Protein AF-S8AAB0-F1 (afdb_monomer_lite)

Structure (mmCIF, N/CA/C/O backbone):
data_AF-S8AAB0-F1
#
_entry.id   AF-S8AAB0-F1
#
loop_
_atom_site.group_PDB
_atom_site.id
_atom_site.type_symbol
_atom_site.label_atom_id
_atom_site.label_alt_id
_atom_site.label_comp_id
_atom_site.label_asym_id
_atom_site.label_entity_id
_atom_site.label_seq_id
_atom_site.pdbx_PDB_ins_code
_atom_site.Cartn_x
_atom_site.Cartn_y
_atom_site.Cartn_z
_atom_site.occupancy
_atom_site.B_iso_or_equiv
_atom_site.auth_seq_id
_atom_site.auth_comp_id
_atom_site.auth_asym_id
_atom_site.auth_atom_id
_atom_site.pdbx_PDB_model_num
ATOM 1 N N . MET A 1 1 ? 10.560 45.285 34.641 1.00 58.59 1 MET A N 1
ATOM 2 C CA . MET A 1 1 ? 11.238 44.113 34.048 1.00 58.59 1 MET A CA 1
ATOM 3 C C . MET A 1 1 ? 11.625 43.202 35.194 1.00 58.59 1 MET A C 1
ATOM 5 O O . MET A 1 1 ? 12.071 43.758 36.191 1.00 58.59 1 MET A O 1
ATOM 9 N N . PRO A 1 2 ? 11.412 41.881 35.097 1.00 72.31 2 PRO A N 1
ATOM 10 C CA . PRO A 1 2 ? 11.896 40.967 36.121 1.00 72.31 2 PRO A CA 1
ATOM 11 C C . PRO A 1 2 ? 13.425 41.047 36.200 1.00 72.31 2 PRO A C 1
ATOM 13 O O . PRO A 1 2 ? 14.099 41.213 35.180 1.00 72.31 2 PRO A O 1
ATOM 16 N N . THR A 1 3 ? 13.953 40.980 37.413 1.00 82.62 3 THR A N 1
ATOM 17 C CA . THR A 1 3 ? 15.381 40.821 37.689 1.00 82.62 3 THR A CA 1
ATOM 18 C C . THR A 1 3 ? 15.858 39.443 37.229 1.00 82.62 3 THR A C 1
ATOM 20 O O . THR A 1 3 ? 15.064 38.519 37.051 1.00 82.62 3 THR A O 1
ATOM 23 N N . GLU A 1 4 ? 17.166 39.282 37.045 1.00 75.44 4 GLU A N 1
ATOM 24 C CA . GLU A 1 4 ? 17.766 37.991 36.686 1.00 75.44 4 GLU A CA 1
ATOM 25 C C . GLU A 1 4 ? 17.430 36.900 37.714 1.00 75.44 4 GLU A C 1
ATOM 27 O O . GLU A 1 4 ? 17.019 35.810 37.333 1.00 75.44 4 GLU A O 1
ATOM 32 N N . ALA A 1 5 ? 17.457 37.240 39.007 1.00 85.38 5 ALA A N 1
ATOM 33 C CA . ALA A 1 5 ? 17.059 36.335 40.084 1.00 85.38 5 ALA A CA 1
ATOM 34 C C . ALA A 1 5 ? 15.573 35.928 40.008 1.00 85.38 5 ALA A C 1
ATOM 36 O O . ALA A 1 5 ? 15.221 34.783 40.288 1.00 85.38 5 ALA A O 1
ATOM 37 N N . GLU A 1 6 ? 14.683 36.843 39.610 1.00 79.69 6 GLU A N 1
ATOM 38 C CA . GLU A 1 6 ? 13.264 36.525 39.395 1.00 79.69 6 GLU A CA 1
ATOM 39 C C . GLU A 1 6 ? 13.056 35.627 38.167 1.00 79.69 6 GLU A C 1
ATOM 41 O O . GLU A 1 6 ? 12.194 34.748 38.195 1.00 79.69 6 GLU A O 1
ATOM 46 N N . LEU A 1 7 ? 13.846 35.817 37.105 1.00 77.69 7 LEU A N 1
ATOM 47 C CA . LEU A 1 7 ? 13.818 34.961 35.916 1.00 77.69 7 LEU A CA 1
ATOM 48 C C . LEU A 1 7 ? 14.356 33.562 36.213 1.00 77.69 7 LEU A C 1
ATOM 50 O O . LEU A 1 7 ? 13.733 32.582 35.811 1.00 77.69 7 LEU A O 1
ATOM 54 N N . GLU A 1 8 ? 15.470 33.460 36.931 1.00 82.38 8 GLU A N 1
ATOM 55 C CA . GLU A 1 8 ? 16.066 32.184 37.324 1.00 82.38 8 GLU A CA 1
ATOM 56 C C . GLU A 1 8 ? 15.108 31.392 38.214 1.00 82.38 8 GLU A C 1
ATOM 58 O O . GLU A 1 8 ? 14.770 30.254 37.890 1.00 82.38 8 GLU A O 1
ATOM 63 N N . LYS A 1 9 ? 14.535 32.038 39.236 1.00 87.12 9 LYS A N 1
ATOM 64 C CA . LYS A 1 9 ? 13.490 31.438 40.072 1.00 87.12 9 LYS A CA 1
ATOM 65 C C . LYS A 1 9 ? 12.287 30.969 39.246 1.00 87.12 9 LYS A C 1
ATOM 67 O O . LYS A 1 9 ? 11.772 29.874 39.462 1.00 87.12 9 LYS A O 1
ATOM 72 N N . TRP A 1 10 ? 11.835 31.765 38.276 1.00 84.62 10 TRP A N 1
ATOM 73 C CA . TRP A 1 10 ? 10.728 31.375 37.400 1.00 84.62 10 TRP A CA 1
ATOM 74 C C . TRP A 1 10 ? 11.072 30.152 36.537 1.00 84.62 10 TRP A C 1
ATOM 76 O O . TRP A 1 10 ? 10.252 29.236 36.417 1.00 84.62 10 TRP A O 1
ATOM 86 N N . VAL A 1 11 ? 12.281 30.093 35.969 1.00 85.25 11 VAL A N 1
ATOM 87 C CA . VAL A 1 11 ? 12.767 28.922 35.219 1.00 85.25 11 VAL A CA 1
ATOM 88 C C . VAL A 1 11 ? 12.836 27.701 36.133 1.00 85.25 11 VAL A C 1
ATOM 90 O O . VAL A 1 11 ? 12.365 26.630 35.756 1.00 85.25 11 VAL A O 1
ATOM 93 N N . GLU A 1 12 ? 13.338 27.851 37.355 1.00 86.12 12 GLU A N 1
ATOM 94 C CA . GLU A 1 12 ? 13.383 26.777 38.346 1.00 86.12 12 GLU A CA 1
ATOM 95 C C . GLU A 1 12 ? 11.997 26.309 38.797 1.00 86.12 12 GLU A C 1
ATOM 97 O O . GLU A 1 12 ? 11.846 25.166 39.215 1.00 86.12 12 GLU A O 1
ATOM 102 N N . GLU A 1 13 ? 10.955 27.129 38.731 1.00 85.56 13 GLU A N 1
ATOM 103 C CA . GLU A 1 13 ? 9.594 26.715 39.095 1.00 85.56 13 GLU A CA 1
ATOM 104 C C . GLU A 1 13 ? 8.849 26.049 37.922 1.00 85.56 13 GLU A C 1
ATOM 106 O O . GLU A 1 13 ? 8.035 25.131 38.125 1.00 85.56 13 GLU A O 1
ATOM 111 N N . THR A 1 14 ? 9.155 26.478 36.694 1.00 87.50 14 THR A N 1
ATOM 112 C CA . THR A 1 14 ? 8.400 26.138 35.478 1.00 87.50 14 THR A CA 1
ATOM 113 C C . THR A 1 14 ? 9.118 25.183 34.530 1.00 87.50 14 THR A C 1
ATOM 115 O O . THR A 1 14 ? 8.455 24.580 33.694 1.00 87.50 14 THR A O 1
ATOM 118 N N . VAL A 1 15 ? 10.426 24.958 34.665 1.00 91.00 15 VAL A N 1
ATOM 119 C CA . V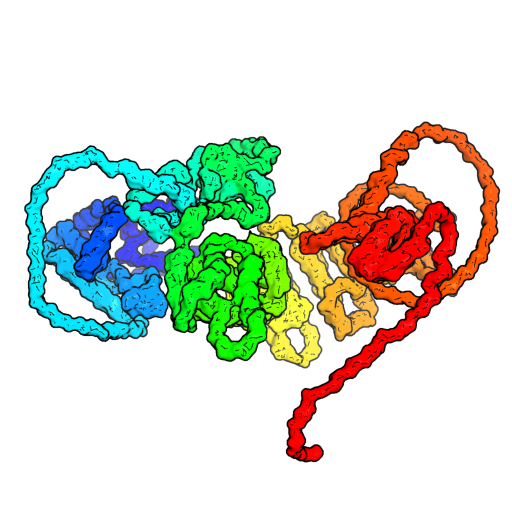AL A 1 15 ? 11.196 24.050 33.801 1.00 91.00 15 VAL A CA 1
ATOM 120 C C . VAL A 1 15 ? 11.807 22.912 34.621 1.00 91.00 15 VAL A C 1
ATOM 122 O O . VAL A 1 15 ? 12.418 23.097 35.675 1.00 91.00 15 VAL A O 1
ATOM 125 N N . ARG A 1 16 ? 11.632 21.681 34.138 1.00 92.38 16 ARG A N 1
ATOM 126 C CA . ARG A 1 16 ? 12.173 20.452 34.727 1.00 92.38 16 ARG A CA 1
ATOM 127 C C . ARG A 1 16 ? 12.939 19.667 33.677 1.00 92.38 16 ARG A C 1
ATOM 129 O O . ARG A 1 16 ? 12.487 19.525 32.548 1.00 92.38 16 ARG A O 1
ATOM 136 N N . ILE A 1 17 ? 14.082 19.112 34.062 1.00 90.19 17 ILE A N 1
ATOM 137 C CA . ILE A 1 17 ? 14.848 18.192 33.220 1.00 90.19 17 ILE A CA 1
ATOM 138 C C . ILE A 1 17 ? 14.701 16.794 33.821 1.00 90.19 17 ILE A C 1
ATOM 140 O O . ILE A 1 17 ? 15.244 16.524 34.891 1.00 90.19 17 ILE A O 1
ATOM 144 N N . ASP A 1 18 ? 13.969 15.912 33.143 1.00 87.31 18 ASP A N 1
ATOM 145 C CA . ASP A 1 18 ? 13.740 14.533 33.586 1.00 87.31 18 ASP A CA 1
ATOM 146 C C . ASP A 1 18 ? 14.737 13.594 32.891 1.00 87.31 18 ASP A C 1
ATOM 148 O O . ASP A 1 18 ? 14.625 13.256 31.711 1.00 87.31 18 ASP A O 1
ATOM 152 N N . ARG A 1 19 ? 15.781 13.220 33.634 1.00 84.44 19 ARG A N 1
ATOM 153 C CA . ARG A 1 19 ? 16.869 12.349 33.174 1.00 84.44 19 ARG A CA 1
ATOM 154 C C . ARG A 1 19 ? 16.613 10.831 33.255 1.00 84.44 19 ARG A C 1
ATOM 156 O O . ARG A 1 19 ? 17.255 10.149 32.461 1.00 84.44 19 ARG A O 1
ATOM 163 N N . PRO A 1 20 ? 15.742 10.255 34.113 1.00 77.19 20 PRO A N 1
ATOM 164 C CA . PRO A 1 20 ? 15.545 8.794 34.189 1.00 77.19 20 PRO A CA 1
ATOM 165 C C . PRO A 1 20 ? 14.926 8.086 32.961 1.00 77.19 20 PRO A C 1
ATOM 167 O O . PRO A 1 20 ? 14.513 6.934 33.067 1.00 77.19 20 PRO A O 1
ATOM 170 N N . GLY A 1 21 ? 14.882 8.712 31.779 1.00 79.25 21 GLY A N 1
ATOM 171 C CA . GLY A 1 21 ? 14.459 8.057 30.531 1.00 79.25 21 GLY A CA 1
ATOM 172 C C . GLY A 1 21 ? 12.952 7.841 30.413 1.00 79.25 21 GLY A C 1
ATOM 173 O O . GLY A 1 21 ? 12.497 7.109 29.523 1.00 79.25 21 GLY A O 1
ATOM 174 N N . LYS A 1 22 ? 12.180 8.492 31.287 1.00 87.25 22 LYS A N 1
ATOM 175 C CA . LYS A 1 22 ? 10.726 8.422 31.297 1.00 87.25 22 LYS A CA 1
ATOM 176 C C . LYS A 1 22 ? 10.138 9.073 30.046 1.00 87.25 22 LYS A C 1
ATOM 178 O O . LYS A 1 22 ? 10.655 10.060 29.521 1.00 87.25 22 LYS A O 1
ATOM 183 N N . GLY A 1 23 ? 9.070 8.488 29.517 1.00 86.19 23 GLY A N 1
ATOM 184 C CA . GLY A 1 23 ? 8.268 9.103 28.459 1.00 86.19 23 GLY A CA 1
ATOM 185 C C . GLY A 1 23 ? 7.328 10.167 29.025 1.00 86.19 23 GLY A C 1
ATOM 186 O O . GLY A 1 23 ? 6.950 10.094 30.188 1.00 86.19 23 GLY A O 1
ATOM 187 N N . GLY A 1 24 ? 6.858 11.106 28.195 1.00 81.44 24 GLY A N 1
ATOM 188 C CA . GLY A 1 24 ? 5.921 12.152 28.646 1.00 81.44 24 GLY A CA 1
ATOM 189 C C . GLY A 1 24 ? 4.656 11.604 29.326 1.00 81.44 24 GLY A C 1
ATOM 190 O O . GLY A 1 24 ? 4.161 12.198 30.273 1.00 81.44 24 GLY A O 1
ATOM 191 N N . ARG A 1 25 ? 4.179 10.417 28.918 1.00 80.44 25 ARG A N 1
ATOM 192 C CA . ARG A 1 25 ? 3.058 9.722 29.577 1.00 80.44 25 ARG A CA 1
ATOM 193 C C . ARG A 1 25 ? 3.387 9.255 30.999 1.00 80.44 25 ARG A C 1
ATOM 195 O O . ARG A 1 25 ? 2.519 9.306 31.856 1.00 80.44 25 ARG A O 1
ATOM 202 N N . GLU A 1 26 ? 4.603 8.778 31.237 1.00 85.25 26 GLU A N 1
ATOM 203 C CA . GLU A 1 26 ? 5.052 8.325 32.561 1.00 85.25 26 GLU A CA 1
ATOM 204 C C . GLU A 1 26 ? 5.240 9.532 33.486 1.00 85.25 26 GLU A C 1
ATOM 206 O O . GLU A 1 26 ? 4.754 9.522 34.612 1.00 85.25 26 GLU A O 1
ATOM 211 N N . VAL A 1 27 ? 5.821 10.618 32.961 1.00 87.44 27 VAL A N 1
ATOM 212 C CA . VAL A 1 27 ? 5.916 11.905 33.667 1.00 87.44 27 VAL A CA 1
ATOM 213 C C . VAL A 1 27 ? 4.528 12.432 34.037 1.00 87.44 27 VAL A C 1
ATOM 215 O O . VAL A 1 27 ? 4.323 12.849 35.170 1.00 87.44 27 VAL A O 1
ATOM 218 N N . ALA A 1 28 ? 3.547 12.356 33.132 1.00 83.12 28 ALA A N 1
ATOM 219 C CA . ALA A 1 28 ? 2.180 12.810 33.395 1.00 83.12 28 ALA A CA 1
ATOM 220 C C . ALA A 1 28 ? 1.468 12.046 34.528 1.00 83.12 28 ALA A C 1
ATOM 222 O O . ALA A 1 28 ? 0.581 12.609 35.162 1.00 83.12 28 ALA A O 1
ATOM 223 N N . LEU A 1 29 ? 1.826 10.780 34.769 1.00 76.56 29 LEU A N 1
ATOM 224 C CA . LEU A 1 29 ? 1.215 9.950 35.815 1.00 76.56 29 LEU A CA 1
ATOM 225 C C . LEU A 1 29 ? 1.798 10.215 37.207 1.00 76.56 29 LEU A C 1
ATOM 227 O O . LEU A 1 29 ? 1.126 9.966 38.203 1.00 76.56 29 LEU A O 1
ATOM 231 N N . GLU A 1 30 ? 3.037 10.697 37.280 1.00 84.50 30 GLU A N 1
ATOM 232 C CA . GLU A 1 30 ? 3.751 10.910 38.542 1.00 84.50 30 GLU A CA 1
ATOM 233 C C . GLU A 1 30 ? 3.857 12.389 38.933 1.00 84.50 30 GLU A C 1
ATOM 235 O O . GLU A 1 30 ? 3.983 12.716 40.114 1.00 84.50 30 GLU A O 1
ATOM 240 N N . ALA A 1 31 ? 3.843 13.293 37.950 1.00 82.81 31 ALA A N 1
ATOM 241 C CA . ALA A 1 31 ? 4.036 14.713 38.181 1.00 82.81 31 ALA A CA 1
ATOM 242 C C . ALA A 1 31 ? 2.839 15.316 38.936 1.00 82.81 31 ALA A C 1
ATOM 244 O O . ALA A 1 31 ? 1.705 15.227 38.453 1.00 82.81 31 ALA A O 1
ATOM 245 N N . PRO A 1 32 ? 3.064 16.005 40.072 1.00 83.62 32 PRO A N 1
ATOM 246 C CA . PRO A 1 32 ? 1.989 16.696 40.769 1.00 83.62 32 PRO A CA 1
ATOM 247 C C . PRO A 1 32 ? 1.405 17.795 39.879 1.00 83.62 32 PRO A C 1
ATOM 249 O O . PRO A 1 32 ? 2.131 18.412 39.092 1.00 83.62 32 PRO A O 1
ATOM 252 N N . ALA A 1 33 ? 0.107 18.069 40.037 1.00 78.00 33 ALA A N 1
ATOM 253 C CA . ALA A 1 33 ? -0.561 19.151 39.323 1.00 78.00 33 ALA A CA 1
ATOM 254 C C . ALA A 1 33 ? 0.213 20.474 39.526 1.00 78.00 33 ALA A C 1
ATOM 256 O O . ALA A 1 33 ? 0.475 20.861 40.670 1.00 78.00 33 ALA A O 1
ATOM 257 N N . PRO A 1 34 ? 0.646 21.153 38.450 1.00 81.06 34 PRO A N 1
ATOM 258 C CA . PRO A 1 34 ? 1.438 22.365 38.576 1.00 81.06 34 PRO A CA 1
ATOM 259 C C . PRO A 1 34 ? 0.526 23.541 38.947 1.00 81.06 34 PRO A C 1
ATOM 261 O O . PRO A 1 34 ? -0.603 23.635 38.472 1.00 81.06 34 PRO A O 1
ATOM 264 N N . GLY A 1 35 ? 1.025 24.466 39.775 1.00 78.44 35 GLY A N 1
ATOM 265 C CA . GLY A 1 35 ? 0.310 25.717 40.068 1.00 78.44 35 GLY A CA 1
ATOM 266 C C . GLY A 1 35 ? 0.197 26.649 38.850 1.00 78.44 35 GLY A C 1
ATOM 267 O O . GLY A 1 35 ? -0.657 27.529 38.822 1.00 78.44 35 GLY A O 1
ATOM 268 N N . THR A 1 36 ? 1.044 26.444 37.835 1.00 82.88 36 THR A N 1
ATOM 269 C CA . THR A 1 36 ? 1.106 27.190 36.565 1.00 82.88 36 THR A CA 1
ATOM 270 C C . THR A 1 36 ? 1.391 26.223 35.398 1.00 82.88 36 THR A C 1
ATOM 272 O O . THR A 1 36 ? 1.106 25.032 35.500 1.00 82.88 36 THR A O 1
ATOM 275 N N . ALA A 1 37 ? 1.927 26.694 34.267 1.00 85.31 37 ALA A N 1
ATOM 276 C CA . ALA A 1 37 ? 2.452 25.817 33.219 1.00 85.31 37 ALA A CA 1
ATOM 277 C C . ALA A 1 37 ? 3.862 25.320 33.581 1.00 85.31 37 ALA A C 1
ATOM 279 O O . ALA A 1 37 ? 4.709 26.109 33.999 1.00 85.31 37 ALA A O 1
ATOM 280 N N . ARG A 1 38 ? 4.126 24.025 33.378 1.00 91.25 38 ARG A N 1
ATOM 281 C CA . ARG A 1 38 ? 5.441 23.413 33.591 1.00 91.25 38 ARG A CA 1
ATOM 282 C C . ARG A 1 38 ? 5.917 22.662 32.347 1.00 91.25 38 ARG A C 1
ATOM 284 O O . ARG A 1 38 ? 5.195 21.836 31.794 1.00 91.25 38 ARG A O 1
ATOM 291 N N . LEU A 1 39 ? 7.144 22.939 31.926 1.00 91.38 39 LEU A N 1
ATOM 292 C CA . LEU A 1 39 ? 7.845 22.314 30.813 1.00 91.38 39 LEU A CA 1
ATOM 293 C C . LEU A 1 39 ? 8.805 21.242 31.339 1.00 91.38 39 LEU A C 1
ATOM 295 O O . LEU A 1 39 ? 9.639 21.511 32.197 1.00 91.38 39 LEU A O 1
ATOM 299 N N . TYR A 1 40 ? 8.726 20.043 30.783 1.00 92.75 40 TYR A N 1
ATOM 300 C CA . TYR A 1 40 ? 9.631 18.934 31.043 1.00 92.75 40 TYR A CA 1
ATOM 301 C C . TYR A 1 40 ? 10.477 18.669 29.800 1.00 92.75 40 TYR A C 1
ATOM 303 O O . TYR A 1 40 ? 9.944 18.348 28.737 1.00 92.75 40 TYR A O 1
ATOM 311 N N . PHE A 1 41 ? 11.795 18.770 29.935 1.00 92.00 41 PHE A N 1
ATOM 312 C CA . PHE A 1 41 ? 12.751 18.335 28.925 1.00 92.00 41 PHE A CA 1
ATOM 313 C C . PHE A 1 41 ? 13.217 16.909 29.236 1.00 92.00 41 PHE A C 1
ATOM 315 O O . PHE A 1 41 ? 13.699 16.637 30.337 1.00 92.00 41 PHE A O 1
ATOM 322 N N . LEU A 1 42 ? 13.054 16.005 28.268 1.00 93.06 42 LEU A N 1
ATOM 323 C CA . LEU A 1 42 ? 13.301 14.564 28.376 1.00 93.06 42 LEU A CA 1
ATOM 324 C C . LEU A 1 42 ? 14.514 14.184 27.496 1.00 93.06 42 LEU A C 1
ATOM 326 O O . LEU A 1 42 ? 14.330 13.643 26.398 1.00 93.06 42 LEU A O 1
ATOM 330 N N . PRO A 1 43 ? 15.759 14.479 27.921 1.00 88.56 43 PRO A N 1
ATOM 331 C CA . PRO A 1 43 ? 16.950 14.406 27.070 1.00 88.56 43 PRO A CA 1
ATOM 332 C C . PRO A 1 43 ? 17.206 13.020 26.469 1.00 88.56 43 PRO A C 1
ATOM 334 O O . PRO A 1 43 ? 17.534 12.922 25.294 1.00 88.56 43 PRO A O 1
ATOM 337 N N . LEU A 1 44 ? 16.991 11.933 27.220 1.00 87.06 44 LEU A N 1
ATOM 338 C CA . LEU A 1 44 ? 17.228 10.571 26.710 1.00 87.06 44 LEU A CA 1
ATOM 339 C C . LEU A 1 44 ? 16.269 10.154 25.584 1.00 87.06 44 LEU A C 1
ATOM 341 O O . LEU A 1 44 ? 16.528 9.173 24.892 1.00 87.06 44 LEU A O 1
ATOM 345 N N . ARG A 1 45 ? 15.157 10.875 25.404 1.00 83.94 45 ARG A N 1
ATOM 346 C CA . ARG A 1 45 ? 14.177 10.625 24.339 1.00 83.94 45 ARG A CA 1
ATOM 347 C C . ARG A 1 45 ? 14.096 11.764 23.323 1.00 83.94 45 ARG A C 1
ATOM 349 O O . ARG A 1 45 ? 13.228 11.707 22.458 1.00 83.94 45 ARG A O 1
ATOM 356 N N . ASN A 1 46 ? 14.938 12.797 23.447 1.00 85.00 46 ASN A N 1
ATOM 357 C CA . ASN A 1 46 ? 14.793 14.066 22.721 1.00 85.00 46 ASN A CA 1
ATOM 358 C C . ASN A 1 46 ? 13.345 14.597 22.757 1.00 85.00 46 ASN A C 1
ATOM 360 O O . ASN A 1 46 ? 12.811 15.073 21.758 1.00 85.00 46 ASN A O 1
ATOM 364 N N . GLY A 1 47 ? 12.688 14.453 23.911 1.00 86.56 47 GLY A N 1
ATOM 365 C CA . GLY A 1 47 ? 11.277 14.781 24.089 1.00 86.56 47 GLY A CA 1
ATOM 366 C C . GLY A 1 47 ? 11.072 16.066 24.881 1.00 86.56 47 GLY A C 1
ATOM 367 O O . GLY A 1 47 ? 11.866 16.405 25.756 1.00 86.56 47 GLY A O 1
ATOM 368 N N . ILE A 1 48 ? 9.963 16.749 24.613 1.00 89.38 48 ILE A N 1
ATOM 369 C CA . ILE A 1 48 ? 9.447 17.842 25.438 1.00 89.38 48 ILE A CA 1
ATOM 370 C C . ILE A 1 48 ? 8.021 17.472 25.847 1.00 89.38 48 ILE A C 1
ATOM 372 O O . ILE A 1 48 ? 7.240 16.994 25.025 1.00 89.38 48 ILE A O 1
ATOM 376 N N . PHE A 1 49 ? 7.682 17.684 27.114 1.00 89.75 49 PHE A N 1
ATOM 377 C CA . PHE A 1 49 ? 6.339 17.491 27.649 1.00 89.75 49 PHE A CA 1
ATOM 378 C C . PHE A 1 49 ? 5.894 18.759 28.379 1.00 89.75 49 PHE A C 1
ATOM 380 O O . PHE A 1 49 ? 6.643 19.307 29.179 1.00 89.75 49 PHE A O 1
ATOM 387 N N . VAL A 1 50 ? 4.686 19.242 28.099 1.00 89.38 50 VAL A N 1
ATOM 388 C CA . VAL A 1 50 ? 4.117 20.424 28.757 1.00 89.38 50 VAL A CA 1
ATOM 389 C C . VAL A 1 50 ? 2.942 19.973 29.613 1.00 89.38 50 VAL A C 1
ATOM 391 O O . VAL A 1 50 ? 2.019 19.333 29.112 1.00 89.38 50 VAL A O 1
ATOM 394 N N . GLN A 1 51 ? 2.968 20.332 30.892 1.00 89.50 51 GLN A N 1
ATOM 395 C CA . GLN A 1 51 ? 1.879 20.118 31.834 1.00 89.50 51 GLN A CA 1
ATOM 396 C C . GLN A 1 51 ? 1.274 21.476 32.193 1.00 89.50 51 GLN A C 1
ATOM 398 O O . GLN A 1 51 ? 1.953 22.324 32.771 1.00 89.50 51 GLN A O 1
ATOM 403 N N . VAL A 1 52 ? 0.004 21.698 31.858 1.00 84.88 52 VAL A N 1
ATOM 404 C CA . VAL A 1 52 ? -0.717 22.925 32.226 1.00 84.88 52 VAL A CA 1
ATOM 405 C C . VAL A 1 52 ? -2.083 22.568 32.783 1.00 84.88 52 VAL A C 1
ATOM 407 O O . VAL A 1 52 ? -2.721 21.619 32.331 1.00 84.88 52 VAL A O 1
ATOM 410 N N . HIS A 1 53 ? -2.538 23.330 33.774 1.00 81.19 53 HIS A N 1
ATOM 411 C CA . HIS A 1 53 ? -3.894 23.201 34.280 1.00 81.19 53 HIS A CA 1
ATOM 412 C C . HIS A 1 53 ? -4.902 23.630 33.203 1.00 81.19 53 HIS A C 1
ATOM 414 O O . HIS A 1 53 ? -4.799 24.736 32.672 1.00 81.19 53 HIS A O 1
ATOM 420 N N . HIS A 1 54 ? -5.915 22.802 32.930 1.00 73.31 54 HIS A N 1
ATOM 421 C CA . HIS A 1 54 ? -6.912 23.075 31.881 1.00 73.31 54 HIS A CA 1
ATOM 422 C C . HIS A 1 54 ? -7.693 24.387 32.112 1.00 73.31 54 HIS A C 1
ATOM 424 O O . HIS A 1 54 ? -8.237 24.981 31.188 1.00 73.31 54 HIS A O 1
ATOM 430 N N . ALA A 1 55 ? -7.749 24.867 33.359 1.00 70.31 55 ALA A N 1
ATOM 431 C CA . ALA A 1 55 ? -8.351 26.164 33.688 1.00 70.31 55 ALA A CA 1
ATOM 432 C C . ALA A 1 55 ? -7.539 27.377 33.185 1.00 70.31 55 ALA A C 1
ATOM 434 O O . ALA A 1 55 ? -8.095 28.467 33.071 1.00 70.31 55 ALA A O 1
ATOM 435 N N . LEU A 1 56 ? -6.237 27.203 32.923 1.00 68.94 56 LEU A N 1
ATOM 436 C CA . LEU A 1 56 ? -5.359 28.249 32.389 1.00 68.94 56 LEU A CA 1
ATOM 437 C C . LEU A 1 56 ? -5.357 28.242 30.861 1.00 68.94 56 LEU A C 1
ATOM 439 O O . LEU A 1 56 ? -5.381 29.301 30.242 1.00 68.94 56 LEU A O 1
ATOM 443 N N . ILE A 1 57 ? -5.307 27.049 30.267 1.00 72.50 57 ILE A N 1
ATOM 444 C CA . ILE A 1 57 ? -5.275 26.857 28.821 1.00 72.50 57 ILE A CA 1
ATOM 445 C C . ILE A 1 57 ? -5.838 25.482 28.465 1.00 72.50 57 ILE A C 1
ATOM 447 O O . ILE A 1 57 ? -5.592 24.505 29.172 1.00 72.50 57 ILE A O 1
ATOM 451 N N . ASP A 1 58 ? -6.587 25.397 27.371 1.00 72.94 58 ASP A N 1
ATOM 452 C CA . ASP A 1 58 ? -7.095 24.125 26.867 1.00 72.94 58 ASP A CA 1
ATOM 453 C C . ASP A 1 58 ? -6.003 23.327 26.119 1.00 72.94 58 ASP A C 1
ATOM 455 O O . ASP A 1 58 ? -4.837 23.732 25.996 1.00 72.94 58 ASP A O 1
ATOM 459 N N . GLY A 1 59 ? -6.365 22.139 25.629 1.00 67.69 59 GLY A N 1
ATOM 460 C CA . GLY A 1 59 ? -5.435 21.285 24.885 1.00 67.69 59 GLY A CA 1
ATOM 461 C C . GLY A 1 59 ? -4.926 21.930 23.589 1.00 67.69 59 GLY A C 1
ATOM 462 O O . GLY A 1 59 ? -3.751 21.783 23.250 1.00 67.69 59 GLY A O 1
ATOM 463 N N . VAL A 1 60 ? -5.778 22.690 22.893 1.00 63.94 60 VAL A N 1
ATOM 464 C CA . VAL A 1 60 ? -5.422 23.374 21.637 1.00 63.94 60 VAL A CA 1
ATOM 465 C C . VAL A 1 60 ? -4.431 24.501 21.905 1.00 63.94 60 VAL A C 1
ATOM 467 O O . VAL A 1 60 ? -3.377 24.568 21.270 1.00 63.94 60 VAL A O 1
ATOM 470 N N . GLY A 1 61 ? -4.711 25.348 22.890 1.00 72.00 61 GLY A N 1
ATOM 471 C CA . GLY A 1 61 ? -3.811 26.406 23.315 1.00 72.00 61 GLY A CA 1
ATOM 472 C C . GLY A 1 61 ? -2.473 25.847 23.798 1.00 72.00 61 GLY A C 1
ATOM 473 O O . GLY A 1 61 ? -1.429 26.400 23.456 1.00 72.00 61 GLY A O 1
ATOM 474 N N . SER A 1 62 ? -2.467 24.708 24.500 1.00 76.56 62 SER A N 1
ATOM 475 C CA . SER A 1 62 ? -1.225 24.025 24.899 1.00 76.56 62 SER A CA 1
ATOM 476 C C . SER A 1 62 ? -0.370 23.629 23.688 1.00 76.56 62 SER A C 1
ATOM 478 O O . SER A 1 62 ? 0.846 23.834 23.690 1.00 76.56 62 SER A O 1
ATOM 480 N N . MET A 1 63 ? -0.995 23.113 22.621 1.00 69.19 63 MET A N 1
ATOM 481 C CA . MET A 1 63 ? -0.302 22.800 21.366 1.00 69.19 63 MET A CA 1
ATOM 482 C C . MET A 1 63 ? 0.225 24.052 20.660 1.00 69.19 63 MET A C 1
ATOM 484 O O . MET A 1 63 ? 1.347 24.042 20.149 1.00 69.19 63 MET A O 1
ATOM 488 N N . MET A 1 64 ? -0.556 25.136 20.639 1.00 72.19 64 MET A N 1
ATOM 489 C CA . MET A 1 64 ? -0.124 26.411 20.063 1.00 72.19 64 MET A CA 1
ATOM 490 C C . MET A 1 64 ? 1.089 26.968 20.810 1.00 72.19 64 MET A C 1
ATOM 492 O O . MET A 1 64 ? 2.075 27.321 20.163 1.00 72.19 64 MET A O 1
ATOM 496 N N . ILE A 1 65 ? 1.060 26.982 22.148 1.00 78.19 65 ILE A N 1
ATOM 497 C CA . ILE A 1 65 ? 2.199 27.392 22.982 1.00 78.19 65 ILE A CA 1
ATOM 498 C C . ILE A 1 65 ? 3.437 26.565 22.644 1.00 78.19 65 ILE A C 1
ATOM 500 O O . ILE A 1 65 ? 4.501 27.138 22.413 1.00 78.19 65 ILE A O 1
ATOM 504 N N . LEU A 1 66 ? 3.307 25.238 22.563 1.00 80.44 66 LEU A N 1
ATOM 505 C CA . LEU A 1 66 ? 4.438 24.368 22.249 1.00 80.44 66 LEU A CA 1
ATOM 506 C C . LEU A 1 66 ? 5.005 24.650 20.848 1.00 80.44 66 LEU A C 1
ATOM 508 O O . LEU A 1 66 ? 6.219 24.726 20.681 1.00 80.44 66 LEU A O 1
ATOM 512 N N . ASN A 1 67 ? 4.146 24.877 19.852 1.00 76.19 67 ASN A N 1
ATOM 513 C CA . ASN A 1 67 ? 4.570 25.255 18.503 1.00 76.19 67 ASN A CA 1
ATOM 514 C C . ASN A 1 67 ? 5.321 26.598 18.490 1.00 76.19 67 ASN A C 1
ATOM 516 O O . ASN A 1 67 ? 6.382 26.703 17.878 1.00 76.19 67 ASN A O 1
ATOM 520 N N . TYR A 1 68 ? 4.807 27.621 19.180 1.00 75.44 68 TYR A N 1
ATOM 521 C CA . TYR A 1 68 ? 5.487 28.916 19.291 1.00 75.44 68 TYR A CA 1
ATOM 522 C C . TYR A 1 68 ? 6.818 28.806 20.032 1.00 75.44 68 TYR A C 1
ATOM 524 O O . TYR A 1 68 ? 7.800 29.396 19.590 1.00 75.44 68 TYR A O 1
ATOM 532 N N . PHE A 1 69 ? 6.872 28.016 21.104 1.00 81.56 69 PHE A N 1
ATOM 533 C CA . PHE A 1 69 ? 8.102 27.737 21.839 1.00 81.56 69 PHE A CA 1
ATOM 534 C C . PHE A 1 69 ? 9.160 27.083 20.939 1.00 81.56 69 PHE A C 1
ATOM 536 O O . PHE A 1 69 ? 10.293 27.553 20.876 1.00 81.56 69 PHE A O 1
ATOM 543 N N . LEU A 1 70 ? 8.786 26.058 20.166 1.00 82.50 70 LEU A N 1
ATOM 544 C CA . LEU A 1 70 ? 9.693 25.388 19.227 1.00 82.50 70 LEU A CA 1
ATOM 545 C C . LEU A 1 70 ? 10.147 26.309 18.086 1.00 82.50 70 LEU A C 1
ATOM 547 O O . LEU A 1 70 ? 11.319 26.286 17.713 1.00 82.50 70 LEU A O 1
ATOM 551 N N . LYS A 1 71 ? 9.251 27.151 17.554 1.00 74.94 71 LYS A N 1
ATOM 552 C CA . LYS A 1 71 ? 9.608 28.181 16.565 1.00 74.94 71 LYS A CA 1
ATOM 553 C C . LYS A 1 71 ? 10.604 29.185 17.143 1.00 74.94 71 LYS A C 1
ATOM 555 O O . LYS A 1 71 ? 11.602 29.472 16.497 1.00 74.94 71 LYS A O 1
ATOM 560 N N . ALA A 1 72 ? 10.379 29.656 18.369 1.00 75.69 72 ALA A N 1
ATOM 561 C CA . ALA A 1 72 ? 11.285 30.582 19.044 1.00 75.69 72 ALA A CA 1
ATOM 562 C C . ALA A 1 72 ? 12.669 29.960 19.303 1.00 75.69 72 ALA A C 1
ATOM 564 O O . ALA A 1 72 ? 13.678 30.625 19.086 1.00 75.69 72 ALA A O 1
ATOM 565 N N . LEU A 1 73 ? 12.729 28.681 19.698 1.00 77.25 73 LEU A N 1
ATOM 566 C CA . LEU A 1 73 ? 13.993 27.947 19.844 1.00 77.25 73 LEU A CA 1
ATOM 567 C C . LEU A 1 73 ? 14.734 27.785 18.511 1.00 77.25 73 LEU A C 1
ATOM 569 O O . LEU A 1 73 ? 15.957 27.895 18.471 1.00 77.25 73 LEU A O 1
ATOM 573 N N . ARG A 1 74 ? 14.005 27.532 17.418 1.00 78.56 74 ARG A N 1
ATOM 574 C CA . ARG A 1 74 ? 14.581 27.431 16.069 1.00 78.56 74 ARG A CA 1
ATOM 575 C C . ARG A 1 74 ? 15.108 28.781 15.574 1.00 78.56 74 ARG A C 1
ATOM 577 O O . ARG A 1 74 ? 16.176 28.841 14.974 1.00 78.56 74 ARG A O 1
ATOM 584 N N . ASP A 1 75 ? 14.372 29.855 15.840 1.00 75.38 75 ASP A N 1
ATOM 585 C CA . ASP A 1 75 ? 14.606 31.191 15.288 1.00 75.38 75 ASP A CA 1
ATOM 586 C C . ASP A 1 75 ? 15.471 32.068 16.224 1.00 75.38 75 ASP A C 1
ATOM 588 O O . ASP A 1 75 ? 15.341 33.292 16.216 1.00 75.38 75 ASP A O 1
ATOM 592 N N . ALA A 1 76 ? 16.377 31.454 17.006 1.00 61.38 76 ALA A N 1
ATOM 593 C CA . ALA A 1 76 ? 17.167 32.010 18.126 1.00 61.38 76 ALA A CA 1
ATOM 594 C C . ALA A 1 76 ? 17.956 33.322 17.875 1.00 61.38 76 ALA A C 1
ATOM 596 O O . ALA A 1 76 ? 18.636 33.821 18.769 1.00 61.38 76 ALA A O 1
ATOM 597 N N . LYS A 1 77 ? 17.876 33.903 16.675 1.00 62.81 77 LYS A N 1
ATOM 598 C CA . LYS A 1 77 ? 18.519 35.160 16.278 1.00 62.81 77 LYS A CA 1
ATOM 599 C C . LYS A 1 77 ? 17.754 36.428 16.693 1.00 62.81 77 LYS A C 1
ATOM 601 O O . LYS A 1 77 ? 18.340 37.497 16.606 1.00 62.81 77 LYS A O 1
ATOM 606 N N . ASN A 1 78 ? 16.498 36.341 17.152 1.00 58.06 78 ASN A N 1
ATOM 607 C CA . ASN A 1 78 ? 15.706 37.507 17.589 1.00 58.06 78 ASN A CA 1
ATOM 608 C C . ASN A 1 78 ? 14.911 37.226 18.883 1.00 58.06 78 ASN A C 1
ATOM 610 O O . ASN A 1 78 ? 13.741 36.838 18.807 1.00 58.06 78 ASN A O 1
ATOM 614 N N . PRO A 1 79 ? 15.491 37.426 20.083 1.00 59.09 79 PRO A N 1
ATOM 615 C CA . PRO A 1 79 ? 14.735 37.306 21.327 1.00 59.09 79 PRO A CA 1
ATOM 616 C C . PRO A 1 79 ? 13.625 38.371 21.382 1.00 59.09 79 PRO A C 1
ATOM 618 O O . PRO A 1 79 ? 13.876 39.562 21.191 1.00 59.09 79 PRO A O 1
ATOM 621 N N . GLN A 1 80 ? 12.377 37.953 21.628 1.00 59.25 80 GLN A N 1
ATOM 622 C CA . GLN A 1 80 ? 11.262 38.887 21.821 1.00 59.25 80 GLN A CA 1
ATOM 623 C C . GLN A 1 80 ? 11.521 39.780 23.046 1.00 59.25 80 GLN A C 1
ATOM 625 O O . GLN A 1 80 ? 11.938 39.297 24.099 1.00 59.25 80 GLN A O 1
ATOM 630 N N . LYS A 1 81 ? 11.258 41.090 22.928 1.00 60.78 81 LYS A N 1
ATOM 631 C CA . LYS A 1 81 ? 11.407 42.039 24.043 1.00 60.78 81 LYS A CA 1
ATOM 632 C C . LYS A 1 81 ? 10.364 41.746 25.132 1.00 60.78 81 LYS A C 1
ATOM 634 O O . LYS A 1 81 ? 9.163 41.822 24.879 1.00 60.78 81 LYS A O 1
ATOM 639 N N . PHE A 1 82 ? 10.826 41.435 26.344 1.00 57.72 82 PHE A N 1
ATOM 640 C CA . PHE A 1 82 ? 9.989 41.346 27.547 1.00 57.72 82 PHE A CA 1
ATOM 641 C C . PHE A 1 82 ? 9.348 42.715 27.856 1.00 57.72 82 PHE A C 1
ATOM 643 O O . PHE A 1 82 ? 10.011 43.740 27.723 1.00 57.72 82 PHE A O 1
ATOM 650 N N . GLY A 1 83 ? 8.076 42.745 28.275 1.00 58.31 83 GLY A N 1
ATOM 651 C CA . GLY A 1 83 ? 7.409 43.978 28.735 1.00 58.31 83 GLY A CA 1
ATOM 652 C C . GLY A 1 83 ? 5.917 44.090 28.399 1.00 58.31 83 GLY A C 1
ATOM 653 O O . GLY A 1 83 ? 5.140 44.494 29.256 1.00 58.31 83 GLY A O 1
ATOM 654 N N . ASP A 1 84 ? 5.497 43.637 27.212 1.00 56.25 84 ASP A N 1
ATOM 655 C CA . ASP A 1 84 ? 4.107 43.803 26.730 1.00 56.25 84 ASP A CA 1
ATOM 656 C C . ASP A 1 84 ? 3.203 42.577 26.943 1.00 56.25 84 ASP A C 1
ATOM 658 O O . ASP A 1 84 ? 2.030 42.587 26.570 1.00 56.25 84 ASP A O 1
ATOM 662 N N . GLY A 1 85 ? 3.741 41.490 27.500 1.00 59.22 85 GLY A N 1
ATOM 663 C CA . GLY A 1 85 ? 3.028 40.218 27.672 1.00 59.22 85 GLY A CA 1
ATOM 664 C C . GLY A 1 85 ? 1.668 40.329 28.384 1.00 59.22 85 GLY A C 1
ATOM 665 O O . GLY A 1 85 ? 0.697 39.775 27.871 1.00 59.22 85 GLY A O 1
ATOM 666 N N . PRO A 1 86 ? 1.540 41.073 29.502 1.00 51.78 86 PRO A N 1
ATOM 667 C CA . PRO A 1 86 ? 0.291 41.148 30.266 1.00 51.78 86 PRO A CA 1
ATOM 668 C C . PRO A 1 86 ? -0.890 41.754 29.499 1.00 51.78 86 PRO A C 1
ATOM 670 O O . PRO A 1 86 ? -2.027 41.364 29.735 1.00 51.78 86 PRO A O 1
ATOM 673 N N . VAL A 1 87 ? -0.632 42.677 28.565 1.00 54.22 87 VAL A N 1
ATOM 674 C CA . VAL A 1 87 ? -1.675 43.343 27.758 1.00 54.22 87 VAL A CA 1
ATOM 675 C C . VAL A 1 87 ? -2.199 42.420 26.648 1.00 54.22 87 VAL A C 1
ATOM 677 O O . VAL A 1 87 ? -3.285 42.628 26.119 1.00 54.22 87 VAL A O 1
ATOM 680 N N . ARG A 1 88 ? -1.431 41.377 26.302 1.00 52.06 88 ARG A N 1
ATOM 681 C CA . ARG A 1 88 ? -1.751 40.404 25.245 1.00 52.06 88 ARG A CA 1
ATOM 682 C C . ARG A 1 88 ? -2.436 39.141 25.777 1.00 52.06 88 ARG A C 1
ATOM 684 O O . ARG A 1 88 ? -2.850 38.304 24.980 1.00 52.06 88 ARG A O 1
ATOM 691 N N . LEU A 1 89 ? -2.538 38.979 27.098 1.00 55.12 89 LEU A N 1
ATOM 692 C CA . LEU A 1 89 ? -3.233 37.853 27.718 1.00 55.12 89 LEU A CA 1
ATOM 693 C C . LEU A 1 89 ? -4.728 38.159 27.834 1.00 55.12 89 LEU A C 1
ATOM 695 O O . LEU A 1 89 ? -5.122 39.217 28.322 1.00 55.12 89 LEU A O 1
ATOM 699 N N . ALA A 1 90 ? -5.566 37.209 27.423 1.00 48.62 90 ALA A N 1
ATOM 700 C CA . ALA A 1 90 ? -6.992 37.278 27.709 1.00 48.62 90 ALA A CA 1
ATOM 701 C C . ALA A 1 90 ? -7.226 37.263 29.238 1.00 48.62 90 ALA A C 1
ATOM 703 O O . ALA A 1 90 ? -6.484 36.590 29.964 1.00 48.62 90 ALA A O 1
ATOM 704 N N . PRO A 1 91 ? -8.242 37.980 29.757 1.00 54.66 91 PRO A N 1
ATOM 705 C CA . PRO A 1 91 ? -8.624 37.872 31.163 1.00 54.66 91 PRO A CA 1
ATOM 706 C C . PRO A 1 91 ? -8.958 36.415 31.512 1.00 54.66 91 PRO A C 1
ATOM 708 O O . PRO A 1 91 ? -9.548 35.696 30.706 1.00 54.66 91 PRO A O 1
ATOM 711 N N . SER A 1 92 ? -8.580 35.966 32.715 1.00 55.00 92 SER A N 1
ATOM 712 C CA . SER A 1 92 ? -8.818 34.578 33.126 1.00 55.00 92 SER A CA 1
ATOM 713 C C . SER A 1 92 ? -10.318 34.244 33.109 1.00 55.00 92 SER A C 1
ATOM 715 O O . SER A 1 92 ? -11.133 35.111 33.443 1.00 55.00 92 SER A O 1
ATOM 717 N N . PRO A 1 93 ? -10.718 32.997 32.791 1.00 51.88 93 PRO A N 1
ATOM 718 C CA . PRO A 1 93 ? -12.126 32.593 32.803 1.00 51.88 93 PRO A CA 1
ATOM 719 C C . PRO A 1 93 ? -12.834 32.913 34.128 1.00 51.88 93 PRO A C 1
ATOM 721 O O . PRO A 1 93 ? -13.988 33.329 34.128 1.00 51.88 93 PRO A O 1
ATOM 724 N N . THR A 1 94 ? -12.122 32.798 35.253 1.00 54.19 94 THR A N 1
ATOM 725 C CA . THR A 1 94 ? -12.603 33.171 36.592 1.00 54.19 94 THR A CA 1
ATOM 726 C C . THR A 1 94 ? -12.962 34.655 36.682 1.00 54.19 94 THR A C 1
ATOM 728 O O . THR A 1 94 ? -14.029 34.997 37.185 1.00 54.19 94 THR A O 1
ATOM 731 N N . ARG A 1 95 ? -12.106 35.534 36.139 1.00 57.34 95 ARG A N 1
ATOM 732 C CA . ARG A 1 95 ? -12.320 36.988 36.100 1.00 57.34 95 ARG A CA 1
ATOM 733 C C . ARG A 1 95 ? -13.430 37.380 35.127 1.00 57.34 95 ARG A C 1
ATOM 735 O O . ARG A 1 95 ? -14.165 38.315 35.407 1.00 57.34 95 ARG A O 1
ATOM 742 N N . VAL A 1 96 ? -13.567 36.666 34.009 1.00 56.78 96 VAL A N 1
ATOM 743 C CA . VAL A 1 96 ? -14.654 36.884 33.038 1.00 56.78 96 VAL A CA 1
ATOM 744 C C . VAL A 1 96 ? -16.015 36.483 33.617 1.00 56.78 96 VAL A C 1
ATOM 746 O O . VAL A 1 96 ? -17.024 37.082 33.262 1.00 56.78 96 VAL A O 1
ATOM 749 N N . ARG A 1 97 ? -16.062 35.491 34.516 1.00 53.91 97 ARG A N 1
ATOM 750 C CA . ARG A 1 97 ? -17.320 34.948 35.055 1.00 53.91 97 ARG A CA 1
ATOM 751 C C . ARG A 1 97 ? -17.687 35.375 36.469 1.00 53.91 97 ARG A C 1
ATOM 753 O O . ARG A 1 97 ? -18.701 34.899 36.967 1.00 53.91 97 ARG A O 1
ATOM 760 N N . ASN A 1 98 ? -16.883 36.212 37.123 1.00 61.94 98 ASN A N 1
ATOM 761 C CA . ASN A 1 98 ? -17.044 36.525 38.548 1.00 61.94 98 ASN A CA 1
ATOM 762 C C . ASN A 1 98 ? -17.194 35.259 39.420 1.00 61.94 98 ASN A C 1
ATOM 764 O O . ASN A 1 98 ? -17.955 35.251 40.382 1.00 61.94 98 ASN A O 1
ATOM 768 N N . ALA A 1 99 ? -16.514 34.168 39.057 1.00 55.78 99 ALA A N 1
ATOM 769 C CA . ALA A 1 99 ? -16.621 32.920 39.802 1.00 55.78 99 ALA A CA 1
ATOM 770 C C . ALA A 1 99 ? -15.828 33.040 41.112 1.00 55.78 99 ALA A C 1
ATOM 772 O O . ALA A 1 99 ? -14.637 33.361 41.083 1.00 55.78 99 ALA A O 1
ATOM 773 N N . GLU A 1 100 ? -16.474 32.777 42.249 1.00 62.41 100 GLU A N 1
ATOM 774 C CA . GLU A 1 100 ? -15.785 32.699 43.536 1.00 62.41 100 GLU A CA 1
ATOM 775 C C . GLU A 1 100 ? -14.769 31.552 43.516 1.00 62.41 100 GLU A C 1
ATOM 777 O O . GLU A 1 100 ? -15.043 30.448 43.038 1.00 62.41 100 GLU A O 1
ATOM 782 N N . ILE A 1 101 ? -13.559 31.826 44.005 1.00 58.59 101 ILE A N 1
ATOM 783 C CA . ILE A 1 101 ? -12.510 30.812 44.115 1.00 58.59 101 ILE A CA 1
ATOM 784 C C . ILE A 1 101 ? -12.948 29.825 45.209 1.00 58.59 101 ILE A C 1
ATOM 786 O O . ILE A 1 101 ? -13.212 30.269 46.330 1.00 58.59 101 ILE A O 1
ATOM 790 N N . PRO A 1 102 ? -13.019 28.506 44.934 1.00 60.09 102 PRO A N 1
ATOM 791 C CA . PRO A 1 102 ? -13.376 27.523 45.950 1.00 60.09 102 PRO A CA 1
ATOM 792 C C . PRO A 1 102 ? -12.439 27.623 47.155 1.00 60.09 102 PRO A C 1
ATOM 794 O O . PRO A 1 102 ? -11.235 27.843 46.998 1.00 60.09 102 PRO A O 1
ATOM 797 N N . SER A 1 103 ? -12.967 27.421 48.364 1.00 72.19 103 SER A N 1
ATOM 798 C CA . SER A 1 103 ? -12.133 27.416 49.567 1.00 72.19 103 SER A CA 1
ATOM 799 C C . SER A 1 103 ? -11.048 26.335 49.476 1.00 72.19 103 SER A C 1
ATOM 801 O O . SER A 1 103 ? -11.229 25.286 48.849 1.00 72.19 103 SER A O 1
ATOM 803 N N . GLN A 1 104 ? -9.909 26.562 50.134 1.00 64.75 104 GLN A N 1
ATOM 804 C CA . GLN A 1 104 ? -8.812 25.591 50.145 1.00 64.75 104 GLN A CA 1
ATOM 805 C C . GLN A 1 104 ? -9.263 24.217 50.674 1.00 64.75 104 GLN A C 1
ATOM 807 O O . GLN A 1 104 ? -8.786 23.190 50.196 1.00 64.75 104 GLN A O 1
ATOM 812 N N . ASP A 1 105 ? -10.213 24.182 51.615 1.00 70.81 105 ASP A N 1
ATOM 813 C CA . ASP A 1 105 ? -10.789 22.934 52.126 1.00 70.81 105 ASP A CA 1
ATOM 814 C C . ASP A 1 105 ? -11.616 22.196 51.060 1.00 70.81 105 ASP A C 1
ATOM 816 O O . ASP A 1 105 ? -11.467 20.985 50.891 1.00 70.81 105 ASP A O 1
ATOM 820 N N . ALA A 1 106 ? -12.412 22.924 50.267 1.00 63.22 106 ALA A N 1
ATOM 821 C CA . ALA A 1 106 ? -13.150 22.356 49.139 1.00 63.22 106 ALA A CA 1
ATOM 822 C C . ALA A 1 106 ? -12.201 21.797 48.064 1.00 63.22 106 ALA A C 1
ATOM 824 O O . ALA A 1 106 ? -12.402 20.680 47.583 1.00 63.22 106 ALA A O 1
ATOM 825 N N . MET A 1 107 ? -11.117 22.516 47.744 1.00 62.00 107 MET A N 1
ATOM 826 C CA . MET A 1 107 ? -10.086 22.026 46.817 1.00 62.00 107 MET A CA 1
ATOM 827 C C . MET A 1 107 ? -9.369 20.778 47.354 1.00 62.00 107 MET A C 1
ATOM 829 O O . MET A 1 107 ? -9.165 19.811 46.619 1.00 62.00 107 MET A O 1
ATOM 833 N N . ASN A 1 108 ? -9.028 20.753 48.645 1.00 67.88 108 ASN A N 1
ATOM 834 C CA . ASN A 1 108 ? -8.373 19.607 49.281 1.00 67.88 108 ASN A CA 1
ATOM 835 C C . ASN A 1 108 ? -9.285 18.367 49.323 1.00 67.88 108 ASN A C 1
ATOM 837 O O . ASN A 1 108 ? -8.807 17.249 49.114 1.00 67.88 108 ASN A O 1
ATOM 841 N N . LYS A 1 109 ? -10.592 18.549 49.557 1.00 66.88 109 LYS A N 1
ATOM 842 C CA . LYS A 1 109 ? -11.598 17.477 49.471 1.00 66.88 109 LYS A CA 1
ATOM 843 C C . LYS A 1 109 ? -11.747 16.955 48.042 1.00 66.88 109 LYS A C 1
ATOM 845 O O . LYS A 1 109 ? -11.692 15.743 47.847 1.00 66.88 109 LYS A O 1
ATOM 850 N N . GLY A 1 110 ? -11.833 17.842 47.047 1.00 60.75 110 GLY A N 1
ATOM 851 C CA . GLY A 1 110 ? -11.877 17.460 45.630 1.00 60.75 110 GLY A CA 1
ATOM 852 C C . GLY A 1 110 ? -10.651 16.649 45.192 1.00 60.75 110 GLY A C 1
ATOM 853 O O . GLY A 1 110 ? -10.787 15.602 44.562 1.00 60.75 110 GLY A O 1
ATOM 854 N N . ASN A 1 111 ? -9.451 17.057 45.614 1.00 58.75 111 ASN A N 1
ATOM 855 C CA . ASN A 1 111 ? -8.208 16.344 45.300 1.00 58.75 111 ASN A CA 1
ATOM 856 C C . ASN A 1 111 ? -8.129 14.941 45.924 1.00 58.75 111 ASN A C 1
ATOM 858 O O . ASN A 1 111 ? -7.556 14.040 45.314 1.00 58.75 111 ASN A O 1
ATOM 862 N N . LYS A 1 112 ? -8.732 14.714 47.100 1.00 65.06 112 LYS A N 1
ATOM 863 C CA . LYS A 1 112 ? -8.815 13.370 47.704 1.00 65.06 112 LYS A CA 1
ATOM 864 C C . LYS A 1 112 ? -9.718 12.414 46.912 1.00 65.06 112 LYS A C 1
ATOM 866 O O . LYS A 1 112 ? -9.501 11.207 46.972 1.00 65.06 112 LYS A O 1
ATOM 871 N N . LEU A 1 113 ? -10.696 12.931 46.162 1.00 57.53 113 LEU A N 1
ATOM 872 C CA . LEU A 1 113 ? -11.628 12.131 45.354 1.00 57.53 113 LEU A CA 1
ATOM 873 C C . LEU A 1 113 ? -11.043 11.711 43.992 1.00 57.53 113 LEU A C 1
ATOM 875 O O . LEU A 1 113 ? -11.433 10.678 43.455 1.00 57.53 113 LEU A O 1
ATOM 879 N N . LEU A 1 114 ? -10.063 12.451 43.458 1.00 52.59 114 LEU A N 1
ATOM 880 C CA . LEU A 1 114 ? -9.439 12.201 42.146 1.00 52.59 114 LEU A CA 1
ATOM 881 C C . LEU A 1 114 ? -8.572 10.923 42.067 1.00 52.59 114 LEU A C 1
ATOM 883 O O . LEU A 1 114 ? -8.076 10.590 40.993 1.00 52.59 114 LEU A O 1
ATOM 887 N N . ILE A 1 115 ? -8.388 10.195 43.175 1.00 49.16 115 ILE A N 1
ATOM 888 C CA . ILE A 1 115 ? -7.407 9.097 43.288 1.00 49.16 115 ILE A CA 1
ATOM 889 C C . ILE A 1 115 ? -8.009 7.703 43.012 1.00 49.16 115 ILE A C 1
ATOM 891 O O . ILE A 1 115 ? -7.267 6.758 42.749 1.00 49.16 115 ILE A O 1
ATOM 895 N N . ASN A 1 116 ? -9.335 7.550 42.963 1.00 51.66 116 ASN A N 1
ATOM 896 C CA . ASN A 1 116 ? -9.958 6.242 42.729 1.00 51.66 116 ASN A CA 1
ATOM 897 C C . ASN A 1 116 ? -10.491 6.119 41.301 1.00 51.66 116 ASN A C 1
ATOM 899 O O . ASN A 1 116 ? -11.624 6.489 40.998 1.00 51.66 116 ASN A O 1
ATOM 903 N N . MET A 1 117 ? -9.666 5.561 40.415 1.00 50.19 117 MET A N 1
ATOM 904 C CA . MET A 1 117 ? -10.096 5.187 39.071 1.00 50.19 117 MET A CA 1
ATOM 905 C C . MET A 1 117 ? -11.088 4.017 39.175 1.00 50.19 117 MET A C 1
ATOM 907 O O . MET A 1 117 ? -10.698 2.864 39.360 1.00 50.19 117 MET A O 1
ATOM 911 N N . VAL A 1 118 ? -12.386 4.316 39.094 1.00 62.47 118 VAL A N 1
ATOM 912 C CA . VAL A 1 118 ? -13.437 3.292 39.076 1.00 62.47 118 VAL A CA 1
ATOM 913 C C . VAL A 1 118 ? -13.406 2.605 37.714 1.00 62.47 118 VAL A C 1
ATOM 915 O O . VAL A 1 118 ? -13.629 3.230 36.679 1.00 62.47 118 VAL A O 1
ATOM 918 N N . THR A 1 119 ? -13.100 1.310 37.710 1.00 67.62 119 THR A N 1
ATOM 919 C CA . THR A 1 119 ? -13.132 0.482 36.503 1.00 67.62 119 THR A CA 1
ATOM 920 C C . THR A 1 119 ? -14.435 -0.303 36.474 1.00 67.62 119 THR A C 1
ATOM 922 O O . THR A 1 119 ? -14.716 -1.094 37.369 1.00 67.62 119 THR A O 1
ATOM 925 N N . PHE A 1 120 ? -15.245 -0.074 35.443 1.00 77.88 120 PHE A N 1
ATOM 926 C CA . PHE A 1 120 ? -16.444 -0.869 35.196 1.00 77.88 120 PHE A CA 1
ATOM 927 C C . PHE A 1 120 ? -16.068 -2.133 34.429 1.00 77.88 120 PHE A C 1
ATOM 929 O O . PHE A 1 120 ? -15.318 -2.069 33.450 1.00 77.88 120 PHE A O 1
ATOM 936 N N . SER A 1 121 ? -16.616 -3.282 34.829 1.00 83.75 121 SER A N 1
ATOM 937 C CA . SER A 1 121 ? -16.574 -4.454 33.959 1.00 83.75 121 SER A CA 1
ATOM 938 C C . SER A 1 121 ? -17.433 -4.214 32.710 1.00 83.75 121 SER A C 1
ATOM 940 O O . SER A 1 121 ? -18.263 -3.299 32.645 1.00 83.75 121 SER A O 1
ATOM 942 N N . GLU A 1 122 ? -17.266 -5.059 31.696 1.00 77.31 122 GLU A N 1
ATOM 943 C CA . GLU A 1 122 ? -18.126 -5.028 30.509 1.00 77.31 122 GLU A CA 1
ATOM 944 C C . GLU A 1 122 ? -19.607 -5.233 30.876 1.00 77.31 122 GLU A C 1
ATOM 946 O O . GLU A 1 122 ? -20.484 -4.568 30.326 1.00 77.31 122 GLU A O 1
ATOM 951 N N . SER A 1 123 ? -19.880 -6.098 31.859 1.00 89.69 123 SER A N 1
ATOM 952 C CA . SER A 1 123 ? -21.228 -6.343 32.382 1.00 89.69 123 SER A CA 1
ATOM 953 C C . SER A 1 123 ? -21.815 -5.101 33.056 1.00 89.69 123 SER A C 1
ATOM 955 O O . SER A 1 123 ? -22.980 -4.765 32.826 1.00 89.69 123 SER A O 1
ATOM 957 N N . ASP A 1 124 ? -21.012 -4.392 33.851 1.00 86.69 124 ASP A N 1
ATOM 958 C CA . ASP A 1 124 ? -21.451 -3.167 34.531 1.00 86.69 124 ASP A CA 1
ATOM 959 C C . ASP A 1 124 ? -21.750 -2.072 33.506 1.00 86.69 124 ASP A C 1
ATOM 961 O O . ASP A 1 124 ? -22.814 -1.454 33.537 1.00 86.69 124 ASP A O 1
ATOM 965 N N . SER A 1 125 ? -20.863 -1.911 32.520 1.00 86.81 125 SER A N 1
ATOM 966 C CA . SER A 1 125 ? -21.035 -0.962 31.416 1.00 86.81 125 SER A CA 1
ATOM 967 C C . SER A 1 125 ? -22.317 -1.245 30.627 1.00 86.81 125 SER A C 1
ATOM 969 O O . SER A 1 125 ? -23.104 -0.335 30.361 1.00 86.81 125 SER A O 1
ATOM 971 N N . TRP A 1 126 ? -22.579 -2.515 30.296 1.00 84.44 126 TRP A N 1
ATOM 972 C CA . TRP A 1 126 ? -23.814 -2.922 29.621 1.00 84.44 126 TRP A CA 1
ATOM 973 C C . TRP A 1 126 ? -25.062 -2.658 30.457 1.00 84.44 126 TRP A C 1
ATOM 975 O O . TRP A 1 126 ? -26.082 -2.227 29.914 1.00 84.44 126 TRP A O 1
ATOM 985 N N . THR A 1 127 ? -24.985 -2.892 31.764 1.00 92.25 127 THR A N 1
ATOM 986 C CA . THR A 1 127 ? -26.092 -2.649 32.693 1.00 92.25 127 THR A CA 1
ATOM 987 C C . THR A 1 127 ? -26.426 -1.161 32.757 1.00 92.25 127 THR A C 1
ATOM 989 O O . THR A 1 127 ? -27.591 -0.793 32.595 1.00 92.25 127 THR A O 1
ATOM 992 N N . ILE A 1 128 ? -25.410 -0.301 32.873 1.00 87.12 128 ILE A N 1
ATOM 993 C CA . ILE A 1 128 ? -25.562 1.161 32.856 1.00 87.12 128 ILE A CA 1
ATOM 994 C C . ILE A 1 128 ? -26.175 1.626 31.530 1.00 87.12 128 ILE A C 1
ATOM 996 O O . ILE A 1 128 ? -27.153 2.375 31.528 1.00 87.12 128 ILE A O 1
ATOM 1000 N N . ILE A 1 129 ? -25.657 1.146 30.392 1.00 87.88 129 ILE A N 1
ATOM 1001 C CA . ILE A 1 129 ? -26.183 1.494 29.062 1.00 87.88 129 ILE A CA 1
ATOM 1002 C C . ILE A 1 129 ? -27.648 1.069 28.928 1.00 87.88 129 ILE A C 1
ATOM 1004 O O . ILE A 1 129 ? -28.464 1.834 28.411 1.00 87.88 129 ILE A O 1
ATOM 1008 N N . LYS A 1 130 ? -27.997 -0.140 29.381 1.00 91.19 130 LYS A N 1
ATOM 1009 C CA . LYS A 1 130 ? -29.367 -0.660 29.321 1.00 91.19 130 LYS A CA 1
ATOM 1010 C C . LYS A 1 130 ? -30.319 0.174 30.181 1.00 91.19 130 LYS A C 1
ATOM 1012 O O . LYS A 1 130 ? -31.400 0.508 29.705 1.00 91.19 130 LYS A O 1
ATOM 1017 N N . ALA A 1 131 ? -29.909 0.540 31.395 1.00 92.75 131 ALA A N 1
ATOM 1018 C CA . ALA A 1 131 ? -30.696 1.383 32.292 1.00 92.75 131 ALA A CA 1
ATOM 1019 C C . ALA A 1 131 ? -30.914 2.791 31.714 1.00 92.75 131 ALA A C 1
ATOM 1021 O O . ALA A 1 131 ? -32.049 3.255 31.653 1.00 92.75 131 ALA A O 1
ATOM 1022 N N . CYS A 1 132 ? -29.861 3.430 31.191 1.00 92.88 132 CYS A N 1
ATOM 1023 C CA . CYS A 1 132 ? -29.975 4.742 30.544 1.00 92.88 132 CYS A CA 1
ATOM 1024 C C . CYS A 1 132 ? -30.929 4.692 29.342 1.00 92.88 132 CYS A C 1
ATOM 1026 O O . CYS A 1 132 ? -31.824 5.527 29.223 1.00 92.88 132 CYS A O 1
ATOM 1028 N N . LYS A 1 133 ? -30.793 3.672 28.482 1.00 89.81 133 LYS A N 1
ATOM 1029 C CA . LYS A 1 133 ? -31.672 3.485 27.317 1.00 89.81 133 LYS A CA 1
ATOM 1030 C C . LYS A 1 133 ? -33.136 3.299 27.708 1.00 89.81 133 LYS A C 1
ATOM 1032 O O . LYS A 1 133 ? -33.995 3.845 27.026 1.00 89.81 133 LYS A O 1
ATOM 1037 N N . ALA A 1 134 ? -33.415 2.564 28.787 1.00 92.62 134 ALA A N 1
ATOM 1038 C CA . ALA A 1 134 ? -34.778 2.369 29.282 1.00 92.62 134 ALA A CA 1
ATOM 1039 C C . ALA A 1 134 ? -35.456 3.693 29.679 1.00 92.62 134 ALA A C 1
ATOM 1041 O O . ALA A 1 134 ? -36.665 3.813 29.532 1.00 92.62 134 ALA A O 1
ATOM 1042 N N . GLN A 1 135 ? -34.672 4.689 30.102 1.00 94.62 135 GLN A N 1
ATOM 1043 C CA . GLN A 1 135 ? -35.140 6.029 30.475 1.00 94.62 135 GLN A CA 1
ATOM 1044 C C . GLN A 1 135 ? -34.982 7.065 29.348 1.00 94.62 135 GLN A C 1
ATOM 1046 O O . GLN A 1 135 ? -35.076 8.264 29.577 1.00 94.62 135 GLN A O 1
ATOM 1051 N N . CYS A 1 136 ? -34.690 6.642 28.112 1.00 92.94 136 CYS A N 1
ATOM 1052 C CA . CYS A 1 136 ? -34.389 7.556 27.000 1.00 92.94 136 CYS A CA 1
ATOM 1053 C C . CYS A 1 136 ? -33.243 8.552 27.302 1.00 92.94 136 CYS A C 1
ATOM 1055 O O . CYS A 1 136 ? -33.223 9.671 26.774 1.00 92.94 136 CYS A O 1
ATOM 1057 N N . LEU A 1 137 ? -32.278 8.145 28.130 1.00 91.38 137 LEU A N 1
ATOM 1058 C CA . LEU A 1 137 ? -31.077 8.893 28.494 1.00 91.38 137 LEU A CA 1
ATOM 1059 C C . LEU A 1 137 ? -29.830 8.263 27.855 1.00 91.38 137 LEU A C 1
ATOM 1061 O O . LEU A 1 137 ? -29.808 7.092 27.471 1.00 91.38 137 LEU A O 1
ATOM 1065 N N . THR A 1 138 ? -28.757 9.046 27.758 1.00 89.06 138 THR A N 1
ATOM 1066 C CA . THR A 1 138 ? -27.419 8.536 27.439 1.00 89.06 138 THR A CA 1
ATOM 1067 C C . THR A 1 138 ? -26.625 8.374 28.738 1.00 89.06 138 THR A C 1
ATOM 1069 O O . THR A 1 138 ? -26.926 9.070 29.713 1.00 89.06 138 THR A O 1
ATOM 1072 N N . PRO A 1 139 ? -25.582 7.521 28.769 1.00 88.88 139 PRO A N 1
ATOM 1073 C CA . PRO A 1 139 ? -24.663 7.472 29.906 1.00 88.88 139 PRO A CA 1
ATOM 1074 C C . PRO A 1 139 ? -24.080 8.845 30.258 1.00 88.88 139 PRO A C 1
ATOM 1076 O O . PRO A 1 139 ? -23.890 9.139 31.430 1.00 88.88 139 PRO A O 1
ATOM 1079 N N . THR A 1 140 ? -23.865 9.715 29.267 1.00 84.75 140 THR A N 1
ATOM 1080 C CA . THR A 1 140 ? -23.395 11.085 29.491 1.00 84.75 140 THR A CA 1
ATOM 1081 C C . THR A 1 140 ? -24.385 11.896 30.326 1.00 84.75 140 THR A C 1
ATOM 1083 O O . THR A 1 140 ? -23.968 12.519 31.292 1.00 84.75 140 THR A O 1
ATOM 1086 N N . HIS A 1 141 ? -25.689 11.850 30.025 1.00 91.12 141 HIS A N 1
ATOM 1087 C CA . HIS A 1 141 ? -26.694 12.581 30.814 1.00 91.12 141 HIS A CA 1
ATOM 1088 C C . HIS A 1 141 ? -26.707 12.120 32.277 1.00 91.12 141 HIS A C 1
ATOM 1090 O O . HIS A 1 141 ? -26.693 12.942 33.190 1.00 91.12 141 HIS A O 1
ATOM 1096 N N . ALA A 1 142 ? -26.674 10.799 32.485 1.00 91.56 142 ALA A N 1
ATOM 1097 C CA . ALA A 1 142 ? -26.670 10.191 33.811 1.00 91.56 142 ALA A CA 1
ATOM 1098 C C . ALA A 1 142 ? -25.400 10.542 34.606 1.00 91.56 142 ALA A C 1
ATOM 1100 O O . ALA A 1 142 ? -25.485 10.894 35.779 1.00 91.56 142 ALA A O 1
ATOM 1101 N N . VAL A 1 143 ? -24.225 10.496 33.970 1.00 88.00 143 VAL A N 1
ATOM 1102 C CA . VAL A 1 143 ? -22.947 10.839 34.615 1.00 88.00 143 VAL A CA 1
ATOM 1103 C C . VAL A 1 143 ? -22.883 12.321 34.979 1.00 88.00 143 VAL A C 1
ATOM 1105 O O . VAL A 1 143 ? -22.425 12.651 36.068 1.00 88.00 143 VAL A O 1
ATOM 1108 N N . THR A 1 144 ? -23.371 13.218 34.121 1.00 87.44 144 THR A N 1
ATOM 1109 C CA . THR A 1 144 ? -23.413 14.656 34.425 1.00 87.44 144 THR A CA 1
ATOM 1110 C C . THR A 1 144 ? -24.347 14.954 35.601 1.00 87.44 144 THR A C 1
ATOM 1112 O O . THR A 1 144 ? -23.973 15.716 36.489 1.00 87.44 144 THR A O 1
ATOM 1115 N N . ALA A 1 145 ? -25.530 14.330 35.649 1.00 92.12 145 ALA A N 1
ATOM 1116 C CA . ALA A 1 145 ? -26.449 14.466 36.780 1.00 92.12 145 ALA A CA 1
ATOM 1117 C C . ALA A 1 145 ? -25.843 13.917 38.081 1.00 92.12 145 ALA A C 1
ATOM 1119 O O . ALA A 1 145 ? -25.903 14.579 39.116 1.00 92.12 145 ALA A O 1
ATOM 1120 N N . ALA A 1 146 ? -25.181 12.755 38.012 1.00 91.06 146 ALA A N 1
ATOM 1121 C CA . ALA A 1 146 ? -24.484 12.164 39.154 1.00 91.06 146 ALA A CA 1
ATOM 1122 C C . ALA A 1 146 ? -23.354 13.074 39.650 1.00 91.06 146 ALA A C 1
ATOM 1124 O O . ALA A 1 146 ? -23.207 13.273 40.851 1.00 91.06 146 ALA A O 1
ATOM 1125 N N . ALA A 1 147 ? -22.581 13.663 38.733 1.00 87.75 147 ALA A N 1
ATOM 1126 C CA . ALA A 1 147 ? -21.514 14.597 39.073 1.00 87.75 147 ALA A CA 1
ATOM 1127 C C . ALA A 1 147 ? -22.057 15.858 39.758 1.00 87.75 147 ALA A C 1
ATOM 1129 O O . ALA A 1 147 ? -21.469 16.314 40.735 1.00 87.75 147 ALA A O 1
ATOM 1130 N N . ALA A 1 148 ? -23.183 16.398 39.283 1.00 89.12 148 ALA A N 1
ATOM 1131 C CA . ALA A 1 148 ? -23.833 17.549 39.900 1.00 89.12 148 ALA A CA 1
ATOM 1132 C C . ALA A 1 148 ? -24.319 17.242 41.327 1.00 89.12 148 ALA A C 1
ATOM 1134 O O . ALA A 1 148 ? -24.010 17.999 42.246 1.00 89.12 148 ALA A O 1
ATOM 1135 N N . GLN A 1 149 ? -25.008 16.113 41.534 1.00 90.50 149 GLN A N 1
ATOM 1136 C CA . GLN A 1 149 ? -25.456 15.686 42.867 1.00 90.50 149 GLN A CA 1
ATOM 1137 C C . GLN A 1 149 ? -24.284 15.402 43.811 1.00 90.50 149 GLN A C 1
ATOM 1139 O O . GLN A 1 149 ? -24.275 15.903 44.932 1.00 90.50 149 GLN A O 1
ATOM 1144 N N . ALA A 1 150 ? -23.264 14.678 43.343 1.00 87.12 150 ALA A N 1
ATOM 1145 C CA . ALA A 1 150 ? -22.072 14.387 44.135 1.00 87.12 150 ALA A CA 1
ATOM 1146 C C . ALA A 1 150 ? -21.334 15.671 44.542 1.00 87.12 150 ALA A C 1
ATOM 1148 O O . ALA A 1 150 ? -20.828 15.773 45.658 1.00 87.12 150 ALA A O 1
ATOM 1149 N N . LEU A 1 151 ? -21.283 16.680 43.663 1.00 82.31 151 LEU A N 1
ATOM 1150 C CA . LEU A 1 151 ? -20.676 17.967 43.991 1.00 82.31 151 LEU A CA 1
ATOM 1151 C C . LEU A 1 151 ? -21.449 18.678 45.111 1.00 82.31 151 LEU A C 1
ATOM 1153 O O . LEU A 1 151 ? -20.828 19.165 46.052 1.00 82.31 151 LEU A O 1
ATOM 1157 N N . LEU A 1 152 ? -22.782 18.719 45.036 1.00 85.69 152 LEU A N 1
ATOM 1158 C CA . LEU A 1 152 ? -23.627 19.313 46.080 1.00 85.69 152 LEU A CA 1
ATOM 1159 C C . LEU A 1 152 ? -23.452 18.580 47.418 1.00 85.69 152 LEU A C 1
ATOM 1161 O O . LEU A 1 152 ? -23.192 19.218 48.438 1.00 85.69 152 LEU A O 1
ATOM 1165 N N . GLU A 1 153 ? -23.475 17.245 47.396 1.00 85.56 153 GLU A N 1
ATOM 1166 C CA . GLU A 1 153 ? -23.268 16.402 48.579 1.00 85.56 153 GLU A CA 1
ATOM 1167 C C . GLU A 1 153 ? -21.896 16.646 49.228 1.00 85.56 153 GLU A C 1
ATOM 1169 O O . GLU A 1 153 ? -21.798 16.855 50.437 1.00 85.56 153 GLU A O 1
ATOM 1174 N N . HIS A 1 154 ? -20.822 16.684 48.435 1.00 78.06 154 HIS A N 1
ATOM 1175 C CA . HIS A 1 154 ? -19.463 16.831 48.960 1.00 78.06 154 HIS A CA 1
ATOM 1176 C C . HIS A 1 154 ? -19.080 18.264 49.341 1.00 78.06 154 HIS A C 1
ATOM 1178 O O . HIS A 1 154 ? -18.183 18.457 50.167 1.00 78.06 154 HIS A O 1
ATOM 1184 N N . THR A 1 155 ? -19.723 19.269 48.746 1.00 78.50 155 THR A N 1
ATOM 1185 C CA . THR A 1 155 ? -19.503 20.680 49.101 1.00 78.50 155 THR A CA 1
ATOM 1186 C C . THR A 1 155 ? -20.374 21.133 50.271 1.00 78.50 155 THR A C 1
ATOM 1188 O O . THR A 1 155 ? -20.037 22.129 50.908 1.00 78.50 155 THR A O 1
ATOM 1191 N N . GLY A 1 156 ? -21.452 20.404 50.584 1.00 82.69 156 GLY A N 1
ATOM 1192 C CA . GLY A 1 156 ? -22.444 20.797 51.589 1.00 82.69 156 GLY A CA 1
ATOM 1193 C C . GLY A 1 156 ? -23.363 21.930 51.125 1.00 82.69 156 GLY A C 1
ATOM 1194 O O . GLY A 1 156 ? -24.046 22.539 51.944 1.00 82.69 156 GLY A O 1
ATOM 1195 N N . VAL A 1 157 ? -23.365 22.241 49.826 1.00 85.56 157 VAL A N 1
ATOM 1196 C CA . VAL A 1 157 ? -24.219 23.271 49.229 1.00 85.56 157 VAL A CA 1
ATOM 1197 C C . VAL A 1 157 ? -25.577 22.651 48.889 1.00 85.56 157 VAL A C 1
ATOM 1199 O O . VAL A 1 157 ? -25.641 21.665 48.162 1.00 85.56 157 VAL A O 1
ATOM 1202 N N . GLU A 1 158 ? -26.676 23.231 49.387 1.00 88.44 158 GLU A N 1
ATOM 1203 C CA . GLU A 1 158 ? -28.029 22.682 49.176 1.00 88.44 158 GLU A CA 1
ATOM 1204 C C . GLU A 1 158 ? -28.549 22.862 47.743 1.00 88.44 158 GLU A C 1
ATOM 1206 O O . GLU A 1 158 ? -29.290 22.018 47.238 1.00 88.44 158 GLU A O 1
ATOM 1211 N N . SER A 1 159 ? -28.177 23.954 47.069 1.00 92.31 159 SER A N 1
ATOM 1212 C CA . SER A 1 159 ? -28.541 24.206 45.672 1.00 92.31 159 SER A CA 1
ATOM 1213 C C . SER A 1 159 ? -27.544 25.119 44.969 1.00 92.31 159 SER A C 1
ATOM 1215 O O . SER A 1 159 ? -26.882 25.942 45.599 1.00 92.31 159 SER A O 1
ATOM 1217 N N . GLY A 1 160 ? -27.427 24.973 43.652 1.00 85.88 160 GLY A N 1
ATOM 1218 C CA . GLY A 1 160 ? -26.518 25.777 42.855 1.00 85.88 160 GLY A CA 1
ATOM 1219 C C . GLY A 1 160 ? -26.629 25.525 41.358 1.00 85.88 160 GLY A C 1
ATOM 1220 O O . GLY A 1 160 ? -27.321 24.627 40.882 1.00 85.88 160 GLY A O 1
ATOM 1221 N N . ASN A 1 161 ? -25.907 26.352 40.612 1.00 84.62 161 ASN A N 1
ATOM 1222 C CA . ASN A 1 161 ? -25.817 26.281 39.163 1.00 84.62 161 ASN A CA 1
ATOM 1223 C C . ASN A 1 161 ? -24.639 25.390 38.764 1.00 84.62 161 ASN A C 1
ATOM 1225 O O . ASN A 1 161 ? -23.482 25.811 38.809 1.00 84.62 161 ASN A O 1
ATOM 1229 N N . PHE A 1 162 ? -24.929 24.156 38.361 1.00 83.06 162 PHE A N 1
ATOM 1230 C CA . PHE A 1 162 ? -23.914 23.245 37.858 1.00 83.06 162 PHE A CA 1
ATOM 1231 C C . PHE A 1 162 ? -23.577 23.595 36.410 1.00 83.06 162 PHE A C 1
ATOM 1233 O O . PHE A 1 162 ? -24.442 23.619 35.539 1.00 83.06 162 PHE A O 1
ATOM 1240 N N . THR A 1 163 ? -22.303 23.869 36.144 1.00 78.00 163 THR A N 1
ATOM 1241 C CA . THR A 1 163 ? -21.799 24.102 34.789 1.00 78.00 163 THR A CA 1
ATOM 1242 C C . THR A 1 163 ? -20.804 23.016 34.444 1.00 78.00 163 THR A C 1
ATOM 1244 O O . THR A 1 163 ? -19.934 22.698 35.254 1.00 78.00 163 THR A O 1
ATOM 1247 N N . SER A 1 164 ? -20.890 22.469 33.234 1.00 71.19 164 SER A N 1
ATOM 1248 C CA . SER A 1 164 ? -19.942 21.452 32.803 1.00 71.19 164 SER A CA 1
ATOM 1249 C C . SER A 1 164 ? -19.506 21.600 31.355 1.00 71.19 164 SER A C 1
ATOM 1251 O O . SER A 1 164 ? -20.271 22.043 30.503 1.00 71.19 164 SER A O 1
ATOM 1253 N N . PHE A 1 165 ? -18.255 21.220 31.104 1.00 66.31 165 PHE A N 1
ATOM 1254 C CA . PHE A 1 165 ? -17.642 21.166 29.785 1.00 66.31 165 PHE A CA 1
ATOM 1255 C C . PHE A 1 165 ? -17.771 19.728 29.282 1.00 66.31 165 PHE A C 1
ATOM 1257 O O . PHE A 1 165 ? -16.978 18.869 29.663 1.00 66.31 165 PHE A O 1
ATOM 1264 N N . PHE A 1 166 ? -18.769 19.443 28.451 1.00 65.12 166 PHE A N 1
ATOM 1265 C CA . PHE A 1 166 ? -18.899 18.125 27.836 1.00 65.12 166 PHE A CA 1
ATOM 1266 C C . PHE A 1 166 ? -19.044 18.218 26.324 1.00 65.12 166 PHE A C 1
ATOM 1268 O O . PHE A 1 166 ? -19.549 19.194 25.769 1.00 65.12 166 PHE A O 1
ATOM 1275 N N . ASN A 1 167 ? -18.574 17.162 25.664 1.00 61.44 167 ASN A N 1
ATOM 1276 C CA . ASN A 1 167 ? -18.679 17.022 24.225 1.00 61.44 167 ASN A CA 1
ATOM 1277 C C . ASN A 1 167 ? -20.133 16.702 23.863 1.00 61.44 167 ASN A C 1
ATOM 1279 O O . ASN A 1 167 ? -20.679 15.694 24.322 1.00 61.44 167 ASN A O 1
ATOM 1283 N N . VAL A 1 168 ? -20.751 17.531 23.026 1.00 64.12 168 VAL A N 1
ATOM 1284 C CA . VAL A 1 168 ? -22.092 17.259 22.502 1.00 64.12 168 VAL A CA 1
ATOM 1285 C C . VAL A 1 168 ? -21.959 16.328 21.303 1.00 64.12 168 VAL A C 1
ATOM 1287 O O . VAL A 1 168 ? -21.132 16.534 20.411 1.00 64.12 168 VAL A O 1
ATOM 1290 N N . ASN A 1 169 ? -22.759 15.263 21.291 1.00 66.56 169 ASN A N 1
ATOM 1291 C CA . ASN A 1 169 ? -22.807 14.343 20.166 1.00 66.56 169 ASN A CA 1
ATOM 1292 C C . ASN A 1 169 ? -23.592 14.986 19.015 1.00 66.56 169 ASN A C 1
ATOM 1294 O O . ASN A 1 169 ? -24.820 14.982 19.024 1.00 66.56 169 ASN A O 1
ATOM 1298 N N . MET A 1 170 ? -22.880 15.495 18.012 1.00 66.88 170 MET A N 1
ATOM 1299 C CA . MET A 1 170 ? -23.469 16.116 16.824 1.00 66.88 170 MET A CA 1
ATOM 1300 C C . MET A 1 170 ? -23.889 15.091 15.769 1.00 66.88 170 MET A C 1
ATOM 1302 O O . MET A 1 170 ? -24.510 15.470 14.782 1.00 66.88 170 MET A O 1
ATOM 1306 N N . ARG A 1 171 ? -23.604 13.791 15.950 1.00 73.56 171 ARG A N 1
ATOM 1307 C CA . ARG A 1 171 ? -23.959 12.749 14.965 1.00 73.56 171 ARG A CA 1
ATOM 1308 C C . ARG A 1 171 ? -25.420 12.784 14.514 1.00 73.56 171 ARG A C 1
ATOM 1310 O O . ARG A 1 171 ? -25.636 12.654 13.316 1.00 73.56 171 ARG A O 1
ATOM 1317 N N . PRO A 1 172 ? -26.422 12.974 15.396 1.00 72.19 172 PRO A N 1
ATOM 1318 C CA . PRO A 1 172 ? -27.817 13.029 14.960 1.00 72.19 172 PRO A CA 1
ATOM 1319 C C . PRO A 1 172 ? -28.131 14.236 14.065 1.00 72.19 172 PRO A C 1
ATOM 1321 O O . PRO A 1 172 ? -29.135 14.220 13.360 1.00 72.19 172 PRO A O 1
ATOM 1324 N N . LEU A 1 173 ? -27.296 15.277 14.122 1.00 67.44 173 LEU A N 1
ATOM 1325 C CA . LEU A 1 173 ? -27.498 16.571 13.468 1.00 67.44 173 LEU A CA 1
ATOM 1326 C C . LEU A 1 173 ? -26.635 16.747 12.210 1.00 67.44 173 LEU A C 1
ATOM 1328 O O . LEU A 1 173 ? -26.870 17.663 11.430 1.00 67.44 173 LEU A O 1
ATOM 1332 N N . LEU A 1 174 ? -25.640 15.883 12.008 1.00 62.31 174 LEU A N 1
ATOM 1333 C CA . LEU A 1 174 ? -24.727 15.928 10.871 1.00 62.31 174 LEU A CA 1
ATOM 1334 C C . LEU A 1 174 ? -25.284 15.142 9.668 1.00 62.31 174 LEU A C 1
ATOM 1336 O O . LEU A 1 174 ? -25.912 14.098 9.858 1.00 62.31 174 LEU A O 1
ATOM 1340 N N . PRO A 1 175 ? -25.045 15.588 8.422 1.00 68.75 175 PRO A N 1
ATOM 1341 C CA . PRO A 1 175 ? -25.342 14.784 7.241 1.00 68.75 175 PRO A CA 1
ATOM 1342 C C . PRO A 1 175 ? -24.347 13.620 7.095 1.00 68.75 175 PRO A C 1
ATOM 1344 O O . PRO A 1 175 ? -23.252 13.640 7.661 1.00 68.75 175 PRO A O 1
ATOM 1347 N N . GLU A 1 176 ? -24.711 12.595 6.322 1.00 65.00 176 GLU A N 1
ATOM 1348 C CA . GLU A 1 176 ? -23.745 11.576 5.890 1.00 65.00 176 GLU A CA 1
ATOM 1349 C C . GLU A 1 176 ? -22.650 12.215 5.011 1.00 65.00 176 GLU A C 1
ATOM 1351 O O . GLU A 1 176 ? -22.952 13.129 4.242 1.00 65.00 176 GLU A O 1
ATOM 1356 N N . PRO A 1 177 ? -21.383 11.771 5.122 1.00 63.06 177 PRO A N 1
ATOM 1357 C CA . PRO A 1 177 ? -20.907 10.673 5.971 1.00 63.06 177 PRO A CA 1
ATOM 1358 C C . PRO A 1 177 ? -20.529 11.110 7.405 1.00 63.06 177 PRO A C 1
ATOM 1360 O O . PRO A 1 177 ? -20.174 10.278 8.242 1.00 63.06 177 PRO A O 1
ATOM 1363 N N . TYR A 1 178 ? -20.608 12.407 7.720 1.00 58.69 178 TYR A N 1
ATOM 1364 C CA . TYR A 1 178 ? -20.104 13.013 8.961 1.00 58.69 178 TYR A CA 1
ATOM 1365 C C . TYR A 1 178 ? -20.806 12.524 10.238 1.00 58.69 178 TYR A C 1
ATOM 1367 O O . TYR A 1 178 ? -20.200 12.520 11.309 1.00 58.69 178 TYR A O 1
ATOM 1375 N N . ASN A 1 179 ? -22.042 12.030 10.138 1.00 65.31 179 ASN A N 1
ATOM 1376 C CA . ASN A 1 179 ? -22.779 11.406 11.245 1.00 65.31 179 ASN A CA 1
ATOM 1377 C C . ASN A 1 179 ? -22.210 10.056 11.735 1.00 65.31 179 ASN A C 1
ATOM 1379 O O . ASN A 1 179 ? -22.630 9.573 12.790 1.00 65.31 179 ASN A O 1
ATOM 1383 N N . THR A 1 180 ? -21.259 9.446 11.018 1.00 55.91 180 THR A N 1
ATOM 1384 C CA . THR A 1 180 ? -20.666 8.143 11.384 1.00 55.91 180 THR A CA 1
ATOM 1385 C C . THR A 1 180 ? -19.285 8.234 12.047 1.00 55.91 180 THR A C 1
ATOM 1387 O O . THR A 1 180 ? -18.830 7.261 12.652 1.00 55.91 180 THR A O 1
ATOM 1390 N N . TYR A 1 181 ? -18.622 9.395 12.020 1.00 52.66 181 TYR A N 1
ATOM 1391 C CA . TYR A 1 181 ? -17.242 9.541 12.499 1.00 52.66 181 TYR A CA 1
ATOM 1392 C C . TYR A 1 181 ? -17.131 9.802 14.020 1.00 52.66 181 TYR A C 1
ATOM 1394 O O . TYR A 1 181 ? -18.006 10.383 14.667 1.00 52.66 181 TYR A O 1
ATOM 1402 N N . ALA A 1 182 ? -16.020 9.378 14.636 1.00 43.12 182 ALA A N 1
ATOM 1403 C CA . ALA A 1 182 ? -15.639 9.723 16.018 1.00 43.12 182 ALA A CA 1
ATOM 1404 C C . ALA A 1 182 ? -15.520 11.247 16.292 1.00 43.12 182 ALA A C 1
ATOM 1406 O O . ALA A 1 182 ? -16.036 11.686 17.324 1.00 43.12 182 ALA A O 1
ATOM 1407 N N . PRO A 1 183 ? -14.947 12.070 15.384 1.00 47.84 183 PRO A N 1
ATOM 1408 C CA . PRO A 1 183 ? -14.910 13.536 15.516 1.00 47.84 183 PRO A CA 1
ATOM 1409 C C . PRO A 1 183 ? -16.267 14.260 15.458 1.00 47.84 183 PRO A C 1
ATOM 1411 O O . PRO A 1 183 ? -16.311 15.463 15.677 1.00 47.84 183 PRO A O 1
ATOM 1414 N N . ALA A 1 184 ? -17.389 13.563 15.253 1.00 53.62 184 ALA A N 1
ATOM 1415 C CA . ALA A 1 184 ? -18.732 14.143 15.376 1.00 53.62 184 ALA A CA 1
ATOM 1416 C C . ALA A 1 184 ? -19.141 14.475 16.830 1.00 53.62 184 ALA A C 1
ATOM 1418 O O . ALA A 1 184 ? -20.289 14.832 17.091 1.00 53.62 184 ALA A O 1
ATOM 1419 N N . THR A 1 185 ? -18.224 14.330 17.788 1.00 54.00 185 THR A N 1
ATOM 1420 C CA . THR A 1 185 ? -18.398 14.795 19.166 1.00 54.00 185 THR A CA 1
ATOM 1421 C C . THR A 1 185 ? -17.734 16.165 19.261 1.00 54.00 185 THR A C 1
ATOM 1423 O O . THR A 1 185 ? -16.510 16.259 19.234 1.00 54.00 185 THR A O 1
ATOM 1426 N N . PHE A 1 186 ? -18.532 17.230 19.293 1.00 57.53 186 PHE A N 1
ATOM 1427 C CA . PHE A 1 186 ? -18.032 18.602 19.236 1.00 57.53 186 PHE A CA 1
ATOM 1428 C C . PHE A 1 186 ? -17.782 19.125 20.652 1.00 57.53 186 PHE A C 1
ATOM 1430 O O . PHE A 1 186 ? -18.634 18.973 21.532 1.00 57.53 186 PHE A O 1
ATOM 1437 N N . PHE A 1 187 ? -16.626 19.750 20.876 1.00 58.06 187 PHE A N 1
ATOM 1438 C CA . PHE A 1 187 ? -16.363 20.501 22.100 1.00 58.06 187 PHE A CA 1
ATOM 1439 C C . PHE A 1 187 ? -17.093 21.836 21.991 1.00 58.06 187 PHE A C 1
ATOM 1441 O O . PHE A 1 187 ? -16.748 22.671 21.155 1.00 58.06 187 PHE A O 1
ATOM 1448 N N . THR A 1 188 ? -18.147 22.026 22.778 1.00 53.72 188 THR A N 1
ATOM 1449 C CA . THR A 1 188 ? -18.926 23.264 22.700 1.00 53.72 188 THR A CA 1
ATOM 1450 C C . THR A 1 188 ? -18.322 24.292 23.659 1.00 53.72 188 THR A C 1
ATOM 1452 O O . THR A 1 188 ? -18.102 23.961 24.825 1.00 53.72 188 THR A O 1
ATOM 1455 N N . PRO A 1 189 ? -18.078 25.538 23.223 1.00 51.97 189 PRO A N 1
ATOM 1456 C CA . PRO A 1 189 ? -17.674 26.625 24.114 1.00 51.97 189 PRO A CA 1
ATOM 1457 C C . PRO A 1 189 ? -18.842 27.172 24.962 1.00 51.97 189 PRO A C 1
ATOM 1459 O O . PRO A 1 189 ? -18.647 28.110 25.733 1.00 51.97 189 PRO A O 1
ATOM 1462 N N . GLY A 1 190 ? -20.054 26.620 24.815 1.00 57.12 190 GLY A N 1
ATOM 1463 C CA . GLY A 1 190 ? -21.240 27.031 25.559 1.00 57.12 190 GLY A CA 1
ATOM 1464 C C . GLY A 1 190 ? -21.266 26.443 26.967 1.00 57.12 190 GLY A C 1
ATOM 1465 O O . GLY A 1 190 ? -21.112 25.239 27.159 1.00 57.12 190 GLY A O 1
ATOM 1466 N N . PHE A 1 191 ? -21.489 27.298 27.962 1.00 61.56 191 PHE A N 1
ATOM 1467 C CA . PHE A 1 191 ? -21.699 26.888 29.347 1.00 61.56 191 PHE A CA 1
ATOM 1468 C C . PHE A 1 191 ? -23.181 26.624 29.575 1.00 61.56 191 PHE A C 1
ATOM 1470 O O . PHE A 1 191 ? -23.925 27.567 29.827 1.00 61.56 191 PHE A O 1
ATOM 1477 N N . SER A 1 192 ? -23.618 25.361 29.498 1.00 66.75 192 SER A N 1
ATOM 1478 C CA . SER A 1 192 ? -24.930 25.000 30.049 1.00 66.75 192 SER A CA 1
ATOM 1479 C C . SER A 1 192 ? -24.913 25.251 31.548 1.00 66.75 192 SER A C 1
ATOM 1481 O O . SER A 1 192 ? -24.040 24.739 32.254 1.00 66.75 192 SER A O 1
ATOM 1483 N N . VAL A 1 193 ? -25.885 26.026 32.017 1.00 79.81 193 VAL A N 1
ATOM 1484 C CA . VAL A 1 193 ? -26.115 26.280 33.434 1.00 79.81 193 VAL A CA 1
ATOM 1485 C C . VAL A 1 193 ? -27.292 25.419 33.862 1.00 79.81 193 VAL A C 1
ATOM 1487 O O . VAL A 1 193 ? -28.430 25.687 33.496 1.00 79.81 193 VAL A O 1
ATOM 1490 N N . ILE A 1 194 ? -27.007 24.365 34.618 1.00 88.12 194 ILE A N 1
ATOM 1491 C CA . ILE A 1 194 ? -27.996 23.374 35.035 1.00 88.12 194 ILE A CA 1
ATOM 1492 C C . ILE A 1 194 ? -28.288 23.603 36.521 1.00 88.12 194 ILE A C 1
ATOM 1494 O O . ILE A 1 194 ? -27.440 23.279 37.356 1.00 88.12 194 ILE A O 1
ATOM 1498 N N . PRO A 1 195 ? -29.448 24.173 36.886 1.00 88.81 195 PRO A N 1
ATOM 1499 C CA . PRO A 1 195 ? -29.805 24.340 38.286 1.00 88.81 195 PRO A CA 1
ATOM 1500 C C . PRO A 1 195 ? -30.043 22.967 38.921 1.00 88.81 195 PRO A C 1
ATOM 1502 O O . PRO A 1 195 ? -30.857 22.177 38.431 1.00 88.81 195 PRO A O 1
ATOM 1505 N N . ALA A 1 196 ? -29.337 22.700 40.016 1.00 92.12 196 ALA A N 1
ATOM 1506 C CA . ALA A 1 196 ? -29.420 21.463 40.777 1.00 92.12 196 ALA A CA 1
ATOM 1507 C C . ALA A 1 196 ? -29.569 21.769 42.273 1.00 92.12 196 ALA A C 1
ATOM 1509 O O . ALA A 1 196 ? -29.001 22.735 42.783 1.00 92.12 196 ALA A O 1
ATOM 1510 N N . SER A 1 197 ? -30.315 20.928 42.983 1.00 92.75 197 SER A N 1
ATOM 1511 C CA . SER A 1 197 ? -30.385 20.917 44.446 1.00 92.75 197 SER A CA 1
ATOM 1512 C C . SER A 1 197 ? -30.200 19.502 44.977 1.00 92.75 197 SER A C 1
ATOM 1514 O O . SER A 1 197 ? -30.454 18.532 44.261 1.00 92.75 197 SER A O 1
ATOM 1516 N N . THR A 1 198 ? -29.812 19.371 46.245 1.00 90.56 198 THR A N 1
ATOM 1517 C CA . THR A 1 198 ? -29.747 18.074 46.946 1.00 90.56 198 THR A CA 1
ATOM 1518 C C . THR A 1 198 ? -31.108 17.374 47.005 1.00 90.56 198 THR A C 1
ATOM 1520 O O . THR A 1 198 ? -31.169 16.158 47.149 1.00 90.56 198 THR A O 1
ATOM 1523 N N . SER A 1 199 ? -32.200 18.129 46.849 1.00 91.38 199 SER A N 1
ATOM 1524 C CA . SER A 1 199 ? -33.577 17.634 46.765 1.00 91.38 199 SER A CA 1
ATOM 1525 C C . SER A 1 199 ? -34.057 17.298 45.347 1.00 91.38 199 SER A C 1
ATOM 1527 O O . SER A 1 199 ? -35.170 16.800 45.198 1.00 91.38 199 SER A O 1
ATOM 1529 N N . THR A 1 200 ? -33.272 17.584 44.301 1.00 92.25 200 THR A N 1
ATOM 1530 C CA . THR A 1 200 ? -33.665 17.279 42.916 1.00 92.25 200 THR A CA 1
ATOM 1531 C C . THR A 1 200 ? -33.518 15.780 42.659 1.00 92.25 200 THR A C 1
ATOM 1533 O O . THR A 1 200 ? -32.433 15.229 42.865 1.00 92.25 200 THR A O 1
ATOM 1536 N N . ASP A 1 201 ? -34.582 15.132 42.171 1.00 95.31 201 ASP A N 1
ATOM 1537 C CA . ASP A 1 201 ? -34.527 13.728 41.758 1.00 95.31 201 ASP A CA 1
ATOM 1538 C C . ASP A 1 201 ? -33.462 13.508 40.668 1.00 95.31 201 ASP A C 1
ATOM 1540 O O . ASP A 1 201 ? -33.236 14.353 39.797 1.00 95.31 201 ASP A O 1
ATOM 1544 N N . PHE A 1 202 ? -32.779 12.364 40.727 1.00 95.12 202 PHE A N 1
ATOM 1545 C CA . PHE A 1 202 ? -31.685 12.058 39.808 1.00 95.12 202 PHE A CA 1
ATOM 1546 C C . PHE A 1 202 ? -32.142 11.989 38.345 1.00 95.12 202 PHE A C 1
ATOM 1548 O O . PHE A 1 202 ? -31.438 12.488 37.461 1.00 95.12 202 PHE A O 1
ATOM 1555 N N . LEU A 1 203 ? -33.297 11.372 38.075 1.00 95.50 203 LEU A N 1
ATOM 1556 C CA . LEU A 1 203 ? -33.816 11.237 36.715 1.00 95.50 203 LEU A CA 1
ATOM 1557 C C . LEU A 1 203 ? -34.286 12.590 36.187 1.00 95.50 203 LEU A C 1
ATOM 1559 O O . LEU A 1 203 ? -33.927 12.937 35.063 1.00 95.50 203 LEU A O 1
ATOM 1563 N N . ASP A 1 204 ? -34.962 13.388 37.016 1.00 94.94 204 ASP A N 1
ATOM 1564 C CA . ASP A 1 204 ? -35.348 14.760 36.661 1.00 94.94 204 ASP A CA 1
ATOM 1565 C C . ASP A 1 204 ? -34.122 15.609 36.299 1.00 94.94 204 ASP A C 1
ATOM 1567 O O . ASP A 1 204 ? -34.117 16.340 35.303 1.00 94.94 204 ASP A O 1
ATOM 1571 N N . LEU A 1 205 ? -33.044 15.501 37.081 1.00 95.12 205 LEU A N 1
ATOM 1572 C CA . LEU A 1 205 ? -31.801 16.212 36.799 1.00 95.12 205 LEU A CA 1
ATOM 1573 C C . LEU A 1 205 ? -31.146 15.718 35.500 1.00 95.12 205 LEU A C 1
ATOM 1575 O O . LEU A 1 205 ? -30.685 16.531 34.696 1.00 95.12 205 LEU A O 1
ATOM 1579 N N . ALA A 1 206 ? -31.136 14.407 35.252 1.00 94.75 206 ALA A N 1
ATOM 1580 C CA . ALA A 1 206 ? -30.604 13.832 34.018 1.00 94.75 206 ALA A CA 1
ATOM 1581 C C . ALA A 1 206 ? -31.426 14.223 32.776 1.00 94.75 206 ALA A C 1
ATOM 1583 O O . ALA A 1 206 ? -30.855 14.433 31.699 1.00 94.75 206 ALA A O 1
ATOM 1584 N N . GLU A 1 207 ? -32.744 14.379 32.904 1.00 94.06 207 GLU A N 1
ATOM 1585 C CA . GLU A 1 207 ? -33.596 14.904 31.835 1.00 94.06 207 GLU A CA 1
ATOM 1586 C C . GLU A 1 207 ? -33.323 16.382 31.543 1.00 94.06 207 GLU A C 1
ATOM 1588 O O . GLU A 1 207 ? -33.233 16.762 30.372 1.00 94.06 207 GLU A O 1
ATOM 1593 N N . ARG A 1 208 ? -33.092 17.207 32.573 1.00 92.62 208 ARG A N 1
ATOM 1594 C CA . ARG A 1 208 ? -32.663 18.605 32.382 1.00 92.62 208 ARG A CA 1
ATOM 1595 C C . ARG A 1 208 ? -31.329 18.686 31.648 1.00 92.62 208 ARG A C 1
ATOM 1597 O O . ARG A 1 208 ? -31.212 19.440 30.686 1.00 92.62 208 ARG A O 1
ATOM 1604 N N . VAL A 1 209 ? -30.352 17.855 32.028 1.00 90.19 209 VAL A N 1
ATOM 1605 C CA . VAL A 1 209 ? -29.067 17.751 31.310 1.00 90.19 209 VAL A CA 1
ATOM 1606 C C . VAL A 1 209 ? -29.290 17.407 29.835 1.00 90.19 209 VAL A C 1
ATOM 1608 O O . VAL A 1 209 ? -28.697 18.031 28.956 1.00 90.19 209 VAL A O 1
ATOM 1611 N N . LYS A 1 210 ? -30.151 16.424 29.546 1.00 90.25 210 LYS A N 1
ATOM 1612 C CA . LYS A 1 210 ? -30.490 16.033 28.171 1.00 90.25 210 LYS A CA 1
ATOM 1613 C C . LYS A 1 210 ? -31.092 17.196 27.381 1.00 90.25 210 LYS A C 1
ATOM 1615 O O . LYS A 1 210 ? -30.730 17.379 26.219 1.00 90.25 210 LYS A O 1
ATOM 1620 N N . HIS A 1 211 ? -32.013 17.951 27.979 1.00 88.69 211 HIS A N 1
ATOM 1621 C CA . HIS A 1 211 ? -32.644 19.103 27.333 1.00 88.69 211 HIS A CA 1
ATOM 1622 C C . HIS A 1 211 ? -31.605 20.162 26.946 1.00 88.69 211 HIS A C 1
ATOM 1624 O O . HIS A 1 211 ? -31.521 20.547 25.779 1.00 88.69 211 HIS A O 1
ATOM 1630 N N . GLU A 1 212 ? -30.753 20.534 27.898 1.00 86.00 212 GLU A N 1
ATOM 1631 C CA . GLU A 1 212 ? -29.667 21.496 27.709 1.00 86.00 212 GLU A CA 1
ATOM 1632 C C . GLU A 1 212 ? -28.686 21.065 26.606 1.00 86.00 212 GLU A C 1
ATOM 1634 O O . GLU A 1 212 ? -28.371 21.836 25.698 1.00 86.00 212 GLU A O 1
ATOM 1639 N N . TYR A 1 213 ? -28.248 19.801 26.613 1.00 84.56 213 TYR A N 1
ATOM 1640 C CA . TYR A 1 213 ? -27.274 19.305 25.629 1.00 84.56 213 TYR A CA 1
ATOM 1641 C C . TYR A 1 213 ? -27.846 19.239 24.215 1.00 84.56 213 TYR A C 1
ATOM 1643 O O . TYR A 1 213 ? -27.142 19.539 23.247 1.00 84.56 213 TYR A O 1
ATOM 1651 N N . ASN A 1 214 ? -29.123 18.875 24.084 1.00 82.12 214 ASN A N 1
ATOM 1652 C CA . ASN A 1 214 ? -29.805 18.884 22.794 1.00 82.12 214 ASN A CA 1
ATOM 1653 C C . ASN A 1 214 ? -29.958 20.313 22.252 1.00 82.12 214 ASN A C 1
ATOM 1655 O O . ASN A 1 214 ? -29.752 20.530 21.056 1.00 82.12 214 ASN A O 1
ATOM 1659 N N . GLY A 1 215 ? -30.266 21.282 23.123 1.00 81.75 215 GLY A N 1
ATOM 1660 C CA . GLY A 1 215 ? -30.350 22.698 22.761 1.00 81.75 215 GLY A CA 1
ATOM 1661 C C . GLY A 1 215 ? -29.023 23.241 22.231 1.00 81.75 215 GLY A C 1
ATOM 1662 O O . GLY A 1 215 ? -28.978 23.828 21.148 1.00 81.75 215 GLY A O 1
ATOM 1663 N N . ILE A 1 216 ? -27.915 22.968 22.928 1.00 75.38 216 ILE A N 1
ATOM 1664 C CA . ILE A 1 216 ? -26.579 23.382 22.474 1.00 75.38 216 ILE A CA 1
ATOM 1665 C C . ILE A 1 216 ? -26.227 22.755 21.124 1.00 75.38 216 ILE A C 1
ATOM 1667 O O . ILE A 1 216 ? -25.755 23.461 20.233 1.00 75.38 216 ILE A O 1
ATOM 1671 N N . GLY A 1 217 ? -26.463 21.450 20.948 1.00 69.50 217 GLY A N 1
ATOM 1672 C CA . GLY A 1 217 ? -26.180 20.779 19.678 1.00 69.50 217 GLY A CA 1
ATOM 1673 C C . GLY A 1 217 ? -26.904 21.440 18.505 1.00 69.50 217 GLY A C 1
ATOM 1674 O O . GLY A 1 217 ? -26.308 21.677 17.454 1.00 69.50 217 GLY A O 1
ATOM 1675 N N . TYR A 1 218 ? -28.165 21.821 18.708 1.00 72.31 218 TYR A N 1
ATOM 1676 C CA . TYR A 1 218 ? -28.954 22.530 17.706 1.00 72.31 218 TYR A CA 1
ATOM 1677 C C . TYR A 1 218 ? -28.389 23.924 17.383 1.00 72.31 218 TYR A C 1
ATOM 1679 O O . TYR A 1 218 ? -28.201 24.255 16.211 1.00 72.31 218 TYR A O 1
ATOM 1687 N N . HIS A 1 219 ? -28.039 24.718 18.400 1.00 72.25 219 HIS A N 1
ATOM 1688 C CA . HIS A 1 219 ? -27.449 26.049 18.204 1.00 72.25 219 HIS A CA 1
ATOM 1689 C C . HIS A 1 219 ? -26.088 26.008 17.496 1.00 72.25 219 HIS A C 1
ATOM 1691 O O . HIS A 1 219 ? -25.810 26.858 16.646 1.00 72.25 219 HIS A O 1
ATOM 1697 N N . VAL A 1 220 ? -25.250 25.013 17.808 1.00 67.50 220 VAL A N 1
ATOM 1698 C CA . VAL A 1 220 ? -23.960 24.805 17.132 1.00 67.50 220 VAL A CA 1
ATOM 1699 C C . VAL A 1 220 ? -24.176 24.428 15.666 1.00 67.50 220 VAL A C 1
ATOM 1701 O O . VAL A 1 220 ? -23.525 25.004 14.798 1.00 67.50 220 VAL A O 1
ATOM 1704 N N . ALA A 1 221 ? -25.116 23.522 15.373 1.00 64.94 221 ALA A N 1
ATOM 1705 C CA . ALA A 1 221 ? -25.432 23.129 13.999 1.00 64.94 221 ALA A CA 1
ATOM 1706 C C . ALA A 1 221 ? -25.948 24.315 13.163 1.00 64.94 221 ALA A C 1
ATOM 1708 O O . ALA A 1 221 ? -25.498 24.505 12.033 1.00 64.94 221 ALA A O 1
ATOM 1709 N N . GLN A 1 222 ? -26.823 25.153 13.735 1.00 73.12 222 GLN A N 1
ATOM 1710 C CA . GLN A 1 222 ? -27.301 26.375 13.080 1.00 73.12 222 GLN A CA 1
ATOM 1711 C C . GLN A 1 222 ? -26.177 27.392 12.846 1.00 73.12 222 GLN A C 1
ATOM 1713 O O . GLN A 1 222 ? -26.060 27.932 11.749 1.00 73.12 222 GLN A O 1
ATOM 1718 N N . SER A 1 223 ? -25.325 27.630 13.847 1.00 66.31 223 SER A N 1
ATOM 1719 C CA . SER A 1 223 ? -24.206 28.582 13.738 1.00 66.31 223 SER A CA 1
ATOM 1720 C C . SER A 1 223 ? -23.158 28.139 12.711 1.00 66.31 223 SER A C 1
ATOM 1722 O O . SER A 1 223 ? -22.496 28.976 12.104 1.00 66.31 223 SER A O 1
ATOM 1724 N N . ALA A 1 224 ? -23.025 26.828 12.492 1.00 60.50 224 ALA A N 1
ATOM 1725 C CA . ALA A 1 224 ? -22.152 26.239 11.479 1.00 60.50 224 ALA A CA 1
ATOM 1726 C C . ALA A 1 224 ? -22.770 26.209 10.064 1.00 60.50 224 ALA A C 1
ATOM 1728 O O . ALA A 1 224 ? -22.132 25.714 9.135 1.00 60.50 224 ALA A O 1
ATOM 1729 N N . GLY A 1 225 ? -23.997 26.717 9.881 1.00 59.12 225 GLY A N 1
ATOM 1730 C CA . GLY A 1 225 ? -24.681 26.740 8.585 1.00 59.12 225 GLY A CA 1
ATOM 1731 C C . GLY A 1 225 ? -25.112 25.359 8.081 1.00 59.12 225 GLY A C 1
ATOM 1732 O O . GLY A 1 225 ? -25.313 25.182 6.879 1.00 59.12 225 GLY A O 1
ATOM 1733 N N . TRP A 1 226 ? -25.237 24.363 8.964 1.00 67.62 226 TRP A N 1
ATOM 1734 C CA . TRP A 1 226 ? -25.680 23.029 8.565 1.00 67.62 226 TRP A CA 1
ATOM 1735 C C . TRP A 1 226 ? -27.206 22.982 8.439 1.00 67.62 226 TRP A C 1
ATOM 1737 O O . TRP A 1 226 ? -27.904 23.414 9.359 1.00 67.62 226 TRP A O 1
ATOM 1747 N N . PRO A 1 227 ? -27.749 22.457 7.322 1.00 48.78 227 PRO A N 1
ATOM 1748 C CA . PRO A 1 227 ? -29.187 22.376 7.126 1.00 48.78 227 PRO A CA 1
ATOM 1749 C C . PRO A 1 227 ? -29.784 21.442 8.177 1.00 48.78 227 PRO A C 1
ATOM 1751 O O . PRO A 1 227 ? -29.558 20.230 8.170 1.00 48.78 227 PRO A O 1
ATOM 1754 N N . SER A 1 228 ? -30.548 22.015 9.104 1.00 49.28 228 SER A N 1
ATOM 1755 C CA . SER A 1 228 ? -31.302 21.261 10.094 1.00 49.28 228 SER A CA 1
ATOM 1756 C C . SER A 1 228 ? -32.305 20.367 9.368 1.00 49.28 228 SER A C 1
ATOM 1758 O O . SER A 1 228 ? -33.208 20.868 8.699 1.00 49.28 228 SER A O 1
ATOM 1760 N N . ARG A 1 229 ? -32.174 19.040 9.505 1.00 49.22 229 ARG A N 1
ATOM 1761 C CA . ARG A 1 229 ? -33.278 18.123 9.194 1.00 49.22 229 ARG A CA 1
ATOM 1762 C C . ARG A 1 229 ? -34.433 18.503 10.114 1.00 49.22 229 ARG A C 1
ATOM 1764 O O . ARG A 1 229 ? -34.401 18.169 11.295 1.00 49.22 229 ARG A O 1
ATOM 1771 N N . GLU A 1 230 ? -35.430 19.208 9.589 1.00 40.66 230 GLU A N 1
ATOM 1772 C CA . GLU A 1 230 ? -36.701 19.373 10.282 1.00 40.66 230 GLU A CA 1
ATOM 1773 C C . GLU A 1 230 ? -37.218 17.976 10.617 1.00 40.66 230 GLU A C 1
ATOM 1775 O O . GLU A 1 230 ? -37.520 17.163 9.739 1.00 40.66 230 GLU A O 1
ATOM 1780 N N . THR A 1 231 ? -37.277 17.654 11.906 1.00 42.31 231 THR A N 1
ATOM 1781 C CA . THR A 1 231 ? -37.937 16.446 12.382 1.00 42.31 231 THR A CA 1
ATOM 1782 C C . THR A 1 231 ? -39.436 16.648 12.226 1.00 42.31 231 THR A C 1
ATOM 1784 O O . THR A 1 231 ? -40.140 16.950 13.187 1.00 42.31 231 THR A O 1
ATOM 1787 N N . GLY A 1 232 ? -39.936 16.470 11.003 1.00 34.53 232 GLY A N 1
ATOM 1788 C CA . GLY A 1 232 ? -41.351 16.315 10.697 1.00 34.53 232 GLY A CA 1
ATOM 1789 C C . GLY A 1 232 ? -41.878 14.986 11.239 1.00 34.53 232 GLY A C 1
ATOM 1790 O O . GLY A 1 232 ? -42.203 14.087 10.472 1.00 34.53 232 GLY A O 1
ATOM 1791 N N . ARG A 1 233 ? -41.918 14.836 12.566 1.00 33.19 233 ARG A N 1
ATOM 1792 C CA . ARG A 1 233 ? -42.741 13.855 13.287 1.00 33.19 233 ARG A CA 1
ATOM 1793 C C . ARG A 1 233 ? -43.128 14.442 14.639 1.00 33.19 233 ARG A C 1
ATOM 1795 O O . ARG A 1 233 ? -42.542 14.118 15.667 1.00 33.19 233 ARG A O 1
ATOM 1802 N N . SER A 1 234 ? -44.161 15.275 14.632 1.00 33.00 234 SER A N 1
ATOM 1803 C CA . SER A 1 234 ? -45.046 15.392 15.784 1.00 33.00 234 SER A CA 1
ATOM 1804 C C . SER A 1 234 ? -45.654 14.007 16.047 1.00 33.00 234 SER A C 1
ATOM 1806 O O . SER A 1 234 ? -46.426 13.486 15.243 1.00 33.00 234 SER A O 1
ATOM 1808 N N . GLN A 1 235 ? -45.264 13.358 17.146 1.00 30.88 235 GLN A N 1
ATOM 1809 C CA . GLN A 1 235 ? -46.037 12.232 17.663 1.00 30.88 235 GLN A CA 1
ATOM 1810 C C . GLN A 1 235 ? -47.272 12.782 18.388 1.00 30.88 235 GLN A C 1
ATOM 1812 O O . GLN A 1 235 ? -47.137 13.722 19.173 1.00 30.88 235 GLN A O 1
ATOM 1817 N N . PRO A 1 236 ? -48.472 12.225 18.157 1.00 32.47 236 PRO A N 1
ATOM 1818 C CA . PRO A 1 236 ? -49.648 12.620 18.906 1.00 32.47 236 PRO A CA 1
ATOM 1819 C C . PRO A 1 236 ? -49.572 12.032 20.318 1.00 32.47 236 PRO A C 1
ATOM 1821 O O . PRO A 1 236 ? -49.314 10.840 20.497 1.00 32.47 236 PRO A O 1
ATOM 1824 N N . HIS A 1 237 ? -49.844 12.871 21.316 1.00 35.12 237 HIS A N 1
ATOM 1825 C CA . HIS A 1 237 ? -50.176 12.431 22.665 1.00 35.12 237 HIS A CA 1
ATOM 1826 C C . HIS A 1 237 ? -51.330 11.418 22.610 1.00 35.12 237 HIS A C 1
ATOM 1828 O O . HIS A 1 237 ? -52.436 11.754 22.189 1.00 35.12 237 HIS A O 1
ATOM 1834 N N . LYS A 1 238 ? -51.085 10.186 23.068 1.00 30.14 238 LYS A N 1
ATOM 1835 C CA . LYS A 1 238 ? -52.141 9.267 23.505 1.00 30.14 238 LYS A CA 1
ATOM 1836 C C . LYS A 1 238 ? -52.104 9.170 25.024 1.00 30.14 238 LYS A C 1
ATOM 1838 O O . LYS A 1 238 ? -51.087 8.820 25.613 1.00 30.14 238 LYS A O 1
ATOM 1843 N N . SER A 1 239 ? -53.230 9.537 25.618 1.00 33.31 239 SER A N 1
ATOM 1844 C CA . SER A 1 239 ? -53.563 9.446 27.033 1.00 33.31 239 SER A CA 1
ATOM 1845 C C . SER A 1 239 ? -53.657 7.996 27.523 1.00 33.31 239 SER A C 1
ATOM 1847 O O . SER A 1 239 ? -54.055 7.106 26.775 1.00 33.31 239 SER A O 1
ATOM 1849 N N . ASN A 1 240 ? -53.324 7.823 28.804 1.00 36.38 240 ASN A N 1
ATOM 1850 C CA . ASN A 1 240 ? -53.417 6.634 29.658 1.00 36.38 240 ASN A CA 1
ATOM 1851 C C . ASN A 1 240 ? -54.578 5.664 29.375 1.00 36.38 240 ASN A C 1
ATOM 1853 O O . ASN A 1 240 ? -55.714 6.101 29.203 1.00 36.38 240 ASN A O 1
ATOM 1857 N N . THR A 1 241 ? -54.317 4.357 29.519 1.00 33.72 241 THR A N 1
ATOM 1858 C CA . THR A 1 241 ? -55.003 3.463 30.484 1.00 33.72 241 THR A CA 1
ATOM 1859 C C . THR A 1 241 ? -54.372 2.059 30.516 1.00 33.72 241 THR A C 1
ATOM 1861 O O . THR A 1 241 ? -53.943 1.542 29.492 1.00 33.72 241 THR A O 1
ATOM 1864 N N . GLU A 1 242 ? -54.361 1.485 31.725 1.00 29.72 242 GLU A N 1
ATOM 1865 C CA . GLU A 1 242 ? -54.175 0.070 32.107 1.00 29.72 242 GLU A CA 1
ATOM 1866 C C . GLU A 1 242 ? -52.755 -0.512 32.283 1.00 29.72 242 GLU A C 1
ATOM 1868 O O . GLU A 1 242 ? -52.060 -0.935 31.363 1.00 29.72 242 GLU A O 1
ATOM 1873 N N . SER A 1 243 ? -52.379 -0.596 33.564 1.00 36.50 243 SER A N 1
ATOM 1874 C CA . SER A 1 243 ? -51.263 -1.353 34.137 1.00 36.50 243 SER A CA 1
ATOM 1875 C C . SER A 1 243 ? -51.574 -2.859 34.206 1.00 36.50 243 SER A C 1
ATOM 1877 O O . SER A 1 243 ? -52.680 -3.214 34.617 1.00 36.50 243 SER A O 1
ATOM 1879 N N . PRO A 1 244 ? -50.616 -3.768 33.941 1.00 35.28 244 PRO A N 1
ATOM 1880 C CA . PRO A 1 244 ? -50.767 -5.180 34.285 1.00 35.28 244 PRO A CA 1
ATOM 1881 C C . PRO A 1 244 ? -50.332 -5.452 35.745 1.00 35.28 244 PRO A C 1
ATOM 1883 O O . PRO A 1 244 ? -49.467 -4.744 36.271 1.00 35.28 244 PRO A O 1
ATOM 1886 N N . PRO A 1 245 ? -50.911 -6.464 36.424 1.00 36.62 245 PRO A N 1
ATOM 1887 C CA . PRO A 1 245 ? -50.664 -6.732 37.841 1.00 36.62 245 PRO A CA 1
ATOM 1888 C C . PRO A 1 245 ? -49.340 -7.491 38.075 1.00 36.62 245 PRO A C 1
ATOM 1890 O O . PRO A 1 245 ? -48.802 -8.106 37.149 1.00 36.62 245 PRO A O 1
ATOM 1893 N N . PRO A 1 246 ? -48.803 -7.477 39.312 1.00 38.22 246 PRO A N 1
ATOM 1894 C CA . PRO A 1 246 ? -47.519 -8.094 39.634 1.00 38.22 246 PRO A CA 1
ATOM 1895 C C . PRO A 1 246 ? -47.648 -9.623 39.754 1.00 38.22 246 PRO A C 1
ATOM 1897 O O . PRO A 1 246 ? -48.657 -10.109 40.271 1.00 38.22 246 PRO A O 1
ATOM 1900 N N . PRO A 1 247 ? -46.633 -10.412 39.351 1.00 36.25 247 PRO A N 1
ATOM 1901 C CA . PRO A 1 247 ? -46.657 -11.842 39.591 1.00 36.25 247 PRO A CA 1
ATOM 1902 C C . PRO A 1 247 ? -46.353 -12.125 41.066 1.00 36.25 247 PRO A C 1
ATOM 1904 O O . PRO A 1 247 ? -45.306 -11.764 41.607 1.00 36.25 247 PRO A O 1
ATOM 1907 N N . THR A 1 248 ? -47.311 -12.786 41.703 1.00 33.09 248 THR A N 1
ATOM 1908 C CA . THR A 1 248 ? -47.247 -13.358 43.045 1.00 33.09 248 THR A CA 1
ATOM 1909 C C . THR A 1 248 ? -46.126 -14.382 43.184 1.00 33.09 248 THR A C 1
ATOM 1911 O O . THR A 1 248 ? -45.917 -15.234 42.320 1.00 33.09 248 THR A O 1
ATOM 1914 N N . ALA A 1 249 ? -45.453 -14.321 44.331 1.00 41.75 249 ALA A N 1
ATOM 1915 C CA . ALA A 1 249 ? -44.503 -15.311 44.805 1.00 41.75 249 ALA A CA 1
ATOM 1916 C C . ALA A 1 249 ? -45.145 -16.706 44.927 1.00 41.75 249 ALA A C 1
ATOM 1918 O O . ALA A 1 249 ? -46.198 -16.853 45.545 1.00 41.75 249 ALA A O 1
ATOM 1919 N N . SER A 1 250 ? -44.464 -17.736 44.415 1.00 29.34 250 SER A N 1
ATOM 1920 C CA . SER A 1 250 ? -44.690 -19.124 44.822 1.00 29.34 250 SER A CA 1
ATOM 1921 C C . SER A 1 250 ? -43.372 -19.768 45.246 1.00 29.34 250 SER A C 1
ATOM 1923 O O . SER A 1 250 ? -42.448 -19.952 44.453 1.00 29.34 250 SER A O 1
ATOM 1925 N N . THR A 1 251 ? -43.319 -20.109 46.523 1.00 40.22 251 THR A N 1
ATOM 1926 C CA . THR A 1 251 ? -42.397 -21.030 47.179 1.00 40.22 251 THR A CA 1
ATOM 1927 C C . THR A 1 251 ? -42.470 -22.428 46.561 1.00 40.22 251 THR A C 1
ATOM 1929 O O . THR A 1 251 ? -43.539 -23.026 46.550 1.00 40.22 251 THR A O 1
ATOM 1932 N N . ALA A 1 252 ? -41.333 -22.993 46.136 1.00 30.92 252 ALA A N 1
ATOM 1933 C CA . ALA A 1 252 ? -41.119 -24.445 46.120 1.00 30.92 252 ALA A CA 1
ATOM 1934 C C . ALA A 1 252 ? -39.634 -24.813 45.936 1.00 30.92 252 ALA A C 1
ATOM 1936 O O . ALA A 1 252 ? -39.027 -24.526 44.911 1.00 30.92 252 ALA A O 1
ATOM 1937 N N . GLY A 1 253 ? -39.097 -25.531 46.925 1.00 28.14 253 GLY A N 1
ATOM 1938 C CA . GLY A 1 253 ? -38.346 -26.761 46.664 1.00 28.14 253 GLY A CA 1
ATOM 1939 C C . GLY A 1 253 ? -36.887 -26.643 46.235 1.00 28.14 253 GLY A C 1
ATOM 1940 O O . GLY A 1 253 ? -36.547 -26.791 45.068 1.00 28.14 253 GLY A O 1
ATOM 1941 N N . CYS A 1 254 ? -36.002 -26.552 47.224 1.00 35.94 254 CYS A N 1
ATOM 1942 C CA . CYS A 1 254 ? -34.645 -27.074 47.113 1.00 35.94 254 CYS A CA 1
ATOM 1943 C C . CYS A 1 254 ? -34.704 -28.583 46.803 1.00 35.94 254 CYS A C 1
ATOM 1945 O O . CYS A 1 254 ? -35.292 -29.328 47.583 1.00 35.94 254 CYS A O 1
ATOM 1947 N N . THR A 1 255 ? -34.124 -29.042 45.687 1.00 31.91 255 THR A N 1
ATOM 1948 C CA . THR A 1 255 ? -33.496 -30.376 45.557 1.00 31.91 255 THR A CA 1
ATOM 1949 C C . THR A 1 255 ? -32.734 -30.541 44.232 1.00 31.91 255 THR A C 1
ATOM 1951 O O . THR A 1 255 ? -33.208 -30.200 43.153 1.00 31.91 255 THR A O 1
ATOM 1954 N N . SER A 1 256 ? -31.568 -31.184 44.344 1.00 32.06 256 SER A N 1
ATOM 1955 C CA . SER A 1 256 ? -30.747 -31.826 43.300 1.00 32.06 256 SER A CA 1
ATOM 1956 C C . SER A 1 256 ? -29.738 -30.979 42.501 1.00 32.06 256 SER A C 1
ATOM 1958 O O . SER A 1 256 ? -29.869 -30.638 41.327 1.00 32.06 256 SER A O 1
ATOM 1960 N N . VAL A 1 257 ? -28.598 -30.785 43.163 1.00 41.44 257 VAL A N 1
ATOM 1961 C CA . VAL A 1 257 ? -27.256 -30.860 42.573 1.00 41.44 257 VAL A CA 1
ATOM 1962 C C . VAL A 1 257 ? -27.125 -32.158 41.757 1.00 41.44 257 VAL A C 1
ATOM 1964 O O . VAL A 1 257 ? -27.028 -33.218 42.357 1.00 41.44 257 VAL A O 1
ATOM 1967 N N . ALA A 1 258 ? -27.151 -32.082 40.419 1.00 40.38 258 ALA A N 1
ATOM 1968 C CA . ALA A 1 258 ? -26.478 -33.003 39.475 1.00 40.38 258 ALA A CA 1
ATOM 1969 C C . ALA A 1 258 ? -26.916 -32.738 38.016 1.00 40.38 258 ALA A C 1
ATOM 1971 O O . ALA A 1 258 ? -27.723 -33.478 37.464 1.00 40.38 258 ALA A O 1
ATOM 1972 N N . LYS A 1 259 ? -26.400 -31.687 37.356 1.00 40.00 259 LYS A N 1
ATOM 1973 C CA . LYS A 1 259 ? -26.511 -31.542 35.879 1.00 40.00 259 LYS A CA 1
ATOM 1974 C C . LYS A 1 259 ? -25.490 -30.581 35.244 1.00 40.00 259 LYS A C 1
ATOM 1976 O O . LYS A 1 259 ? -25.759 -29.978 34.213 1.00 40.00 259 LYS A O 1
ATOM 1981 N N . ARG A 1 260 ? -24.304 -30.409 35.846 1.00 42.66 260 ARG A N 1
ATOM 1982 C CA . ARG A 1 260 ? -23.296 -29.429 35.376 1.00 42.66 260 ARG A CA 1
ATOM 1983 C C . ARG A 1 260 ? -22.275 -29.932 34.343 1.00 42.66 260 ARG A C 1
ATOM 1985 O O . ARG A 1 260 ? -21.473 -29.125 33.897 1.00 42.66 260 ARG A O 1
ATOM 1992 N N . ASN A 1 261 ? -22.322 -31.193 33.903 1.00 48.34 261 ASN A N 1
ATOM 1993 C CA . ASN A 1 261 ? -21.242 -31.761 33.074 1.00 48.34 261 ASN A CA 1
ATOM 1994 C C . ASN A 1 261 ? -21.586 -32.080 31.606 1.00 48.34 261 ASN A C 1
ATOM 1996 O O . ASN A 1 261 ? -20.730 -32.612 30.907 1.00 48.34 261 ASN A O 1
ATOM 2000 N N . THR A 1 262 ? -22.779 -31.764 31.090 1.00 55.91 262 THR A N 1
ATOM 2001 C CA . THR A 1 262 ? -23.148 -32.192 29.721 1.00 55.91 262 THR A CA 1
ATOM 2002 C C . THR A 1 262 ? -22.866 -31.171 28.614 1.00 55.91 262 THR A C 1
ATOM 2004 O O . THR A 1 262 ? -22.654 -31.582 27.477 1.00 55.91 262 THR A O 1
ATOM 2007 N N . SER A 1 263 ? -22.793 -29.865 28.890 1.00 56.97 263 SER A N 1
ATOM 2008 C CA . SER A 1 263 ? -22.630 -28.853 27.826 1.00 56.97 263 SER A CA 1
ATOM 2009 C C . SER A 1 263 ? -21.195 -28.723 27.299 1.00 56.97 263 SER A C 1
ATOM 2011 O O . SER A 1 263 ? -20.989 -28.594 26.092 1.00 56.97 263 SER A O 1
ATOM 2013 N N . GLY A 1 264 ? -20.184 -28.871 28.163 1.00 65.81 264 GLY A N 1
ATOM 2014 C CA . GLY A 1 264 ? -18.774 -28.893 27.745 1.00 65.81 264 GLY A CA 1
ATOM 2015 C C . GLY A 1 264 ? -18.430 -30.058 26.805 1.00 65.81 264 GLY A C 1
ATOM 2016 O O . GLY A 1 264 ? -17.541 -29.934 25.964 1.00 65.81 264 GLY A O 1
ATOM 2017 N N . ALA A 1 265 ? -19.173 -31.167 26.893 1.00 80.31 265 ALA A N 1
ATOM 2018 C CA . ALA A 1 265 ? -19.011 -32.319 26.008 1.00 80.31 265 ALA A CA 1
ATOM 2019 C C . ALA A 1 265 ? -19.510 -32.050 24.576 1.00 80.31 265 ALA A C 1
ATOM 2021 O O . ALA A 1 265 ? -19.040 -32.690 23.638 1.00 80.31 265 ALA A O 1
ATOM 2022 N N . VAL A 1 266 ? -20.434 -31.099 24.386 1.00 90.06 266 VAL A N 1
ATOM 2023 C CA . VAL A 1 266 ? -20.974 -30.767 23.058 1.00 90.06 266 VAL A CA 1
ATOM 2024 C C . VAL A 1 266 ? -19.944 -29.997 22.234 1.00 90.06 266 VAL A C 1
ATOM 2026 O O . VAL A 1 266 ? -19.687 -30.374 21.097 1.00 90.06 266 VAL A O 1
ATOM 2029 N N . LEU A 1 267 ? -19.299 -28.975 22.811 1.00 93.44 267 LEU A N 1
ATOM 2030 C CA . LEU A 1 267 ? -18.273 -28.186 22.111 1.00 93.44 267 LEU A CA 1
ATOM 2031 C C . LEU A 1 267 ? -17.020 -29.006 21.776 1.00 93.44 267 LEU A C 1
ATOM 2033 O O . LEU A 1 267 ? -16.417 -28.786 20.731 1.00 93.44 267 LEU A O 1
ATOM 2037 N N . ALA A 1 268 ? -16.669 -29.991 22.610 1.00 92.31 268 ALA A N 1
ATOM 2038 C CA . ALA A 1 268 ? -15.530 -30.880 22.370 1.00 92.31 268 ALA A CA 1
ATOM 2039 C C . ALA A 1 268 ? -15.662 -31.730 21.095 1.00 92.31 268 ALA A C 1
ATOM 2041 O O . ALA A 1 268 ? -14.650 -32.124 20.523 1.00 92.31 268 ALA A O 1
ATOM 2042 N N . LYS A 1 269 ? -16.888 -31.983 20.614 1.00 94.69 269 LYS A N 1
ATOM 2043 C CA . LYS A 1 269 ? -17.111 -32.675 19.333 1.00 94.69 269 LYS A CA 1
ATOM 2044 C C . LYS A 1 269 ? -16.729 -31.827 18.119 1.00 94.69 269 LYS A C 1
ATOM 2046 O O . LYS A 1 269 ? -16.524 -32.392 17.054 1.00 94.69 269 LYS A O 1
ATOM 2051 N N . TYR A 1 270 ? -16.619 -30.509 18.293 1.00 94.62 270 TYR A N 1
ATOM 2052 C CA . TYR A 1 270 ? -16.348 -29.539 17.231 1.00 94.62 270 TYR A CA 1
ATOM 2053 C C . TYR A 1 270 ? -14.975 -28.867 17.392 1.00 94.62 270 TYR A C 1
ATOM 2055 O O . TYR A 1 270 ? -14.782 -27.689 17.078 1.00 94.62 270 TYR A O 1
ATOM 2063 N N . ASP A 1 271 ? -14.012 -29.591 17.959 1.00 92.75 271 ASP A N 1
ATOM 2064 C CA . ASP A 1 271 ? -12.691 -29.059 18.288 1.00 92.75 271 ASP A CA 1
ATOM 2065 C C . ASP A 1 271 ? -11.921 -28.579 17.049 1.00 92.75 271 ASP A C 1
ATOM 2067 O O . ASP A 1 271 ? -11.223 -27.565 17.103 1.00 92.75 271 ASP A O 1
ATOM 2071 N N . ALA A 1 272 ? -12.063 -29.275 15.918 1.00 87.69 272 ALA A N 1
ATOM 2072 C CA . ALA A 1 272 ? -11.400 -28.913 14.667 1.00 87.69 272 ALA A CA 1
ATOM 2073 C C . ALA A 1 272 ? -11.975 -27.612 14.078 1.00 87.69 272 ALA A C 1
ATOM 2075 O O . ALA A 1 272 ? -11.239 -26.762 13.577 1.00 87.69 272 ALA A O 1
ATOM 2076 N N . GLU A 1 273 ? -13.282 -27.424 14.198 1.00 92.00 273 GLU A N 1
ATOM 2077 C CA . GLU A 1 273 ? -14.071 -26.301 13.703 1.00 92.00 273 GLU A CA 1
ATOM 2078 C C . GLU A 1 273 ? -13.824 -25.055 14.539 1.00 92.00 273 GLU A C 1
ATOM 2080 O O . GLU A 1 273 ? -13.546 -23.981 14.003 1.00 92.00 273 GLU A O 1
ATOM 2085 N N . LEU A 1 274 ? -13.832 -25.215 15.864 1.00 93.38 274 LEU A N 1
ATOM 2086 C CA . LEU A 1 274 ? -13.438 -24.167 16.794 1.00 93.38 274 LEU A CA 1
ATOM 2087 C C . LEU A 1 274 ? -11.995 -23.731 16.530 1.00 93.38 274 LEU A C 1
ATOM 2089 O O . LEU A 1 274 ? -11.731 -22.529 16.492 1.00 93.38 274 LEU A O 1
ATOM 2093 N N . LYS A 1 275 ? -11.066 -24.672 16.291 1.00 89.44 275 LYS A N 1
ATOM 2094 C CA . LYS A 1 275 ? -9.670 -24.352 15.938 1.00 89.44 275 LYS A CA 1
ATOM 2095 C C . LYS A 1 275 ? -9.598 -23.597 14.618 1.00 89.44 275 LYS A C 1
ATOM 2097 O O . LYS A 1 275 ? -8.911 -22.583 14.551 1.00 89.44 275 LYS A O 1
ATOM 2102 N N . TYR A 1 276 ? -10.339 -24.026 13.602 1.00 85.44 276 TYR A N 1
ATOM 2103 C CA . TYR A 1 276 ? -10.391 -23.341 12.314 1.00 85.44 276 TYR A CA 1
ATOM 2104 C C . TYR A 1 276 ? -10.894 -21.894 12.447 1.00 85.44 276 TYR A C 1
ATOM 2106 O O . TYR A 1 276 ? -10.195 -20.959 12.049 1.00 85.44 276 TYR A O 1
ATOM 2114 N N . PHE A 1 277 ? -12.059 -21.667 13.064 1.00 86.31 277 PHE A N 1
ATOM 2115 C CA . PHE A 1 277 ? -12.580 -20.306 13.230 1.00 86.31 277 PHE A CA 1
ATOM 2116 C C . PHE A 1 277 ? -11.665 -19.449 14.108 1.00 86.31 277 PHE A C 1
ATOM 2118 O O . PHE A 1 277 ? -11.367 -18.298 13.784 1.00 86.31 277 PHE A O 1
ATOM 2125 N N . TYR A 1 278 ? -11.169 -20.006 15.209 1.00 90.69 278 TYR A N 1
ATOM 2126 C CA . TYR A 1 278 ? -10.404 -19.236 16.179 1.00 90.69 278 TYR A CA 1
ATOM 2127 C C . TYR A 1 278 ? -8.966 -18.935 15.732 1.00 90.69 278 TYR A C 1
ATOM 2129 O O . TYR A 1 278 ? -8.463 -17.837 16.004 1.00 90.69 278 TYR A O 1
ATOM 2137 N N . PHE A 1 279 ? -8.300 -19.878 15.058 1.00 82.69 279 PHE A N 1
ATOM 2138 C CA . PHE A 1 279 ? -6.904 -19.764 14.630 1.00 82.69 279 PHE A CA 1
ATOM 2139 C C . PHE A 1 279 ? -6.760 -19.372 13.162 1.00 82.69 279 PHE A C 1
ATOM 2141 O O . PHE A 1 279 ? -6.150 -18.337 12.894 1.00 82.69 279 PHE A O 1
ATOM 2148 N N . ALA A 1 280 ? -7.332 -20.141 12.229 1.00 74.38 280 ALA A N 1
ATOM 2149 C CA . ALA A 1 280 ? -7.190 -19.869 10.797 1.00 74.38 280 ALA A CA 1
ATOM 2150 C C . ALA A 1 280 ? -7.920 -18.585 10.385 1.00 74.38 280 ALA A C 1
ATOM 2152 O O . ALA A 1 280 ? -7.364 -17.764 9.661 1.00 74.38 280 ALA A O 1
ATOM 2153 N N . ARG A 1 281 ? -9.151 -18.380 10.877 1.00 77.12 281 ARG A N 1
ATOM 2154 C CA . ARG A 1 281 ? -9.957 -17.180 10.571 1.00 77.12 281 ARG A CA 1
ATOM 2155 C C . ARG A 1 281 ? -9.739 -16.020 11.542 1.00 77.12 281 ARG A C 1
ATOM 2157 O O . ARG A 1 281 ? -10.287 -14.945 11.328 1.00 77.12 281 ARG A O 1
ATOM 2164 N N . ARG A 1 282 ? -8.942 -16.225 12.599 1.00 81.31 282 ARG A N 1
ATOM 2165 C CA . ARG A 1 282 ? -8.662 -15.241 13.662 1.00 81.31 282 ARG A CA 1
ATOM 2166 C C . ARG A 1 282 ? -9.924 -14.645 14.313 1.00 81.31 282 ARG A C 1
ATOM 2168 O O . ARG A 1 282 ? -9.870 -13.526 14.818 1.00 81.31 282 ARG A O 1
ATOM 2175 N N . TYR A 1 283 ? -11.035 -15.385 14.354 1.00 87.12 283 TYR A N 1
ATOM 2176 C CA . TYR A 1 283 ? -12.278 -14.895 14.951 1.00 87.12 283 TYR A CA 1
ATOM 2177 C C . TYR A 1 283 ? -12.121 -14.603 16.450 1.00 87.12 283 TYR A C 1
ATOM 2179 O O . TYR A 1 283 ? -11.397 -15.297 17.178 1.00 87.12 283 TYR A O 1
ATOM 2187 N N . THR A 1 284 ? -12.821 -13.570 16.922 1.00 89.56 284 THR A N 1
ATOM 2188 C CA . THR A 1 284 ? -13.025 -13.308 18.352 1.00 89.56 284 THR A CA 1
ATOM 2189 C C . THR A 1 284 ? -13.889 -14.404 18.977 1.00 89.56 284 THR A C 1
ATOM 2191 O O . THR A 1 284 ? -14.547 -15.171 18.274 1.00 89.56 284 THR A O 1
ATOM 2194 N N . ARG A 1 285 ? -13.922 -14.495 20.313 1.00 94.00 285 ARG A N 1
ATOM 2195 C CA . ARG A 1 285 ? -14.751 -15.501 21.004 1.00 94.00 285 ARG A CA 1
ATOM 2196 C C . ARG A 1 285 ? -16.231 -15.386 20.618 1.00 94.00 285 ARG A C 1
ATOM 2198 O O . ARG A 1 285 ? -16.867 -16.404 20.360 1.00 94.00 285 ARG A O 1
ATOM 2205 N N . ASP A 1 286 ? -16.753 -14.165 20.504 1.00 88.31 286 ASP A N 1
ATOM 2206 C CA . ASP A 1 286 ? -18.132 -13.933 20.064 1.00 88.31 286 ASP A CA 1
ATOM 2207 C C . ASP A 1 286 ? -18.345 -14.269 18.591 1.00 88.31 286 ASP A C 1
ATOM 2209 O O . ASP A 1 286 ? -19.371 -14.846 18.246 1.00 88.31 286 ASP A O 1
ATOM 2213 N N . GLN A 1 287 ? -17.377 -13.975 17.719 1.00 86.88 287 GLN A N 1
ATOM 2214 C CA . GLN A 1 287 ? -17.453 -14.374 16.312 1.00 86.88 287 GLN A CA 1
ATOM 2215 C C . GLN A 1 287 ? -17.438 -15.899 16.157 1.00 86.88 287 GLN A C 1
ATOM 2217 O O . GLN A 1 287 ? -18.222 -16.427 15.375 1.00 86.88 287 GLN A O 1
ATOM 2222 N N . VAL A 1 288 ? -16.618 -16.618 16.934 1.00 92.94 288 VAL A N 1
ATOM 2223 C CA . VAL A 1 288 ? -16.647 -18.089 16.978 1.00 92.94 288 VAL A CA 1
ATOM 2224 C C . VAL A 1 288 ? -18.014 -18.572 17.454 1.00 92.94 288 VAL A C 1
ATOM 2226 O O . VAL A 1 288 ? -18.613 -19.410 16.789 1.00 92.94 288 VAL A O 1
ATOM 2229 N N . ARG A 1 289 ? -18.555 -18.022 18.550 1.00 93.94 289 ARG A N 1
ATOM 2230 C CA . ARG A 1 289 ? -19.903 -18.370 19.031 1.00 93.94 289 ARG A CA 1
ATOM 2231 C C . ARG A 1 289 ? -20.956 -18.148 17.948 1.00 93.94 289 ARG A C 1
ATOM 2233 O O . ARG A 1 289 ? -21.750 -19.040 17.681 1.00 93.94 289 ARG A O 1
ATOM 2240 N N . ASN A 1 290 ? -20.959 -16.976 17.323 1.00 84.31 290 ASN A N 1
ATOM 2241 C CA . ASN A 1 290 ? -21.944 -16.614 16.309 1.00 84.31 290 ASN A CA 1
ATOM 2242 C C . ASN A 1 290 ? -21.820 -17.511 15.069 1.00 84.31 290 ASN A C 1
ATOM 2244 O O . ASN A 1 290 ? -22.837 -17.981 14.571 1.00 84.31 290 ASN A O 1
ATOM 2248 N N . ALA A 1 291 ? -20.599 -17.815 14.618 1.00 83.19 291 ALA A N 1
ATOM 2249 C CA . ALA A 1 291 ? -20.358 -18.742 13.513 1.00 83.19 291 ALA A CA 1
ATOM 2250 C C . ALA A 1 291 ? -20.827 -20.164 13.854 1.00 83.19 291 ALA A C 1
ATOM 2252 O O . ALA A 1 291 ? -21.529 -20.788 13.065 1.00 83.19 291 ALA A O 1
ATOM 2253 N N . MET A 1 292 ? -20.516 -20.653 15.057 1.00 93.50 292 MET A N 1
ATOM 2254 C CA . MET A 1 292 ? -20.928 -21.983 15.512 1.00 93.50 292 MET A CA 1
ATOM 2255 C C . MET A 1 292 ? -22.448 -22.089 15.694 1.00 93.50 292 MET A C 1
ATOM 2257 O O . MET A 1 292 ? -23.040 -23.106 15.336 1.00 93.50 292 MET A O 1
ATOM 2261 N N . LYS A 1 293 ? -23.096 -21.026 16.179 1.00 89.81 293 LYS A N 1
ATOM 2262 C CA . LYS A 1 293 ? -24.558 -20.926 16.246 1.00 89.81 293 LYS A CA 1
ATOM 2263 C C . LYS A 1 293 ? -25.188 -20.871 14.854 1.00 89.81 293 LYS A C 1
ATOM 2265 O O . LYS A 1 293 ? -26.207 -21.511 14.624 1.00 89.81 293 LYS A O 1
ATOM 2270 N N . ALA A 1 294 ? -24.591 -20.140 13.917 1.00 78.00 294 ALA A N 1
ATOM 2271 C CA . ALA A 1 294 ? -25.117 -20.012 12.562 1.00 78.00 294 ALA A CA 1
ATOM 2272 C C . ALA A 1 294 ? -25.014 -21.328 11.773 1.00 78.00 294 ALA A C 1
ATOM 2274 O O . ALA A 1 294 ? -26.007 -21.762 11.187 1.00 78.00 294 ALA A O 1
ATOM 2275 N N . ILE A 1 295 ? -23.835 -21.957 11.803 1.00 79.81 295 ILE A N 1
ATOM 2276 C CA . ILE A 1 295 ? -23.469 -23.112 10.971 1.00 79.81 295 ILE A CA 1
ATOM 2277 C C . ILE A 1 295 ? -23.956 -24.421 11.598 1.00 79.81 295 ILE A C 1
ATOM 2279 O O . ILE A 1 295 ? -24.606 -25.214 10.934 1.00 79.81 295 ILE A O 1
ATOM 2283 N N . PHE A 1 296 ? -23.707 -24.632 12.894 1.00 87.75 296 PHE A N 1
ATOM 2284 C CA . PHE A 1 296 ? -23.997 -25.903 13.574 1.00 87.75 296 PHE A CA 1
ATOM 2285 C C . PHE A 1 296 ? -25.228 -25.848 14.486 1.00 87.75 296 PHE A C 1
ATOM 2287 O O . PHE A 1 296 ? -25.499 -26.808 15.205 1.00 87.75 296 PHE A O 1
ATOM 2294 N N . LYS A 1 297 ? -25.951 -24.717 14.506 1.00 90.12 297 LYS A N 1
ATOM 2295 C CA . LYS A 1 297 ? -27.117 -24.473 15.381 1.00 90.12 297 LYS A CA 1
ATOM 2296 C C . LYS A 1 297 ? -26.824 -24.740 16.867 1.00 90.12 297 LYS A C 1
ATOM 2298 O O . LYS A 1 297 ? -27.704 -25.125 17.631 1.00 90.12 297 LYS A O 1
ATOM 2303 N N . LEU A 1 298 ? -25.578 -24.511 17.288 1.00 92.44 298 LEU A N 1
ATOM 2304 C CA . LEU A 1 298 ? -25.145 -24.684 18.673 1.00 92.44 298 LEU A CA 1
ATOM 2305 C C . LEU A 1 298 ? -25.525 -23.459 19.511 1.00 92.44 298 LEU A C 1
ATOM 2307 O O . LEU A 1 298 ? -24.956 -22.383 19.337 1.00 92.44 298 LEU A O 1
ATOM 2311 N N . ASP A 1 299 ? -26.453 -23.631 20.453 1.00 90.44 299 ASP A N 1
ATOM 2312 C CA . ASP A 1 299 ? -26.897 -22.571 21.371 1.00 90.44 299 ASP A CA 1
ATOM 2313 C C . ASP A 1 299 ? -26.185 -22.639 22.738 1.00 90.44 299 ASP A C 1
ATOM 2315 O O . ASP A 1 299 ? -26.794 -22.542 23.802 1.00 90.44 299 ASP A O 1
ATOM 2319 N N . ALA A 1 300 ? -24.866 -22.855 22.717 1.00 93.12 300 ALA A N 1
ATOM 2320 C CA . ALA A 1 300 ? -24.048 -22.866 23.930 1.00 93.12 300 ALA A CA 1
ATOM 2321 C C . ALA A 1 300 ? -23.843 -21.441 24.483 1.00 93.12 300 ALA A C 1
ATOM 2323 O O . ALA A 1 300 ? -23.740 -20.456 23.740 1.00 93.12 300 ALA A O 1
ATOM 2324 N N . LYS A 1 301 ? -23.761 -21.314 25.812 1.00 93.31 301 LYS A N 1
ATOM 2325 C CA . LYS A 1 301 ? -23.612 -20.013 26.485 1.00 93.31 301 LYS A CA 1
ATOM 2326 C C . LYS A 1 301 ? -22.233 -19.414 26.196 1.00 93.31 301 LYS A C 1
ATOM 2328 O O . LYS A 1 301 ? -21.240 -20.124 26.061 1.00 93.31 301 LYS A O 1
ATOM 2333 N N . ALA A 1 302 ? -22.130 -18.085 26.186 1.00 92.44 302 ALA A N 1
ATOM 2334 C CA . ALA A 1 302 ? -20.859 -17.380 25.962 1.00 92.44 302 ALA A CA 1
ATOM 2335 C C . ALA A 1 302 ? -19.736 -17.815 26.932 1.00 92.44 302 ALA A C 1
ATOM 2337 O O . ALA A 1 302 ? -18.567 -17.917 26.545 1.00 92.44 302 ALA A O 1
ATOM 2338 N N . SER A 1 303 ? -20.094 -18.124 28.183 1.00 92.88 303 SER A N 1
ATOM 2339 C CA . SER A 1 303 ? -19.169 -18.642 29.194 1.00 92.88 303 SER A CA 1
ATOM 2340 C C . SER A 1 303 ? -18.602 -20.022 28.839 1.00 92.88 303 SER A C 1
ATOM 2342 O O . SER A 1 303 ? -17.454 -20.301 29.172 1.00 92.88 303 SER A O 1
ATOM 2344 N N . GLU A 1 304 ? -19.348 -20.860 28.119 1.00 94.50 304 GLU A N 1
ATOM 2345 C CA . GLU A 1 304 ? -18.923 -22.206 27.712 1.00 94.50 304 GLU A CA 1
ATOM 2346 C C . GLU A 1 304 ? -17.902 -22.143 26.576 1.00 94.50 304 GLU A C 1
ATOM 2348 O O . GLU A 1 304 ? -16.856 -22.784 26.659 1.00 94.50 304 GLU A O 1
ATOM 2353 N N . TYR A 1 305 ? -18.133 -21.288 25.571 1.00 94.88 305 TYR A N 1
ATOM 2354 C CA . TYR A 1 305 ? -17.121 -20.983 24.552 1.00 94.88 305 TYR A CA 1
ATOM 2355 C C . TYR A 1 305 ? -15.863 -20.385 25.178 1.00 94.88 305 TYR A C 1
ATOM 2357 O O . TYR A 1 305 ? -14.753 -20.750 24.802 1.00 94.88 305 TYR A O 1
ATOM 2365 N N . THR A 1 306 ? -16.020 -19.491 26.157 1.00 93.62 306 THR A N 1
ATOM 2366 C CA . THR A 1 306 ? -14.882 -18.896 26.867 1.00 93.62 306 THR A CA 1
ATOM 2367 C C . THR A 1 306 ? -14.084 -19.953 27.620 1.00 93.62 306 THR A C 1
ATOM 2369 O O . THR A 1 306 ? -12.862 -19.994 27.493 1.00 93.62 306 THR A O 1
ATOM 2372 N N . TYR A 1 307 ? -14.758 -20.838 28.356 1.00 94.31 307 TYR A N 1
ATOM 2373 C CA . TYR A 1 307 ? -14.123 -21.954 29.051 1.00 94.31 307 TYR A CA 1
ATOM 2374 C C . TYR A 1 307 ? -13.387 -22.884 28.076 1.00 94.31 307 TYR A C 1
ATOM 2376 O O . TYR A 1 307 ? -12.219 -23.202 28.292 1.00 94.31 307 TYR A O 1
ATOM 2384 N N . HIS A 1 308 ? -14.030 -23.265 26.967 1.00 94.44 308 HIS A N 1
ATOM 2385 C CA . HIS A 1 308 ? -13.458 -24.189 25.985 1.00 94.44 308 HIS A CA 1
ATOM 2386 C C . HIS A 1 308 ? -12.266 -23.585 25.231 1.00 94.44 308 HIS A C 1
ATOM 2388 O O . HIS A 1 308 ? -11.216 -24.214 25.139 1.00 94.44 308 HIS A O 1
ATOM 2394 N N . LEU A 1 309 ? -12.371 -22.331 24.781 1.00 93.50 309 LEU A N 1
ATOM 2395 C CA . LEU A 1 309 ? -11.286 -21.612 24.097 1.00 93.50 309 LEU A CA 1
ATOM 2396 C C . LEU A 1 309 ? -10.139 -21.186 25.037 1.00 93.50 309 LEU A C 1
ATOM 2398 O O . LEU A 1 309 ? -9.114 -20.695 24.565 1.00 93.50 309 LEU A O 1
ATOM 2402 N N . ASN A 1 310 ? -10.286 -21.360 26.354 1.00 91.88 310 ASN A N 1
ATOM 2403 C CA . ASN A 1 310 ? -9.209 -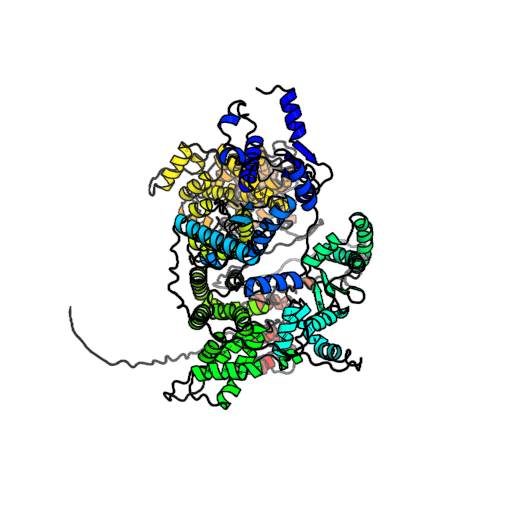21.157 27.329 1.00 91.88 310 ASN A CA 1
ATOM 2404 C C . ASN A 1 310 ? -8.385 -22.429 27.597 1.00 91.88 310 ASN A C 1
ATOM 2406 O O . ASN A 1 310 ? -7.360 -22.348 28.289 1.00 91.88 310 ASN A O 1
ATOM 2410 N N . LYS A 1 311 ? -8.788 -23.585 27.052 1.00 92.31 311 LYS A N 1
ATOM 2411 C CA . LYS A 1 311 ? -8.015 -24.828 27.158 1.00 92.31 311 LYS A CA 1
ATOM 2412 C C . LYS A 1 311 ? -6.621 -24.678 26.524 1.00 92.31 311 LYS A C 1
ATOM 2414 O O . LYS A 1 311 ? -6.448 -23.870 25.605 1.00 92.31 311 LYS A O 1
ATOM 2419 N N . PRO A 1 312 ? -5.606 -25.424 26.999 1.00 85.31 312 PRO A N 1
ATOM 2420 C CA . PRO A 1 312 ? -4.225 -25.303 26.524 1.00 85.31 312 PRO A CA 1
ATOM 2421 C C . PRO A 1 312 ? -4.065 -25.403 25.000 1.00 85.31 312 PRO A C 1
ATOM 2423 O O . PRO A 1 312 ? -3.289 -24.644 24.417 1.00 85.31 312 PRO A O 1
ATOM 2426 N N . GLU A 1 313 ? -4.838 -26.268 24.344 1.00 87.06 313 GLU A N 1
ATOM 2427 C CA . GLU A 1 313 ? -4.822 -26.458 22.892 1.00 87.06 313 GLU A CA 1
ATOM 2428 C C . GLU A 1 313 ? -5.338 -25.243 22.089 1.00 87.06 313 GLU A C 1
ATOM 2430 O O . GLU A 1 313 ? -5.034 -25.124 20.900 1.00 87.06 313 GLU A O 1
ATOM 2435 N N . PHE A 1 314 ? -6.042 -24.301 22.730 1.00 88.50 314 PHE A N 1
ATOM 2436 C CA . PHE A 1 314 ? -6.554 -23.064 22.122 1.00 88.50 314 PHE A CA 1
ATOM 2437 C C . PHE A 1 314 ? -5.708 -21.814 22.445 1.00 88.50 314 PHE A C 1
ATOM 2439 O O . PHE A 1 314 ? -5.993 -20.714 21.965 1.00 88.50 314 PHE A O 1
ATOM 2446 N N . LYS A 1 315 ? -4.631 -21.940 23.230 1.00 88.44 315 LYS A N 1
ATOM 2447 C CA . LYS A 1 315 ? -3.791 -20.791 23.608 1.00 88.44 315 LYS A CA 1
ATOM 2448 C C . LYS A 1 315 ? -2.963 -20.267 22.425 1.00 88.44 315 LYS A C 1
ATOM 2450 O O . LYS A 1 315 ? -2.075 -20.954 21.932 1.00 88.44 315 LYS A O 1
ATOM 2455 N N . LYS A 1 316 ? -3.208 -19.004 22.042 1.00 87.19 316 LYS A N 1
ATOM 2456 C CA . LYS A 1 316 ? -2.530 -18.274 20.944 1.00 87.19 316 LYS A CA 1
ATOM 2457 C C . LYS A 1 316 ? -1.116 -17.774 21.270 1.00 87.19 316 LYS A C 1
ATOM 2459 O O . LYS A 1 316 ? -0.406 -17.350 20.366 1.00 87.19 316 LYS A O 1
ATOM 2464 N N . TYR A 1 317 ? -0.722 -17.763 22.541 1.00 88.81 317 TYR A N 1
ATOM 2465 C CA . TYR A 1 317 ? 0.564 -17.210 22.967 1.00 88.81 317 TYR A CA 1
ATOM 2466 C C . TYR A 1 317 ? 1.614 -18.310 23.131 1.00 88.81 317 TYR A C 1
ATOM 2468 O O . TYR A 1 317 ? 1.291 -19.415 23.572 1.00 88.81 317 TYR A O 1
ATOM 2476 N N . VAL A 1 318 ? 2.859 -17.982 22.795 1.00 92.38 318 VAL A N 1
ATOM 2477 C CA . VAL A 1 318 ? 4.073 -18.760 23.084 1.00 92.38 318 VAL A CA 1
ATOM 2478 C C . VAL A 1 318 ? 4.626 -18.251 24.416 1.00 92.38 318 VAL A C 1
ATOM 2480 O O . VAL A 1 318 ? 4.598 -17.045 24.674 1.00 92.38 318 VAL A O 1
ATOM 2483 N N . LYS A 1 319 ? 5.023 -19.157 25.309 1.00 93.56 319 LYS A N 1
ATOM 2484 C CA . LYS A 1 319 ? 5.562 -18.806 26.628 1.00 93.56 319 LYS A CA 1
ATOM 2485 C C . LYS A 1 319 ? 6.960 -18.202 26.489 1.00 93.56 319 LYS A C 1
ATOM 2487 O O . LYS A 1 319 ? 7.640 -18.435 25.495 1.00 93.56 319 LYS A O 1
ATOM 2492 N N . ASN A 1 320 ? 7.407 -17.460 27.499 1.00 93.62 320 ASN A N 1
ATOM 2493 C CA . ASN A 1 320 ? 8.724 -16.822 27.467 1.00 93.62 320 ASN A CA 1
ATOM 2494 C C . ASN A 1 320 ? 9.855 -17.863 27.334 1.00 93.62 320 ASN A C 1
ATOM 2496 O O . ASN A 1 320 ? 10.782 -17.679 26.552 1.00 93.62 320 ASN A O 1
ATOM 2500 N N . GLU A 1 321 ? 9.727 -19.015 27.997 1.00 94.69 321 GLU A N 1
ATOM 2501 C CA . GLU A 1 321 ? 10.709 -20.103 27.898 1.00 94.69 321 GLU A CA 1
ATOM 2502 C C . GLU A 1 321 ? 10.735 -20.726 26.490 1.00 94.69 321 GLU A C 1
ATOM 2504 O O . GLU A 1 321 ? 11.799 -21.048 25.965 1.00 94.69 321 GLU A O 1
ATOM 2509 N N . GLU A 1 322 ? 9.568 -20.847 25.843 1.00 95.88 322 GLU A N 1
ATOM 2510 C CA . GLU A 1 322 ? 9.454 -21.322 24.458 1.00 95.88 322 GLU A CA 1
ATOM 2511 C C . GLU A 1 322 ? 10.097 -20.307 23.485 1.00 95.88 322 GLU A C 1
ATOM 2513 O O . GLU A 1 322 ? 10.822 -20.706 22.577 1.00 95.88 322 GLU A O 1
ATOM 2518 N N . TRP A 1 323 ? 9.918 -18.995 23.699 1.00 96.19 323 TRP A N 1
ATOM 2519 C CA . TRP A 1 323 ? 10.595 -17.952 22.911 1.00 96.19 323 TRP A CA 1
ATOM 2520 C C . TRP A 1 323 ? 12.115 -17.978 23.074 1.00 96.19 323 TRP A C 1
ATOM 2522 O O . TRP A 1 323 ? 12.838 -17.861 22.084 1.00 96.19 323 TRP A O 1
ATOM 2532 N N . GLN A 1 324 ? 12.598 -18.167 24.303 1.00 94.88 324 GLN A N 1
ATOM 2533 C CA . GLN A 1 324 ? 14.024 -18.310 24.595 1.00 94.88 324 GLN A CA 1
ATOM 2534 C C . GLN A 1 324 ? 14.633 -19.525 23.893 1.00 94.88 324 GLN A C 1
ATOM 2536 O O . GLN A 1 324 ? 15.735 -19.421 23.359 1.00 94.88 324 GLN A O 1
ATOM 2541 N N . ALA A 1 325 ? 13.902 -20.639 23.815 1.00 95.19 325 ALA A N 1
ATOM 2542 C CA . ALA A 1 325 ? 14.341 -21.828 23.091 1.00 95.19 325 ALA A CA 1
ATOM 2543 C C . ALA A 1 325 ? 14.341 -21.649 21.557 1.00 95.19 325 ALA A C 1
ATOM 2545 O O . ALA A 1 325 ? 15.154 -22.262 20.869 1.00 95.19 325 ALA A O 1
ATOM 2546 N N . ILE A 1 326 ? 13.469 -20.794 21.007 1.00 96.44 326 ILE A N 1
ATOM 2547 C CA . ILE A 1 326 ? 13.374 -20.536 19.555 1.00 96.44 326 ILE A CA 1
ATOM 2548 C C . ILE A 1 326 ? 14.386 -19.484 19.081 1.00 96.44 326 ILE A C 1
ATOM 2550 O O . ILE A 1 326 ? 14.811 -19.516 17.925 1.00 96.44 326 ILE A O 1
ATOM 2554 N N . ALA A 1 327 ? 14.794 -18.555 19.949 1.00 96.38 327 ALA A N 1
ATOM 2555 C CA . ALA A 1 327 ? 15.653 -17.430 19.579 1.00 96.38 327 ALA A CA 1
ATOM 2556 C C . ALA A 1 327 ? 16.982 -17.818 18.889 1.00 96.38 327 ALA A C 1
ATOM 2558 O O . ALA A 1 327 ? 17.311 -17.177 17.886 1.00 96.38 327 ALA A O 1
ATOM 2559 N N . PRO A 1 328 ? 17.718 -18.867 19.318 1.00 96.12 328 PRO A N 1
ATOM 2560 C CA . PRO A 1 328 ? 18.908 -19.325 18.597 1.00 96.12 328 PRO A CA 1
ATOM 2561 C C . PRO A 1 328 ? 18.605 -19.744 17.148 1.00 96.12 328 PRO A C 1
ATOM 2563 O O . PRO A 1 328 ? 19.312 -19.349 16.222 1.00 96.12 328 PRO A O 1
ATOM 2566 N N . TYR A 1 329 ? 17.507 -20.478 16.936 1.00 95.81 329 TYR A N 1
ATOM 2567 C CA . TYR A 1 329 ? 17.075 -20.939 15.613 1.00 95.81 329 TYR A CA 1
ATOM 2568 C C . TYR A 1 329 ? 16.610 -19.781 14.718 1.00 95.81 329 TYR A C 1
ATOM 2570 O O . TYR A 1 329 ? 16.919 -19.754 13.528 1.00 95.81 329 TYR A O 1
ATOM 2578 N N . TYR A 1 330 ? 15.938 -18.774 15.287 1.00 96.00 330 TYR A N 1
ATOM 2579 C CA . TYR A 1 330 ? 15.585 -17.542 14.574 1.00 96.00 330 TYR A CA 1
ATOM 2580 C C . TYR A 1 330 ? 16.814 -16.788 14.066 1.00 96.00 330 TYR A C 1
ATOM 2582 O O . TYR A 1 330 ? 16.860 -16.438 12.889 1.00 96.00 330 TYR A O 1
ATOM 2590 N N . HIS A 1 331 ? 17.816 -16.558 14.919 1.00 94.50 331 HIS A N 1
ATOM 2591 C CA . HIS A 1 331 ? 19.014 -15.826 14.504 1.00 94.50 331 HIS A CA 1
ATOM 2592 C C . HIS A 1 331 ? 19.858 -16.614 13.492 1.00 94.50 331 HIS A C 1
ATOM 2594 O O . HIS A 1 331 ? 20.477 -16.002 12.624 1.00 94.50 331 HIS A O 1
ATOM 2600 N N . ALA A 1 332 ? 19.840 -17.952 13.550 1.00 93.31 332 ALA A N 1
ATOM 2601 C CA . ALA A 1 332 ? 20.428 -18.798 12.508 1.00 93.31 332 ALA A CA 1
ATOM 2602 C C . ALA A 1 332 ? 19.704 -18.608 11.164 1.00 93.31 332 ALA A C 1
ATOM 2604 O O . ALA A 1 332 ? 20.345 -18.440 10.130 1.00 93.31 332 ALA A O 1
ATOM 2605 N N . CYS A 1 333 ? 18.367 -18.570 11.170 1.00 90.75 333 CYS A N 1
ATOM 2606 C CA . CYS A 1 333 ? 17.581 -18.321 9.961 1.00 90.75 333 CYS A CA 1
ATOM 2607 C C . CYS A 1 333 ? 17.805 -16.908 9.394 1.00 90.75 333 CYS A C 1
ATOM 2609 O O . CYS A 1 333 ? 17.953 -16.770 8.182 1.00 90.75 333 CYS A O 1
ATOM 2611 N N . GLU A 1 334 ? 17.860 -15.879 10.249 1.00 92.00 334 GLU A N 1
ATOM 2612 C CA . GLU A 1 334 ? 18.058 -14.479 9.838 1.00 92.00 334 GLU A CA 1
ATOM 2613 C C . GLU A 1 334 ? 19.413 -14.278 9.139 1.00 92.00 334 GLU A C 1
ATOM 2615 O O . GLU A 1 334 ? 19.466 -13.608 8.110 1.00 92.00 334 GLU A O 1
ATOM 2620 N N . GLU A 1 335 ? 20.483 -14.920 9.620 1.00 90.50 335 GLU A N 1
ATOM 2621 C CA . GLU A 1 335 ? 21.799 -14.880 8.960 1.00 90.50 335 GLU A CA 1
ATOM 2622 C C . GLU A 1 335 ? 21.812 -15.602 7.608 1.00 90.50 335 GLU A C 1
ATOM 2624 O O . GLU A 1 335 ? 22.458 -15.149 6.668 1.00 90.50 335 GLU A O 1
ATOM 2629 N N . LEU A 1 336 ? 21.046 -16.686 7.475 1.00 86.75 336 LEU A N 1
ATOM 2630 C CA . LEU A 1 336 ? 20.880 -17.401 6.208 1.00 86.75 336 LEU A CA 1
ATOM 2631 C C . LEU A 1 336 ? 19.918 -16.693 5.235 1.00 86.75 336 LEU A C 1
ATOM 2633 O O . LEU A 1 336 ? 19.605 -17.246 4.179 1.00 86.75 336 LEU A O 1
ATOM 2637 N N . GLY A 1 337 ? 19.398 -15.511 5.587 1.00 88.50 337 GLY A N 1
ATOM 2638 C CA . GLY A 1 337 ? 18.420 -14.779 4.780 1.00 88.50 337 GLY A CA 1
ATOM 2639 C C . GLY A 1 337 ? 17.063 -15.483 4.674 1.00 88.50 337 GLY A C 1
ATOM 2640 O O . GLY A 1 337 ? 16.326 -15.276 3.711 1.00 88.50 337 GLY A O 1
ATOM 2641 N N . ARG A 1 338 ? 16.726 -16.345 5.640 1.00 89.94 338 ARG A N 1
ATOM 2642 C CA . ARG A 1 338 ? 15.494 -17.144 5.663 1.00 89.94 338 ARG A CA 1
ATOM 2643 C C . ARG A 1 338 ? 14.518 -16.603 6.703 1.00 89.94 338 ARG A C 1
ATOM 2645 O O . ARG A 1 338 ? 14.898 -16.251 7.817 1.00 89.94 338 ARG A O 1
ATOM 2652 N N . GLN A 1 339 ? 13.231 -16.577 6.367 1.00 91.44 339 GLN A N 1
ATOM 2653 C CA . GLN A 1 339 ? 12.190 -16.148 7.303 1.00 91.44 339 GLN A CA 1
ATOM 2654 C C . GLN A 1 339 ? 11.702 -17.316 8.165 1.00 91.44 339 GLN A C 1
ATOM 2656 O O . GLN A 1 339 ? 11.399 -18.391 7.648 1.00 91.44 339 GLN A O 1
ATOM 2661 N N . LEU A 1 340 ? 11.584 -17.091 9.476 1.00 93.69 340 LEU A N 1
ATOM 2662 C CA . LEU A 1 340 ? 11.083 -18.082 10.425 1.00 93.69 340 LEU A CA 1
ATOM 2663 C C . LEU A 1 340 ? 9.587 -17.897 10.691 1.00 93.69 340 LEU A C 1
ATOM 2665 O O . LEU A 1 340 ? 9.131 -16.794 10.984 1.00 93.69 340 LEU A O 1
ATOM 2669 N N . VAL A 1 341 ? 8.842 -18.997 10.663 1.00 92.44 341 VAL A N 1
ATOM 2670 C CA . VAL A 1 341 ? 7.420 -19.071 11.003 1.00 92.44 341 VAL A CA 1
ATOM 2671 C C . VAL A 1 341 ? 7.246 -20.006 12.197 1.00 92.44 341 VAL A C 1
ATOM 2673 O O . VAL A 1 341 ? 7.885 -21.054 12.259 1.00 92.44 341 VAL A O 1
ATOM 2676 N N . ILE A 1 342 ? 6.366 -19.669 13.140 1.00 93.88 342 ILE A N 1
ATOM 2677 C CA . ILE A 1 342 ? 6.099 -20.522 14.309 1.00 93.88 342 ILE A CA 1
ATOM 2678 C C . ILE A 1 342 ? 4.683 -21.082 14.239 1.00 93.88 342 ILE A C 1
ATOM 2680 O O . ILE A 1 342 ? 3.723 -20.330 14.113 1.00 93.88 342 ILE A O 1
ATOM 2684 N N . LYS A 1 343 ? 4.542 -22.401 14.362 1.00 91.50 343 LYS A N 1
ATOM 2685 C CA . LYS A 1 343 ? 3.267 -23.111 14.474 1.00 91.50 343 LYS A CA 1
ATOM 2686 C C . LYS A 1 343 ? 3.020 -23.506 15.927 1.00 91.50 343 LYS A C 1
ATOM 2688 O O . LYS A 1 343 ? 3.841 -24.193 16.519 1.00 91.50 343 LYS A O 1
ATOM 2693 N N . ILE A 1 344 ? 1.882 -23.123 16.498 1.00 89.31 344 ILE A N 1
ATOM 2694 C CA . ILE A 1 344 ? 1.422 -23.598 17.811 1.00 89.31 344 ILE A CA 1
ATOM 2695 C C . ILE A 1 344 ? 0.350 -24.672 17.598 1.00 89.31 344 ILE A C 1
ATOM 2697 O O . ILE A 1 344 ? -0.601 -24.463 16.840 1.00 89.31 344 ILE A O 1
ATOM 2701 N N . ASN A 1 345 ? 0.487 -25.815 18.273 1.00 85.06 345 ASN A N 1
ATOM 2702 C CA . ASN A 1 345 ? -0.404 -26.978 18.183 1.00 85.06 345 ASN A CA 1
ATOM 2703 C C . ASN A 1 345 ? -0.621 -27.446 16.727 1.00 85.06 345 ASN A C 1
ATOM 2705 O O . ASN A 1 345 ? -1.736 -27.797 16.337 1.00 85.06 345 ASN A O 1
ATOM 2709 N N . GLY A 1 346 ? 0.418 -27.334 15.887 1.00 81.00 346 GLY A N 1
ATOM 2710 C CA . GLY A 1 346 ? 0.375 -27.659 14.453 1.00 81.00 346 GLY A CA 1
ATOM 2711 C C . GLY A 1 346 ? -0.578 -26.798 13.609 1.00 81.00 346 GLY A C 1
ATOM 2712 O O . GLY A 1 346 ? -0.751 -27.063 12.423 1.00 81.00 346 GLY A O 1
ATOM 2713 N N . SER A 1 347 ? -1.208 -25.781 14.207 1.00 72.88 347 SER A N 1
ATOM 2714 C CA . SER A 1 347 ? -2.413 -25.149 13.665 1.00 72.88 347 SER A CA 1
ATOM 2715 C C . SER A 1 347 ? -2.300 -23.634 13.544 1.00 72.88 347 SER A C 1
ATOM 2717 O O . SER A 1 347 ? -2.565 -23.063 12.488 1.00 72.88 347 SER A O 1
ATOM 2719 N N . TYR A 1 348 ? -1.899 -22.967 14.626 1.00 79.00 348 TYR A N 1
ATOM 2720 C CA . TYR A 1 348 ? -1.838 -21.512 14.669 1.00 79.00 348 TYR A CA 1
ATOM 2721 C C . TYR A 1 348 ? -0.474 -21.016 14.209 1.00 79.00 348 TYR A C 1
ATOM 2723 O O . TYR A 1 348 ? 0.534 -21.324 14.838 1.00 79.00 348 TYR A O 1
ATOM 2731 N N . VAL A 1 349 ? -0.455 -20.237 13.132 1.00 84.81 349 VAL A N 1
ATOM 2732 C CA . VAL A 1 349 ? 0.773 -19.727 12.524 1.00 84.81 349 VAL A CA 1
ATOM 2733 C C . VAL A 1 349 ? 1.049 -18.295 12.991 1.00 84.81 349 VAL A C 1
ATOM 2735 O O . VAL A 1 349 ? 0.235 -17.398 12.768 1.00 84.81 349 VAL A O 1
ATOM 2738 N N . ILE A 1 350 ? 2.211 -18.072 13.605 1.00 86.44 350 ILE A N 1
ATOM 2739 C CA . ILE A 1 350 ? 2.764 -16.749 13.905 1.00 86.44 350 ILE A CA 1
ATOM 2740 C C . ILE A 1 350 ? 3.648 -16.319 12.734 1.00 86.44 350 ILE A C 1
ATOM 2742 O O . ILE A 1 350 ? 4.617 -17.000 12.393 1.00 86.44 350 ILE A O 1
ATOM 2746 N N . GLU A 1 351 ? 3.304 -15.182 12.134 1.00 84.44 351 GLU A N 1
ATOM 2747 C CA . GLU A 1 351 ? 4.007 -14.611 10.984 1.00 84.44 351 GLU A CA 1
ATOM 2748 C C . GLU A 1 351 ? 5.432 -14.138 11.332 1.00 84.44 351 GLU A C 1
ATOM 2750 O O . GLU A 1 351 ? 5.658 -13.681 12.458 1.00 84.44 351 GLU A O 1
ATOM 2755 N N . PRO A 1 352 ? 6.379 -14.146 10.370 1.00 89.62 352 PRO A N 1
ATOM 2756 C CA . PRO A 1 352 ? 7.780 -13.786 10.616 1.00 89.62 352 PRO A CA 1
ATOM 2757 C C . PRO A 1 352 ? 7.986 -12.401 11.242 1.00 89.62 352 PRO A C 1
ATOM 2759 O O . PRO A 1 352 ? 8.849 -12.218 12.100 1.00 89.62 352 PRO A O 1
ATOM 2762 N N . SER A 1 353 ? 7.162 -11.421 10.859 1.00 84.12 353 SER A N 1
ATOM 2763 C CA . SER A 1 353 ? 7.190 -10.063 11.418 1.00 84.12 353 SER A CA 1
ATOM 2764 C C . SER A 1 353 ? 6.867 -10.047 12.917 1.00 84.12 353 SER A C 1
ATOM 2766 O O . SER A 1 353 ? 7.515 -9.346 13.699 1.00 84.12 353 SER A O 1
ATOM 2768 N N . VAL A 1 354 ? 5.897 -10.864 13.334 1.00 88.25 354 VAL A N 1
ATOM 2769 C CA . VAL A 1 354 ? 5.499 -11.026 14.734 1.00 88.25 354 VAL A CA 1
ATOM 2770 C C . VAL A 1 354 ? 6.550 -11.831 15.492 1.00 88.25 354 VAL A C 1
ATOM 2772 O O . VAL A 1 354 ? 6.900 -11.444 16.601 1.00 88.25 354 VAL A O 1
ATOM 2775 N N . VAL A 1 355 ? 7.117 -12.881 14.887 1.00 94.00 355 VAL A N 1
ATOM 2776 C CA . VAL A 1 355 ? 8.234 -13.656 15.462 1.00 94.00 355 VAL A CA 1
ATOM 2777 C C . VAL A 1 355 ? 9.418 -12.742 15.789 1.00 94.00 355 VAL A C 1
ATOM 2779 O O . VAL A 1 355 ? 9.884 -12.737 16.926 1.00 94.00 355 VAL A O 1
ATOM 2782 N N . LYS A 1 356 ? 9.849 -11.904 14.838 1.00 94.44 356 LYS A N 1
ATOM 2783 C CA . LYS A 1 356 ? 10.931 -10.924 15.038 1.00 94.44 356 LYS A CA 1
ATOM 2784 C C . LYS A 1 356 ? 10.633 -9.968 16.194 1.00 94.44 356 LYS A C 1
ATOM 2786 O O . LYS A 1 356 ? 11.483 -9.734 17.054 1.00 94.44 356 LYS A O 1
ATOM 2791 N N . LYS A 1 357 ? 9.411 -9.432 16.232 1.00 92.62 357 LYS A N 1
ATOM 2792 C CA . LYS A 1 357 ? 8.961 -8.511 17.283 1.00 92.62 357 LYS A CA 1
ATOM 2793 C C . LYS A 1 357 ? 8.928 -9.173 18.661 1.00 92.62 357 LYS A C 1
ATOM 2795 O O . LYS A 1 357 ? 9.368 -8.565 19.633 1.00 92.62 357 LYS A O 1
ATOM 2800 N N . GLU A 1 358 ? 8.414 -10.395 18.755 1.00 95.06 358 GLU A N 1
ATOM 2801 C CA . GLU A 1 358 ? 8.287 -11.118 20.022 1.00 95.06 358 GLU A CA 1
ATOM 2802 C C . GLU A 1 358 ? 9.632 -11.632 20.533 1.00 95.06 358 GLU A C 1
ATOM 2804 O O . GLU A 1 358 ? 9.892 -11.523 21.728 1.00 95.06 358 GLU A O 1
ATOM 2809 N N . ILE A 1 359 ? 10.544 -12.069 19.664 1.00 94.88 359 ILE A N 1
ATOM 2810 C CA . ILE A 1 359 ? 11.924 -12.375 20.072 1.00 94.88 359 ILE A CA 1
ATOM 2811 C C . ILE A 1 359 ? 12.605 -11.122 20.633 1.00 94.88 359 ILE A C 1
ATOM 2813 O O . ILE A 1 359 ? 13.213 -11.182 21.698 1.00 94.88 359 ILE A O 1
ATOM 2817 N N . GLY A 1 360 ? 12.424 -9.958 20.001 1.00 91.19 360 GLY A N 1
ATOM 2818 C CA . GLY A 1 360 ? 12.945 -8.693 20.529 1.00 91.19 360 GLY A CA 1
ATOM 2819 C C . GLY A 1 360 ? 12.378 -8.292 21.899 1.00 91.19 360 GLY A C 1
ATOM 2820 O O . GLY A 1 360 ? 13.054 -7.595 22.651 1.00 91.19 360 GLY A O 1
ATOM 2821 N N . ARG A 1 361 ? 11.157 -8.728 22.236 1.00 92.62 361 ARG A N 1
ATOM 2822 C CA . ARG A 1 361 ? 10.499 -8.451 23.527 1.00 92.62 361 ARG A CA 1
ATOM 2823 C C . ARG A 1 361 ? 10.873 -9.442 24.625 1.00 92.62 361 ARG A C 1
ATOM 2825 O O . ARG A 1 361 ? 10.966 -9.048 25.781 1.00 92.62 361 ARG A O 1
ATOM 2832 N N . ASN A 1 362 ? 11.033 -10.715 24.269 1.00 92.75 362 ASN A N 1
ATOM 2833 C CA . ASN A 1 362 ? 11.207 -11.807 25.228 1.00 92.75 362 ASN A CA 1
ATOM 2834 C C . ASN A 1 362 ? 12.688 -12.125 25.510 1.00 92.75 362 ASN A C 1
ATOM 2836 O O . ASN A 1 362 ? 12.994 -12.750 26.524 1.00 92.75 362 ASN A O 1
ATOM 2840 N N . ILE A 1 363 ? 13.616 -11.670 24.659 1.00 93.50 363 ILE A N 1
ATOM 2841 C CA . ILE A 1 363 ? 15.058 -11.871 24.846 1.00 93.50 363 ILE A CA 1
ATOM 2842 C C . ILE A 1 363 ? 15.714 -10.613 25.417 1.00 93.50 363 ILE A C 1
ATOM 2844 O O . ILE A 1 363 ? 15.781 -9.571 24.762 1.00 93.50 363 ILE A O 1
ATOM 2848 N N . LEU A 1 364 ? 16.258 -10.725 26.631 1.00 87.75 364 LEU A N 1
ATOM 2849 C CA . LEU A 1 364 ? 17.015 -9.643 27.262 1.00 87.75 364 LEU A CA 1
ATOM 2850 C C . LEU A 1 364 ? 18.336 -9.398 26.518 1.00 87.75 364 LEU A C 1
ATOM 2852 O O . LEU A 1 364 ? 18.987 -10.333 26.050 1.00 87.75 364 LEU A O 1
ATOM 2856 N N . LEU A 1 365 ? 18.791 -8.141 26.474 1.00 84.62 365 LEU A N 1
ATOM 2857 C CA . LEU A 1 365 ? 20.078 -7.770 25.862 1.00 84.62 365 LEU A CA 1
ATOM 2858 C C . LEU A 1 365 ? 21.259 -8.574 26.435 1.00 84.62 365 LEU A C 1
ATOM 2860 O O . LEU A 1 365 ? 22.153 -8.955 25.685 1.00 84.62 365 LEU A O 1
ATOM 2864 N N . SER A 1 366 ? 21.225 -8.900 27.730 1.00 89.56 366 SER A N 1
ATOM 2865 C CA . SER A 1 366 ? 22.246 -9.711 28.409 1.00 89.56 366 SER A CA 1
ATOM 2866 C C . SER A 1 366 ? 22.287 -11.175 27.954 1.00 89.56 366 SER A C 1
ATOM 2868 O O . SER A 1 366 ? 23.314 -11.832 28.101 1.00 89.56 366 SER A O 1
ATOM 2870 N N . GLN A 1 367 ? 21.199 -11.700 27.386 1.00 88.81 367 GLN A N 1
ATOM 2871 C CA . GLN A 1 367 ? 21.111 -13.085 26.911 1.00 88.81 367 GLN A CA 1
ATOM 2872 C C . GLN A 1 367 ? 21.584 -13.240 25.458 1.00 88.81 367 GLN A C 1
ATOM 2874 O O . GLN A 1 367 ? 21.936 -14.349 25.051 1.00 88.81 367 GLN A O 1
ATOM 2879 N N . LYS A 1 368 ? 21.644 -12.143 24.683 1.00 89.38 368 LYS A N 1
ATOM 2880 C CA . LYS A 1 368 ? 22.039 -12.169 23.265 1.00 89.38 368 LYS A CA 1
ATOM 2881 C C . LYS A 1 368 ? 23.397 -12.835 23.004 1.00 89.38 368 LYS A C 1
ATOM 2883 O O . LYS A 1 368 ? 23.437 -13.658 22.095 1.00 89.38 368 LYS A O 1
ATOM 2888 N N . PRO A 1 369 ? 24.482 -12.570 23.762 1.00 90.81 369 PRO A N 1
ATOM 2889 C CA . PRO A 1 369 ? 25.779 -13.197 23.488 1.00 90.81 369 PRO A CA 1
ATOM 2890 C C . PRO A 1 369 ? 25.726 -14.725 23.593 1.00 90.81 369 PRO A C 1
ATOM 2892 O O . PRO A 1 369 ? 26.234 -15.429 22.727 1.00 90.81 369 PRO A O 1
ATOM 2895 N N . ARG A 1 370 ? 25.032 -15.245 24.614 1.00 91.75 370 ARG A N 1
ATOM 2896 C CA . ARG A 1 370 ? 24.858 -16.689 24.820 1.00 91.75 370 ARG A CA 1
ATOM 2897 C C . ARG A 1 370 ? 24.002 -17.327 23.724 1.00 91.75 370 ARG A C 1
ATOM 2899 O O . ARG A 1 370 ? 24.313 -18.420 23.268 1.00 91.75 370 ARG A O 1
ATOM 2906 N N . ILE A 1 371 ? 22.942 -16.644 23.292 1.00 90.25 371 ILE A N 1
ATOM 2907 C CA . ILE A 1 371 ? 22.072 -17.098 22.195 1.00 90.25 371 ILE A CA 1
ATOM 2908 C C . ILE A 1 371 ? 22.835 -17.115 20.864 1.00 90.25 371 ILE A C 1
ATOM 2910 O O . ILE A 1 371 ? 22.690 -18.061 20.093 1.00 90.25 371 ILE A O 1
ATOM 2914 N N . MET A 1 372 ? 23.690 -16.117 20.617 1.00 86.62 372 MET A N 1
ATOM 2915 C CA . MET A 1 372 ? 24.536 -16.068 19.421 1.00 86.62 372 MET A CA 1
ATOM 2916 C C . MET A 1 372 ? 25.580 -17.191 19.400 1.00 86.62 372 MET A C 1
ATOM 2918 O O . MET A 1 372 ? 25.827 -17.736 18.337 1.00 86.62 372 MET A O 1
ATOM 2922 N N . GLN A 1 373 ? 26.114 -17.623 20.548 1.00 89.31 373 GLN A N 1
ATOM 2923 C CA . GLN A 1 373 ? 27.014 -18.789 20.607 1.00 89.31 373 GLN A CA 1
ATOM 2924 C C . GLN A 1 373 ? 26.312 -20.119 20.284 1.00 89.31 373 GLN A C 1
ATOM 2926 O O . GLN A 1 373 ? 26.925 -21.031 19.743 1.00 89.31 373 GLN A O 1
ATOM 2931 N N . GLN A 1 374 ? 25.021 -20.255 20.608 1.00 87.56 374 GLN A N 1
ATOM 2932 C CA . GLN A 1 374 ? 24.246 -21.472 20.313 1.00 87.56 374 GLN A CA 1
ATOM 2933 C C . GLN A 1 374 ? 23.824 -21.576 18.842 1.00 87.56 374 GLN A C 1
ATOM 2935 O O . GLN A 1 374 ? 23.468 -22.655 18.369 1.00 87.56 374 GLN A O 1
ATOM 2940 N N . LYS A 1 375 ? 23.852 -20.451 18.124 1.00 86.88 375 LYS A N 1
ATOM 2941 C CA . LYS A 1 375 ? 23.454 -20.334 16.723 1.00 86.88 375 LYS A CA 1
ATOM 2942 C C . LYS A 1 375 ? 24.358 -21.146 15.792 1.00 86.88 375 LYS A C 1
ATOM 2944 O O . LYS A 1 375 ? 23.842 -21.818 14.901 1.00 86.88 375 LYS A O 1
ATOM 2949 N N . ASP A 1 376 ? 25.669 -21.137 16.026 1.00 81.19 376 ASP A N 1
ATOM 2950 C CA . ASP A 1 376 ? 26.654 -21.779 15.141 1.00 81.19 376 ASP A CA 1
ATOM 2951 C C . ASP A 1 376 ? 26.442 -23.297 15.049 1.00 81.19 376 ASP A C 1
ATOM 2953 O O . ASP A 1 376 ? 26.518 -23.886 13.969 1.00 81.19 376 ASP A O 1
ATOM 2957 N N . THR A 1 377 ? 26.048 -23.927 16.158 1.00 81.31 377 THR A N 1
ATOM 2958 C CA . THR A 1 377 ? 25.694 -25.353 16.206 1.00 81.31 377 THR A CA 1
ATOM 2959 C C . THR A 1 377 ? 24.411 -25.665 15.424 1.00 81.31 377 THR A C 1
ATOM 2961 O O . THR A 1 377 ? 24.237 -26.769 14.914 1.00 81.31 377 THR A O 1
ATOM 2964 N N . ILE A 1 378 ? 23.494 -24.699 15.313 1.00 84.62 378 ILE A N 1
ATOM 2965 C CA . ILE A 1 378 ? 22.184 -24.868 14.666 1.00 84.62 378 ILE A CA 1
ATOM 2966 C C . ILE A 1 378 ? 22.270 -24.676 13.148 1.00 84.62 378 ILE A C 1
ATOM 2968 O O . ILE A 1 378 ? 21.539 -25.343 12.413 1.00 84.62 378 ILE A O 1
ATOM 2972 N N . ILE A 1 379 ? 23.169 -23.816 12.656 1.00 79.94 379 ILE A N 1
ATOM 2973 C CA . ILE A 1 379 ? 23.344 -23.558 11.215 1.00 79.94 379 ILE A CA 1
ATOM 2974 C C . ILE A 1 379 ? 23.621 -24.857 10.445 1.00 79.94 379 ILE A C 1
ATOM 2976 O O . ILE A 1 379 ? 23.068 -25.049 9.358 1.00 79.94 379 ILE A O 1
ATOM 2980 N N . GLN A 1 380 ? 24.375 -25.784 11.044 1.00 72.69 380 GLN A N 1
ATOM 2981 C CA . GLN A 1 380 ? 24.705 -27.082 10.445 1.00 72.69 380 GLN A CA 1
ATOM 2982 C C . GLN A 1 380 ? 23.482 -27.999 10.239 1.00 72.69 380 GLN A C 1
ATOM 2984 O O . GLN A 1 380 ? 23.508 -28.842 9.348 1.00 72.69 380 GLN A O 1
ATOM 2989 N N . ASN A 1 381 ? 22.385 -27.787 10.979 1.00 71.62 381 ASN A N 1
ATOM 2990 C CA . ASN A 1 381 ? 21.143 -28.574 10.904 1.00 71.62 381 ASN A CA 1
ATOM 2991 C C . ASN A 1 381 ? 19.928 -27.751 10.422 1.00 71.62 381 ASN A C 1
ATOM 2993 O O . ASN A 1 381 ? 18.777 -28.167 10.574 1.00 71.62 381 ASN A O 1
ATOM 2997 N N . SER A 1 382 ? 20.163 -26.576 9.830 1.00 67.25 382 SER A N 1
ATOM 2998 C CA . SER A 1 382 ? 19.148 -25.550 9.530 1.00 67.25 382 SER A CA 1
ATOM 2999 C C . SER A 1 382 ? 18.123 -25.904 8.439 1.00 67.25 382 SER A C 1
ATOM 3001 O O . SER A 1 382 ? 17.406 -25.028 7.967 1.00 67.25 382 SER A O 1
ATOM 3003 N N . THR A 1 383 ? 18.022 -27.155 7.993 1.00 75.75 383 THR A N 1
ATOM 3004 C CA . THR A 1 383 ? 16.974 -27.600 7.054 1.00 75.75 383 THR A CA 1
ATOM 3005 C C . THR A 1 383 ? 15.786 -28.262 7.750 1.00 75.75 383 THR A C 1
ATOM 3007 O O . THR A 1 383 ? 14.708 -28.320 7.161 1.00 75.75 383 THR A O 1
ATOM 3010 N N . GLN A 1 384 ? 15.938 -28.717 8.998 1.00 85.62 384 GLN A N 1
ATOM 3011 C CA . GLN A 1 384 ? 14.864 -29.358 9.761 1.00 85.62 384 GLN A CA 1
ATOM 3012 C C . GLN A 1 384 ? 14.097 -28.353 10.623 1.00 85.62 384 GLN A C 1
ATOM 3014 O O . GLN A 1 384 ? 14.681 -27.415 11.167 1.00 85.62 384 GLN A O 1
ATOM 3019 N N . SER A 1 385 ? 12.782 -28.551 10.756 1.00 90.75 385 SER A N 1
ATOM 3020 C CA . SER A 1 385 ? 11.937 -27.779 11.672 1.00 90.75 385 SER A CA 1
ATOM 3021 C C . SER A 1 385 ? 12.304 -28.061 13.128 1.00 90.75 385 SER A C 1
ATOM 3023 O O . SER A 1 385 ? 12.487 -29.217 13.505 1.00 90.75 385 SER A O 1
ATOM 3025 N N . LEU A 1 386 ? 12.347 -27.019 13.958 1.00 93.88 386 LEU A N 1
ATOM 3026 C CA . LEU A 1 386 ? 12.576 -27.150 15.395 1.00 93.88 386 LEU A CA 1
ATOM 3027 C C . LEU A 1 386 ? 11.251 -27.433 16.113 1.00 93.88 386 LEU A C 1
ATOM 3029 O O . LEU A 1 386 ? 10.360 -26.585 16.115 1.00 93.88 386 LEU A O 1
ATOM 3033 N N . GLU A 1 387 ? 11.131 -28.594 16.751 1.00 94.38 387 GLU A N 1
ATOM 3034 C CA . GLU A 1 387 ? 9.952 -28.980 17.536 1.00 94.38 387 GLU A CA 1
ATOM 3035 C C . GLU A 1 387 ? 10.210 -28.840 19.041 1.00 94.38 387 GLU A C 1
ATOM 3037 O O . GLU A 1 387 ? 11.111 -29.452 19.607 1.00 94.38 387 GLU A O 1
ATOM 3042 N N . LEU A 1 388 ? 9.398 -28.015 19.700 1.00 92.50 388 LEU A N 1
ATOM 3043 C CA . LEU A 1 388 ? 9.439 -27.691 21.124 1.00 92.50 388 LEU A CA 1
ATOM 3044 C C . LEU A 1 388 ? 8.055 -27.935 21.731 1.00 92.50 388 LEU A C 1
ATOM 3046 O O . LEU A 1 388 ? 7.275 -27.014 22.001 1.00 92.50 388 LEU A O 1
ATOM 3050 N N . GLY A 1 389 ? 7.722 -29.214 21.905 1.00 92.75 389 GLY A N 1
ATOM 3051 C CA . GLY A 1 389 ? 6.421 -29.647 22.407 1.00 92.75 389 GLY A CA 1
ATOM 3052 C C . GLY A 1 389 ? 5.291 -29.190 21.487 1.00 92.75 389 GLY A C 1
ATOM 3053 O O . GLY A 1 389 ? 5.135 -29.691 20.380 1.00 92.75 389 GLY A O 1
ATOM 3054 N N . ARG A 1 390 ? 4.494 -28.215 21.937 1.00 90.88 390 ARG A N 1
ATOM 3055 C CA . ARG A 1 390 ? 3.399 -27.658 21.127 1.00 90.88 390 ARG A CA 1
ATOM 3056 C C . ARG A 1 390 ? 3.847 -26.638 20.083 1.00 90.88 390 ARG A C 1
ATOM 3058 O O . ARG A 1 390 ? 3.017 -26.211 19.283 1.00 90.88 390 ARG A O 1
ATOM 3065 N N . VAL A 1 391 ? 5.089 -26.169 20.144 1.00 93.56 391 VAL A N 1
ATOM 3066 C CA . VAL A 1 391 ? 5.594 -25.112 19.269 1.00 93.56 391 VAL A CA 1
ATOM 3067 C C . VAL A 1 391 ? 6.529 -25.722 18.237 1.00 93.56 391 VAL A C 1
ATOM 3069 O O . VAL A 1 391 ? 7.481 -26.396 18.597 1.00 93.56 391 VAL A O 1
ATOM 3072 N N . GLN A 1 392 ? 6.276 -25.481 16.958 1.00 94.62 392 GLN A N 1
ATOM 3073 C CA . GLN A 1 392 ? 7.115 -25.937 15.857 1.00 94.62 392 GLN A CA 1
ATOM 3074 C C . GLN A 1 392 ? 7.600 -24.716 15.072 1.00 94.62 392 GLN A C 1
ATOM 3076 O O . GLN A 1 392 ? 6.796 -23.993 14.484 1.00 94.62 392 GLN A O 1
ATOM 3081 N N . ALA A 1 393 ? 8.904 -24.459 15.066 1.00 94.06 393 ALA A N 1
ATOM 3082 C CA . ALA A 1 393 ? 9.514 -23.383 14.298 1.00 94.06 393 ALA A CA 1
ATOM 3083 C C . ALA A 1 393 ? 9.961 -23.928 12.932 1.00 94.06 393 ALA A C 1
ATOM 3085 O O . ALA A 1 393 ? 10.780 -24.841 12.846 1.00 94.06 393 ALA A O 1
ATOM 3086 N N . CYS A 1 394 ? 9.379 -23.397 11.861 1.00 92.19 394 CYS A N 1
ATOM 3087 C CA . CYS A 1 394 ? 9.598 -23.833 10.485 1.00 92.19 394 CYS A CA 1
ATOM 3088 C C . CYS A 1 394 ? 10.184 -22.690 9.663 1.00 92.19 394 CYS A C 1
ATOM 3090 O O . CYS A 1 394 ? 9.740 -21.546 9.767 1.00 92.19 394 CYS A O 1
ATOM 3092 N N . ILE A 1 395 ? 11.116 -23.009 8.775 1.00 89.81 395 ILE A N 1
ATOM 3093 C CA . ILE A 1 395 ? 11.576 -22.064 7.763 1.00 89.81 395 ILE A CA 1
ATOM 3094 C C . ILE A 1 395 ? 10.467 -21.875 6.730 1.00 89.81 395 ILE A C 1
ATOM 3096 O O . ILE A 1 395 ? 9.944 -22.845 6.179 1.00 89.81 395 ILE A O 1
ATOM 3100 N N . SER A 1 396 ? 10.113 -20.620 6.461 1.00 82.06 396 SER A N 1
ATOM 3101 C CA . SER A 1 396 ? 9.251 -20.277 5.338 1.00 82.06 396 SER A CA 1
ATOM 3102 C C . SER A 1 396 ? 9.991 -20.642 4.055 1.00 82.06 396 SER A C 1
ATOM 3104 O O . SER A 1 396 ? 11.006 -20.026 3.728 1.00 82.06 396 SER A O 1
ATOM 3106 N N . SER A 1 397 ? 9.535 -21.667 3.332 1.00 67.62 397 SER A N 1
ATOM 3107 C CA . SER A 1 397 ? 10.034 -21.911 1.978 1.00 67.62 397 SER A CA 1
ATOM 3108 C C . SER A 1 397 ? 9.803 -20.637 1.163 1.00 67.62 397 SER A C 1
ATOM 3110 O O . SER A 1 397 ? 8.677 -20.146 1.164 1.00 67.62 397 SER A O 1
ATOM 3112 N N . ASN A 1 398 ? 10.822 -20.131 0.459 1.00 49.91 398 ASN A N 1
ATOM 3113 C CA . ASN A 1 398 ? 10.816 -18.862 -0.298 1.00 49.91 398 ASN A CA 1
ATOM 3114 C C . ASN A 1 398 ? 9.669 -18.680 -1.324 1.00 49.91 398 ASN A C 1
ATOM 3116 O O . ASN A 1 398 ? 9.555 -17.631 -1.952 1.00 49.91 398 ASN A O 1
ATOM 3120 N N . ASN A 1 399 ? 8.777 -19.657 -1.475 1.00 46.25 399 ASN A N 1
ATOM 3121 C CA . ASN A 1 399 ? 7.479 -19.464 -2.098 1.00 46.25 399 ASN A CA 1
ATOM 3122 C C . ASN A 1 399 ? 6.502 -18.867 -1.072 1.00 46.25 399 ASN A C 1
ATOM 3124 O O . ASN A 1 399 ? 5.856 -19.600 -0.322 1.00 46.25 399 ASN A O 1
ATOM 3128 N N . ASN A 1 400 ? 6.375 -17.537 -1.093 1.00 44.69 400 ASN A N 1
ATOM 3129 C CA . ASN A 1 400 ? 5.548 -16.673 -0.232 1.00 44.69 400 ASN A CA 1
ATOM 3130 C C . ASN A 1 400 ? 4.059 -17.057 -0.024 1.00 44.69 400 ASN A C 1
ATOM 3132 O O . ASN A 1 400 ? 3.347 -16.313 0.635 1.00 44.69 400 ASN A O 1
ATOM 3136 N N . ASN A 1 401 ? 3.565 -18.199 -0.513 1.00 46.19 401 ASN A N 1
ATOM 3137 C CA . ASN A 1 401 ? 2.154 -18.596 -0.411 1.00 46.19 401 ASN A CA 1
ATOM 3138 C C . ASN A 1 401 ? 1.901 -19.973 0.220 1.00 46.19 401 ASN A C 1
ATOM 3140 O O . ASN A 1 401 ? 0.754 -20.417 0.271 1.00 46.19 401 ASN A O 1
ATOM 3144 N N . ALA A 1 402 ? 2.930 -20.628 0.763 1.00 41.53 402 ALA A N 1
ATOM 3145 C CA . ALA A 1 402 ? 2.767 -21.852 1.549 1.00 41.53 402 ALA A CA 1
ATOM 3146 C C . ALA A 1 402 ? 2.744 -21.589 3.067 1.00 41.53 402 ALA A C 1
ATOM 3148 O O . ALA A 1 402 ? 3.185 -22.431 3.849 1.00 41.53 402 ALA A O 1
ATOM 3149 N N . ILE A 1 403 ? 2.177 -20.459 3.521 1.00 47.47 403 ILE A N 1
ATOM 3150 C CA . ILE A 1 403 ? 1.552 -20.460 4.852 1.00 47.47 403 ILE A CA 1
ATOM 3151 C C . ILE A 1 403 ? 0.474 -21.533 4.748 1.00 47.47 403 ILE A C 1
ATOM 3153 O O . ILE A 1 403 ? -0.534 -21.328 4.077 1.00 47.47 403 ILE A O 1
ATOM 3157 N N . THR A 1 404 ? 0.764 -22.712 5.302 1.00 45.91 404 THR A N 1
ATOM 3158 C CA . THR A 1 404 ? -0.064 -23.918 5.240 1.00 45.91 404 THR A CA 1
ATOM 3159 C C . THR A 1 404 ? -1.518 -23.537 5.467 1.00 45.91 404 THR A C 1
ATOM 3161 O O . THR A 1 404 ? -1.909 -23.274 6.605 1.00 45.91 404 THR A O 1
ATOM 3164 N N . ARG A 1 405 ? -2.299 -23.453 4.380 1.00 49.69 405 ARG A N 1
ATOM 3165 C CA . ARG A 1 405 ? -3.746 -23.263 4.448 1.00 49.69 405 ARG A CA 1
ATOM 3166 C C . ARG A 1 405 ? -4.253 -24.427 5.286 1.00 49.69 405 ARG A C 1
ATOM 3168 O O . ARG A 1 405 ? -4.148 -25.571 4.849 1.00 49.69 405 ARG A O 1
ATOM 3175 N N . GLN A 1 406 ? -4.694 -24.161 6.515 1.00 55.75 406 GLN A N 1
ATOM 3176 C CA . GLN A 1 406 ? -5.289 -25.214 7.327 1.00 55.75 406 GLN A CA 1
ATOM 3177 C C . GLN A 1 406 ? -6.473 -25.779 6.545 1.00 55.75 406 GLN A C 1
ATOM 3179 O O . GLN A 1 406 ? -7.322 -25.014 6.082 1.00 55.75 406 GLN A O 1
ATOM 3184 N N . ALA A 1 407 ? -6.496 -27.100 6.364 1.00 51.88 407 ALA A N 1
ATOM 3185 C CA . ALA A 1 407 ? -7.616 -27.772 5.729 1.00 51.88 407 ALA A CA 1
ATOM 3186 C C . ALA A 1 407 ? -8.895 -27.415 6.496 1.00 51.88 407 ALA A C 1
ATOM 3188 O O . ALA A 1 407 ? -8.932 -27.530 7.724 1.00 51.88 407 ALA A O 1
ATOM 3189 N N . ILE A 1 408 ? -9.918 -26.936 5.784 1.00 62.97 408 ILE A N 1
ATOM 3190 C CA . ILE A 1 408 ? -11.205 -26.638 6.410 1.00 62.97 408 ILE A CA 1
ATOM 3191 C C . ILE A 1 408 ? -11.803 -27.970 6.877 1.00 62.97 408 ILE A C 1
ATOM 3193 O O . ILE A 1 408 ? -11.900 -28.891 6.061 1.00 62.97 408 ILE A O 1
ATOM 3197 N N . PRO A 1 409 ? -12.207 -28.097 8.152 1.00 78.56 409 PRO A N 1
ATOM 3198 C CA . PRO A 1 409 ? -12.924 -29.273 8.623 1.00 78.56 409 PRO A CA 1
ATOM 3199 C C . PRO A 1 409 ? -14.116 -29.605 7.716 1.00 78.56 409 PRO A C 1
ATOM 3201 O O . PRO A 1 409 ? -14.943 -28.738 7.433 1.00 78.56 409 PRO A O 1
ATOM 3204 N N . ILE A 1 410 ? -14.218 -30.865 7.278 1.00 67.81 410 ILE A N 1
ATOM 3205 C CA . ILE A 1 410 ? -15.275 -31.343 6.365 1.00 67.81 410 ILE A CA 1
ATOM 3206 C C . ILE A 1 410 ? -16.672 -31.067 6.936 1.00 67.81 410 ILE A C 1
ATOM 3208 O O . ILE A 1 410 ? -17.601 -30.772 6.198 1.00 67.81 410 ILE A O 1
ATOM 3212 N N . SER A 1 411 ? -16.822 -31.097 8.253 1.00 75.94 411 SER A N 1
ATOM 3213 C CA . SER A 1 411 ? -18.048 -30.747 8.970 1.00 75.94 411 SER A CA 1
ATOM 3214 C C . SER A 1 411 ? -18.468 -29.286 8.797 1.00 75.94 411 SER A C 1
ATOM 3216 O O . SER A 1 411 ? -19.662 -29.031 8.661 1.00 75.94 411 SER A O 1
ATOM 3218 N N . ILE A 1 412 ? -17.530 -28.329 8.747 1.00 72.50 412 ILE A N 1
ATOM 3219 C CA . ILE A 1 412 ? -17.850 -26.950 8.344 1.00 72.50 412 ILE A CA 1
ATOM 3220 C C . ILE A 1 412 ? -18.361 -26.983 6.913 1.00 72.50 412 ILE A C 1
ATOM 3222 O O . ILE A 1 412 ? -19.405 -26.410 6.647 1.00 72.50 412 ILE A O 1
ATOM 3226 N N . LEU A 1 413 ? -17.690 -27.707 6.015 1.00 59.19 413 LEU A N 1
ATOM 3227 C CA . LEU A 1 413 ? -18.100 -27.793 4.610 1.00 59.19 413 LEU A CA 1
ATOM 3228 C C . LEU A 1 413 ? -19.508 -28.368 4.438 1.00 59.19 413 LEU A C 1
ATOM 3230 O O . LEU A 1 413 ? -20.298 -27.821 3.677 1.00 59.19 413 LEU A O 1
ATOM 3234 N N . ALA A 1 414 ? -19.832 -29.415 5.192 1.00 62.78 414 ALA A N 1
ATOM 3235 C CA . ALA A 1 414 ? -21.124 -30.088 5.162 1.00 62.78 414 ALA A CA 1
ATOM 3236 C C . ALA A 1 414 ? -22.265 -29.255 5.772 1.00 62.78 414 ALA A C 1
ATOM 3238 O O . ALA A 1 414 ? -23.419 -29.461 5.416 1.00 62.78 414 ALA A O 1
ATOM 3239 N N . ASN A 1 415 ? -21.954 -28.326 6.683 1.00 65.06 415 ASN A N 1
ATOM 3240 C CA . ASN A 1 415 ? -22.942 -27.487 7.375 1.00 65.06 415 ASN A CA 1
ATOM 3241 C C . ASN A 1 415 ? -22.899 -26.018 6.934 1.00 65.06 415 ASN A C 1
ATOM 3243 O O . ASN A 1 415 ? -23.639 -25.183 7.460 1.00 65.06 415 ASN A O 1
ATOM 3247 N N . LEU A 1 416 ? -22.030 -25.672 5.979 1.00 57.97 416 LEU A N 1
ATOM 3248 C CA . LEU A 1 416 ? -22.033 -24.351 5.376 1.00 57.97 416 LEU A CA 1
ATOM 3249 C C . LEU A 1 416 ? -23.400 -24.100 4.743 1.00 57.97 416 LEU A C 1
ATOM 3251 O O . LEU A 1 416 ? -24.031 -25.043 4.256 1.00 57.97 416 LEU A O 1
ATOM 3255 N N . PRO A 1 417 ? -23.839 -22.834 4.679 1.00 51.12 417 PRO A N 1
ATOM 3256 C CA . PRO A 1 417 ? -25.170 -22.490 4.226 1.00 51.12 417 PRO A CA 1
ATOM 3257 C C . PRO A 1 417 ? -25.567 -23.025 2.856 1.00 51.12 417 PRO A C 1
ATOM 3259 O O . PRO A 1 417 ? -26.721 -22.871 2.569 1.00 51.12 417 PRO A O 1
ATOM 3262 N N . SER A 1 418 ? -24.747 -23.689 2.037 1.00 48.50 418 SER A N 1
ATOM 3263 C CA . SER A 1 418 ? -25.174 -24.313 0.766 1.00 48.50 418 SER A CA 1
ATOM 3264 C C . SER A 1 418 ? -26.508 -25.098 0.810 1.00 48.50 418 SER A C 1
ATOM 3266 O O . SER A 1 418 ? -27.199 -25.156 -0.209 1.00 48.50 418 SER A O 1
ATOM 3268 N N . ALA A 1 419 ? -26.903 -25.636 1.976 1.00 48.41 419 ALA A N 1
ATOM 3269 C CA . ALA A 1 419 ? -28.225 -26.223 2.220 1.00 48.41 419 ALA A CA 1
ATOM 3270 C C . ALA A 1 419 ? -29.328 -25.198 2.597 1.00 48.41 419 ALA A C 1
ATOM 3272 O O . ALA A 1 419 ? -30.440 -25.332 2.111 1.00 48.41 419 ALA A O 1
ATOM 3273 N N . GLN A 1 420 ? -29.048 -24.143 3.379 1.00 49.19 420 GLN A N 1
ATOM 3274 C CA . GLN A 1 420 ? -30.003 -23.051 3.710 1.00 49.19 420 GLN A CA 1
ATOM 3275 C C . GLN A 1 420 ? -30.039 -21.910 2.670 1.00 49.19 420 GLN A C 1
ATOM 3277 O O . GLN A 1 420 ? -31.002 -21.169 2.548 1.00 49.19 420 GLN A O 1
ATOM 3282 N N . SER A 1 421 ? -28.971 -21.762 1.902 1.00 51.84 421 SER A N 1
ATOM 3283 C CA . SER A 1 421 ? -28.818 -20.884 0.758 1.00 51.84 421 SER A CA 1
ATOM 3284 C C . SER A 1 421 ? -29.383 -21.542 -0.485 1.00 51.84 421 SER A C 1
ATOM 3286 O O . SER A 1 421 ? -29.327 -20.919 -1.527 1.00 51.84 421 SER A O 1
ATOM 3288 N N . SER A 1 422 ? -29.840 -22.798 -0.412 1.00 56.59 422 SER A N 1
ATOM 3289 C CA . SER A 1 422 ? -30.613 -23.384 -1.497 1.00 56.59 422 SER A CA 1
ATOM 3290 C C . SER A 1 422 ? -31.958 -22.675 -1.589 1.00 56.59 422 SER A C 1
ATOM 3292 O O . SER A 1 422 ? -32.246 -22.196 -2.666 1.00 56.59 422 SER A O 1
ATOM 3294 N N . GLU A 1 423 ? -32.666 -22.455 -0.476 1.00 63.03 423 GLU A N 1
ATOM 3295 C CA . GLU A 1 423 ? -33.883 -21.628 -0.431 1.00 63.03 423 GLU A CA 1
ATOM 3296 C C . GLU A 1 423 ? -33.603 -20.189 -0.862 1.00 63.03 423 GLU A C 1
ATOM 3298 O O . GLU A 1 423 ? -34.121 -19.775 -1.879 1.00 63.03 423 GLU A O 1
ATOM 3303 N N . LEU A 1 424 ? -32.686 -19.458 -0.212 1.00 64.81 424 LEU A N 1
ATOM 3304 C CA . LEU A 1 424 ? -32.400 -18.063 -0.608 1.00 64.81 424 LEU A CA 1
ATOM 3305 C C . LEU A 1 424 ? -31.908 -17.917 -2.058 1.00 64.81 424 LEU A C 1
ATOM 3307 O O . LEU A 1 424 ? -32.100 -16.873 -2.677 1.00 64.81 424 LEU A O 1
ATOM 3311 N N . TRP A 1 425 ? -31.218 -18.929 -2.588 1.00 68.31 425 TRP A N 1
ATOM 3312 C CA . TRP A 1 425 ? -30.796 -18.935 -3.985 1.00 68.31 425 TRP A CA 1
ATOM 3313 C C . TRP A 1 425 ? -31.945 -19.308 -4.911 1.00 68.31 425 TRP A C 1
ATOM 3315 O O . TRP A 1 425 ? -32.087 -18.671 -5.942 1.00 68.31 425 TRP A O 1
ATOM 3325 N N . VAL A 1 426 ? -32.765 -20.295 -4.551 1.00 72.06 426 VAL A N 1
ATOM 3326 C CA . VAL A 1 426 ? -33.977 -20.670 -5.283 1.00 72.06 426 VAL A CA 1
ATOM 3327 C C . VAL A 1 426 ? -34.932 -19.483 -5.314 1.00 72.06 426 VAL A C 1
ATOM 3329 O O . VAL A 1 426 ? -35.355 -19.133 -6.403 1.00 72.06 426 VAL A O 1
ATOM 3332 N N . ASP A 1 427 ? -35.154 -18.794 -4.198 1.00 75.25 427 ASP A N 1
ATOM 3333 C CA . ASP A 1 427 ? -35.937 -17.559 -4.101 1.00 75.25 427 ASP A CA 1
ATOM 3334 C C . ASP A 1 427 ? -35.364 -16.480 -5.034 1.00 75.25 427 ASP A C 1
ATOM 3336 O O . ASP A 1 427 ? -36.066 -15.955 -5.894 1.00 75.25 427 ASP A O 1
ATOM 3340 N N . ALA A 1 428 ? -34.051 -16.216 -4.963 1.00 73.06 428 ALA A N 1
ATOM 3341 C CA . ALA A 1 428 ? -33.397 -15.245 -5.845 1.00 73.06 428 ALA A CA 1
ATOM 3342 C C . ALA A 1 428 ? -33.437 -15.645 -7.335 1.00 73.06 428 ALA A C 1
ATOM 3344 O O . ALA A 1 428 ? -33.414 -14.781 -8.211 1.00 73.06 428 ALA A O 1
ATOM 3345 N N . CYS A 1 429 ? -33.474 -16.943 -7.642 1.00 72.94 429 CYS A N 1
ATOM 3346 C CA . CYS A 1 429 ? -33.610 -17.460 -9.003 1.00 72.94 429 CYS A CA 1
ATOM 3347 C C . CYS A 1 429 ? -35.068 -17.425 -9.484 1.00 72.94 429 CYS A C 1
ATOM 3349 O O . CYS A 1 429 ? -35.307 -17.163 -10.662 1.00 72.94 429 CYS A O 1
ATOM 3351 N N . GLN A 1 430 ? -36.030 -17.653 -8.589 1.00 78.12 430 GLN A N 1
ATOM 3352 C CA . GLN A 1 430 ? -37.468 -17.566 -8.844 1.00 78.12 430 GLN A CA 1
ATOM 3353 C C . GLN A 1 430 ? -37.905 -16.120 -9.100 1.00 78.12 430 GLN A C 1
ATOM 3355 O O . GLN A 1 430 ? -38.768 -15.895 -9.946 1.00 78.12 430 GLN A O 1
ATOM 3360 N N . ASP A 1 431 ? -37.257 -15.143 -8.458 1.00 77.88 431 ASP A N 1
ATOM 3361 C CA . ASP A 1 431 ? -37.450 -13.716 -8.744 1.00 77.88 431 ASP A CA 1
ATOM 3362 C C . ASP A 1 431 ? -37.046 -13.340 -10.184 1.00 77.88 431 ASP A C 1
ATOM 3364 O O . ASP A 1 431 ? -37.595 -12.399 -10.760 1.00 77.88 431 ASP A O 1
ATOM 3368 N N . ILE A 1 432 ? -36.098 -14.070 -10.785 1.00 77.56 432 ILE A N 1
ATOM 3369 C CA . ILE A 1 432 ? -35.655 -13.857 -12.174 1.00 77.56 432 ILE A CA 1
ATOM 3370 C C . ILE A 1 432 ? -36.498 -14.674 -13.154 1.00 77.56 432 ILE A C 1
ATOM 3372 O O . ILE A 1 432 ? -36.860 -14.174 -14.220 1.00 77.56 432 ILE A O 1
ATOM 3376 N N . VAL A 1 433 ? -36.819 -15.922 -12.801 1.00 79.44 433 VAL A N 1
ATOM 3377 C CA . VAL A 1 433 ? -37.662 -16.820 -13.599 1.00 79.44 433 VAL A CA 1
ATOM 3378 C C . VAL A 1 433 ? -38.820 -17.324 -12.751 1.00 79.44 433 VAL A C 1
ATOM 3380 O O . VAL A 1 433 ? -38.695 -18.353 -12.075 1.00 79.44 433 VAL A O 1
ATOM 3383 N N . PRO A 1 434 ? -39.981 -16.655 -12.826 1.00 74.50 434 PRO A N 1
ATOM 3384 C CA . PRO A 1 434 ? -41.196 -17.183 -12.236 1.00 74.50 434 PRO A CA 1
ATOM 3385 C C . PRO A 1 434 ? -41.475 -18.562 -12.854 1.00 74.50 434 PRO A C 1
ATOM 3387 O O . PRO A 1 434 ? -41.619 -18.669 -14.073 1.00 74.50 434 PRO A O 1
ATOM 3390 N N . ASN A 1 435 ? -41.563 -19.604 -12.020 1.00 73.44 435 ASN A N 1
ATOM 3391 C CA . ASN A 1 435 ? -41.731 -21.026 -12.384 1.00 73.44 435 ASN A CA 1
ATOM 3392 C C . ASN A 1 435 ? -40.459 -21.811 -12.763 1.00 73.44 435 ASN A C 1
ATOM 3394 O O . ASN A 1 435 ? -40.562 -22.831 -13.449 1.00 73.44 435 ASN A O 1
ATOM 3398 N N . LEU A 1 436 ? -39.272 -21.402 -12.303 1.00 73.50 436 LEU A N 1
ATOM 3399 C CA . LEU A 1 436 ? -38.084 -22.257 -12.396 1.00 73.50 436 LEU A CA 1
ATOM 3400 C C . LEU A 1 436 ? -38.347 -23.598 -11.676 1.00 73.50 436 LEU A C 1
ATOM 3402 O O . LEU A 1 436 ? -38.515 -23.629 -10.458 1.00 73.50 436 LEU A O 1
ATOM 3406 N N . GLY A 1 437 ? -38.428 -24.702 -12.424 1.00 71.62 437 GLY A N 1
ATOM 3407 C CA . GLY A 1 437 ? -38.670 -26.025 -11.843 1.00 71.62 437 GLY A CA 1
ATOM 3408 C C . GLY A 1 437 ? -37.536 -26.437 -10.897 1.00 71.62 437 GLY A C 1
ATOM 3409 O O . GLY A 1 437 ? -36.365 -26.214 -11.209 1.00 71.62 437 GLY A O 1
ATOM 3410 N N . GLU A 1 438 ? -37.869 -27.071 -9.766 1.00 66.06 438 GLU A N 1
ATOM 3411 C CA . GLU A 1 438 ? -36.897 -27.500 -8.739 1.00 66.06 438 GLU A CA 1
ATOM 3412 C C . GLU A 1 438 ? -35.725 -28.322 -9.317 1.00 66.06 438 GLU A C 1
ATOM 3414 O O . GLU A 1 438 ? -34.589 -28.199 -8.866 1.00 66.06 438 GLU A O 1
ATOM 3419 N N . SER A 1 439 ? -35.963 -29.092 -10.383 1.00 66.69 439 SER A N 1
ATOM 3420 C CA . SER A 1 439 ? -34.938 -29.900 -11.057 1.00 66.69 439 SER A CA 1
ATOM 3421 C C . SER A 1 439 ? -33.910 -29.082 -11.852 1.00 66.69 439 SER A C 1
ATOM 3423 O O . SER A 1 439 ? -32.740 -29.463 -11.916 1.00 66.69 439 SER A O 1
ATOM 3425 N N . PHE A 1 440 ? -34.307 -27.944 -12.434 1.00 66.50 440 PHE A N 1
ATOM 3426 C CA . PHE A 1 440 ? -33.394 -27.050 -13.158 1.00 66.50 440 PHE A CA 1
ATOM 3427 C C . PHE A 1 440 ? -32.442 -26.340 -12.188 1.00 66.50 440 PHE A C 1
ATOM 3429 O O . PHE A 1 440 ? -31.245 -26.200 -12.454 1.00 66.50 440 PHE A O 1
ATOM 3436 N N . ALA A 1 441 ? -32.972 -25.960 -11.022 1.00 64.44 441 ALA A N 1
ATOM 3437 C CA . ALA A 1 441 ? -32.202 -25.391 -9.930 1.00 64.44 441 ALA A CA 1
ATOM 3438 C C . ALA A 1 441 ? -31.090 -26.352 -9.468 1.00 64.44 441 ALA A C 1
ATOM 3440 O O . ALA A 1 441 ? -29.954 -25.919 -9.311 1.00 64.44 441 ALA A O 1
ATOM 3441 N N . GLU A 1 442 ? -31.349 -27.652 -9.309 1.00 66.38 442 GLU A N 1
ATOM 3442 C CA . GLU A 1 442 ? -30.361 -28.593 -8.754 1.00 66.38 442 GLU A CA 1
ATOM 3443 C C . GLU A 1 442 ? -29.120 -28.830 -9.635 1.00 66.38 442 GLU A C 1
ATOM 3445 O O . GLU A 1 442 ? -27.993 -28.833 -9.123 1.00 66.38 442 GLU A O 1
ATOM 3450 N N . GLY A 1 443 ? -29.291 -28.985 -10.953 1.00 69.62 443 GLY A N 1
ATOM 3451 C CA . GLY A 1 443 ? -28.183 -29.287 -11.871 1.00 69.62 443 GLY A CA 1
ATOM 3452 C C . GLY A 1 443 ? -27.176 -28.138 -11.993 1.00 69.62 443 GLY A C 1
ATOM 3453 O O . GLY A 1 443 ? -25.979 -28.311 -11.745 1.00 69.62 443 GLY A O 1
ATOM 3454 N N . HIS A 1 444 ? -27.666 -26.935 -12.301 1.00 66.81 444 HIS A N 1
ATOM 3455 C CA . HIS A 1 444 ? -26.830 -25.745 -12.495 1.00 66.81 444 HIS A CA 1
ATOM 3456 C C . HIS A 1 444 ? -26.389 -25.085 -11.179 1.00 66.81 444 HIS A C 1
ATOM 3458 O O . HIS A 1 444 ? -25.320 -24.464 -11.128 1.00 66.81 444 HIS A O 1
ATOM 3464 N N . ALA A 1 445 ? -27.129 -25.289 -10.078 1.00 68.00 445 ALA A N 1
ATOM 3465 C CA . ALA A 1 445 ? -26.701 -24.839 -8.755 1.00 68.00 445 ALA A CA 1
ATOM 3466 C C . ALA A 1 445 ? -25.368 -25.443 -8.337 1.00 68.00 445 ALA A C 1
ATOM 3468 O O . ALA A 1 445 ? -24.647 -24.816 -7.573 1.00 68.00 445 ALA A O 1
ATOM 3469 N N . THR A 1 446 ? -25.027 -26.653 -8.779 1.00 71.12 446 THR A N 1
ATOM 3470 C CA . THR A 1 446 ? -23.838 -27.342 -8.265 1.00 71.12 446 THR A CA 1
ATOM 3471 C C . THR A 1 446 ? -22.552 -26.590 -8.624 1.00 71.12 446 THR A C 1
ATOM 3473 O O . THR A 1 446 ? -21.697 -26.387 -7.757 1.00 71.12 446 THR A O 1
ATOM 3476 N N . GLY A 1 447 ? -22.443 -26.085 -9.859 1.00 74.06 447 GLY A N 1
ATOM 3477 C CA . GLY A 1 447 ? -21.311 -25.262 -10.303 1.00 74.06 447 GLY A CA 1
ATOM 3478 C C . GLY A 1 447 ? -21.252 -23.909 -9.590 1.00 74.06 447 GLY A C 1
ATOM 3479 O O . GLY A 1 447 ? -20.211 -23.538 -9.048 1.00 74.06 447 GLY A O 1
ATOM 3480 N N . ILE A 1 448 ? -22.389 -23.211 -9.496 1.00 76.75 448 ILE A N 1
ATOM 3481 C CA . ILE A 1 448 ? -22.486 -21.897 -8.840 1.00 76.75 448 ILE A CA 1
ATOM 3482 C C . ILE A 1 448 ? -22.253 -21.995 -7.322 1.00 76.75 448 ILE A C 1
ATOM 3484 O O . ILE A 1 448 ? -21.501 -21.200 -6.758 1.00 76.75 448 ILE A O 1
ATOM 3488 N N . LYS A 1 449 ? -22.840 -22.989 -6.644 1.00 74.88 449 LYS A N 1
ATOM 3489 C CA . LYS A 1 449 ? -22.632 -23.259 -5.210 1.00 74.88 449 LYS A CA 1
ATOM 3490 C C . LYS A 1 449 ? -21.172 -23.573 -4.936 1.00 74.88 449 LYS A C 1
ATOM 3492 O O . LYS A 1 449 ? -20.609 -23.042 -3.981 1.00 74.88 449 LYS A O 1
ATOM 3497 N N . ARG A 1 450 ? -20.547 -24.396 -5.785 1.00 79.12 450 ARG A N 1
ATOM 3498 C CA . ARG A 1 450 ? -19.115 -24.692 -5.700 1.00 79.12 450 ARG A CA 1
ATOM 3499 C C . ARG A 1 450 ? -18.291 -23.422 -5.890 1.00 79.12 450 ARG A C 1
ATOM 3501 O O . ARG A 1 450 ? -17.409 -23.172 -5.077 1.00 79.12 450 ARG A O 1
ATOM 3508 N N . LEU A 1 451 ? -18.598 -22.605 -6.895 1.00 80.25 451 LEU A N 1
ATOM 3509 C CA . LEU A 1 451 ? -17.912 -21.340 -7.152 1.00 80.25 451 LEU A CA 1
ATOM 3510 C C . LEU A 1 451 ? -18.006 -20.393 -5.947 1.00 80.25 451 LEU A C 1
ATOM 3512 O O . LEU A 1 451 ? -16.973 -19.963 -5.434 1.00 80.25 451 LEU A O 1
ATOM 3516 N N . LEU A 1 452 ? -19.218 -20.129 -5.448 1.00 80.81 452 LEU A N 1
ATOM 3517 C CA . LEU A 1 452 ? -19.443 -19.282 -4.276 1.00 80.81 452 LEU A CA 1
ATOM 3518 C C . LEU A 1 452 ? -18.689 -19.818 -3.062 1.00 80.81 452 LEU A C 1
ATOM 3520 O O . LEU A 1 452 ? -17.965 -19.080 -2.403 1.00 80.81 452 LEU A O 1
ATOM 3524 N N . PHE A 1 453 ? -18.806 -21.116 -2.796 1.00 78.19 453 PHE A N 1
ATOM 3525 C CA . PHE A 1 453 ? -18.124 -21.760 -1.687 1.00 78.19 453 PHE A CA 1
ATOM 3526 C C . PHE A 1 453 ? -16.600 -21.586 -1.764 1.00 78.19 453 PHE A C 1
ATOM 3528 O O . PHE A 1 453 ? -15.978 -21.186 -0.774 1.00 78.19 453 PHE A O 1
ATOM 3535 N N . LEU A 1 454 ? -16.004 -21.860 -2.929 1.00 79.12 454 LEU A N 1
ATOM 3536 C CA . LEU A 1 454 ? -14.565 -21.723 -3.136 1.00 79.12 454 LEU A CA 1
ATOM 3537 C C . LEU A 1 454 ? -14.133 -20.268 -2.934 1.00 79.12 454 LEU A C 1
ATOM 3539 O O . LEU A 1 454 ? -13.180 -20.022 -2.190 1.00 79.12 454 LEU A O 1
ATOM 3543 N N . LEU A 1 455 ? -14.860 -19.320 -3.530 1.00 81.06 455 LEU A N 1
ATOM 3544 C CA . LEU A 1 455 ? -14.606 -17.886 -3.429 1.00 81.06 455 LEU A CA 1
ATOM 3545 C C . LEU A 1 455 ? -14.698 -17.383 -1.983 1.00 81.06 455 LEU A C 1
ATOM 3547 O O . LEU A 1 455 ? -13.710 -16.874 -1.463 1.00 81.06 455 LEU A O 1
ATOM 3551 N N . SER A 1 456 ? -15.821 -17.595 -1.291 1.00 77.12 456 SER A N 1
ATOM 3552 C CA . SER A 1 456 ? -16.037 -17.128 0.090 1.00 77.12 456 SER A CA 1
ATOM 3553 C C . SER A 1 456 ? -15.017 -17.687 1.087 1.00 77.12 456 SER A C 1
ATOM 3555 O O . SER A 1 456 ? -14.742 -17.071 2.118 1.00 77.12 456 SER A O 1
ATOM 3557 N N . ASN A 1 457 ? -14.458 -18.867 0.803 1.00 71.50 457 ASN A N 1
ATOM 3558 C CA . ASN A 1 457 ? -13.514 -19.560 1.683 1.00 71.50 457 ASN A CA 1
ATOM 3559 C C . ASN A 1 457 ? -12.060 -19.480 1.214 1.00 71.50 457 ASN A C 1
ATOM 3561 O O . ASN A 1 457 ? -11.183 -20.085 1.833 1.00 71.50 457 ASN A O 1
ATOM 3565 N N . ASN A 1 458 ? -11.777 -18.715 0.161 1.00 74.75 458 ASN A N 1
ATOM 3566 C CA . ASN A 1 458 ? -10.430 -18.553 -0.366 1.00 74.75 458 ASN A CA 1
ATOM 3567 C C . ASN A 1 458 ? -9.789 -19.854 -0.912 1.00 74.75 458 ASN A C 1
ATOM 3569 O O . ASN A 1 458 ? -8.561 -19.968 -0.985 1.00 74.75 458 ASN A O 1
ATOM 3573 N N . LEU A 1 459 ? -10.602 -20.848 -1.283 1.00 77.44 459 LEU A N 1
ATOM 3574 C CA . LEU A 1 459 ? -10.200 -22.222 -1.616 1.00 77.44 459 LEU A CA 1
ATOM 3575 C C . LEU A 1 459 ? -10.005 -22.473 -3.115 1.00 77.44 459 LEU A C 1
ATOM 3577 O O . LEU A 1 459 ? -10.330 -23.539 -3.621 1.00 77.44 459 LEU A O 1
ATOM 3581 N N . PHE A 1 460 ? -9.450 -21.519 -3.846 1.00 78.69 460 PHE A N 1
ATOM 3582 C CA . PHE A 1 460 ? -9.345 -21.633 -5.298 1.00 78.69 460 PHE A CA 1
ATOM 3583 C C . PHE A 1 460 ? -7.956 -21.286 -5.825 1.00 78.69 460 PHE A C 1
ATOM 3585 O O . PHE A 1 460 ? -7.176 -20.577 -5.169 1.00 78.69 460 PHE A O 1
ATOM 3592 N N . ARG A 1 461 ? -7.675 -21.802 -7.026 1.00 81.56 461 ARG A N 1
ATOM 3593 C CA . ARG A 1 461 ? -6.698 -21.241 -7.962 1.00 81.56 461 ARG A CA 1
ATOM 3594 C C . ARG A 1 461 ? -7.449 -20.333 -8.922 1.00 81.56 461 ARG A C 1
ATOM 3596 O O . ARG A 1 461 ? -8.533 -20.701 -9.370 1.00 81.56 461 ARG A O 1
ATOM 3603 N N . ASN A 1 462 ? -6.892 -19.175 -9.251 1.00 82.88 462 ASN A N 1
ATOM 3604 C CA . ASN A 1 462 ? -7.617 -18.225 -10.090 1.00 82.88 462 ASN A CA 1
ATOM 3605 C C . ASN A 1 462 ? -7.887 -18.794 -11.488 1.00 82.88 462 ASN A C 1
ATOM 3607 O O . ASN A 1 462 ? -8.956 -18.543 -12.023 1.00 82.88 462 ASN A O 1
ATOM 3611 N N . ALA A 1 463 ? -6.980 -19.617 -12.029 1.00 82.12 463 ALA A N 1
ATOM 3612 C CA . ALA A 1 463 ? -7.213 -20.329 -13.288 1.00 82.12 463 ALA A CA 1
ATOM 3613 C C . ALA A 1 463 ? -8.455 -21.242 -13.230 1.00 82.12 463 ALA A C 1
ATOM 3615 O O . ALA A 1 463 ? -9.256 -21.235 -14.148 1.00 82.12 463 ALA A O 1
ATOM 3616 N N . GLN A 1 464 ? -8.684 -21.948 -12.115 1.00 84.75 464 GLN A N 1
ATOM 3617 C CA . GLN A 1 464 ? -9.863 -22.814 -11.967 1.00 84.75 464 GLN A CA 1
ATOM 3618 C C . GLN A 1 464 ? -11.168 -22.021 -11.897 1.00 84.75 464 GLN A C 1
ATOM 3620 O O . GLN A 1 464 ? -12.198 -22.491 -12.365 1.00 84.75 464 GLN A O 1
ATOM 3625 N N . ILE A 1 465 ? -11.143 -20.838 -11.277 1.00 85.31 465 ILE A N 1
ATOM 3626 C CA . ILE A 1 465 ? -12.311 -19.951 -11.280 1.00 85.31 465 ILE A CA 1
ATOM 3627 C C . ILE A 1 465 ? -12.558 -19.410 -12.674 1.00 85.31 465 ILE A C 1
ATOM 3629 O O . ILE A 1 465 ? -13.701 -19.338 -13.099 1.00 85.31 465 ILE A O 1
ATOM 3633 N N . ASP A 1 466 ? -11.495 -19.036 -13.368 1.00 89.00 466 ASP A N 1
ATOM 3634 C CA . ASP A 1 466 ? -11.586 -18.536 -14.725 1.00 89.00 466 ASP A CA 1
ATOM 3635 C C . ASP A 1 466 ? -12.174 -19.583 -15.686 1.00 89.00 466 ASP A C 1
ATOM 3637 O O . ASP A 1 466 ? -13.081 -19.263 -16.448 1.00 89.00 466 ASP A O 1
ATOM 3641 N N . ASP A 1 467 ? -11.748 -20.843 -15.568 1.00 86.88 467 ASP A N 1
ATOM 3642 C CA . ASP A 1 467 ? -12.316 -21.971 -16.316 1.00 86.88 467 ASP A CA 1
ATOM 3643 C C . ASP A 1 467 ? -13.795 -22.210 -15.951 1.00 86.88 467 ASP A C 1
ATOM 3645 O O . ASP A 1 467 ? -14.623 -22.433 -16.831 1.00 86.88 467 ASP A O 1
ATOM 3649 N N . LEU A 1 468 ? -14.158 -22.104 -14.664 1.00 84.62 468 LEU A N 1
ATOM 3650 C CA . LEU A 1 468 ? -15.557 -22.192 -14.218 1.00 84.62 468 LEU A CA 1
ATOM 3651 C C . LEU A 1 468 ? -16.411 -21.043 -14.775 1.00 84.62 468 LEU A C 1
ATOM 3653 O O . LEU A 1 468 ? -17.568 -21.256 -15.124 1.00 84.62 468 LEU A O 1
ATOM 3657 N N . LEU A 1 469 ? -15.867 -19.827 -14.863 1.00 87.38 469 LEU A N 1
ATOM 3658 C CA . LEU A 1 469 ? -16.560 -18.686 -15.465 1.00 87.38 469 LEU A CA 1
ATOM 3659 C C . LEU A 1 469 ? -16.731 -18.867 -16.979 1.00 87.38 469 LEU A C 1
ATOM 3661 O O . LEU A 1 469 ? -17.782 -18.515 -17.513 1.00 87.38 469 LEU A O 1
ATOM 3665 N N . ASP A 1 470 ? -15.756 -19.471 -17.662 1.00 87.94 470 ASP A N 1
ATOM 3666 C CA . ASP A 1 470 ? -15.892 -19.856 -19.071 1.00 87.94 470 ASP A CA 1
ATOM 3667 C C . ASP A 1 470 ? -16.946 -20.949 -19.276 1.00 87.94 470 ASP A C 1
ATOM 3669 O O . ASP A 1 470 ? -17.717 -20.879 -20.231 1.00 87.94 470 ASP A O 1
ATOM 3673 N N . GLU A 1 471 ? -17.036 -21.934 -18.381 1.00 84.19 471 GLU A N 1
ATOM 3674 C CA . GLU A 1 471 ? -18.082 -22.967 -18.405 1.00 84.19 471 GLU A CA 1
ATOM 3675 C C . GLU A 1 471 ? -19.480 -22.348 -18.221 1.00 84.19 471 GLU A C 1
ATOM 3677 O O . GLU A 1 471 ? -20.401 -22.607 -19.002 1.00 84.19 471 GLU A O 1
ATOM 3682 N N . ILE A 1 472 ? -19.618 -21.443 -17.245 1.00 81.56 472 ILE A N 1
ATOM 3683 C CA . ILE A 1 472 ? -20.844 -20.667 -16.997 1.00 81.56 472 ILE A CA 1
ATOM 3684 C C . ILE A 1 472 ? -21.210 -19.833 -18.236 1.00 81.56 472 ILE A C 1
ATOM 3686 O O . ILE A 1 472 ? -22.379 -19.803 -18.618 1.00 81.56 472 ILE A O 1
ATOM 3690 N N . GLY A 1 473 ? -20.237 -19.201 -18.900 1.00 79.44 473 GLY A N 1
ATOM 3691 C CA . GLY A 1 473 ? -20.465 -18.393 -20.103 1.00 79.44 473 GLY A CA 1
ATOM 3692 C C . GLY A 1 473 ? -20.799 -19.207 -21.361 1.00 79.44 473 GLY A C 1
ATOM 3693 O O . GLY A 1 473 ? -21.722 -18.860 -22.095 1.00 79.44 473 GLY A O 1
ATOM 3694 N N . SER A 1 474 ? -20.081 -20.305 -21.610 1.00 77.75 474 SER A N 1
ATOM 3695 C CA . SER A 1 474 ? -20.167 -21.108 -22.846 1.00 77.75 474 SER A CA 1
ATOM 3696 C C . SER A 1 474 ? -21.405 -22.003 -22.934 1.00 77.75 474 SER A C 1
ATOM 3698 O O . SER A 1 474 ? -21.902 -22.256 -24.033 1.00 77.75 474 SER A O 1
ATOM 3700 N N . SER A 1 475 ? -21.957 -22.421 -21.793 1.00 64.44 475 SER A N 1
ATOM 3701 C CA . SER A 1 475 ? -23.202 -23.204 -21.706 1.00 64.44 475 SER A CA 1
ATOM 3702 C C . SER A 1 475 ? -24.417 -22.550 -22.388 1.00 64.44 475 SER A C 1
ATOM 3704 O O . SER A 1 475 ? -25.379 -23.234 -22.720 1.00 64.44 475 SER A O 1
ATOM 3706 N N . THR A 1 476 ? -24.364 -21.242 -22.656 1.00 56.81 476 THR A N 1
ATOM 3707 C CA . THR A 1 476 ? -25.431 -20.499 -23.342 1.00 56.81 476 THR A CA 1
ATOM 3708 C C . THR A 1 476 ? -25.493 -20.736 -24.856 1.00 56.81 476 THR A C 1
ATOM 3710 O O . THR A 1 476 ? -26.482 -20.360 -25.478 1.00 56.81 476 THR A O 1
ATOM 3713 N N . GLN A 1 477 ? -24.477 -21.359 -25.471 1.00 55.16 477 GLN A N 1
ATOM 3714 C CA . GLN A 1 477 ? -24.373 -21.454 -26.937 1.00 55.16 477 GLN A CA 1
ATOM 3715 C C . GLN A 1 477 ? -24.550 -22.865 -27.521 1.00 55.16 477 GLN A C 1
ATOM 3717 O O . GLN A 1 477 ? -24.651 -23.000 -28.739 1.00 55.16 477 GLN A O 1
ATOM 3722 N N . SER A 1 478 ? -24.602 -23.927 -26.707 1.00 48.97 478 SER A N 1
ATOM 3723 C CA . SER A 1 478 ? -24.585 -25.311 -27.216 1.00 48.97 478 SER A CA 1
ATOM 3724 C C . SER A 1 478 ? -25.961 -25.925 -27.518 1.00 48.97 478 SER A C 1
ATOM 3726 O O . SER A 1 478 ? -26.023 -26.997 -28.122 1.00 48.97 478 SER A O 1
ATOM 3728 N N . ALA A 1 479 ? -27.071 -25.258 -27.191 1.00 50.41 479 ALA A N 1
ATOM 3729 C CA . ALA A 1 479 ? -28.403 -25.708 -27.591 1.00 50.41 479 ALA A CA 1
ATOM 3730 C C . ALA A 1 479 ? -28.762 -25.133 -28.972 1.00 50.41 479 ALA A C 1
ATOM 3732 O O . ALA A 1 479 ? -29.325 -24.049 -29.087 1.00 50.41 479 ALA A O 1
ATOM 3733 N N . GLY A 1 480 ? -28.432 -25.865 -30.039 1.00 49.28 480 GLY A N 1
ATOM 3734 C CA . GLY A 1 480 ? -28.715 -25.519 -31.443 1.00 49.28 480 GLY A CA 1
ATOM 3735 C C . GLY A 1 480 ? -30.201 -25.490 -31.841 1.00 49.28 480 GLY A C 1
ATOM 3736 O O . GLY A 1 480 ? -30.532 -25.800 -32.984 1.00 49.28 480 GLY A O 1
ATOM 3737 N N . VAL A 1 481 ? -31.104 -25.135 -30.927 1.00 48.25 481 VAL A N 1
ATOM 3738 C CA . VAL A 1 481 ? -32.537 -24.988 -31.182 1.00 48.25 481 VAL A CA 1
ATOM 3739 C C . VAL A 1 481 ? -32.859 -23.496 -31.194 1.00 48.25 481 VAL A C 1
ATOM 3741 O O . VAL A 1 481 ? -32.899 -22.845 -30.158 1.00 48.25 481 VAL A O 1
ATOM 3744 N N . GLN A 1 482 ? -33.096 -22.946 -32.387 1.00 47.25 482 GLN A N 1
ATOM 3745 C CA . GLN A 1 482 ? -33.558 -21.568 -32.607 1.00 47.25 482 GLN A CA 1
ATOM 3746 C C . GLN A 1 482 ? -35.023 -21.360 -32.155 1.00 47.25 482 GLN A C 1
ATOM 3748 O O . GLN A 1 482 ? -35.826 -20.796 -32.899 1.00 47.25 482 GLN A O 1
ATOM 3753 N N . SER A 1 483 ? -35.418 -21.828 -30.967 1.00 47.88 483 SER A N 1
ATOM 3754 C CA . SER A 1 483 ? -36.727 -21.489 -30.401 1.00 47.88 483 SER A CA 1
ATOM 3755 C C . SER A 1 483 ? -36.612 -20.262 -29.505 1.00 47.88 483 SER A C 1
ATOM 3757 O O . SER A 1 483 ? -35.757 -20.190 -28.632 1.00 47.88 483 SER A O 1
ATOM 3759 N N . ILE A 1 484 ? -37.512 -19.310 -29.734 1.00 47.69 484 ILE A N 1
ATOM 3760 C CA . ILE A 1 484 ? -37.606 -17.942 -29.194 1.00 47.69 484 ILE A CA 1
ATOM 3761 C C . ILE A 1 484 ? -37.902 -17.897 -27.669 1.00 47.69 484 ILE A C 1
ATOM 3763 O O . ILE A 1 484 ? -38.424 -16.917 -27.149 1.00 47.69 484 ILE A O 1
ATOM 3767 N N . SER A 1 485 ? -37.572 -18.935 -26.901 1.00 50.47 485 SER A N 1
ATOM 3768 C CA . SER A 1 485 ? -37.700 -18.891 -25.444 1.00 50.47 485 SER A CA 1
ATOM 3769 C C . SER A 1 485 ? -36.527 -18.115 -24.847 1.00 50.47 485 SER A C 1
ATOM 3771 O O . SER A 1 485 ? -35.386 -18.571 -24.848 1.00 50.47 485 SER A O 1
ATOM 3773 N N . SER A 1 486 ? -36.835 -16.922 -24.345 1.00 59.66 486 SER A N 1
ATOM 3774 C CA . SER A 1 486 ? -35.980 -16.031 -23.561 1.00 59.66 486 SER A CA 1
ATOM 3775 C C . SER A 1 486 ? -35.638 -16.633 -22.193 1.00 59.66 486 SER A C 1
ATOM 3777 O O . SER A 1 486 ? -35.988 -16.063 -21.159 1.00 59.66 486 SER A O 1
ATOM 3779 N N . GLU A 1 487 ? -35.021 -17.812 -22.159 1.00 59.28 487 GLU A N 1
ATOM 3780 C CA . GLU A 1 487 ? -34.511 -18.348 -20.903 1.00 59.28 487 GLU A CA 1
ATOM 3781 C C . GLU A 1 487 ? -33.265 -17.558 -20.485 1.00 59.28 487 GLU A C 1
ATOM 3783 O O . GLU A 1 487 ? -32.375 -17.304 -21.307 1.00 59.28 487 GLU A O 1
ATOM 3788 N N . PRO A 1 488 ? -33.194 -17.110 -19.226 1.00 67.00 488 PRO A N 1
ATOM 3789 C CA . PRO A 1 488 ? -32.061 -16.338 -18.762 1.00 67.00 488 PRO A CA 1
ATOM 3790 C C . PRO A 1 488 ? -30.814 -17.210 -18.660 1.00 67.00 488 PRO A C 1
ATOM 3792 O O . PRO A 1 488 ? -30.815 -18.285 -18.063 1.00 67.00 488 PRO A O 1
ATOM 3795 N N . GLY A 1 489 ? -29.720 -16.726 -19.247 1.00 79.75 489 GLY A N 1
ATOM 3796 C CA . GLY A 1 489 ? -28.441 -17.424 -19.211 1.00 79.75 489 GLY A CA 1
ATOM 3797 C C . GLY A 1 489 ? -27.859 -17.522 -17.797 1.00 79.75 489 GLY A C 1
ATOM 3798 O O . GLY A 1 489 ? -28.139 -16.702 -16.924 1.00 79.75 489 GLY A O 1
ATOM 3799 N N . LEU A 1 490 ? -26.954 -18.483 -17.602 1.00 77.12 490 LEU A N 1
ATOM 3800 C CA . LEU A 1 490 ? -26.186 -18.728 -16.369 1.00 77.12 490 LEU A CA 1
ATOM 3801 C C . LEU A 1 490 ? -25.507 -17.478 -15.766 1.00 77.12 490 LEU A C 1
ATOM 3803 O O . LEU A 1 490 ? -25.350 -17.385 -14.548 1.00 77.12 490 LEU A O 1
ATOM 3807 N N . SER A 1 491 ? -25.186 -16.480 -16.594 1.00 81.69 491 SER A N 1
ATOM 3808 C CA . SER A 1 491 ? -24.704 -15.162 -16.157 1.00 81.69 491 SER A CA 1
ATOM 3809 C C . SER A 1 491 ? -25.721 -14.402 -15.287 1.00 81.69 491 SER A C 1
ATOM 3811 O O . SER A 1 491 ? -25.340 -13.809 -14.278 1.00 81.69 491 SER A O 1
ATOM 3813 N N . GLN A 1 492 ? -27.018 -14.477 -15.600 1.00 84.94 492 GLN A N 1
ATOM 3814 C CA . GLN A 1 492 ? -28.072 -13.802 -14.832 1.00 84.94 492 GLN A CA 1
ATOM 3815 C C . GLN A 1 492 ? -28.271 -14.456 -13.459 1.00 84.94 492 GLN A C 1
ATOM 3817 O O . GLN A 1 492 ? -28.458 -13.761 -12.464 1.00 84.94 492 GLN A O 1
ATOM 3822 N N . PHE A 1 493 ? -28.124 -15.782 -13.368 1.00 84.50 493 PHE A N 1
ATOM 3823 C CA . PHE A 1 493 ? -28.127 -16.492 -12.084 1.00 84.50 493 PHE A CA 1
ATOM 3824 C C . PHE A 1 493 ? -26.901 -16.155 -11.225 1.00 84.50 493 PHE A C 1
ATOM 3826 O O . PHE A 1 493 ? -27.023 -15.985 -10.009 1.00 84.50 493 PHE A O 1
ATOM 3833 N N . LEU A 1 494 ? -25.722 -16.008 -11.841 1.00 86.31 494 LEU A N 1
ATOM 3834 C CA . LEU A 1 494 ? -24.532 -15.518 -11.143 1.00 86.31 494 LEU A CA 1
ATOM 3835 C C . LEU A 1 494 ? -24.744 -14.081 -10.640 1.00 86.31 494 LEU A C 1
ATOM 3837 O O . LEU A 1 494 ? -24.417 -13.780 -9.493 1.00 86.31 494 LEU A O 1
ATOM 3841 N N . GLN A 1 495 ? -25.346 -13.215 -11.456 1.00 89.38 495 GLN A N 1
ATOM 3842 C CA . GLN A 1 495 ? -25.703 -11.848 -11.083 1.00 89.38 495 GLN A CA 1
ATOM 3843 C C . GLN A 1 495 ? -26.683 -11.816 -9.897 1.00 89.38 495 GLN A C 1
ATOM 3845 O O . GLN A 1 495 ? -26.463 -11.060 -8.948 1.00 89.38 495 GLN A O 1
ATOM 3850 N N . ALA A 1 496 ? -27.709 -12.673 -9.896 1.00 86.94 496 ALA A N 1
ATOM 3851 C CA . ALA A 1 496 ? -28.657 -12.839 -8.790 1.00 86.94 496 ALA A CA 1
ATOM 3852 C C . ALA A 1 496 ? -27.947 -13.219 -7.490 1.00 86.94 496 ALA A C 1
ATOM 3854 O O . ALA A 1 496 ? -28.080 -12.544 -6.469 1.00 86.94 496 ALA A O 1
ATOM 3855 N N . LEU A 1 497 ? -27.123 -14.270 -7.549 1.00 85.25 497 LEU A N 1
ATOM 3856 C CA . LEU A 1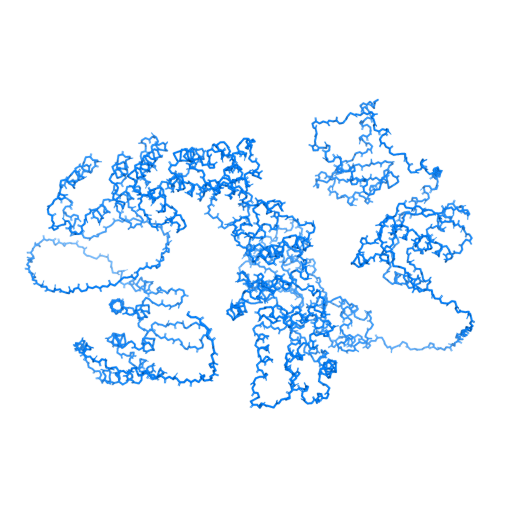 497 ? -26.394 -14.774 -6.393 1.00 85.25 497 LEU A CA 1
ATOM 3857 C C . LEU A 1 497 ? -25.465 -13.707 -5.818 1.00 85.25 497 LEU A C 1
ATOM 3859 O O . LEU A 1 497 ? -25.443 -13.473 -4.610 1.00 85.25 497 LEU A O 1
ATOM 3863 N N . LEU A 1 498 ? -24.703 -13.049 -6.689 1.00 87.62 498 LEU A N 1
ATOM 3864 C CA . LEU A 1 498 ? -23.783 -12.003 -6.279 1.00 87.62 498 LEU A CA 1
ATOM 3865 C C . LEU A 1 498 ? -24.506 -10.732 -5.813 1.00 87.62 498 LEU A C 1
ATOM 3867 O O . LEU A 1 498 ? -23.852 -9.862 -5.253 1.00 87.62 498 LEU A O 1
ATOM 3871 N N . SER A 1 499 ? -25.829 -10.617 -5.972 1.00 89.75 499 SER A N 1
ATOM 3872 C CA . SER A 1 499 ? -26.633 -9.515 -5.415 1.00 89.75 499 SER A CA 1
ATOM 3873 C C . SER A 1 499 ? -27.000 -9.712 -3.945 1.00 89.75 499 SER A C 1
ATOM 3875 O O . SER A 1 499 ? -27.436 -8.768 -3.285 1.00 89.75 499 SER A O 1
ATOM 3877 N N . LEU A 1 500 ? -26.846 -10.925 -3.408 1.00 85.06 500 LEU A N 1
ATOM 3878 C CA . LEU A 1 500 ? -27.222 -11.214 -2.029 1.00 85.06 500 LEU A CA 1
ATOM 3879 C C . LEU A 1 500 ? -26.277 -10.495 -1.054 1.00 85.06 500 LEU A C 1
ATOM 3881 O O . LEU A 1 500 ? -25.062 -10.677 -1.094 1.00 85.06 500 LEU A O 1
ATOM 3885 N N . LYS A 1 501 ? -26.833 -9.726 -0.112 1.00 84.50 501 LYS A N 1
ATOM 3886 C CA . LYS A 1 501 ? -26.078 -9.010 0.936 1.00 84.50 501 LYS A CA 1
ATOM 3887 C C . LYS A 1 501 ? -25.735 -9.923 2.114 1.00 84.50 501 LYS A C 1
ATOM 3889 O O . LYS A 1 501 ? -26.173 -9.710 3.242 1.00 84.50 501 LYS A O 1
ATOM 3894 N N . THR A 1 502 ? -25.006 -11.000 1.830 1.00 80.44 502 THR A N 1
ATOM 3895 C CA . THR A 1 502 ? -24.533 -11.947 2.848 1.00 80.44 502 THR A CA 1
ATOM 3896 C C . THR A 1 502 ? -23.019 -11.859 2.996 1.00 80.44 502 THR A C 1
ATOM 3898 O O . THR A 1 502 ? -22.311 -11.654 2.014 1.00 80.44 502 THR A O 1
ATOM 3901 N N . VAL A 1 503 ? -22.505 -12.117 4.203 1.00 68.38 503 VAL A N 1
ATOM 3902 C CA . VAL A 1 503 ? -21.054 -12.114 4.493 1.00 68.38 503 VAL A CA 1
ATOM 3903 C C . VAL A 1 503 ? -20.280 -13.074 3.575 1.00 68.38 503 VAL A C 1
ATOM 3905 O O . VAL A 1 503 ? -19.143 -12.812 3.193 1.00 68.38 503 VAL A O 1
ATOM 3908 N N . ALA A 1 504 ? -20.892 -14.201 3.192 1.00 76.12 504 ALA A N 1
ATOM 3909 C CA . ALA A 1 504 ? -20.284 -15.140 2.255 1.00 76.12 504 ALA A CA 1
ATOM 3910 C C . ALA A 1 504 ? -20.132 -14.525 0.857 1.00 76.12 504 ALA A C 1
ATOM 3912 O O . ALA A 1 504 ? -19.069 -14.662 0.250 1.00 76.12 504 ALA A O 1
ATOM 3913 N N . VAL A 1 505 ? -21.162 -13.836 0.360 1.00 82.12 505 VAL A N 1
ATOM 3914 C CA . VAL A 1 505 ? -21.119 -13.167 -0.945 1.00 82.12 505 VAL A CA 1
ATOM 3915 C C . VAL A 1 505 ? -20.157 -11.988 -0.920 1.00 82.12 505 VAL A C 1
ATOM 3917 O O . VAL A 1 505 ? -19.352 -11.891 -1.832 1.00 82.12 505 VAL A O 1
ATOM 3920 N N . GLU A 1 506 ? -20.114 -11.181 0.138 1.00 80.06 506 GLU A N 1
ATOM 3921 C CA . GLU A 1 506 ? -19.112 -10.110 0.286 1.00 80.06 506 GLU A CA 1
ATOM 3922 C C . GLU A 1 506 ? -17.673 -10.645 0.167 1.00 80.06 506 GLU A C 1
ATOM 3924 O O . GLU A 1 506 ? -16.876 -10.140 -0.625 1.00 80.06 506 GLU A O 1
ATOM 3929 N N . HIS A 1 507 ? -17.357 -11.747 0.854 1.00 76.94 507 HIS A N 1
ATOM 3930 C CA . HIS A 1 507 ? -16.058 -12.413 0.705 1.00 76.94 507 HIS A CA 1
ATOM 3931 C C . HIS A 1 507 ? -15.860 -13.074 -0.662 1.00 76.94 507 HIS A C 1
ATOM 3933 O O . HIS A 1 507 ? -14.728 -13.216 -1.128 1.00 76.94 507 HIS A O 1
ATOM 3939 N N . ALA A 1 508 ? -16.928 -13.521 -1.318 1.00 85.00 508 ALA A N 1
ATOM 3940 C CA . ALA A 1 508 ? -16.812 -14.050 -2.666 1.00 85.00 508 ALA A CA 1
ATOM 3941 C C . ALA A 1 508 ? -16.511 -12.936 -3.676 1.00 85.00 508 ALA A C 1
ATOM 3943 O O . ALA A 1 508 ? -15.666 -13.121 -4.552 1.00 85.00 508 ALA A O 1
ATOM 3944 N N . LEU A 1 509 ? -17.136 -11.769 -3.500 1.00 85.94 509 LEU A N 1
ATOM 3945 C CA . LEU A 1 509 ? -16.926 -10.562 -4.293 1.00 85.94 509 LEU A CA 1
ATOM 3946 C C . LEU A 1 509 ? -15.481 -10.086 -4.203 1.00 85.94 509 LEU A C 1
ATOM 3948 O O . LEU A 1 509 ? -14.871 -9.821 -5.236 1.00 85.94 509 LEU A O 1
ATOM 3952 N N . GLU A 1 510 ? -14.903 -10.088 -2.999 1.00 81.56 510 GLU A N 1
ATOM 3953 C CA . GLU A 1 510 ? -13.479 -9.798 -2.774 1.00 81.56 510 GLU A CA 1
ATOM 3954 C C . GLU A 1 510 ? -12.544 -10.617 -3.670 1.00 81.56 510 GLU A C 1
ATOM 3956 O O . GLU A 1 510 ? -11.502 -10.140 -4.116 1.00 81.56 510 GLU A O 1
ATOM 3961 N N . ASN A 1 511 ? -12.930 -11.861 -3.926 1.00 83.31 511 ASN A N 1
ATOM 3962 C CA . ASN A 1 511 ? -12.111 -12.855 -4.591 1.00 83.31 511 ASN A CA 1
ATOM 3963 C C . ASN A 1 511 ? -12.373 -12.944 -6.103 1.00 83.31 511 ASN A C 1
ATOM 3965 O O . ASN A 1 511 ? -11.444 -13.213 -6.864 1.00 83.31 511 ASN A O 1
ATOM 3969 N N . ILE A 1 512 ? -13.612 -12.709 -6.545 1.00 88.81 512 ILE A N 1
ATOM 3970 C CA . ILE A 1 512 ? -14.006 -12.799 -7.959 1.00 88.81 512 ILE A CA 1
ATOM 3971 C C . ILE A 1 512 ? -13.834 -11.473 -8.702 1.00 88.81 512 ILE A C 1
ATOM 3973 O O . ILE A 1 512 ? -13.498 -11.488 -9.883 1.00 88.81 512 ILE A O 1
ATOM 3977 N N . LEU A 1 513 ? -14.012 -10.329 -8.030 1.00 86.38 513 LEU A N 1
ATOM 3978 C CA . LEU A 1 513 ? -14.001 -9.012 -8.670 1.00 86.38 513 LEU A CA 1
ATOM 3979 C C . LEU A 1 513 ? -12.715 -8.758 -9.479 1.00 86.38 513 LEU A C 1
ATOM 3981 O O . LEU A 1 513 ? -12.825 -8.360 -10.638 1.00 86.38 513 LEU A O 1
ATOM 3985 N N . PRO A 1 514 ? -11.509 -9.069 -8.970 1.00 83.81 514 PRO A N 1
ATOM 3986 C CA . PRO A 1 514 ? -10.293 -8.956 -9.769 1.00 83.81 514 PRO A CA 1
ATOM 3987 C C . PRO A 1 514 ? -10.270 -9.796 -11.062 1.00 83.81 514 PRO A C 1
ATOM 3989 O O . PRO A 1 514 ? -9.728 -9.355 -12.075 1.00 83.81 514 PRO A O 1
ATOM 3992 N N . LEU A 1 515 ? -10.863 -10.997 -11.045 1.00 87.19 515 LEU A N 1
ATOM 3993 C CA . LEU A 1 515 ? -10.974 -11.861 -12.225 1.00 87.19 515 LEU A CA 1
ATOM 3994 C C . LEU A 1 515 ? -11.969 -11.283 -13.235 1.00 87.19 515 LEU A C 1
ATOM 3996 O O . LEU A 1 515 ? -11.665 -11.246 -14.423 1.00 87.19 515 LEU A O 1
ATOM 4000 N N . LEU A 1 516 ? -13.110 -10.767 -12.770 1.00 88.56 516 LEU A N 1
ATOM 4001 C CA . LEU A 1 516 ? -14.092 -10.102 -13.635 1.00 88.56 516 LEU A CA 1
ATOM 4002 C C . LEU A 1 516 ? -13.490 -8.876 -14.331 1.00 88.56 516 LEU A C 1
ATOM 4004 O O . LEU A 1 516 ? -13.728 -8.669 -15.521 1.00 88.56 516 LEU A O 1
ATOM 4008 N N . ILE A 1 517 ? -12.664 -8.102 -13.615 1.00 83.25 517 ILE A N 1
ATOM 4009 C CA . ILE A 1 517 ? -11.939 -6.953 -14.178 1.00 83.25 517 ILE A CA 1
ATOM 4010 C C . ILE A 1 517 ? -11.024 -7.401 -15.323 1.00 83.25 517 ILE A C 1
ATOM 4012 O O . ILE A 1 517 ? -11.042 -6.790 -16.388 1.00 83.25 517 ILE A O 1
ATOM 4016 N N . LEU A 1 518 ? -10.269 -8.490 -15.145 1.00 84.50 518 LEU A N 1
ATOM 4017 C CA . LEU A 1 518 ? -9.397 -9.053 -16.187 1.00 84.50 518 LEU A CA 1
ATOM 4018 C C . LEU A 1 518 ? -10.146 -9.571 -17.408 1.00 84.50 518 LEU A C 1
ATOM 4020 O O . LEU A 1 518 ? -9.722 -9.348 -18.547 1.00 84.50 518 LEU A O 1
ATOM 4024 N N . ARG A 1 519 ? -11.273 -10.237 -17.165 1.00 88.31 519 ARG A N 1
ATOM 4025 C CA . ARG A 1 519 ? -12.176 -10.708 -18.216 1.00 88.31 519 ARG A CA 1
ATOM 4026 C C . ARG A 1 519 ? -12.836 -9.549 -18.963 1.00 88.31 519 ARG A C 1
ATOM 4028 O O . ARG A 1 519 ? -13.226 -9.719 -20.111 1.00 88.31 519 ARG A O 1
ATOM 4035 N N . GLY A 1 520 ? -12.899 -8.366 -18.349 1.00 85.56 520 GLY A N 1
ATOM 4036 C CA . GLY A 1 520 ? -13.568 -7.198 -18.910 1.00 85.56 520 GLY A CA 1
ATOM 4037 C C . GLY A 1 520 ? -15.092 -7.309 -18.843 1.00 85.56 520 GLY A C 1
ATOM 4038 O O . GLY A 1 520 ? -15.773 -6.754 -19.700 1.00 85.56 520 GLY A O 1
ATOM 4039 N N . GLU A 1 521 ? -15.642 -8.018 -17.851 1.00 88.88 521 GLU A N 1
ATOM 4040 C CA . GLU A 1 521 ? -17.093 -8.206 -17.684 1.00 88.88 521 GLU A CA 1
ATOM 4041 C C . GLU A 1 521 ? -17.756 -6.973 -17.046 1.00 88.88 521 GLU A C 1
ATOM 4043 O O . GLU A 1 521 ? -18.202 -6.986 -15.898 1.00 88.88 521 GLU A O 1
ATOM 4048 N N . VAL A 1 522 ? -17.795 -5.872 -17.801 1.00 83.00 522 VAL A N 1
ATOM 4049 C CA . VAL A 1 522 ? -18.224 -4.543 -17.325 1.00 83.00 522 VAL A CA 1
ATOM 4050 C C . VAL A 1 522 ? -19.640 -4.548 -16.742 1.00 83.00 522 VAL A C 1
ATOM 4052 O O . VAL A 1 522 ? -19.875 -3.876 -15.735 1.00 83.00 522 VAL A O 1
ATOM 4055 N N . ASP A 1 523 ? -20.565 -5.305 -17.333 1.00 85.94 523 ASP A N 1
ATOM 4056 C CA . ASP A 1 523 ? -21.967 -5.347 -16.903 1.00 85.94 523 ASP A CA 1
ATOM 4057 C C . ASP A 1 523 ? -22.116 -5.977 -15.520 1.00 85.94 523 ASP A C 1
ATOM 4059 O O . ASP A 1 523 ? -22.739 -5.390 -14.629 1.00 85.94 523 ASP A O 1
ATOM 4063 N N . LEU A 1 524 ? -21.472 -7.132 -15.309 1.00 88.56 524 LEU A N 1
ATOM 4064 C CA . LEU A 1 524 ? -21.492 -7.808 -14.020 1.00 88.56 524 LEU A CA 1
ATOM 4065 C C . LEU A 1 524 ? -20.840 -6.917 -12.968 1.00 88.56 524 LEU A C 1
ATOM 4067 O O . LEU A 1 524 ? -21.432 -6.682 -11.922 1.00 88.56 524 LEU A O 1
ATOM 4071 N N . ILE A 1 525 ? -19.678 -6.331 -13.263 1.00 86.31 525 ILE A N 1
ATOM 4072 C CA . ILE A 1 525 ? -18.993 -5.468 -12.300 1.00 86.31 525 ILE A CA 1
ATOM 4073 C C . ILE A 1 525 ? -19.830 -4.228 -11.941 1.00 86.31 525 ILE A C 1
ATOM 4075 O O . ILE A 1 525 ? -19.964 -3.896 -10.762 1.00 86.31 525 ILE A O 1
ATOM 4079 N N . SER A 1 526 ? -20.429 -3.561 -12.932 1.00 84.50 526 SER A N 1
ATOM 4080 C CA . SER A 1 526 ? -21.295 -2.393 -12.706 1.00 84.50 526 SER A CA 1
ATOM 4081 C C . SER A 1 526 ? -22.490 -2.752 -11.825 1.00 84.50 526 SER A C 1
ATOM 4083 O O . SER A 1 526 ? -22.868 -1.985 -10.937 1.00 84.50 526 SER A O 1
ATOM 4085 N N . HIS A 1 527 ? -23.057 -3.943 -12.027 1.00 88.56 527 HIS A N 1
ATOM 4086 C CA . HIS A 1 527 ? -24.114 -4.472 -11.177 1.00 88.56 527 HIS A CA 1
ATOM 4087 C C . HIS A 1 527 ? -23.647 -4.703 -9.735 1.00 88.56 527 HIS A C 1
ATOM 4089 O O . HIS A 1 527 ? -24.327 -4.274 -8.802 1.00 88.56 527 HIS A O 1
ATOM 4095 N N . LEU A 1 528 ? -22.470 -5.306 -9.531 1.00 89.19 528 LEU A N 1
ATOM 4096 C CA . LEU A 1 528 ? -21.912 -5.542 -8.191 1.00 89.19 528 LEU A CA 1
ATOM 4097 C C . LEU A 1 528 ? -21.742 -4.241 -7.407 1.00 89.19 528 LEU A C 1
ATOM 4099 O O . LEU A 1 528 ? -22.181 -4.147 -6.260 1.00 89.19 528 LEU A O 1
ATOM 4103 N N . PHE A 1 529 ? -21.169 -3.221 -8.043 1.00 85.25 529 PHE A N 1
ATOM 4104 C CA . PHE A 1 529 ? -20.979 -1.912 -7.428 1.00 85.25 529 PHE A CA 1
ATOM 4105 C C . PHE A 1 529 ? -22.298 -1.177 -7.158 1.00 85.25 529 PHE A C 1
ATOM 4107 O O . PHE A 1 529 ? -22.415 -0.482 -6.150 1.00 85.25 529 PHE A O 1
ATOM 4114 N N . LYS A 1 530 ? -23.324 -1.364 -7.998 1.00 88.62 530 LYS A N 1
ATOM 4115 C CA . LYS A 1 530 ? -24.667 -0.813 -7.754 1.00 88.62 530 LYS A CA 1
ATOM 4116 C C . LYS A 1 530 ? -25.326 -1.419 -6.510 1.00 88.62 530 LYS A C 1
ATOM 4118 O O . LYS A 1 530 ? -25.989 -0.702 -5.766 1.00 88.62 530 LYS A O 1
ATOM 4123 N N . ILE A 1 531 ? -25.173 -2.726 -6.290 1.00 89.00 531 ILE A N 1
ATOM 4124 C CA . ILE A 1 531 ? -25.840 -3.437 -5.186 1.00 89.00 531 ILE A CA 1
ATOM 4125 C C . ILE A 1 531 ? -25.092 -3.284 -3.857 1.00 89.00 531 ILE A C 1
ATOM 4127 O O . ILE A 1 531 ? -25.722 -3.060 -2.814 1.00 89.00 531 ILE A O 1
ATOM 4131 N N . HIS A 1 532 ? -23.764 -3.404 -3.893 1.00 85.00 532 HIS A N 1
ATOM 4132 C CA . HIS A 1 532 ? -22.909 -3.439 -2.700 1.00 85.00 532 HIS A CA 1
ATOM 4133 C C . HIS A 1 532 ? -22.237 -2.101 -2.385 1.00 85.00 532 HIS A C 1
ATOM 4135 O O . HIS A 1 532 ? -21.618 -1.962 -1.335 1.00 85.00 532 HIS A O 1
ATOM 4141 N N . GLY A 1 533 ? -22.390 -1.097 -3.253 1.00 84.44 533 GLY A N 1
ATOM 4142 C CA . GLY A 1 533 ? -21.712 0.188 -3.113 1.00 84.44 533 GLY A CA 1
ATOM 4143 C C . GLY A 1 533 ? -20.204 0.054 -3.315 1.00 84.44 533 GLY A C 1
ATOM 4144 O O . GLY A 1 533 ? -19.732 -0.845 -4.012 1.00 84.44 533 GLY A O 1
ATOM 4145 N N . ALA A 1 534 ? -19.432 0.958 -2.705 1.00 71.00 534 ALA A N 1
ATOM 4146 C CA . ALA A 1 534 ? -17.980 0.842 -2.669 1.00 71.00 534 ALA A CA 1
ATOM 4147 C C . ALA A 1 534 ? -17.592 -0.391 -1.840 1.00 71.00 534 ALA A C 1
ATOM 4149 O O . ALA A 1 534 ? -17.558 -0.351 -0.611 1.00 71.00 534 ALA A O 1
ATOM 4150 N N . ILE A 1 535 ? -17.320 -1.501 -2.523 1.00 69.50 535 ILE A N 1
ATOM 4151 C CA . ILE A 1 535 ? -16.822 -2.709 -1.873 1.00 69.50 535 ILE A CA 1
ATOM 4152 C C . ILE A 1 535 ? -15.402 -2.365 -1.382 1.00 69.50 535 ILE A C 1
ATOM 4154 O O . ILE A 1 535 ? -14.574 -1.997 -2.221 1.00 69.50 535 ILE A O 1
ATOM 4158 N N . PRO A 1 536 ? -15.084 -2.452 -0.071 1.00 61.00 536 PRO A N 1
ATOM 4159 C CA . PRO A 1 536 ? -13.812 -1.995 0.531 1.00 61.00 536 PRO A CA 1
ATOM 4160 C C . PRO A 1 536 ? -12.578 -2.825 0.119 1.00 61.00 536 PRO A C 1
ATOM 4162 O O . PRO A 1 536 ? -11.540 -2.847 0.779 1.00 61.00 536 PRO A O 1
ATOM 4165 N N . VAL A 1 537 ? -12.701 -3.545 -0.985 1.00 62.81 537 VAL A N 1
ATOM 4166 C CA . VAL A 1 537 ? -11.757 -4.504 -1.524 1.00 62.81 537 VAL A CA 1
ATOM 4167 C C . VAL A 1 537 ? -10.662 -3.753 -2.249 1.00 62.81 537 VAL A C 1
ATOM 4169 O O . VAL A 1 537 ? -10.923 -2.853 -3.044 1.00 62.81 537 VAL A O 1
ATOM 4172 N N . LYS A 1 538 ? -9.423 -4.192 -2.054 1.00 73.25 538 LYS A N 1
ATOM 4173 C CA . LYS A 1 538 ? -8.249 -3.675 -2.759 1.00 73.25 538 LYS A CA 1
ATOM 4174 C C . LYS A 1 538 ? -8.192 -4.175 -4.207 1.00 73.25 538 LYS A C 1
ATOM 4176 O O . LYS A 1 538 ? -7.153 -4.636 -4.669 1.00 73.25 538 LYS A O 1
ATOM 4181 N N . TRP A 1 539 ? -9.305 -4.108 -4.938 1.00 75.88 539 TRP A N 1
ATOM 4182 C CA . TRP A 1 539 ? -9.413 -4.579 -6.322 1.00 75.88 539 TRP A CA 1
ATOM 4183 C C . TRP A 1 539 ? -8.401 -3.882 -7.243 1.00 75.88 539 TRP A C 1
ATOM 4185 O O . TRP A 1 539 ? -7.911 -4.494 -8.187 1.00 75.88 539 TRP A O 1
ATOM 4195 N N . TYR A 1 540 ? -7.992 -2.652 -6.916 1.00 75.38 540 TYR A N 1
ATOM 4196 C CA . TYR A 1 540 ? -6.934 -1.925 -7.621 1.00 75.38 540 TYR A CA 1
ATOM 4197 C C . TYR A 1 540 ? -5.527 -2.532 -7.429 1.00 75.38 540 TYR A C 1
ATOM 4199 O O . TYR A 1 540 ? -4.665 -2.329 -8.279 1.00 75.38 540 TYR A O 1
ATOM 4207 N N . ILE A 1 541 ? -5.269 -3.336 -6.385 1.00 73.56 541 ILE A N 1
ATOM 4208 C CA . ILE A 1 541 ? -3.996 -4.078 -6.246 1.00 73.56 541 ILE A CA 1
ATOM 4209 C C . ILE A 1 541 ? -3.875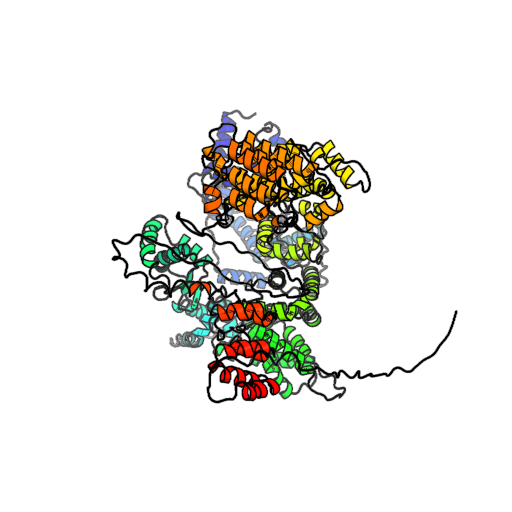 -5.154 -7.323 1.00 73.56 541 ILE A C 1
ATOM 4211 O O . ILE A 1 541 ? -2.778 -5.423 -7.805 1.00 73.56 541 ILE A O 1
ATOM 4215 N N . ALA A 1 542 ? -4.988 -5.744 -7.760 1.00 72.38 542 ALA A N 1
ATOM 4216 C CA . ALA A 1 542 ? -4.940 -6.680 -8.874 1.00 72.38 542 ALA A CA 1
ATOM 4217 C C . ALA A 1 542 ? -4.388 -6.018 -10.139 1.00 72.38 542 ALA A C 1
ATOM 4219 O O . ALA A 1 542 ? -3.608 -6.634 -10.862 1.00 72.38 542 ALA A O 1
ATOM 4220 N N . PHE A 1 543 ? -4.710 -4.742 -10.362 1.00 72.81 543 PHE A N 1
ATOM 4221 C CA . PHE A 1 543 ? -4.120 -3.992 -11.460 1.00 72.81 543 PHE A CA 1
ATOM 4222 C C . PHE A 1 543 ? -2.622 -3.795 -11.321 1.00 72.81 543 PHE A C 1
ATOM 4224 O O . PHE A 1 543 ? -1.929 -3.946 -12.318 1.00 72.81 543 PHE A O 1
ATOM 4231 N N . LEU A 1 544 ? -2.114 -3.496 -10.120 1.00 73.75 544 LEU A N 1
ATOM 4232 C CA . LEU A 1 544 ? -0.667 -3.443 -9.892 1.00 73.75 544 LEU A CA 1
ATOM 4233 C C . LEU A 1 544 ? -0.015 -4.736 -10.378 1.00 73.75 544 LEU A C 1
ATOM 4235 O O . LEU A 1 544 ? 0.937 -4.701 -11.155 1.00 73.75 544 LEU A O 1
ATOM 4239 N N . GLU A 1 545 ? -0.548 -5.875 -9.944 1.00 80.31 545 GLU A N 1
ATOM 4240 C CA . GLU A 1 545 ? 0.021 -7.166 -10.302 1.00 80.31 545 GLU A CA 1
ATOM 4241 C C . GLU A 1 545 ? 0.016 -7.403 -11.818 1.00 80.31 545 GLU A C 1
ATOM 4243 O O . GLU A 1 545 ? 1.017 -7.862 -12.375 1.00 80.31 545 GLU A O 1
ATOM 4248 N N . ILE A 1 546 ? -1.082 -7.043 -12.492 1.00 77.19 546 ILE A N 1
ATOM 4249 C CA . ILE A 1 546 ? -1.233 -7.146 -13.952 1.00 77.19 546 ILE A CA 1
ATOM 4250 C C . ILE A 1 546 ? -0.271 -6.196 -14.676 1.00 77.19 546 ILE A C 1
ATOM 4252 O O . ILE A 1 546 ? 0.402 -6.607 -15.619 1.00 77.19 546 ILE A O 1
ATOM 4256 N N . SER A 1 547 ? -0.198 -4.938 -14.246 1.00 73.38 547 SER A N 1
ATOM 4257 C CA . SER A 1 547 ? 0.583 -3.878 -14.890 1.00 73.38 547 SER A CA 1
ATOM 4258 C C . SER A 1 547 ? 2.083 -4.081 -14.744 1.00 73.38 547 SER A C 1
ATOM 4260 O O . SER A 1 547 ? 2.820 -3.819 -15.694 1.00 73.38 547 SER A O 1
ATOM 4262 N N . LEU A 1 548 ? 2.525 -4.582 -13.590 1.00 76.00 548 LEU A N 1
ATOM 4263 C CA . LEU A 1 548 ? 3.925 -4.918 -13.327 1.00 76.00 548 LEU A CA 1
ATOM 4264 C C . LEU A 1 548 ? 4.335 -6.283 -13.861 1.00 76.00 548 LEU A C 1
ATOM 4266 O O . LEU A 1 548 ? 5.514 -6.624 -13.803 1.00 76.00 548 LEU A O 1
ATOM 4270 N N . GLU A 1 549 ? 3.376 -7.090 -14.313 1.00 81.69 549 GLU A N 1
ATOM 4271 C CA . GLU A 1 549 ? 3.598 -8.499 -14.626 1.00 81.69 549 GLU A CA 1
ATOM 4272 C C . GLU A 1 549 ? 4.253 -9.230 -13.437 1.00 81.69 549 GLU A C 1
ATOM 4274 O O . GLU A 1 549 ? 5.139 -10.069 -13.609 1.00 81.69 549 GLU A O 1
ATOM 4279 N N . GLN A 1 550 ? 3.850 -8.916 -12.201 1.00 80.12 550 GLN A N 1
ATOM 4280 C CA . GLN A 1 550 ? 4.458 -9.442 -10.974 1.00 80.12 550 GLN A CA 1
ATOM 4281 C C . GLN A 1 550 ? 3.400 -9.907 -9.973 1.00 80.12 550 GLN A C 1
ATOM 4283 O O . GLN A 1 550 ? 2.452 -9.196 -9.655 1.00 80.12 550 GLN A O 1
ATOM 4288 N N . SER A 1 551 ? 3.603 -11.109 -9.435 1.00 79.75 551 SER A N 1
ATOM 4289 C CA . SER A 1 551 ? 2.743 -11.691 -8.404 1.00 79.75 551 SER A CA 1
ATOM 4290 C C . SER A 1 551 ? 3.016 -11.032 -7.056 1.00 79.75 551 SER A C 1
ATOM 4292 O O . SER A 1 551 ? 4.073 -11.262 -6.471 1.00 79.75 551 SER A O 1
ATOM 4294 N N . HIS A 1 552 ? 2.037 -10.303 -6.530 1.00 73.56 552 HIS A N 1
ATOM 4295 C CA . HIS A 1 552 ? 2.072 -9.756 -5.168 1.00 73.56 552 HIS A CA 1
ATOM 4296 C C . HIS A 1 552 ? 1.228 -10.585 -4.185 1.00 73.56 552 HIS A C 1
ATOM 4298 O O . HIS A 1 552 ? 1.127 -10.245 -3.008 1.00 73.56 552 HIS A O 1
ATOM 4304 N N . GLY A 1 553 ? 0.684 -11.722 -4.638 1.00 72.44 553 GLY A N 1
ATOM 4305 C CA . GLY A 1 553 ? -0.018 -12.693 -3.800 1.00 72.44 553 GLY A CA 1
ATOM 4306 C C . GLY A 1 553 ? -1.472 -12.336 -3.504 1.00 72.44 553 GLY A C 1
ATOM 4307 O O . GLY A 1 553 ? -2.171 -13.146 -2.894 1.00 72.44 553 GLY A O 1
ATOM 4308 N N . TYR A 1 554 ? -1.942 -11.170 -3.951 1.00 73.94 554 TYR A N 1
ATOM 4309 C CA . TYR A 1 554 ? -3.335 -10.771 -3.835 1.00 73.94 554 TYR A CA 1
ATOM 4310 C C . TYR A 1 554 ? -4.140 -11.342 -4.998 1.00 73.94 554 TYR A C 1
ATOM 4312 O O . TYR A 1 554 ? -5.024 -12.181 -4.803 1.00 73.94 554 TYR A O 1
ATOM 4320 N N . PHE A 1 555 ? -3.782 -10.927 -6.214 1.00 75.38 555 PHE A N 1
ATOM 4321 C CA . PHE A 1 555 ? -4.440 -11.395 -7.418 1.00 75.38 555 PHE A CA 1
ATOM 4322 C C . PHE A 1 555 ? -3.784 -12.667 -7.937 1.00 75.38 555 PHE A C 1
ATOM 4324 O O . PHE A 1 555 ? -4.352 -13.747 -7.814 1.00 75.38 555 PHE A O 1
ATOM 4331 N N . PHE A 1 556 ? -2.557 -12.593 -8.436 1.00 82.31 556 PHE A N 1
ATOM 4332 C CA . PHE A 1 556 ? -1.771 -13.767 -8.764 1.00 82.31 556 PHE A CA 1
ATOM 4333 C C . PHE A 1 556 ? -1.274 -14.408 -7.471 1.00 82.31 556 PHE A C 1
ATOM 4335 O O . PHE A 1 556 ? -0.259 -14.037 -6.889 1.00 82.31 556 PHE A O 1
ATOM 4342 N N . ARG A 1 557 ? -2.000 -15.424 -7.011 1.00 77.56 557 ARG A N 1
ATOM 4343 C CA . ARG A 1 557 ? -1.610 -16.214 -5.833 1.00 77.56 557 ARG A CA 1
ATOM 4344 C C . ARG A 1 557 ? -0.397 -17.080 -6.096 1.00 77.56 557 ARG A C 1
ATOM 4346 O O . ARG A 1 557 ? 0.225 -17.586 -5.170 1.00 77.56 557 ARG A O 1
ATOM 4353 N N . THR A 1 558 ? -0.077 -17.324 -7.353 1.00 82.25 558 THR A N 1
ATOM 4354 C CA . THR A 1 558 ? 1.087 -18.098 -7.744 1.00 82.25 558 THR A CA 1
ATOM 4355 C C . THR A 1 558 ? 1.685 -17.507 -9.012 1.00 82.25 558 THR A C 1
ATOM 4357 O O . THR A 1 558 ? 0.986 -16.926 -9.843 1.00 82.25 558 THR A O 1
ATOM 4360 N N . ASN A 1 559 ? 2.987 -17.714 -9.214 1.00 80.31 559 ASN A N 1
ATOM 4361 C CA . ASN A 1 559 ? 3.628 -17.380 -10.487 1.00 80.31 559 ASN A CA 1
ATOM 4362 C C . ASN A 1 559 ? 3.008 -18.142 -11.675 1.00 80.31 559 ASN A C 1
ATOM 4364 O O . ASN A 1 559 ? 3.070 -17.652 -12.803 1.00 80.31 559 ASN A O 1
ATOM 4368 N N . SER A 1 560 ? 2.404 -19.311 -11.428 1.00 82.38 560 SER A N 1
ATOM 4369 C CA . SER A 1 560 ? 1.599 -20.045 -12.409 1.00 82.38 560 SER A CA 1
ATOM 4370 C C . SER A 1 560 ? 0.301 -19.317 -12.759 1.00 82.38 560 SER A C 1
ATOM 4372 O O . SER A 1 560 ? 0.050 -19.127 -13.945 1.00 82.38 560 SER A O 1
ATOM 4374 N N . ASP A 1 561 ? -0.466 -18.841 -11.768 1.00 81.31 561 ASP A N 1
ATOM 4375 C CA . ASP A 1 561 ? -1.682 -18.044 -12.013 1.00 81.31 561 ASP A CA 1
ATOM 4376 C C . ASP A 1 561 ? -1.341 -16.793 -12.826 1.00 81.31 561 ASP A C 1
ATOM 4378 O O . ASP A 1 561 ? -2.031 -16.485 -13.795 1.00 81.31 561 ASP A O 1
ATOM 4382 N N . ARG A 1 562 ? -0.224 -16.127 -12.485 1.00 86.81 562 ARG A N 1
ATOM 4383 C CA . ARG A 1 562 ? 0.312 -15.003 -13.260 1.00 86.81 562 ARG A CA 1
ATOM 4384 C C . ARG A 1 562 ? 0.504 -15.380 -14.717 1.00 86.81 562 ARG A C 1
ATOM 4386 O O . ARG A 1 562 ? -0.035 -14.700 -15.574 1.00 86.81 562 ARG A O 1
ATOM 4393 N N . ARG A 1 563 ? 1.266 -16.439 -15.011 1.00 84.88 563 ARG A N 1
ATOM 4394 C CA . ARG A 1 563 ? 1.540 -16.834 -16.401 1.00 84.88 563 ARG A CA 1
ATOM 4395 C C . ARG A 1 563 ? 0.240 -17.111 -17.154 1.00 84.88 563 ARG A C 1
ATOM 4397 O O . ARG A 1 563 ? 0.030 -16.519 -18.203 1.00 84.88 563 ARG A O 1
ATOM 4404 N N . VAL A 1 564 ? -0.638 -17.950 -16.609 1.00 87.06 564 VAL A N 1
ATOM 4405 C CA . VAL A 1 564 ? -1.870 -18.368 -17.297 1.00 87.06 564 VAL A CA 1
ATOM 4406 C C . VAL A 1 564 ? -2.792 -17.177 -17.564 1.00 87.06 564 VAL A C 1
ATOM 4408 O O . VAL A 1 564 ? -3.131 -16.907 -18.714 1.00 87.06 564 VAL A O 1
ATOM 4411 N N . LEU A 1 565 ? -3.153 -16.426 -16.523 1.00 85.94 565 LEU A N 1
ATOM 4412 C CA . LEU A 1 565 ? -4.136 -15.348 -16.641 1.00 85.94 565 LEU A CA 1
ATOM 4413 C C . LEU A 1 565 ? -3.584 -14.139 -17.387 1.00 85.94 565 LEU A C 1
ATOM 4415 O O . LEU A 1 565 ? -4.305 -13.532 -18.175 1.00 85.94 565 LEU A O 1
ATOM 4419 N N . PHE A 1 566 ? -2.308 -13.800 -17.180 1.00 84.00 566 PHE A N 1
ATOM 4420 C CA . PHE A 1 566 ? -1.690 -12.692 -17.899 1.00 84.00 566 PHE A CA 1
ATOM 4421 C C . PHE A 1 566 ? -1.643 -12.967 -19.401 1.00 84.00 566 PHE A C 1
ATOM 4423 O O . PHE A 1 566 ? -2.030 -12.101 -20.177 1.00 84.00 566 PHE A O 1
ATOM 4430 N N . TYR A 1 567 ? -1.221 -14.166 -19.828 1.00 85.69 567 TYR A N 1
ATOM 4431 C CA . TYR A 1 567 ? -1.196 -14.497 -21.255 1.00 85.69 567 TYR A CA 1
ATOM 4432 C C . TYR A 1 567 ? -2.602 -14.564 -21.854 1.00 85.69 567 TYR A C 1
ATOM 4434 O O . TYR A 1 567 ? -2.801 -14.036 -22.948 1.00 85.69 567 TYR A O 1
ATOM 4442 N N . LYS A 1 568 ? -3.572 -15.140 -21.132 1.00 89.69 568 LYS A N 1
ATOM 4443 C CA . LYS A 1 568 ? -4.964 -15.248 -21.591 1.00 89.69 568 LYS A CA 1
ATOM 4444 C C . LYS A 1 568 ? -5.624 -13.880 -21.787 1.00 89.69 568 LYS A C 1
ATOM 4446 O O . LYS A 1 568 ? -6.272 -13.663 -22.804 1.00 89.69 568 LYS A O 1
ATOM 4451 N N . TYR A 1 569 ? -5.400 -12.938 -20.868 1.00 86.94 569 TYR A N 1
ATOM 4452 C CA . TYR A 1 569 ? -6.051 -11.620 -20.876 1.00 86.94 569 TYR A CA 1
ATOM 4453 C C . TYR A 1 569 ? -5.148 -10.465 -21.316 1.00 86.94 569 TYR A C 1
ATOM 4455 O O . TYR A 1 569 ? -5.517 -9.299 -21.172 1.00 86.94 569 TYR A O 1
ATOM 4463 N N . ARG A 1 570 ? -3.978 -10.744 -21.903 1.00 84.50 570 ARG A N 1
ATOM 4464 C CA . ARG A 1 570 ? -3.040 -9.704 -22.359 1.00 84.50 570 ARG A CA 1
ATOM 4465 C C . ARG A 1 570 ? -3.685 -8.719 -23.337 1.00 84.50 570 ARG A C 1
ATOM 4467 O O . ARG A 1 570 ? -3.392 -7.524 -23.289 1.00 84.50 570 ARG A O 1
ATOM 4474 N N . SER A 1 571 ? -4.574 -9.204 -24.205 1.00 84.81 571 SER A N 1
ATOM 4475 C CA . SER A 1 571 ? -5.337 -8.381 -25.154 1.00 84.81 571 SER A CA 1
ATOM 4476 C C . SER A 1 571 ? -6.302 -7.409 -24.470 1.00 84.81 571 SER A C 1
ATOM 4478 O O . SER A 1 571 ? -6.619 -6.366 -25.039 1.00 84.81 571 SER A O 1
ATOM 4480 N N . ASN A 1 572 ? -6.720 -7.699 -23.235 1.00 85.25 572 ASN A N 1
ATOM 4481 C CA . ASN A 1 572 ? -7.690 -6.901 -22.488 1.00 85.25 572 ASN A CA 1
ATOM 4482 C C . ASN A 1 572 ? -7.047 -5.748 -21.709 1.00 85.25 572 ASN A C 1
ATOM 4484 O O . ASN A 1 572 ? -7.769 -4.981 -21.077 1.00 85.25 572 ASN A O 1
ATOM 4488 N N . LYS A 1 573 ? -5.718 -5.565 -21.766 1.00 80.69 573 LYS A N 1
ATOM 4489 C CA . LYS A 1 573 ? -4.994 -4.548 -20.976 1.00 80.69 573 LYS A CA 1
ATOM 4490 C C . LYS A 1 573 ? -5.617 -3.148 -21.071 1.00 80.69 573 LYS A C 1
ATOM 4492 O O . LYS A 1 573 ? -5.743 -2.466 -20.059 1.00 80.69 573 LYS A O 1
ATOM 4497 N N . ARG A 1 574 ? -6.066 -2.744 -22.266 1.00 82.25 574 ARG A N 1
ATOM 4498 C CA . ARG A 1 574 ? -6.737 -1.450 -22.483 1.00 82.25 574 ARG A CA 1
ATOM 4499 C C . ARG A 1 574 ? -8.097 -1.363 -21.780 1.00 82.25 574 ARG A C 1
ATOM 4501 O O . ARG A 1 574 ? -8.387 -0.345 -21.163 1.00 82.25 574 ARG A O 1
ATOM 4508 N N . ILE A 1 575 ? -8.914 -2.413 -21.879 1.00 81.00 575 ILE A N 1
ATOM 4509 C CA . ILE A 1 575 ? -10.243 -2.483 -21.246 1.00 81.00 575 ILE A CA 1
ATOM 4510 C C . ILE A 1 575 ? -10.087 -2.481 -19.725 1.00 81.00 575 ILE A C 1
ATOM 4512 O O . ILE A 1 575 ? -10.777 -1.735 -19.040 1.00 81.00 575 ILE A O 1
ATOM 4516 N N . ILE A 1 576 ? -9.124 -3.249 -19.212 1.00 77.25 576 ILE A N 1
ATOM 4517 C CA . ILE A 1 576 ? -8.770 -3.293 -17.791 1.00 77.25 576 ILE A CA 1
ATOM 4518 C C . ILE A 1 576 ? -8.390 -1.893 -17.303 1.00 77.25 576 ILE A C 1
ATOM 4520 O O . ILE A 1 576 ? -8.960 -1.424 -16.323 1.00 77.25 576 ILE A O 1
ATOM 4524 N N . GLY A 1 577 ? -7.499 -1.195 -18.017 1.00 77.50 577 GLY A N 1
ATOM 4525 C CA . GLY A 1 577 ? -7.136 0.190 -17.704 1.00 77.50 577 GLY A CA 1
ATOM 4526 C C . GLY A 1 577 ? -8.362 1.106 -17.628 1.00 77.50 577 GLY A C 1
ATOM 4527 O O . GLY A 1 577 ? -8.605 1.731 -16.601 1.00 77.50 577 GLY A O 1
ATOM 4528 N N . GLN A 1 578 ? -9.203 1.125 -18.665 1.00 80.12 578 GLN A N 1
ATOM 4529 C CA . GLN A 1 578 ? -10.429 1.939 -18.684 1.00 80.12 578 GLN A CA 1
ATOM 4530 C C . GLN A 1 578 ? -11.400 1.599 -17.549 1.00 80.12 578 GLN A C 1
ATOM 4532 O O . GLN A 1 578 ? -12.025 2.492 -16.977 1.00 80.12 578 GLN A O 1
ATOM 4537 N N . PHE A 1 579 ? -11.529 0.318 -17.214 1.00 77.88 579 PHE A N 1
ATOM 4538 C CA . PHE A 1 579 ? -12.380 -0.116 -16.120 1.00 77.88 579 PHE A CA 1
ATOM 4539 C C . PHE A 1 579 ? -11.888 0.453 -14.788 1.00 77.88 579 PHE A C 1
ATOM 4541 O O . PHE A 1 579 ? -12.665 1.023 -14.028 1.00 77.88 579 PHE A O 1
ATOM 4548 N N . LEU A 1 580 ? -10.591 0.343 -14.515 1.00 74.25 580 LEU A N 1
ATOM 4549 C CA . LEU A 1 580 ? -10.013 0.805 -13.257 1.00 74.25 580 LEU A CA 1
ATOM 4550 C C . LEU A 1 580 ? -10.047 2.322 -13.139 1.00 74.25 580 LEU A C 1
ATOM 4552 O O . LEU A 1 580 ? -10.268 2.818 -12.045 1.00 74.25 580 LEU A O 1
ATOM 4556 N N . ALA A 1 581 ? -9.899 3.044 -14.250 1.00 76.19 581 ALA A N 1
ATOM 4557 C CA . ALA A 1 581 ? -10.118 4.487 -14.317 1.00 76.19 581 ALA A CA 1
ATOM 4558 C C . ALA A 1 581 ? -11.467 4.873 -13.725 1.00 76.19 581 ALA A C 1
ATOM 4560 O O . ALA A 1 581 ? -11.564 5.609 -12.745 1.00 76.19 581 ALA A O 1
ATOM 4561 N N . LYS A 1 582 ? -12.506 4.277 -14.309 1.00 77.69 582 LYS A N 1
ATOM 4562 C CA . LYS A 1 582 ? -13.893 4.528 -13.964 1.00 77.69 582 LYS A CA 1
ATOM 4563 C C . LYS A 1 582 ? -14.206 4.008 -12.564 1.00 77.69 582 LYS A C 1
ATOM 4565 O O . LYS A 1 582 ? -14.924 4.655 -11.816 1.00 77.69 582 LYS A O 1
ATOM 4570 N N . GLY A 1 583 ? -13.621 2.877 -12.177 1.00 76.12 583 GLY A N 1
ATOM 4571 C CA . GLY A 1 583 ? -13.720 2.343 -10.826 1.00 76.12 583 GLY A CA 1
ATOM 4572 C C . GLY A 1 583 ? -13.087 3.265 -9.781 1.00 76.12 583 GLY A C 1
ATOM 4573 O O . GLY A 1 583 ? -13.676 3.463 -8.724 1.00 76.12 583 GLY A O 1
ATOM 4574 N N . ILE A 1 584 ? -11.918 3.855 -10.060 1.00 76.75 584 ILE A N 1
ATOM 4575 C CA . ILE A 1 584 ? -11.245 4.786 -9.143 1.00 76.75 584 ILE A CA 1
ATOM 4576 C C . ILE A 1 584 ? -12.064 6.073 -9.041 1.00 76.75 584 ILE A C 1
ATOM 4578 O O . ILE A 1 584 ? -12.271 6.571 -7.939 1.00 76.75 584 ILE A O 1
ATOM 4582 N N . GLU A 1 585 ? -12.573 6.578 -10.164 1.00 78.38 585 GLU A N 1
ATOM 4583 C CA . GLU A 1 585 ? -13.421 7.771 -10.204 1.00 78.38 585 GLU A CA 1
ATOM 4584 C C . GLU A 1 585 ? -14.726 7.586 -9.412 1.00 78.38 585 GLU A C 1
ATOM 4586 O O . GLU A 1 585 ? -15.080 8.441 -8.602 1.00 78.38 585 GLU A O 1
ATOM 4591 N N . ILE A 1 586 ? -15.422 6.460 -9.610 1.00 75.31 586 ILE A N 1
ATOM 4592 C CA . ILE A 1 586 ? -16.720 6.187 -8.973 1.00 75.31 586 ILE A CA 1
ATOM 4593 C C . ILE A 1 586 ? -16.553 5.810 -7.498 1.00 75.31 586 ILE A C 1
ATOM 4595 O O . ILE A 1 586 ? -17.341 6.249 -6.662 1.00 75.31 586 ILE A O 1
ATOM 4599 N N . HIS A 1 587 ? -15.570 4.968 -7.167 1.00 75.62 587 HIS A N 1
ATOM 4600 C CA . HIS A 1 587 ? -15.459 4.374 -5.830 1.00 75.62 587 HIS A CA 1
ATOM 4601 C C . HIS A 1 587 ? -14.430 5.042 -4.929 1.00 75.62 587 HIS A C 1
ATOM 4603 O O . HIS A 1 587 ? -14.421 4.725 -3.742 1.00 75.62 587 HIS A O 1
ATOM 4609 N N . GLN A 1 588 ? -13.588 5.930 -5.469 1.00 78.88 588 GLN A N 1
ATOM 4610 C CA . GLN A 1 588 ? -12.575 6.694 -4.733 1.00 78.88 588 GLN A CA 1
ATOM 4611 C C . GLN A 1 588 ? -11.827 5.827 -3.703 1.00 78.88 588 GLN A C 1
ATOM 4613 O O . GLN A 1 588 ? -11.905 6.080 -2.498 1.00 78.88 588 GLN A O 1
ATOM 4618 N N . PRO A 1 589 ? -11.159 4.742 -4.148 1.00 76.31 589 PRO A N 1
ATOM 4619 C CA . PRO A 1 589 ? -10.514 3.806 -3.242 1.00 76.31 589 PRO A CA 1
ATOM 4620 C C . PRO A 1 589 ? -9.475 4.525 -2.379 1.00 76.31 589 PRO A C 1
ATOM 4622 O O . PRO A 1 589 ? -8.652 5.286 -2.884 1.00 76.31 589 PRO A O 1
ATOM 4625 N N . PHE A 1 590 ? -9.502 4.242 -1.077 1.00 80.62 590 PHE A N 1
ATOM 4626 C CA . PHE A 1 590 ? -8.572 4.824 -0.117 1.00 80.62 590 PHE A CA 1
ATOM 4627 C C . PHE A 1 590 ? -7.331 3.938 0.018 1.00 80.62 590 PHE A C 1
ATOM 4629 O O . PHE A 1 590 ? -7.418 2.819 0.534 1.00 80.62 590 PHE A O 1
ATOM 4636 N N . ALA A 1 591 ? -6.177 4.418 -0.449 1.00 82.12 591 ALA A N 1
ATOM 4637 C CA . ALA A 1 591 ? -4.915 3.712 -0.242 1.00 82.12 591 ALA A CA 1
ATOM 4638 C C . ALA A 1 591 ? -4.538 3.745 1.241 1.00 82.12 591 ALA A C 1
ATOM 4640 O O . ALA A 1 591 ? -4.607 4.788 1.869 1.00 82.12 591 ALA A O 1
ATOM 4641 N N . VAL A 1 592 ? -4.107 2.622 1.813 1.00 81.06 592 VAL A N 1
ATOM 4642 C CA . VAL A 1 592 ? -3.725 2.532 3.238 1.00 81.06 592 VAL A CA 1
ATOM 4643 C C . VAL A 1 592 ? -2.203 2.498 3.412 1.00 81.06 592 VAL A C 1
ATOM 4645 O O . VAL A 1 592 ? -1.686 2.681 4.511 1.00 81.06 592 VAL A O 1
ATO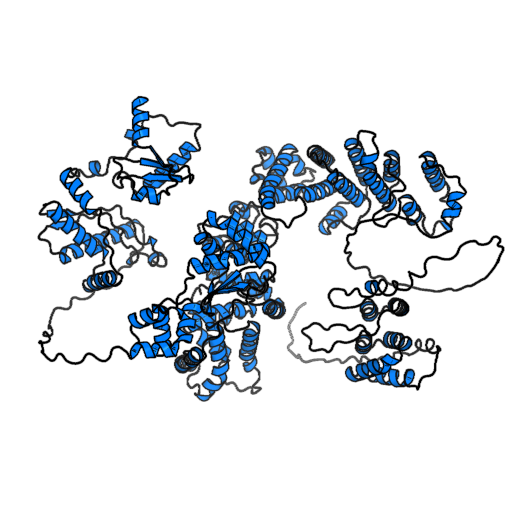M 4648 N N . THR A 1 593 ? -1.458 2.240 2.336 1.00 84.00 593 THR A N 1
ATOM 4649 C CA . THR A 1 593 ? 0.004 2.096 2.372 1.00 84.00 593 THR A CA 1
ATOM 4650 C C . THR A 1 593 ? 0.679 2.928 1.287 1.00 84.00 593 THR A C 1
ATOM 4652 O O . THR A 1 593 ? 0.104 3.148 0.225 1.00 84.00 593 THR A O 1
ATOM 4655 N N . CYS A 1 594 ? 1.938 3.326 1.500 1.00 84.81 594 CYS A N 1
ATOM 4656 C CA . CYS A 1 594 ? 2.730 4.036 0.487 1.00 84.81 594 CYS A CA 1
ATOM 4657 C C . CYS A 1 594 ? 2.872 3.236 -0.819 1.00 84.81 594 CYS A C 1
ATOM 4659 O O . CYS A 1 594 ? 2.930 3.821 -1.897 1.00 84.81 594 CYS A O 1
ATOM 4661 N N . THR A 1 595 ? 2.890 1.900 -0.738 1.00 81.69 595 THR A N 1
ATOM 4662 C CA . THR A 1 595 ? 2.875 1.019 -1.914 1.00 81.69 595 THR A CA 1
ATOM 4663 C C . THR A 1 595 ? 1.559 1.132 -2.670 1.00 81.69 595 THR A C 1
ATOM 4665 O O . THR A 1 595 ? 1.586 1.314 -3.879 1.00 81.69 595 THR A O 1
ATOM 4668 N N . GLU A 1 596 ? 0.422 1.082 -1.970 1.00 83.56 596 GLU A N 1
ATOM 4669 C CA . GLU A 1 596 ? -0.908 1.270 -2.564 1.00 83.56 596 GLU A CA 1
ATOM 4670 C C . GLU A 1 596 ? -1.060 2.646 -3.208 1.00 83.56 596 GLU A C 1
ATOM 4672 O O . GLU A 1 596 ? -1.534 2.742 -4.337 1.00 83.56 596 GLU A O 1
ATOM 4677 N N . THR A 1 597 ? -0.588 3.698 -2.538 1.00 86.62 597 THR A N 1
ATOM 4678 C CA . THR A 1 597 ? -0.590 5.045 -3.108 1.00 86.62 597 THR A CA 1
ATOM 4679 C C . THR A 1 597 ? 0.264 5.118 -4.367 1.00 86.62 597 THR A C 1
ATOM 4681 O O . THR A 1 597 ? -0.182 5.672 -5.366 1.00 86.62 597 THR A O 1
ATOM 4684 N N . ALA A 1 598 ? 1.458 4.518 -4.366 1.00 85.38 598 ALA A N 1
ATOM 4685 C CA . ALA A 1 598 ? 2.297 4.459 -5.559 1.00 85.38 598 ALA A CA 1
ATOM 4686 C C . ALA A 1 598 ? 1.598 3.744 -6.732 1.00 85.38 598 ALA A C 1
ATOM 4688 O O . ALA A 1 598 ? 1.788 4.134 -7.881 1.00 85.38 598 ALA A O 1
ATOM 4689 N N . VAL A 1 599 ? 0.752 2.740 -6.461 1.00 80.31 599 VAL A N 1
ATOM 4690 C CA . VAL A 1 599 ? -0.076 2.091 -7.495 1.00 80.31 599 VAL A CA 1
ATOM 4691 C C . VAL A 1 599 ? -1.066 3.056 -8.102 1.00 80.31 599 VAL A C 1
ATOM 4693 O O . VAL A 1 599 ? -1.107 3.209 -9.319 1.00 80.31 599 VAL A O 1
ATOM 4696 N N . LEU A 1 600 ? -1.882 3.668 -7.246 1.00 83.06 600 LEU A N 1
ATOM 4697 C CA . LEU A 1 600 ? -2.928 4.588 -7.668 1.00 83.06 600 LEU A CA 1
ATOM 4698 C C . LEU A 1 600 ? -2.318 5.763 -8.440 1.00 83.06 600 LEU A C 1
ATOM 4700 O O . LEU A 1 600 ? -2.855 6.173 -9.467 1.00 83.06 600 LEU A O 1
ATOM 4704 N N . LEU A 1 601 ? -1.145 6.222 -8.001 1.00 85.06 601 LEU A N 1
ATOM 4705 C CA . LEU A 1 601 ? -0.374 7.253 -8.672 1.00 85.06 601 LEU A CA 1
ATOM 4706 C C . LEU A 1 601 ? 0.063 6.820 -10.080 1.00 85.06 601 LEU A C 1
ATOM 4708 O O . LEU A 1 601 ? -0.192 7.556 -11.025 1.00 85.06 601 LEU A O 1
ATOM 4712 N N . GLU A 1 602 ? 0.632 5.622 -10.264 1.00 82.62 602 GLU A N 1
ATOM 4713 C CA . GLU A 1 602 ? 0.961 5.113 -11.611 1.00 82.62 602 GLU A CA 1
ATOM 4714 C C . GLU A 1 602 ? -0.275 5.041 -12.514 1.00 82.62 602 GLU A C 1
ATOM 4716 O O . GLU A 1 602 ? -0.216 5.429 -13.682 1.00 82.62 602 GLU A O 1
ATOM 4721 N N . CYS A 1 603 ? -1.411 4.584 -11.975 1.00 75.69 603 CYS A N 1
ATOM 4722 C CA . CYS A 1 603 ? -2.663 4.495 -12.730 1.00 75.69 603 CYS A CA 1
ATOM 4723 C C . CYS A 1 603 ? -3.095 5.865 -13.266 1.00 75.69 603 CYS A C 1
ATOM 4725 O O . CYS A 1 603 ? -3.505 5.975 -14.423 1.00 75.69 603 CYS A O 1
ATOM 4727 N N . ALA A 1 604 ? -2.997 6.909 -12.436 1.00 78.94 604 ALA A N 1
ATOM 4728 C CA . ALA A 1 604 ? -3.299 8.270 -12.861 1.00 78.94 604 ALA A CA 1
ATOM 4729 C C . ALA A 1 604 ? -2.271 8.793 -13.868 1.00 78.94 604 ALA A C 1
ATOM 4731 O O . ALA A 1 604 ? -2.660 9.289 -14.923 1.00 78.94 604 ALA A O 1
ATOM 4732 N N . ILE A 1 605 ? -0.978 8.654 -13.562 1.00 78.81 605 ILE A N 1
ATOM 4733 C CA . ILE A 1 605 ? 0.118 9.274 -14.316 1.00 78.81 605 ILE A CA 1
ATOM 4734 C C . ILE A 1 605 ? 0.286 8.669 -15.711 1.00 78.81 605 ILE A C 1
ATOM 4736 O O . ILE A 1 605 ? 0.448 9.402 -16.691 1.00 78.81 605 ILE A O 1
ATOM 4740 N N . ARG A 1 606 ? 0.286 7.340 -15.815 1.00 74.81 606 ARG A N 1
ATOM 4741 C CA . ARG A 1 606 ? 0.671 6.654 -17.053 1.00 74.81 606 ARG A CA 1
ATOM 4742 C C . ARG A 1 606 ? -0.486 6.481 -18.018 1.00 74.81 606 ARG A C 1
ATOM 4744 O O . ARG A 1 606 ? -0.334 6.677 -19.220 1.00 74.81 606 ARG A O 1
ATOM 4751 N N . GLU A 1 607 ? -1.641 6.103 -17.493 1.00 71.31 607 GLU A N 1
ATOM 4752 C CA . GLU A 1 607 ? -2.770 5.670 -18.315 1.00 71.31 607 GLU A CA 1
ATOM 4753 C C . GLU A 1 607 ? -3.790 6.806 -18.551 1.00 71.31 607 GLU A C 1
ATOM 4755 O O . GLU A 1 607 ? -4.738 6.635 -19.318 1.00 71.31 607 GLU A O 1
ATOM 4760 N N . ARG A 1 608 ? -3.581 7.993 -17.951 1.00 72.75 608 ARG A N 1
ATOM 4761 C CA . ARG A 1 608 ? -4.460 9.184 -18.054 1.00 72.75 608 ARG A CA 1
ATOM 4762 C C . ARG A 1 608 ? -5.890 8.945 -17.580 1.00 72.75 608 ARG A C 1
ATOM 4764 O O . ARG A 1 608 ? -6.846 9.517 -18.099 1.00 72.75 608 ARG A O 1
ATOM 4771 N N . LEU A 1 609 ? -6.032 8.040 -16.628 1.00 67.31 609 LEU A N 1
ATOM 4772 C CA . LEU A 1 609 ? -7.316 7.456 -16.279 1.00 67.31 609 LEU A CA 1
ATOM 4773 C C . LEU A 1 609 ? -8.085 8.277 -15.247 1.00 67.31 609 LEU A C 1
ATOM 4775 O O . LEU A 1 609 ? -9.309 8.232 -15.222 1.00 67.31 609 LEU A O 1
ATOM 4779 N N . VAL A 1 610 ? -7.377 9.022 -14.398 1.00 72.44 610 VAL A N 1
ATOM 4780 C CA . VAL A 1 610 ? -7.962 9.724 -13.253 1.00 72.44 610 VAL A CA 1
ATOM 4781 C C . VAL A 1 610 ? -7.302 11.091 -13.126 1.00 72.44 610 VAL A C 1
ATOM 4783 O O . VAL A 1 610 ? -6.079 11.201 -13.228 1.00 72.44 610 VAL A O 1
ATOM 4786 N N . LYS A 1 611 ? -8.104 12.138 -12.897 1.00 77.56 611 LYS A N 1
ATOM 4787 C CA . LYS A 1 611 ? -7.576 13.469 -12.566 1.00 77.56 611 LYS A CA 1
ATOM 4788 C C . LYS A 1 611 ? -6.836 13.398 -11.233 1.00 77.56 611 LYS A C 1
ATOM 4790 O O . LYS A 1 611 ? -7.331 12.787 -10.288 1.00 77.56 611 LYS A O 1
ATOM 4795 N N . LEU A 1 612 ? -5.673 14.038 -11.146 1.00 71.25 612 LEU A N 1
ATOM 4796 C CA . LEU A 1 612 ? -4.831 13.960 -9.951 1.00 71.25 612 LEU A CA 1
ATOM 4797 C C . LEU A 1 612 ? -5.556 14.468 -8.703 1.00 71.25 612 LEU A C 1
ATOM 4799 O O . LEU A 1 612 ? -5.491 13.810 -7.673 1.00 71.25 612 LEU A O 1
ATOM 4803 N N . ASP A 1 613 ? -6.351 15.533 -8.828 1.00 76.94 613 ASP A N 1
ATOM 4804 C CA . ASP A 1 613 ? -7.184 16.064 -7.739 1.00 76.94 613 ASP A CA 1
ATOM 4805 C C . ASP A 1 613 ? -8.144 15.015 -7.165 1.00 76.94 613 ASP A C 1
ATOM 4807 O O . ASP A 1 613 ? -8.321 14.915 -5.953 1.00 76.94 613 ASP A O 1
ATOM 4811 N N . THR A 1 614 ? -8.734 14.183 -8.029 1.00 77.19 614 THR A N 1
ATOM 4812 C CA . THR A 1 614 ? -9.598 13.072 -7.612 1.00 77.19 614 THR A CA 1
ATOM 4813 C C . THR A 1 614 ? -8.799 11.999 -6.881 1.00 77.19 614 THR A C 1
ATOM 4815 O O . THR A 1 614 ? -9.294 11.411 -5.922 1.00 77.19 614 THR A O 1
ATOM 4818 N N . LEU A 1 615 ? -7.551 11.764 -7.297 1.00 76.12 615 LEU A N 1
ATOM 4819 C CA . LEU A 1 615 ? -6.671 10.813 -6.631 1.00 76.12 615 LEU A CA 1
ATOM 4820 C C . LEU A 1 615 ? -6.278 11.293 -5.229 1.00 76.12 615 LEU A C 1
ATOM 4822 O O . LEU A 1 615 ? -6.291 10.490 -4.303 1.00 76.12 615 LEU A O 1
ATOM 4826 N N . LEU A 1 616 ? -5.978 12.589 -5.066 1.00 77.69 616 LEU A N 1
ATOM 4827 C CA . LEU A 1 616 ? -5.565 13.191 -3.791 1.00 77.69 616 LEU A CA 1
ATOM 4828 C C . LEU A 1 616 ? -6.616 13.025 -2.692 1.00 77.69 616 LEU A C 1
ATOM 4830 O O . LEU A 1 616 ? -6.252 12.840 -1.535 1.00 77.69 616 LEU A O 1
ATOM 4834 N N . ILE A 1 617 ? -7.904 13.030 -3.051 1.00 79.06 617 ILE A N 1
ATOM 4835 C CA . ILE A 1 617 ? -9.011 12.776 -2.114 1.00 79.06 617 ILE A CA 1
ATOM 4836 C C . ILE A 1 617 ? -8.942 11.345 -1.548 1.00 79.06 617 ILE A C 1
ATOM 4838 O O . ILE A 1 617 ? -9.311 11.118 -0.397 1.00 79.06 617 ILE A O 1
ATOM 4842 N N . GLY A 1 618 ? -8.444 10.387 -2.336 1.00 71.19 618 GLY A N 1
ATOM 4843 C CA . GLY A 1 618 ? -8.273 8.984 -1.945 1.00 71.19 618 GLY A CA 1
ATOM 4844 C C . GLY A 1 618 ? -6.938 8.663 -1.261 1.00 71.19 618 GLY A C 1
ATOM 4845 O O . GLY A 1 618 ? -6.700 7.505 -0.909 1.00 71.19 618 GLY A O 1
ATOM 4846 N N . LEU A 1 619 ? -6.046 9.644 -1.080 1.00 80.75 619 LEU A N 1
ATOM 4847 C CA . LEU A 1 619 ? -4.761 9.426 -0.413 1.00 80.75 619 LEU A CA 1
ATOM 4848 C C . LEU A 1 619 ? -4.857 9.682 1.100 1.00 80.75 619 LEU A C 1
ATOM 4850 O O . LEU A 1 619 ? -5.611 10.556 1.532 1.00 80.75 619 LEU A O 1
ATOM 4854 N N . PRO A 1 620 ? -4.068 8.972 1.929 1.00 77.75 620 PRO A N 1
ATOM 4855 C CA . PRO A 1 620 ? -4.000 9.262 3.354 1.00 77.75 620 PRO A CA 1
ATOM 4856 C C . PRO A 1 620 ? -3.569 10.706 3.637 1.00 77.75 620 PRO A C 1
ATOM 4858 O O . PRO A 1 620 ? -2.601 11.180 3.040 1.00 77.75 620 PRO A O 1
ATOM 4861 N N . PRO A 1 621 ? -4.225 11.409 4.576 1.00 76.31 621 PRO A N 1
ATOM 4862 C CA . PRO A 1 621 ? -3.870 12.787 4.913 1.00 76.31 621 PRO A CA 1
ATOM 4863 C C . PRO A 1 621 ? -2.511 12.905 5.625 1.00 76.31 621 PRO A C 1
ATOM 4865 O O . PRO A 1 621 ? -1.908 13.974 5.638 1.00 76.31 621 PRO A O 1
ATOM 4868 N N . ASP A 1 622 ? -2.020 11.822 6.228 1.00 82.19 622 ASP A N 1
ATOM 4869 C CA . ASP A 1 622 ? -0.732 11.717 6.920 1.00 82.19 622 ASP A CA 1
ATOM 4870 C C . ASP A 1 622 ? 0.409 11.215 6.016 1.00 82.19 622 ASP A C 1
ATOM 4872 O O . ASP A 1 622 ? 1.527 10.966 6.481 1.00 82.19 622 ASP A O 1
ATOM 4876 N N . LEU A 1 623 ? 0.145 11.075 4.716 1.00 81.50 623 LEU A N 1
ATOM 4877 C CA . LEU A 1 623 ? 1.082 10.504 3.765 1.00 81.50 623 LEU A CA 1
ATOM 4878 C C . LEU A 1 623 ? 2.274 11.432 3.502 1.00 81.50 623 LEU A C 1
ATOM 4880 O O . LEU A 1 623 ? 2.131 12.588 3.104 1.00 81.50 623 LEU A O 1
ATOM 4884 N N . LYS A 1 624 ? 3.485 10.896 3.657 1.00 86.19 624 LYS A N 1
ATOM 4885 C CA . LYS A 1 624 ? 4.720 11.603 3.307 1.00 86.19 624 LYS A CA 1
ATOM 4886 C C . LYS A 1 624 ? 5.114 11.285 1.869 1.00 86.19 624 LYS A C 1
ATOM 4888 O O . LYS A 1 624 ? 5.552 10.174 1.574 1.00 86.19 624 LYS A O 1
ATOM 4893 N N . TRP A 1 625 ? 5.040 12.281 0.989 1.00 84.75 625 TRP A N 1
ATOM 4894 C CA . TRP A 1 625 ? 5.419 12.157 -0.425 1.00 84.75 625 TRP A CA 1
ATOM 4895 C C . TRP A 1 625 ? 6.790 11.508 -0.687 1.00 84.75 625 TRP A C 1
ATOM 4897 O O . TRP A 1 625 ? 6.856 10.648 -1.564 1.00 84.75 625 TRP A O 1
ATOM 4907 N N . PRO A 1 626 ? 7.858 11.771 0.097 1.00 82.94 626 PRO A N 1
ATOM 4908 C CA . PRO A 1 626 ? 9.139 11.083 -0.101 1.00 82.94 626 PRO A CA 1
ATOM 4909 C C . PRO A 1 626 ? 9.074 9.555 0.081 1.00 82.94 626 PRO A C 1
ATOM 4911 O O . PRO A 1 626 ? 9.797 8.804 -0.582 1.00 82.94 626 PRO A O 1
ATOM 4914 N N . GLU A 1 627 ? 8.202 9.070 0.972 1.00 87.00 627 GLU A N 1
ATOM 4915 C CA . GLU A 1 627 ? 8.005 7.635 1.211 1.00 87.00 627 GLU A CA 1
ATOM 4916 C C . GLU A 1 627 ? 7.213 6.992 0.066 1.00 87.00 627 GLU A C 1
ATOM 4918 O O . GLU A 1 627 ? 7.554 5.895 -0.387 1.00 87.00 627 GLU A O 1
ATOM 4923 N N . VAL A 1 628 ? 6.204 7.701 -0.450 1.00 86.50 628 VAL A N 1
ATOM 4924 C CA . VAL A 1 628 ? 5.434 7.309 -1.643 1.00 86.50 628 VAL A CA 1
ATOM 4925 C C . VAL A 1 628 ? 6.341 7.214 -2.851 1.00 86.50 628 VAL A C 1
ATOM 4927 O O . VAL A 1 628 ? 6.338 6.203 -3.541 1.00 86.50 628 VAL A O 1
ATOM 4930 N N . GLU A 1 629 ? 7.149 8.242 -3.085 1.00 85.94 629 GLU A N 1
ATOM 4931 C CA . GLU A 1 629 ? 8.065 8.313 -4.217 1.00 85.94 629 GLU A CA 1
ATOM 4932 C C . GLU A 1 629 ? 9.134 7.216 -4.132 1.00 85.94 629 GLU A C 1
ATOM 4934 O O . GLU A 1 629 ? 9.496 6.594 -5.129 1.00 85.94 629 GLU A O 1
ATOM 4939 N N . THR A 1 630 ? 9.585 6.880 -2.921 1.00 84.50 630 THR A N 1
ATOM 4940 C CA . THR A 1 630 ? 10.468 5.729 -2.702 1.00 84.50 630 THR A CA 1
ATOM 4941 C C . THR A 1 630 ? 9.784 4.401 -3.005 1.00 84.50 630 THR A C 1
ATOM 4943 O O . THR A 1 630 ? 10.396 3.543 -3.645 1.00 84.50 630 THR A O 1
ATOM 4946 N N . CYS A 1 631 ? 8.522 4.232 -2.609 1.00 85.06 631 CYS A N 1
ATOM 4947 C CA . CYS A 1 631 ? 7.741 3.053 -2.978 1.00 85.06 631 CYS A CA 1
ATOM 4948 C C . CYS A 1 631 ? 7.507 2.984 -4.488 1.00 85.06 631 CYS A C 1
ATOM 4950 O O . CYS A 1 631 ? 7.678 1.919 -5.070 1.00 85.06 631 CYS A O 1
ATOM 4952 N N . TYR A 1 632 ? 7.190 4.106 -5.129 1.00 86.88 632 TYR A N 1
ATOM 4953 C CA . TYR A 1 632 ? 6.987 4.194 -6.568 1.00 86.88 632 TYR A CA 1
ATOM 4954 C C . TYR A 1 632 ? 8.241 3.767 -7.334 1.00 86.88 632 TYR A C 1
ATOM 4956 O O . TYR A 1 632 ? 8.161 2.866 -8.162 1.00 86.88 632 TYR A O 1
ATOM 4964 N N . VAL A 1 633 ? 9.416 4.302 -6.983 1.00 83.31 633 VAL A N 1
ATOM 4965 C CA . VAL A 1 633 ? 10.696 3.889 -7.590 1.00 83.31 633 VAL A CA 1
ATOM 4966 C C . VAL A 1 633 ? 10.959 2.400 -7.381 1.00 83.31 633 VAL A C 1
ATOM 4968 O O . VAL A 1 633 ? 11.373 1.713 -8.310 1.00 83.31 633 VAL A O 1
ATOM 4971 N N . LYS A 1 634 ? 10.699 1.879 -6.177 1.00 83.44 634 LYS A N 1
ATOM 4972 C CA . LYS A 1 634 ? 10.890 0.454 -5.875 1.00 83.44 634 LYS A CA 1
ATOM 4973 C C . LYS A 1 634 ? 9.991 -0.445 -6.728 1.00 83.44 634 LYS A C 1
ATOM 4975 O O . LYS A 1 634 ? 10.403 -1.536 -7.103 1.00 83.44 634 LYS A O 1
ATOM 4980 N N . VAL A 1 635 ? 8.765 -0.002 -6.986 1.00 77.19 635 VAL A N 1
ATOM 4981 C CA . VAL A 1 635 ? 7.737 -0.773 -7.687 1.00 77.19 635 VAL A CA 1
ATOM 4982 C C . VAL A 1 635 ? 7.895 -0.672 -9.210 1.00 77.19 635 VAL A C 1
ATOM 4984 O O . VAL A 1 635 ? 7.823 -1.689 -9.893 1.00 77.19 635 VAL A O 1
ATOM 4987 N N . TYR A 1 636 ? 8.152 0.527 -9.739 1.00 79.75 636 TYR A N 1
ATOM 4988 C CA . TYR A 1 636 ? 8.151 0.820 -11.180 1.00 79.75 636 TYR A CA 1
ATOM 4989 C C . TYR A 1 636 ? 9.544 1.046 -11.784 1.00 79.75 636 TYR A C 1
ATOM 4991 O O . TYR A 1 636 ? 9.673 1.215 -12.994 1.00 79.75 636 TYR A O 1
ATOM 4999 N N . GLY A 1 637 ? 10.602 1.032 -10.969 1.00 79.06 637 GLY A N 1
ATOM 5000 C CA . GLY A 1 637 ? 11.992 1.081 -11.430 1.00 79.06 637 GLY A CA 1
ATOM 5001 C C . GLY A 1 637 ? 12.487 2.452 -11.902 1.00 79.06 637 GLY A C 1
ATOM 5002 O O . GLY A 1 637 ? 13.605 2.536 -12.400 1.00 79.06 637 GLY A O 1
ATOM 5003 N N . GLY A 1 638 ? 11.704 3.525 -11.746 1.00 80.12 638 GLY A N 1
ATOM 5004 C CA . GLY A 1 638 ? 12.109 4.889 -12.108 1.00 80.12 638 GLY A CA 1
ATOM 5005 C C . GLY A 1 638 ? 11.395 5.964 -11.278 1.00 80.12 638 GLY A C 1
ATOM 5006 O O . GLY A 1 638 ? 10.355 5.675 -10.682 1.00 80.12 638 GLY A O 1
ATOM 5007 N N . PRO A 1 639 ? 11.950 7.189 -11.179 1.00 83.56 639 PRO A N 1
ATOM 5008 C CA . PRO A 1 639 ? 11.323 8.285 -10.446 1.00 83.56 639 PRO A CA 1
ATOM 5009 C C . PRO A 1 639 ? 10.077 8.795 -11.172 1.00 83.56 639 PRO A C 1
ATOM 5011 O O . PRO A 1 639 ? 10.003 8.769 -12.402 1.00 83.56 639 PRO A O 1
ATOM 5014 N N . VAL A 1 640 ? 9.115 9.305 -10.402 1.00 83.44 640 VAL A N 1
ATOM 5015 C CA . VAL A 1 640 ? 7.830 9.824 -10.907 1.00 83.44 640 VAL A CA 1
ATOM 5016 C C . VAL A 1 640 ? 8.047 10.881 -11.995 1.00 83.44 640 VAL A C 1
ATOM 5018 O O . VAL A 1 640 ? 7.332 10.920 -12.991 1.00 83.44 640 VAL A O 1
ATOM 5021 N N . LEU A 1 641 ? 9.091 11.695 -11.839 1.00 84.81 641 LEU A N 1
ATOM 5022 C CA . LEU A 1 641 ? 9.455 12.777 -12.749 1.00 84.81 641 LEU A CA 1
ATOM 5023 C C . LEU A 1 641 ? 10.084 12.305 -14.086 1.00 84.81 641 LEU A C 1
ATOM 5025 O O . LEU A 1 641 ? 10.216 13.116 -14.998 1.00 84.81 641 LEU A O 1
ATOM 5029 N N . SER A 1 642 ? 10.475 11.028 -14.238 1.00 73.50 642 SER A N 1
ATOM 5030 C CA . SER A 1 642 ? 11.260 10.539 -15.400 1.00 73.50 642 SER A CA 1
ATOM 5031 C C . SER A 1 642 ? 10.462 10.104 -16.639 1.00 73.50 642 SER A C 1
ATOM 5033 O O . SER A 1 642 ? 11.046 9.590 -17.595 1.00 73.50 642 SER A O 1
ATOM 5035 N N . TYR A 1 643 ? 9.145 10.311 -16.678 1.00 62.75 643 TYR A N 1
ATOM 5036 C CA . TYR A 1 643 ? 8.282 9.738 -17.717 1.00 62.75 643 TYR A CA 1
ATOM 5037 C C . TYR A 1 643 ? 7.490 10.787 -18.513 1.00 62.75 643 TYR A C 1
ATOM 5039 O O . TYR A 1 643 ? 7.249 11.904 -18.058 1.00 62.75 643 TYR A O 1
ATOM 5047 N N . ASN A 1 644 ? 7.083 10.413 -19.737 1.00 66.19 644 ASN A N 1
ATOM 5048 C CA . ASN A 1 644 ? 6.081 11.134 -20.535 1.00 66.19 644 ASN A CA 1
ATOM 5049 C C . ASN A 1 644 ? 4.724 11.040 -19.821 1.00 66.19 644 ASN A C 1
ATOM 5051 O O . ASN A 1 644 ? 3.882 10.204 -20.152 1.00 66.19 644 ASN A O 1
ATOM 5055 N N . ASN A 1 645 ? 4.559 11.880 -18.809 1.00 69.44 645 ASN A N 1
ATOM 5056 C CA . ASN A 1 645 ? 3.405 11.898 -17.930 1.00 69.44 645 ASN A CA 1
ATOM 5057 C C . ASN A 1 645 ? 2.268 12.705 -18.555 1.00 69.44 645 ASN A C 1
ATOM 5059 O O . ASN A 1 645 ? 2.481 13.560 -19.416 1.00 69.44 645 ASN A O 1
ATOM 5063 N N . CYS A 1 646 ? 1.034 12.423 -18.142 1.00 72.56 646 CYS A N 1
ATOM 5064 C CA . CYS A 1 646 ? -0.098 13.276 -18.502 1.00 72.56 646 CYS A CA 1
ATOM 5065 C C . CYS A 1 646 ? -0.189 14.560 -17.685 1.00 72.56 646 CYS A C 1
ATOM 5067 O O . CYS A 1 646 ? -0.877 15.480 -18.112 1.00 72.56 646 CYS A O 1
ATOM 5069 N N . PHE A 1 647 ? 0.489 14.605 -16.542 1.00 79.44 647 PHE A N 1
ATOM 5070 C CA . PHE A 1 647 ? 0.635 15.814 -15.747 1.00 79.44 647 PHE A CA 1
ATOM 5071 C C . PHE A 1 647 ? 1.850 16.589 -16.219 1.00 79.44 647 PHE A C 1
ATOM 5073 O O . PHE A 1 647 ? 2.877 16.005 -16.589 1.00 79.44 647 PHE A O 1
ATOM 5080 N N . SER A 1 648 ? 1.721 17.908 -16.193 1.00 86.75 648 SER A N 1
ATOM 5081 C CA . SER A 1 648 ? 2.853 18.792 -16.377 1.00 86.75 648 SER A CA 1
ATOM 5082 C C . SER A 1 648 ? 3.882 18.533 -15.282 1.00 86.75 648 SER A C 1
ATOM 5084 O O . SER A 1 648 ? 3.584 18.125 -14.156 1.00 86.75 648 SER A O 1
ATOM 5086 N N . LEU A 1 649 ? 5.137 18.783 -15.628 1.00 86.38 649 LEU A N 1
ATOM 5087 C CA . LEU A 1 649 ? 6.234 18.671 -14.684 1.00 86.38 649 LEU A CA 1
ATOM 5088 C C . LEU A 1 649 ? 6.030 19.604 -13.482 1.00 86.38 649 LEU A C 1
ATOM 5090 O O . LEU A 1 649 ? 6.354 19.229 -12.362 1.00 86.38 649 LEU A O 1
ATOM 5094 N N . LEU A 1 650 ? 5.427 20.774 -13.720 1.00 88.94 650 LEU A N 1
ATOM 5095 C CA . LEU A 1 650 ? 5.079 21.748 -12.694 1.00 88.94 650 LEU A CA 1
ATOM 5096 C C . LEU A 1 650 ? 4.096 21.167 -11.674 1.00 88.94 650 LEU A C 1
ATOM 5098 O O . LEU A 1 650 ? 4.395 21.190 -10.487 1.00 88.94 650 LEU A O 1
ATOM 5102 N N . GLU A 1 651 ? 2.992 20.564 -12.125 1.00 85.94 651 GLU A N 1
ATOM 5103 C CA . GLU A 1 651 ? 2.007 19.928 -11.239 1.00 85.94 651 GLU A CA 1
ATOM 5104 C C . GLU A 1 651 ? 2.670 18.863 -10.355 1.00 85.94 651 GLU A C 1
ATOM 5106 O O . GLU A 1 651 ? 2.528 18.883 -9.135 1.00 85.94 651 GLU A O 1
ATOM 5111 N N . LEU A 1 652 ? 3.474 17.965 -10.938 1.00 85.56 652 LEU A N 1
ATOM 5112 C CA . LEU A 1 652 ? 4.187 16.932 -10.171 1.00 85.56 652 LEU A CA 1
ATOM 5113 C C . LEU A 1 652 ? 5.128 17.543 -9.120 1.00 85.56 652 LEU A C 1
ATOM 5115 O O . LEU A 1 652 ? 5.240 17.033 -8.001 1.00 85.56 652 LEU A O 1
ATOM 5119 N N . LEU A 1 653 ? 5.778 18.662 -9.437 1.00 87.50 653 LEU A N 1
ATOM 5120 C CA . LEU A 1 653 ? 6.584 19.385 -8.463 1.00 87.50 653 LEU A CA 1
ATOM 5121 C C . LEU A 1 653 ? 5.705 20.072 -7.406 1.00 87.50 653 LEU A C 1
ATOM 5123 O O . LEU A 1 653 ? 6.020 20.017 -6.220 1.00 87.50 653 LEU A O 1
ATOM 5127 N N . GLU A 1 654 ? 4.571 20.661 -7.733 1.00 84.69 654 GLU A N 1
ATOM 5128 C CA . GLU A 1 654 ? 3.682 21.246 -6.721 1.00 84.69 654 GLU A CA 1
ATOM 5129 C C . GLU A 1 654 ? 3.175 20.203 -5.710 1.00 84.69 654 GLU A C 1
ATOM 5131 O O . GLU A 1 654 ? 3.074 20.503 -4.519 1.00 84.69 654 GLU A O 1
ATOM 5136 N N . PHE A 1 655 ? 3.026 18.940 -6.125 1.00 74.94 655 PHE A N 1
ATOM 5137 C CA . PHE A 1 655 ? 2.695 17.821 -5.227 1.00 74.94 655 PHE A CA 1
ATOM 5138 C C . PHE A 1 655 ? 3.837 17.345 -4.324 1.00 74.94 655 PHE A C 1
ATOM 5140 O O . PHE A 1 655 ? 3.635 16.489 -3.466 1.00 74.94 655 PHE A O 1
ATOM 5147 N N . GLY A 1 656 ? 5.038 17.905 -4.462 1.00 83.31 656 GLY A N 1
ATOM 5148 C CA . GLY A 1 656 ? 6.166 17.582 -3.590 1.00 83.31 656 GLY A CA 1
ATOM 5149 C C . GLY A 1 656 ? 6.999 16.377 -4.032 1.00 83.31 656 GLY A C 1
ATOM 5150 O O . GLY A 1 656 ? 7.879 15.966 -3.275 1.00 83.31 656 GLY A O 1
ATOM 5151 N N . PHE A 1 657 ? 6.790 15.846 -5.245 1.00 84.50 657 PHE A N 1
ATOM 5152 C CA . PHE A 1 657 ? 7.717 14.879 -5.842 1.00 84.50 657 PHE A CA 1
ATOM 5153 C C . PHE A 1 657 ? 9.042 15.574 -6.136 1.00 84.50 657 PHE A C 1
ATOM 5155 O O . PHE A 1 657 ? 9.088 16.586 -6.836 1.00 84.50 657 PHE A O 1
ATOM 5162 N N . ARG A 1 658 ? 10.124 15.100 -5.529 1.00 87.25 658 ARG A N 1
ATOM 5163 C CA . ARG A 1 658 ? 11.442 15.753 -5.616 1.00 87.25 658 ARG A CA 1
ATOM 5164 C C . ARG A 1 658 ? 12.561 14.761 -5.863 1.00 87.25 658 ARG A C 1
ATOM 5166 O O . ARG A 1 658 ? 13.691 15.181 -6.077 1.00 87.25 658 ARG A O 1
ATOM 5173 N N . LYS A 1 659 ? 12.295 13.459 -5.810 1.00 82.94 659 LYS A N 1
ATOM 5174 C CA . LYS A 1 659 ? 13.342 12.459 -5.969 1.00 82.94 659 LYS A CA 1
ATOM 5175 C C . LYS A 1 659 ? 13.861 12.504 -7.398 1.00 82.94 659 LYS A C 1
ATOM 5177 O O . LYS A 1 659 ? 13.090 12.460 -8.353 1.00 82.94 659 LYS A O 1
ATOM 5182 N N . SER A 1 660 ? 15.183 12.583 -7.521 1.00 82.31 660 SER A N 1
ATOM 5183 C CA . SER A 1 660 ? 15.860 12.757 -8.807 1.00 82.31 660 SER A CA 1
ATOM 5184 C C . SER A 1 660 ? 15.529 14.088 -9.494 1.00 82.31 660 SER A C 1
ATOM 5186 O O . SER A 1 660 ? 15.734 14.211 -10.699 1.00 82.31 660 SER A O 1
ATOM 5188 N N . LEU A 1 661 ? 15.052 15.106 -8.764 1.00 90.75 661 LEU A N 1
ATOM 5189 C CA . LEU A 1 661 ? 14.795 16.434 -9.329 1.00 90.75 661 LEU A CA 1
ATOM 5190 C C . LEU A 1 661 ? 16.049 16.977 -10.011 1.00 90.75 661 LEU A C 1
ATOM 5192 O O . LEU A 1 661 ? 16.015 17.358 -11.179 1.00 90.75 661 LEU A O 1
ATOM 5196 N N . HIS A 1 662 ? 17.167 16.966 -9.288 1.00 89.88 662 HIS A N 1
ATOM 5197 C CA . HIS A 1 662 ? 18.420 17.533 -9.773 1.00 89.88 662 HIS A CA 1
ATOM 5198 C C . HIS A 1 662 ? 19.011 16.678 -10.898 1.00 89.88 662 HIS A C 1
ATOM 5200 O O . HIS A 1 662 ? 19.612 17.206 -11.826 1.00 89.88 662 HIS A O 1
ATOM 5206 N N . THR A 1 663 ? 18.746 15.367 -10.874 1.00 82.94 663 THR A N 1
ATOM 5207 C CA . THR A 1 663 ? 19.077 14.444 -11.971 1.00 82.94 663 THR A CA 1
ATOM 5208 C C . THR A 1 663 ? 18.398 14.826 -13.274 1.00 82.94 663 THR A C 1
ATOM 5210 O O . THR A 1 663 ? 19.027 14.901 -14.324 1.00 82.94 663 THR A O 1
ATOM 5213 N N . ILE A 1 664 ? 17.098 15.079 -13.207 1.00 84.06 664 ILE A N 1
ATOM 5214 C CA . ILE A 1 664 ? 16.294 15.335 -14.397 1.00 84.06 664 ILE A CA 1
ATOM 5215 C C . ILE A 1 664 ? 16.511 16.777 -14.864 1.00 84.06 664 ILE A C 1
ATOM 5217 O O . ILE A 1 664 ? 16.505 17.037 -16.064 1.00 84.06 664 ILE A O 1
ATOM 5221 N N . ALA A 1 665 ? 16.773 17.710 -13.940 1.00 90.12 665 ALA A N 1
ATOM 5222 C CA . ALA A 1 665 ? 17.180 19.077 -14.271 1.00 90.12 665 ALA A CA 1
ATOM 5223 C C . ALA A 1 665 ? 18.480 19.073 -15.084 1.00 90.12 665 ALA A C 1
ATOM 5225 O O . ALA A 1 665 ? 18.588 19.728 -16.116 1.00 90.12 665 ALA A O 1
ATOM 5226 N N . MET A 1 666 ? 19.433 18.257 -14.646 1.00 86.38 666 MET A N 1
ATOM 5227 C CA . MET A 1 666 ? 20.711 18.027 -15.300 1.00 86.38 666 MET A CA 1
ATOM 5228 C C . MET A 1 666 ? 20.525 17.425 -16.708 1.00 86.38 666 MET A C 1
ATOM 5230 O O . MET A 1 666 ? 21.061 17.950 -17.681 1.00 86.38 666 MET A O 1
ATOM 5234 N N . GLU A 1 667 ? 19.665 16.412 -16.863 1.00 81.88 667 GLU A N 1
ATOM 5235 C CA . GLU A 1 667 ? 19.280 15.870 -18.180 1.00 81.88 667 GLU A CA 1
ATOM 5236 C C . GLU A 1 667 ? 18.640 16.930 -19.099 1.00 81.88 667 GLU A C 1
ATOM 5238 O O . GLU A 1 667 ? 18.942 16.976 -20.296 1.00 81.88 667 GLU A O 1
ATOM 5243 N N . ALA A 1 668 ? 17.771 17.792 -18.559 1.00 87.25 668 ALA A N 1
ATOM 5244 C CA . ALA A 1 668 ? 17.121 18.864 -19.312 1.00 87.25 668 ALA A CA 1
ATOM 5245 C C . ALA A 1 668 ? 18.129 19.906 -19.822 1.00 87.25 668 ALA A C 1
ATOM 5247 O O . ALA A 1 668 ? 18.040 20.305 -20.985 1.00 87.25 668 ALA A O 1
ATOM 5248 N N . ILE A 1 669 ? 19.121 20.274 -18.999 1.00 87.62 669 ILE A N 1
ATOM 5249 C CA . ILE A 1 669 ? 20.221 21.167 -19.397 1.00 87.62 669 ILE A CA 1
ATOM 5250 C C . ILE A 1 669 ? 20.955 20.594 -20.614 1.00 87.62 669 ILE A C 1
ATOM 5252 O O . ILE A 1 669 ? 21.130 21.293 -21.610 1.00 87.62 669 ILE A O 1
ATOM 5256 N N . PHE A 1 670 ? 21.323 19.311 -20.596 1.00 80.06 670 PHE A N 1
ATOM 5257 C CA . PHE A 1 670 ? 22.062 18.710 -21.716 1.00 80.06 670 PHE A CA 1
ATOM 5258 C C . PHE A 1 670 ? 21.283 18.545 -22.992 1.00 80.06 670 PHE A C 1
ATOM 5260 O O . PHE A 1 670 ? 21.855 18.598 -24.078 1.00 80.06 670 PHE A O 1
ATOM 5267 N N . ARG A 1 671 ? 19.982 18.303 -22.873 1.00 80.38 671 ARG A N 1
ATOM 5268 C CA . ARG A 1 671 ? 19.109 18.222 -24.039 1.00 80.38 671 ARG A CA 1
ATOM 5269 C C . ARG A 1 671 ? 18.746 19.589 -24.596 1.00 80.38 671 ARG A C 1
ATOM 5271 O O . ARG A 1 671 ? 18.018 19.639 -25.583 1.00 80.38 671 ARG A O 1
ATOM 5278 N N . ASN A 1 672 ? 19.243 20.663 -23.980 1.00 86.75 672 ASN A N 1
ATOM 5279 C CA . ASN A 1 672 ? 18.867 22.032 -24.286 1.00 86.75 672 ASN A CA 1
ATOM 5280 C C . ASN A 1 672 ? 17.337 22.232 -24.239 1.00 86.75 672 ASN A C 1
ATOM 5282 O O . ASN A 1 672 ? 16.760 22.957 -25.047 1.00 86.75 672 ASN A O 1
ATOM 5286 N N . ASP A 1 673 ? 16.664 21.527 -23.322 1.00 89.00 673 ASP A N 1
ATOM 5287 C CA . ASP A 1 673 ? 15.207 21.546 -23.158 1.00 89.00 673 ASP A CA 1
ATOM 5288 C C . ASP A 1 673 ? 14.836 22.702 -22.220 1.00 89.00 673 ASP A C 1
ATOM 5290 O O . ASP A 1 673 ? 14.670 22.513 -21.013 1.00 89.00 673 ASP A O 1
ATOM 5294 N N . PHE A 1 674 ? 14.761 23.916 -22.778 1.00 92.12 674 PHE A N 1
ATOM 5295 C CA . PHE A 1 674 ? 14.484 25.151 -22.031 1.00 92.12 674 PHE A CA 1
ATOM 5296 C C . PHE A 1 674 ? 13.212 25.066 -21.186 1.00 92.12 674 PHE A C 1
ATOM 5298 O O . PHE A 1 674 ? 13.220 25.482 -20.031 1.00 92.12 674 PHE A O 1
ATOM 5305 N N . GLY A 1 675 ? 12.140 24.475 -21.723 1.00 92.06 675 GLY A N 1
ATOM 5306 C CA . GLY A 1 675 ? 10.874 24.326 -21.003 1.00 92.06 675 GLY A CA 1
ATOM 5307 C C . GLY A 1 675 ? 11.004 23.445 -19.765 1.00 92.06 675 GLY A C 1
ATOM 5308 O O . GLY A 1 675 ? 10.578 23.837 -18.677 1.00 92.06 675 GLY A O 1
ATOM 5309 N N . LYS A 1 676 ? 11.640 22.272 -19.886 1.00 91.19 676 LYS A N 1
ATOM 5310 C CA . LYS A 1 676 ? 11.881 21.423 -18.709 1.00 91.19 676 LYS A CA 1
ATOM 5311 C C . LYS A 1 676 ? 12.888 22.033 -17.747 1.00 91.19 676 LYS A C 1
ATOM 5313 O O . LYS A 1 676 ? 12.684 21.925 -16.541 1.00 91.19 676 LYS A O 1
ATOM 5318 N N . ALA A 1 677 ? 13.954 22.649 -18.253 1.00 92.88 677 ALA A N 1
ATOM 5319 C CA . ALA A 1 677 ? 14.990 23.255 -17.429 1.00 92.88 677 ALA A CA 1
ATOM 5320 C C . ALA A 1 677 ? 14.437 24.417 -16.597 1.00 92.88 677 ALA A C 1
ATOM 5322 O O . ALA A 1 677 ? 14.646 24.429 -15.389 1.00 92.88 677 ALA A O 1
ATOM 5323 N N . PHE A 1 678 ? 13.665 25.326 -17.201 1.00 94.88 678 PHE A N 1
ATOM 5324 C CA . PHE A 1 678 ? 12.993 26.420 -16.496 1.00 94.88 678 PHE A CA 1
ATOM 5325 C C . PHE A 1 678 ? 12.163 25.903 -15.313 1.00 94.88 678 PHE A C 1
ATOM 5327 O O . PHE A 1 678 ? 12.357 26.328 -14.171 1.00 94.88 678 PHE A O 1
ATOM 5334 N N . ILE A 1 679 ? 11.308 24.906 -15.571 1.00 93.62 679 ILE A N 1
ATOM 5335 C CA . ILE A 1 679 ? 10.472 24.302 -14.533 1.00 93.62 679 ILE A CA 1
ATOM 5336 C C . ILE A 1 679 ? 11.351 23.641 -13.468 1.00 93.62 679 ILE A C 1
ATOM 5338 O O . ILE A 1 679 ? 11.268 24.010 -12.308 1.00 93.62 679 ILE A O 1
ATOM 5342 N N . LEU A 1 680 ? 12.227 22.698 -13.815 1.00 93.00 680 LEU A N 1
ATOM 5343 C CA . LEU A 1 680 ? 12.980 21.917 -12.823 1.00 93.00 680 LEU A CA 1
ATOM 5344 C C . LEU A 1 680 ? 13.948 22.769 -12.000 1.00 93.00 680 LEU A C 1
ATOM 5346 O O . LEU A 1 680 ? 14.059 22.583 -10.785 1.00 93.00 680 LEU A O 1
ATOM 5350 N N . LEU A 1 681 ? 14.648 23.703 -12.646 1.00 92.94 681 LEU A N 1
ATOM 5351 C CA . LEU A 1 681 ? 15.684 24.498 -11.997 1.00 92.94 681 LEU A CA 1
ATOM 5352 C C . LEU A 1 681 ? 15.090 25.493 -11.000 1.00 92.94 681 LEU A C 1
ATOM 5354 O O . LEU A 1 681 ? 15.676 25.669 -9.931 1.00 92.94 681 LEU A O 1
ATOM 5358 N N . SER A 1 682 ? 13.890 26.022 -11.256 1.00 92.12 682 SER A N 1
ATOM 5359 C CA . SER A 1 682 ? 13.173 26.872 -10.292 1.00 92.12 682 SER A CA 1
ATOM 5360 C C . SER A 1 682 ? 12.863 26.161 -8.960 1.00 92.12 682 SER A C 1
ATOM 5362 O O . SER A 1 682 ? 12.803 26.803 -7.911 1.00 92.12 682 SER A O 1
ATOM 5364 N N . TYR A 1 683 ? 12.754 24.824 -8.960 1.00 91.50 683 TYR A N 1
ATOM 5365 C CA . TYR A 1 683 ? 12.542 24.014 -7.750 1.00 91.50 683 TYR A CA 1
ATOM 5366 C C . TYR A 1 683 ? 13.831 23.403 -7.177 1.00 91.50 683 TYR A C 1
ATOM 5368 O O . TYR A 1 683 ? 13.814 22.883 -6.058 1.00 91.50 683 TYR A O 1
ATOM 5376 N N . SER A 1 684 ? 14.947 23.461 -7.910 1.00 87.25 684 SER A N 1
ATOM 5377 C CA . SER A 1 684 ? 16.214 22.774 -7.593 1.00 87.25 684 SER A CA 1
ATOM 5378 C C . SER A 1 684 ? 17.055 23.431 -6.487 1.00 87.25 684 SER A C 1
ATOM 5380 O O . SER A 1 684 ? 18.199 23.053 -6.265 1.00 87.25 684 SER A O 1
ATOM 5382 N N . LYS A 1 685 ? 16.518 24.440 -5.783 1.00 85.00 685 LYS A N 1
ATOM 5383 C CA . LYS A 1 685 ? 17.239 25.254 -4.777 1.00 85.00 685 LYS A CA 1
ATOM 5384 C C . LYS A 1 685 ? 18.561 25.869 -5.271 1.00 85.00 685 LYS A C 1
ATOM 5386 O O . LYS A 1 685 ? 19.327 26.375 -4.453 1.00 85.00 685 LYS A O 1
ATOM 5391 N N . LEU A 1 686 ? 18.828 25.846 -6.575 1.00 89.12 686 LEU A N 1
ATOM 5392 C CA . LEU A 1 686 ? 19.954 26.549 -7.164 1.00 89.12 686 LEU A CA 1
ATOM 5393 C C . LEU A 1 686 ? 19.773 28.054 -6.975 1.00 89.12 686 LEU A C 1
ATOM 5395 O O . LEU A 1 686 ? 18.676 28.582 -7.151 1.00 89.12 686 LEU A O 1
ATOM 5399 N N . ASN A 1 687 ? 20.862 28.745 -6.648 1.00 86.88 687 ASN A N 1
ATOM 5400 C CA . ASN A 1 687 ? 20.884 30.203 -6.539 1.00 86.88 687 ASN A CA 1
ATOM 5401 C C . ASN A 1 687 ? 20.992 30.858 -7.928 1.00 86.88 687 ASN A C 1
ATOM 5403 O O . ASN A 1 687 ? 21.937 31.604 -8.171 1.00 86.88 687 ASN A O 1
ATOM 5407 N N . LEU A 1 688 ? 20.068 30.541 -8.839 1.00 91.25 688 LEU A N 1
ATOM 5408 C CA . LEU A 1 688 ? 19.971 31.247 -10.116 1.00 91.25 688 LEU A CA 1
ATOM 5409 C C . LEU A 1 688 ? 19.466 32.671 -9.868 1.00 91.25 688 LEU A C 1
ATOM 5411 O O . LEU A 1 688 ? 18.598 32.904 -9.020 1.00 91.25 688 LEU A O 1
ATOM 5415 N N . THR A 1 689 ? 20.030 33.626 -10.592 1.00 93.44 689 THR A N 1
ATOM 5416 C CA . THR A 1 689 ? 19.584 35.017 -10.581 1.00 93.44 689 THR A CA 1
ATOM 5417 C C . THR A 1 689 ? 18.195 35.132 -11.205 1.00 93.44 689 THR A C 1
ATOM 5419 O O . THR A 1 689 ? 17.727 34.253 -11.937 1.00 93.44 689 THR A O 1
ATOM 5422 N N . LYS A 1 690 ? 17.499 36.228 -10.897 1.00 92.75 690 LYS A N 1
ATOM 5423 C CA . LYS A 1 690 ? 16.170 36.477 -11.459 1.00 92.75 690 LYS A CA 1
ATOM 5424 C C . LYS A 1 690 ? 16.255 36.596 -12.985 1.00 92.75 690 LYS A C 1
ATOM 5426 O O . LYS A 1 690 ? 15.401 36.069 -13.686 1.00 92.75 690 LYS A O 1
ATOM 5431 N N . GLU A 1 691 ? 17.321 37.218 -13.467 1.00 94.50 691 GLU A N 1
ATOM 5432 C CA . GLU A 1 691 ? 17.629 37.413 -14.877 1.00 94.50 691 GLU A CA 1
ATOM 5433 C C . GLU A 1 691 ? 17.864 36.074 -15.601 1.00 94.50 691 GLU A C 1
ATOM 5435 O O . GLU A 1 691 ? 17.342 35.867 -16.693 1.00 94.50 691 GLU A O 1
ATOM 5440 N N . GLU A 1 692 ? 18.582 35.127 -14.987 1.00 93.69 692 GLU A N 1
ATOM 5441 C CA . GLU A 1 692 ? 18.791 33.782 -15.553 1.00 93.69 692 GLU A CA 1
ATOM 5442 C C . GLU A 1 692 ? 17.476 32.993 -15.667 1.00 93.69 692 GLU A C 1
ATOM 5444 O O . GLU A 1 692 ? 17.235 32.320 -16.670 1.00 93.69 692 GLU A O 1
ATOM 5449 N N . LEU A 1 693 ? 16.590 33.094 -14.671 1.00 93.06 693 LEU A N 1
ATOM 5450 C CA . LEU A 1 693 ? 15.269 32.458 -14.724 1.00 93.06 693 LEU A CA 1
ATOM 5451 C C . LEU A 1 693 ? 14.360 33.096 -15.786 1.00 93.06 693 LEU A C 1
ATOM 5453 O O . LEU A 1 693 ? 13.696 32.365 -16.519 1.00 93.06 693 LEU A O 1
ATOM 5457 N N . GLU A 1 694 ? 14.365 34.427 -15.906 1.00 94.38 694 GLU A N 1
ATOM 5458 C CA . GLU A 1 694 ? 13.618 35.154 -16.945 1.00 94.38 694 GLU A CA 1
ATOM 5459 C C . GLU A 1 694 ? 14.119 34.801 -18.354 1.00 94.38 694 GLU A C 1
ATOM 5461 O O . GLU A 1 694 ? 13.315 34.633 -19.272 1.00 94.38 694 GLU A O 1
ATOM 5466 N N . LEU A 1 695 ? 15.432 34.613 -18.535 1.00 92.75 695 LEU A N 1
ATOM 5467 C CA . LEU A 1 695 ? 16.004 34.145 -19.801 1.00 92.75 695 LEU A CA 1
ATOM 5468 C C . LEU A 1 695 ? 15.572 32.710 -20.131 1.00 92.75 695 LEU A C 1
ATOM 5470 O O . LEU A 1 695 ? 15.182 32.434 -21.268 1.00 92.75 695 LEU A O 1
ATOM 5474 N N . LEU A 1 696 ? 15.591 31.797 -19.153 1.00 93.06 696 LEU A N 1
ATOM 5475 C CA . LEU A 1 696 ? 15.085 30.433 -19.344 1.00 93.06 696 LEU A CA 1
ATOM 5476 C C . LEU A 1 696 ? 13.599 30.432 -19.737 1.00 93.06 696 LEU A C 1
ATOM 5478 O O . LEU A 1 696 ? 13.211 29.703 -20.652 1.00 93.06 696 LEU A O 1
ATOM 5482 N N . GLU A 1 697 ? 12.783 31.271 -19.094 1.00 93.56 697 GLU A N 1
ATOM 5483 C CA . GLU A 1 697 ? 11.360 31.433 -19.409 1.00 93.56 697 GLU A CA 1
ATOM 5484 C C . GLU A 1 697 ? 11.153 31.983 -20.826 1.00 93.56 697 GLU A C 1
ATOM 5486 O O . GLU A 1 697 ? 10.392 31.414 -21.618 1.00 93.56 697 GLU A O 1
ATOM 5491 N N . TYR A 1 698 ? 11.879 33.045 -21.181 1.00 93.50 698 TYR A N 1
ATOM 5492 C CA . TYR A 1 698 ? 11.824 33.669 -22.500 1.00 93.50 698 TYR A CA 1
ATOM 5493 C C . TYR A 1 698 ? 12.135 32.659 -23.610 1.00 93.50 698 TYR A C 1
ATOM 5495 O O . TYR A 1 698 ? 11.351 32.494 -24.551 1.00 93.50 698 TYR A O 1
ATOM 5503 N N . HIS A 1 699 ? 13.232 31.912 -23.469 1.00 90.56 699 HIS A N 1
ATOM 5504 C CA . HIS A 1 699 ? 13.621 30.900 -24.449 1.00 90.56 699 HIS A CA 1
ATOM 5505 C C . HIS A 1 699 ? 12.687 29.685 -24.458 1.00 90.56 699 HIS A C 1
ATOM 5507 O O . HIS A 1 699 ? 12.478 29.101 -25.519 1.00 90.56 699 HIS A O 1
ATOM 5513 N N . SER A 1 700 ? 12.055 29.336 -23.330 1.00 89.56 700 SER A N 1
ATOM 5514 C CA . SER A 1 700 ? 11.022 28.289 -23.304 1.00 89.56 700 SER A CA 1
ATOM 5515 C C . SER A 1 700 ? 9.754 28.670 -24.083 1.00 89.56 700 SER A C 1
ATOM 5517 O O . SER A 1 700 ? 9.082 27.799 -24.636 1.00 89.56 700 SER A O 1
ATOM 5519 N N . SER A 1 701 ? 9.456 29.971 -24.158 1.00 89.56 701 SER A N 1
ATOM 5520 C CA . SER A 1 701 ? 8.271 30.538 -24.817 1.00 89.56 701 SER A CA 1
ATOM 5521 C C . SER A 1 701 ? 8.490 30.811 -26.310 1.00 89.56 701 SER A C 1
ATOM 5523 O O . SER A 1 701 ? 7.542 30.856 -27.095 1.00 89.56 701 SER A O 1
ATOM 5525 N N . SER A 1 702 ? 9.745 31.026 -26.711 1.00 87.00 702 SER A N 1
ATOM 5526 C CA . SER A 1 702 ? 10.142 31.367 -28.077 1.00 87.00 702 SER A CA 1
ATOM 5527 C C . SER A 1 702 ? 10.166 30.122 -28.971 1.00 87.00 702 SER A C 1
ATOM 5529 O O . SER A 1 702 ? 11.115 29.340 -28.961 1.00 87.00 702 SER A O 1
ATOM 5531 N N . THR A 1 703 ? 9.161 29.963 -29.831 1.00 70.19 703 THR A N 1
ATOM 5532 C CA . THR A 1 703 ? 9.065 28.818 -30.752 1.00 70.19 703 THR A CA 1
ATOM 5533 C C . THR A 1 703 ? 9.861 28.971 -32.062 1.00 70.19 703 THR A C 1
ATOM 5535 O O . THR A 1 703 ? 9.638 28.181 -32.977 1.00 70.19 703 THR A O 1
ATOM 5538 N N . GLY A 1 704 ? 10.757 29.961 -32.222 1.00 65.81 704 GLY A N 1
ATOM 5539 C CA . GLY A 1 704 ? 11.348 30.211 -33.553 1.00 65.81 704 GLY A CA 1
ATOM 5540 C C . GLY A 1 704 ? 12.567 31.130 -33.702 1.00 65.81 704 GLY A C 1
ATOM 5541 O O . GLY A 1 704 ? 12.809 31.590 -34.814 1.00 65.81 704 GLY A O 1
ATOM 5542 N N . GLY A 1 705 ? 13.338 31.416 -32.649 1.00 58.78 705 GLY A N 1
ATOM 5543 C CA . GLY A 1 705 ? 14.551 32.245 -32.754 1.00 58.78 705 GLY A CA 1
ATOM 5544 C C . GLY A 1 705 ? 15.811 31.442 -33.103 1.00 58.78 705 GLY A C 1
ATOM 5545 O O . GLY A 1 705 ? 16.093 30.433 -32.470 1.00 58.78 705 GLY A O 1
ATOM 5546 N N . THR A 1 706 ? 16.593 31.902 -34.084 1.00 51.50 706 THR A N 1
ATOM 5547 C CA . THR A 1 706 ? 17.854 31.293 -34.564 1.00 51.50 706 THR A CA 1
ATOM 5548 C C . THR A 1 706 ? 19.078 31.572 -33.677 1.00 51.50 706 THR A C 1
ATOM 5550 O O . THR A 1 706 ? 20.209 31.406 -34.132 1.00 51.50 706 THR A O 1
ATOM 5553 N N . GLU A 1 707 ? 18.894 32.032 -32.440 1.00 58.12 707 GLU A N 1
ATOM 5554 C CA . GLU A 1 707 ? 20.016 32.319 -31.545 1.00 58.12 707 GLU A CA 1
ATOM 5555 C C . GLU A 1 707 ? 20.493 31.051 -30.831 1.00 58.12 707 GLU A C 1
ATOM 5557 O O . GLU A 1 707 ? 19.720 30.313 -30.226 1.00 58.12 707 GLU A O 1
ATOM 5562 N N . THR A 1 708 ? 21.799 30.806 -30.915 1.00 76.88 708 THR A N 1
ATOM 5563 C CA . THR A 1 708 ? 22.516 29.628 -30.407 1.00 76.88 708 THR A CA 1
ATOM 5564 C C . THR A 1 708 ? 22.745 29.669 -28.894 1.00 76.88 708 THR A C 1
ATOM 5566 O O . THR A 1 708 ? 23.790 29.225 -28.426 1.00 76.88 708 THR A O 1
ATOM 5569 N N . VAL A 1 709 ? 21.830 30.252 -28.121 1.00 86.25 709 VAL A N 1
ATOM 5570 C CA . VAL A 1 709 ? 21.940 30.240 -26.657 1.00 86.25 709 VAL A CA 1
ATOM 5571 C C . VAL A 1 709 ? 21.582 28.837 -26.178 1.00 86.25 709 VAL A C 1
ATOM 5573 O O . VAL A 1 709 ? 20.584 28.266 -26.626 1.00 86.25 709 VAL A O 1
ATOM 5576 N N . SER A 1 710 ? 22.399 28.255 -25.301 1.00 86.50 710 SER A N 1
ATOM 5577 C CA . SER A 1 710 ? 22.086 26.989 -24.640 1.00 86.50 710 SER A CA 1
ATOM 5578 C C . SER A 1 710 ? 21.658 27.206 -23.187 1.00 86.50 710 SER A C 1
ATOM 5580 O O . SER A 1 710 ? 22.049 28.180 -22.547 1.00 86.50 710 SER A O 1
ATOM 5582 N N . VAL A 1 711 ? 20.871 26.281 -22.629 1.00 89.19 711 VAL A N 1
ATOM 5583 C CA . VAL A 1 711 ? 20.475 26.286 -21.208 1.00 89.19 711 VAL A CA 1
ATOM 5584 C C . VAL A 1 711 ? 21.712 26.363 -20.305 1.00 89.19 711 VAL A C 1
ATOM 5586 O O . VAL A 1 711 ? 21.694 27.028 -19.273 1.00 89.19 711 VAL A O 1
ATOM 5589 N N . TRP A 1 712 ? 22.801 25.708 -20.709 1.00 85.00 712 TRP A N 1
ATOM 5590 C CA . TRP A 1 712 ? 24.079 25.739 -20.005 1.00 85.00 712 TRP A CA 1
ATOM 5591 C C . TRP A 1 712 ? 24.651 27.155 -19.875 1.00 85.00 712 TRP A C 1
ATOM 5593 O O . TRP A 1 712 ? 25.103 27.522 -18.790 1.00 85.00 712 TRP A O 1
ATOM 5603 N N . ASP A 1 713 ? 24.600 27.947 -20.949 1.00 85.94 713 ASP A N 1
ATOM 5604 C CA . ASP A 1 713 ? 25.147 29.310 -20.962 1.00 85.94 713 ASP A CA 1
ATOM 5605 C C . ASP A 1 713 ? 24.418 30.219 -19.965 1.00 85.94 713 ASP A C 1
ATOM 5607 O O . ASP A 1 713 ? 25.016 31.145 -19.423 1.00 85.94 713 ASP A O 1
ATOM 5611 N N . ILE A 1 714 ? 23.145 29.916 -19.690 1.00 92.69 714 ILE A N 1
ATOM 5612 C CA . ILE A 1 714 ? 22.315 30.637 -18.721 1.00 92.69 714 ILE A CA 1
ATOM 5613 C C . ILE A 1 714 ? 22.536 30.120 -17.294 1.00 92.69 714 ILE A C 1
ATOM 5615 O O . ILE A 1 714 ? 22.616 30.908 -16.364 1.00 92.69 714 ILE A O 1
ATOM 5619 N N . VAL A 1 715 ? 22.642 28.803 -17.087 1.00 91.06 715 VAL A N 1
ATOM 5620 C CA . VAL A 1 715 ? 22.848 28.223 -15.741 1.00 91.06 715 VAL A CA 1
ATOM 5621 C C . VAL A 1 715 ? 24.238 28.545 -15.183 1.00 91.06 715 VAL A C 1
ATOM 5623 O O . VAL A 1 715 ? 24.416 28.654 -13.967 1.00 91.06 715 VAL A O 1
ATOM 5626 N N . GLY A 1 716 ? 25.232 28.658 -16.065 1.00 84.88 716 GLY A N 1
ATOM 5627 C CA . GLY A 1 716 ? 26.604 28.976 -15.703 1.00 84.88 716 GLY A CA 1
ATOM 5628 C C . GLY A 1 716 ? 27.328 27.864 -14.932 1.00 84.88 716 GLY A C 1
ATOM 5629 O O . GLY A 1 716 ? 26.756 26.919 -14.378 1.00 84.88 716 GLY A O 1
ATOM 5630 N N . VAL A 1 717 ? 28.655 27.989 -14.871 1.00 77.62 717 VAL A N 1
ATOM 5631 C CA . VAL A 1 717 ? 29.544 26.977 -14.274 1.00 77.62 717 VAL A CA 1
ATOM 5632 C C . VAL A 1 717 ? 29.262 26.763 -12.780 1.00 77.62 717 VAL A C 1
ATOM 5634 O O . VAL A 1 717 ? 29.322 25.634 -12.289 1.00 77.62 717 VAL A O 1
ATOM 5637 N N . ASP A 1 718 ? 28.952 27.822 -12.030 1.00 80.00 718 ASP A N 1
ATOM 5638 C CA . ASP A 1 718 ? 28.734 27.719 -10.583 1.00 80.00 718 ASP A CA 1
ATOM 5639 C C . ASP A 1 718 ? 27.349 27.173 -10.218 1.00 80.00 718 ASP A C 1
ATOM 5641 O O . ASP A 1 718 ? 27.238 26.425 -9.239 1.00 80.00 718 ASP A O 1
ATOM 5645 N N . GLY A 1 719 ? 26.315 27.468 -11.016 1.00 84.62 719 GLY A N 1
ATOM 5646 C CA . GLY A 1 719 ? 25.008 26.817 -10.904 1.00 84.62 719 GLY A CA 1
ATOM 5647 C C . GLY A 1 719 ? 25.126 25.316 -11.157 1.00 84.62 719 GLY A C 1
ATOM 5648 O O . GLY A 1 719 ? 24.621 24.497 -10.388 1.00 84.62 719 GLY A O 1
ATOM 5649 N N . PHE A 1 720 ? 25.921 24.933 -12.152 1.00 81.19 720 PHE A N 1
ATOM 5650 C CA . PHE A 1 720 ? 26.171 23.533 -12.466 1.00 81.19 720 PHE A CA 1
ATOM 5651 C C . PHE A 1 720 ? 26.937 22.775 -11.368 1.00 81.19 720 PHE A C 1
ATOM 5653 O O . PHE A 1 720 ? 26.554 21.663 -10.998 1.00 81.19 720 PHE A O 1
ATOM 5660 N N . LYS A 1 721 ? 27.975 23.380 -10.770 1.00 76.25 721 LYS A N 1
ATOM 5661 C CA . LYS A 1 721 ? 28.663 22.800 -9.594 1.00 76.25 721 LYS A CA 1
ATOM 5662 C C . LYS A 1 721 ? 27.703 22.555 -8.434 1.00 76.25 721 LYS A C 1
ATOM 5664 O O . LYS A 1 721 ? 27.795 21.528 -7.763 1.00 76.25 721 LYS A O 1
ATOM 5669 N N . GLN A 1 722 ? 26.807 23.506 -8.168 1.00 83.75 722 GLN A N 1
ATOM 5670 C CA . GLN A 1 722 ? 25.792 23.359 -7.123 1.00 83.75 722 GLN A CA 1
ATOM 5671 C C . GLN A 1 722 ? 24.806 22.238 -7.465 1.00 83.75 722 GLN A C 1
ATOM 5673 O O . GLN A 1 722 ? 24.467 21.445 -6.587 1.00 83.75 722 GLN A O 1
ATOM 5678 N N . LEU A 1 723 ? 24.418 22.113 -8.737 1.00 85.12 723 LEU A N 1
ATOM 5679 C CA . LEU A 1 723 ? 23.512 21.064 -9.197 1.00 85.12 723 LEU A CA 1
ATOM 5680 C C . LEU A 1 723 ? 24.112 19.672 -8.975 1.00 85.12 723 LEU A C 1
ATOM 5682 O O . LEU A 1 723 ? 23.432 18.798 -8.442 1.00 85.12 723 LEU A O 1
ATOM 5686 N N . ILE A 1 724 ? 25.400 19.488 -9.286 1.00 79.00 724 ILE A N 1
ATOM 5687 C CA . ILE A 1 724 ? 26.134 18.243 -9.001 1.00 79.00 724 ILE A CA 1
ATOM 5688 C C . ILE A 1 724 ? 26.140 17.938 -7.502 1.00 79.00 724 ILE A C 1
ATOM 5690 O O . ILE A 1 724 ? 25.767 16.836 -7.111 1.00 79.00 724 ILE A O 1
ATOM 5694 N N . ARG A 1 725 ? 26.465 18.913 -6.644 1.00 79.50 725 ARG A N 1
ATOM 5695 C CA . ARG A 1 725 ? 26.437 18.709 -5.181 1.00 79.50 725 ARG A CA 1
ATOM 5696 C C . ARG A 1 725 ? 25.059 18.289 -4.674 1.00 79.50 725 ARG A C 1
ATOM 5698 O O . ARG A 1 725 ? 24.959 17.477 -3.757 1.00 79.50 725 ARG A O 1
ATOM 5705 N N . HIS A 1 726 ? 23.987 18.831 -5.245 1.00 84.56 726 HIS A N 1
ATOM 5706 C CA . HIS A 1 726 ? 22.634 18.416 -4.884 1.00 84.56 726 HIS A CA 1
ATOM 5707 C C . HIS A 1 726 ? 22.299 17.007 -5.386 1.00 84.56 726 HIS A C 1
ATOM 5709 O O . HIS A 1 726 ? 21.688 16.243 -4.641 1.00 84.56 726 HIS A O 1
ATOM 5715 N N . ILE A 1 727 ? 22.762 16.615 -6.577 1.00 80.88 727 ILE A N 1
ATOM 5716 C CA . ILE A 1 727 ? 22.661 15.227 -7.063 1.00 80.88 727 ILE A CA 1
ATOM 5717 C C . ILE A 1 727 ? 23.399 14.270 -6.119 1.00 80.88 727 ILE A C 1
ATOM 5719 O O . ILE A 1 727 ? 22.861 13.221 -5.761 1.00 80.88 727 ILE A O 1
ATOM 5723 N N . GLU A 1 728 ? 24.602 14.625 -5.668 1.00 74.25 728 GLU A N 1
ATOM 5724 C CA . GLU A 1 728 ? 25.377 13.839 -4.698 1.00 74.25 728 GLU A CA 1
ATOM 5725 C C . GLU A 1 728 ? 24.627 13.679 -3.370 1.00 74.25 728 GLU A C 1
ATOM 5727 O O . GLU A 1 728 ? 24.579 12.589 -2.807 1.00 74.25 728 GLU A O 1
ATOM 5732 N N . GLN A 1 729 ? 23.974 14.737 -2.884 1.00 78.88 729 GLN A N 1
ATOM 5733 C CA . GLN A 1 729 ? 23.146 14.681 -1.674 1.00 78.88 729 GLN A CA 1
ATOM 5734 C C . GLN A 1 729 ? 21.887 13.821 -1.860 1.00 78.88 729 GLN A C 1
ATOM 5736 O O . GLN A 1 729 ? 21.512 13.066 -0.959 1.00 78.88 729 GLN A O 1
ATOM 5741 N N . GLU A 1 730 ? 21.228 13.910 -3.019 1.00 78.00 730 GLU A N 1
ATOM 5742 C CA . GLU A 1 730 ? 20.073 13.069 -3.356 1.00 78.00 730 GLU A CA 1
ATOM 5743 C C . GLU A 1 730 ? 20.451 11.587 -3.450 1.00 78.00 730 GLU A C 1
ATOM 5745 O O . GLU A 1 730 ? 19.708 10.724 -2.978 1.00 78.00 730 GLU A O 1
ATOM 5750 N N . THR A 1 731 ? 21.609 11.289 -4.042 1.00 67.75 731 THR A N 1
ATOM 5751 C CA . THR A 1 731 ? 22.093 9.920 -4.272 1.00 67.75 731 THR A CA 1
ATOM 5752 C C . THR A 1 731 ? 22.780 9.313 -3.050 1.00 67.75 731 THR A C 1
ATOM 5754 O O . THR A 1 731 ? 22.618 8.118 -2.800 1.00 67.75 731 THR A O 1
ATOM 5757 N N . GLY A 1 732 ? 23.463 10.112 -2.227 1.00 61.03 732 GLY A N 1
ATOM 5758 C CA . GLY A 1 732 ? 24.123 9.667 -0.996 1.00 61.03 732 GLY A CA 1
ATOM 5759 C C . GLY A 1 732 ? 23.158 9.026 0.005 1.00 61.03 732 GLY A C 1
ATOM 5760 O O . GLY A 1 732 ? 23.475 7.996 0.594 1.00 61.03 732 GLY A O 1
ATOM 5761 N N . ASN A 1 733 ? 21.925 9.537 0.098 1.00 56.47 733 ASN A N 1
ATOM 5762 C CA . ASN A 1 733 ? 20.867 8.942 0.926 1.00 56.47 733 ASN A CA 1
ATOM 5763 C C . ASN A 1 733 ? 20.363 7.577 0.411 1.00 56.47 733 ASN A C 1
ATOM 5765 O O . ASN A 1 733 ? 19.767 6.810 1.168 1.00 56.47 733 ASN A O 1
ATOM 5769 N N . LEU A 1 734 ? 20.557 7.264 -0.875 1.00 52.97 734 LEU A N 1
ATOM 5770 C CA . LEU A 1 734 ? 20.143 5.984 -1.466 1.00 52.97 734 LEU A CA 1
ATOM 5771 C C . LEU A 1 734 ? 21.191 4.885 -1.248 1.00 52.97 734 LEU A C 1
ATOM 5773 O O . LEU A 1 734 ? 20.834 3.713 -1.119 1.00 52.97 734 LEU A O 1
ATOM 5777 N N . MET A 1 735 ? 22.465 5.267 -1.162 1.00 45.28 735 MET A N 1
ATOM 5778 C CA . MET A 1 735 ? 23.606 4.349 -1.096 1.00 45.28 735 MET A CA 1
ATOM 5779 C C . MET A 1 735 ? 23.776 3.685 0.279 1.00 45.28 735 MET A C 1
ATOM 5781 O O . MET A 1 735 ? 24.283 2.568 0.345 1.00 45.28 735 MET A O 1
ATOM 5785 N N . GLU A 1 736 ? 23.293 4.295 1.369 1.00 49.56 736 GLU A N 1
ATOM 5786 C CA . GLU A 1 736 ? 23.371 3.693 2.714 1.00 49.56 736 GLU A CA 1
ATOM 5787 C C . GLU A 1 736 ? 22.507 2.425 2.879 1.00 49.56 736 GLU A C 1
ATOM 5789 O O . GLU A 1 736 ? 22.735 1.651 3.806 1.00 49.56 736 GLU A O 1
ATOM 5794 N N . ASN A 1 737 ? 21.547 2.166 1.977 1.00 42.84 737 ASN A N 1
ATOM 5795 C CA . ASN A 1 737 ? 20.569 1.080 2.131 1.00 42.84 737 ASN A CA 1
ATOM 5796 C C . ASN A 1 737 ? 20.571 0.009 1.024 1.00 42.84 737 ASN A C 1
ATOM 5798 O O . ASN A 1 737 ? 19.820 -0.961 1.144 1.00 42.84 737 ASN A O 1
ATOM 5802 N N . SER A 1 738 ? 21.377 0.128 -0.040 1.00 40.28 738 SER A N 1
ATOM 5803 C CA . SER A 1 738 ? 21.401 -0.873 -1.122 1.00 40.28 738 SER A CA 1
ATOM 5804 C C . SER A 1 738 ? 22.776 -1.518 -1.289 1.00 40.28 738 SER A C 1
ATOM 5806 O O . SER A 1 738 ? 23.693 -0.921 -1.844 1.00 40.28 738 SER A O 1
ATOM 5808 N N . THR A 1 739 ? 22.905 -2.779 -0.880 1.00 38.94 739 THR A N 1
ATOM 5809 C CA . THR A 1 739 ? 24.102 -3.612 -1.099 1.00 38.94 739 THR A CA 1
ATOM 5810 C C . THR A 1 739 ? 24.259 -4.099 -2.549 1.00 38.94 739 THR A C 1
ATOM 5812 O O . THR A 1 739 ? 25.262 -4.733 -2.874 1.00 38.94 739 THR A O 1
ATOM 5815 N N . GLU A 1 740 ? 23.295 -3.812 -3.433 1.00 39.09 740 GLU A N 1
ATOM 5816 C CA . GLU A 1 740 ? 23.226 -4.383 -4.788 1.00 39.09 740 GLU A CA 1
ATOM 5817 C C . GLU A 1 740 ? 23.791 -3.491 -5.912 1.00 39.09 740 GLU A C 1
ATOM 5819 O O . GLU A 1 740 ? 24.028 -3.994 -7.010 1.00 39.09 740 GLU A O 1
ATOM 5824 N N . PHE A 1 741 ? 24.101 -2.211 -5.672 1.00 40.56 741 PHE A N 1
ATOM 5825 C CA . PHE A 1 741 ? 24.685 -1.331 -6.698 1.00 40.56 741 PHE A CA 1
ATOM 5826 C C . PHE A 1 741 ? 26.212 -1.226 -6.557 1.00 40.56 741 PHE A C 1
ATOM 5828 O O . PHE A 1 741 ? 26.747 -0.376 -5.850 1.00 40.56 741 PHE A O 1
ATOM 5835 N N . ARG A 1 742 ? 26.950 -2.104 -7.252 1.00 34.91 742 ARG A N 1
ATOM 5836 C CA . ARG A 1 742 ? 28.417 -2.002 -7.389 1.00 34.91 742 ARG A CA 1
ATOM 5837 C C . ARG A 1 742 ? 28.796 -0.917 -8.414 1.00 34.91 742 ARG A C 1
ATOM 5839 O O . ARG A 1 742 ? 29.153 -1.234 -9.543 1.00 34.91 742 ARG A O 1
ATOM 5846 N N . GLY A 1 743 ? 28.721 0.350 -8.012 1.00 51.75 743 GLY A N 1
ATOM 5847 C CA . GLY A 1 743 ? 29.231 1.515 -8.751 1.00 51.75 743 GLY A CA 1
ATOM 5848 C C . GLY A 1 743 ? 28.569 2.811 -8.274 1.00 51.75 743 GLY A C 1
ATOM 5849 O O . GLY A 1 743 ? 27.354 2.828 -8.102 1.00 51.75 743 GLY A O 1
ATOM 5850 N N . SER A 1 744 ? 29.336 3.887 -8.035 1.00 50.22 744 SER A N 1
ATOM 5851 C CA . SER A 1 744 ? 28.731 5.192 -7.713 1.00 50.22 744 SER A CA 1
ATOM 5852 C C . SER A 1 744 ? 27.918 5.692 -8.913 1.00 50.22 744 SER A C 1
ATOM 5854 O O . SER A 1 744 ? 28.468 5.719 -10.018 1.00 50.22 744 SER A O 1
ATOM 5856 N N . PRO A 1 745 ? 26.652 6.121 -8.734 1.00 55.34 745 PRO A N 1
ATOM 5857 C CA . PRO A 1 745 ? 25.850 6.736 -9.793 1.00 55.34 745 PRO A CA 1
ATOM 5858 C C . PRO A 1 745 ? 26.581 7.899 -10.471 1.00 55.34 745 PRO A C 1
ATOM 5860 O O . PRO A 1 745 ? 26.497 8.046 -11.684 1.00 55.34 745 PRO A O 1
ATOM 5863 N N . ILE A 1 746 ? 27.381 8.650 -9.706 1.00 56.25 746 ILE A N 1
ATOM 5864 C CA . ILE A 1 746 ? 28.205 9.769 -10.184 1.00 56.25 746 ILE A CA 1
ATOM 5865 C C . ILE A 1 746 ? 29.099 9.344 -11.361 1.00 56.25 746 ILE A C 1
ATOM 5867 O O . ILE A 1 746 ? 29.241 10.090 -12.324 1.00 56.25 746 ILE A O 1
ATOM 5871 N N . TYR A 1 747 ? 29.642 8.122 -11.345 1.00 62.94 747 TYR A N 1
ATOM 5872 C CA . TYR A 1 747 ? 30.561 7.648 -12.384 1.00 62.94 747 TYR A CA 1
ATOM 5873 C C . TYR A 1 747 ? 29.860 7.318 -13.702 1.00 62.94 747 TYR A C 1
ATOM 5875 O O . TYR A 1 747 ? 30.397 7.625 -14.764 1.00 62.94 747 TYR A O 1
ATOM 5883 N N . GLY A 1 748 ? 28.654 6.741 -13.645 1.00 64.94 748 GLY A N 1
ATOM 5884 C CA . GLY A 1 748 ? 27.835 6.539 -14.845 1.00 64.94 748 GLY A CA 1
ATOM 5885 C C . GLY A 1 748 ? 27.426 7.872 -15.469 1.00 64.94 748 GLY A C 1
ATOM 5886 O O . GLY A 1 748 ? 27.396 8.018 -16.685 1.00 64.94 748 GLY A O 1
ATOM 5887 N N . TRP A 1 749 ? 27.207 8.886 -14.635 1.00 64.94 749 TRP A N 1
ATOM 5888 C CA . TRP A 1 749 ? 26.834 10.206 -15.111 1.00 64.94 749 TRP A CA 1
ATOM 5889 C C . TRP A 1 749 ? 28.012 10.952 -15.701 1.00 64.94 749 TRP A C 1
ATOM 5891 O O . TRP A 1 749 ? 27.866 11.478 -16.786 1.00 64.94 749 TRP A O 1
ATOM 5901 N N . ILE A 1 750 ? 29.192 10.959 -15.075 1.00 66.75 750 ILE A N 1
ATOM 5902 C CA . ILE A 1 750 ? 30.385 11.585 -15.673 1.00 66.75 750 ILE A CA 1
ATOM 5903 C C . ILE A 1 750 ? 30.665 11.004 -17.068 1.00 66.75 750 ILE A C 1
ATOM 5905 O O . ILE A 1 750 ? 31.011 11.756 -17.975 1.00 66.75 750 ILE A O 1
ATOM 5909 N N . GLN A 1 751 ? 30.437 9.704 -17.275 1.00 67.00 751 GLN A N 1
ATOM 5910 C CA . GLN A 1 751 ? 30.527 9.080 -18.600 1.00 67.00 751 GLN A CA 1
ATOM 5911 C C . GLN A 1 751 ? 29.485 9.641 -19.580 1.00 67.00 751 GLN A C 1
ATOM 5913 O O . GLN A 1 751 ? 29.847 10.090 -20.667 1.00 67.00 751 GLN A O 1
ATOM 5918 N N . GLU A 1 752 ? 28.205 9.678 -19.196 1.00 65.75 752 GLU A N 1
ATOM 5919 C CA . GLU A 1 752 ? 27.128 10.238 -20.028 1.00 65.75 752 GLU A CA 1
ATOM 5920 C C . GLU A 1 752 ? 27.319 11.738 -20.313 1.00 65.75 752 GLU A C 1
ATOM 5922 O O . GLU A 1 752 ? 27.134 12.196 -21.438 1.00 65.75 752 GLU A O 1
ATOM 5927 N N . LEU A 1 753 ? 27.769 12.496 -19.318 1.00 68.75 753 LEU A N 1
ATOM 5928 C CA . LEU A 1 753 ? 28.108 13.914 -19.393 1.00 68.75 753 LEU A CA 1
ATOM 5929 C C . LEU A 1 753 ? 29.262 14.172 -20.352 1.00 68.75 753 LEU A C 1
ATOM 5931 O O . LEU A 1 753 ? 29.232 15.129 -21.127 1.00 68.75 753 LEU A O 1
ATOM 5935 N N . LEU A 1 754 ? 30.271 13.305 -20.321 1.00 71.06 754 LEU A N 1
ATOM 5936 C CA . LEU A 1 754 ? 31.416 13.399 -21.207 1.00 71.06 754 LEU A CA 1
ATOM 5937 C C . LEU A 1 754 ? 30.997 13.117 -22.654 1.00 71.06 754 LEU A C 1
ATOM 5939 O O . LEU A 1 754 ? 31.323 13.902 -23.544 1.00 71.06 754 LEU A O 1
ATOM 5943 N N . LEU A 1 755 ? 30.190 12.077 -22.876 1.00 66.06 755 LEU A N 1
ATOM 5944 C CA . LEU A 1 755 ? 29.584 11.755 -24.174 1.00 66.06 755 LEU A CA 1
ATOM 5945 C C . LEU A 1 755 ? 28.776 12.935 -24.737 1.00 66.06 755 LEU A C 1
ATOM 5947 O O . LEU A 1 755 ? 28.947 13.325 -25.895 1.00 66.06 755 LEU A O 1
ATOM 5951 N N . VAL A 1 756 ? 27.934 13.541 -23.899 1.00 62.91 756 VAL A N 1
ATOM 5952 C CA . VAL A 1 756 ? 27.148 14.732 -24.240 1.00 62.91 756 VAL A CA 1
ATOM 5953 C C . VAL A 1 756 ? 28.054 15.916 -24.569 1.00 62.91 756 VAL A C 1
ATOM 5955 O O . VAL A 1 756 ? 27.821 16.603 -25.561 1.00 62.91 756 VAL A O 1
ATOM 5958 N N . SER A 1 757 ? 29.109 16.151 -23.789 1.00 71.69 757 SER A N 1
ATOM 5959 C CA . SER A 1 757 ? 30.017 17.281 -24.007 1.00 71.69 757 SER A CA 1
ATOM 5960 C C . SER A 1 757 ? 30.712 17.228 -25.369 1.00 71.69 757 SER A C 1
ATOM 5962 O O . SER A 1 757 ? 30.910 18.265 -26.003 1.00 71.69 757 SER A O 1
ATOM 5964 N N . PHE A 1 758 ? 31.033 16.029 -25.861 1.00 66.88 758 PHE A N 1
ATOM 5965 C CA . PHE A 1 758 ? 31.558 15.833 -27.210 1.00 66.88 758 PHE A CA 1
ATOM 5966 C C . PHE A 1 758 ? 30.489 16.053 -28.277 1.00 66.88 758 PHE A C 1
ATOM 5968 O O . PHE A 1 758 ? 30.756 16.740 -29.261 1.00 66.88 758 PHE A O 1
ATOM 5975 N N . ALA A 1 759 ? 29.274 15.542 -28.065 1.00 56.97 759 ALA A N 1
ATOM 5976 C CA . ALA A 1 759 ? 28.164 15.731 -28.997 1.00 56.97 759 ALA A CA 1
ATOM 5977 C C . ALA A 1 759 ? 27.743 17.205 -29.142 1.00 56.97 759 ALA A C 1
ATOM 5979 O O . ALA A 1 759 ? 27.386 17.630 -30.237 1.00 56.97 759 ALA A O 1
ATOM 5980 N N . LEU A 1 760 ? 27.825 17.986 -28.061 1.00 54.88 760 LEU A N 1
ATOM 5981 C CA . LEU A 1 760 ? 27.522 19.420 -28.050 1.00 54.88 760 LEU A CA 1
ATOM 5982 C C . LEU A 1 760 ? 28.679 20.291 -28.564 1.00 54.88 760 LEU A C 1
ATOM 5984 O O . LEU A 1 760 ? 28.527 21.503 -28.667 1.00 54.88 760 LEU A O 1
ATOM 5988 N N . GLY A 1 761 ? 29.865 19.726 -28.817 1.00 63.62 761 GLY A N 1
ATOM 5989 C CA . GLY A 1 761 ? 31.053 20.507 -29.177 1.00 63.62 761 GLY A CA 1
ATOM 5990 C C . GLY A 1 761 ? 31.595 21.406 -28.051 1.00 63.62 761 GLY A C 1
ATOM 5991 O O . GLY A 1 761 ? 32.660 21.992 -28.222 1.00 63.62 761 GLY A O 1
ATOM 5992 N N . SER A 1 762 ? 30.968 21.429 -26.870 1.00 65.56 762 SER A N 1
ATOM 5993 C CA . SER A 1 762 ? 31.310 22.319 -25.751 1.00 65.56 762 SER A CA 1
ATOM 5994 C C . SER A 1 762 ? 32.668 21.988 -25.124 1.00 65.56 762 SER A C 1
ATOM 5996 O O . SER A 1 762 ? 32.822 21.007 -24.390 1.00 65.56 762 SER A O 1
ATOM 5998 N N . SER A 1 763 ? 33.675 22.819 -25.409 1.00 69.81 763 SER A N 1
ATOM 5999 C CA . SER A 1 763 ? 34.987 22.746 -24.757 1.00 69.81 763 SER A CA 1
ATOM 6000 C C . SER A 1 763 ? 34.884 23.010 -23.262 1.00 69.81 763 SER A C 1
ATOM 6002 O O . SER A 1 763 ? 35.574 22.358 -22.486 1.00 69.81 763 SER A O 1
ATOM 6004 N N . ASP A 1 764 ? 33.994 23.906 -22.851 1.00 60.94 764 ASP A N 1
ATOM 6005 C CA . ASP A 1 764 ? 33.882 24.346 -21.462 1.00 60.94 764 ASP A CA 1
ATOM 6006 C C . ASP A 1 764 ? 33.304 23.251 -20.572 1.00 60.94 764 ASP A C 1
ATOM 6008 O O . ASP A 1 764 ? 33.840 23.001 -19.494 1.00 60.94 764 ASP A O 1
ATOM 6012 N N . LEU A 1 765 ? 32.299 22.509 -21.053 1.00 64.50 765 LEU A N 1
ATOM 6013 C CA . LEU A 1 765 ? 31.787 21.331 -20.351 1.00 64.50 765 LEU A CA 1
ATOM 6014 C C . LEU A 1 765 ? 32.861 20.236 -20.257 1.00 64.50 765 LEU A C 1
ATOM 6016 O O . LEU A 1 765 ? 33.019 19.612 -19.210 1.00 64.50 765 LEU A O 1
ATOM 6020 N N . ARG A 1 766 ? 33.664 20.046 -21.314 1.00 75.56 766 ARG A N 1
ATOM 6021 C CA . ARG A 1 766 ? 34.806 19.116 -21.301 1.00 75.56 766 ARG A CA 1
ATOM 6022 C C . ARG A 1 766 ? 35.878 19.517 -20.285 1.00 75.56 766 ARG A C 1
ATOM 6024 O O . ARG A 1 766 ? 36.356 18.661 -19.545 1.00 75.56 766 ARG A O 1
ATOM 6031 N N . TYR A 1 767 ? 36.258 20.793 -20.224 1.00 71.69 767 TYR A N 1
ATOM 6032 C CA . TYR A 1 767 ? 37.231 21.306 -19.251 1.00 71.69 767 TYR A CA 1
ATOM 6033 C C . TYR A 1 767 ? 36.680 21.312 -17.825 1.00 71.69 767 TYR A C 1
ATOM 6035 O O . TYR A 1 767 ? 37.422 21.066 -16.876 1.00 71.69 767 TYR A O 1
ATOM 6043 N N . PHE A 1 768 ? 35.380 21.535 -17.665 1.00 69.12 768 PHE A N 1
ATOM 6044 C CA . PHE A 1 768 ? 34.701 21.427 -16.385 1.00 69.12 768 PHE A CA 1
ATOM 6045 C C . PHE A 1 768 ? 34.721 19.988 -15.855 1.00 69.12 768 PHE A C 1
ATOM 6047 O O . PHE A 1 768 ? 35.153 19.764 -14.726 1.00 69.12 768 PHE A O 1
ATOM 6054 N N . LEU A 1 769 ? 34.315 19.010 -16.676 1.00 71.62 769 LEU A N 1
ATOM 6055 C CA . LEU A 1 769 ? 34.358 17.587 -16.321 1.00 71.62 769 LEU A CA 1
ATOM 6056 C C . LEU A 1 769 ? 35.793 17.134 -16.028 1.00 71.62 769 LEU A C 1
ATOM 6058 O O . LEU A 1 769 ? 36.014 16.389 -15.078 1.00 71.62 769 LEU A O 1
ATOM 6062 N N . LEU A 1 770 ? 36.771 17.650 -16.779 1.00 69.00 770 LEU A N 1
ATOM 6063 C CA . LEU A 1 770 ? 38.196 17.448 -16.522 1.00 69.00 770 LEU A CA 1
ATOM 6064 C C . LEU A 1 770 ? 38.616 17.993 -15.146 1.00 69.00 770 LEU A C 1
ATOM 6066 O O . LEU A 1 770 ? 39.285 17.295 -14.390 1.00 69.00 770 LEU A O 1
ATOM 6070 N N . GLY A 1 771 ? 38.204 19.213 -14.797 1.00 65.88 771 GLY A N 1
ATOM 6071 C CA . GLY A 1 771 ? 38.475 19.810 -13.487 1.00 65.88 771 GLY A CA 1
ATOM 6072 C C . GLY A 1 771 ? 37.788 19.069 -12.337 1.00 65.88 771 GLY A C 1
ATOM 6073 O O . GLY A 1 771 ? 38.347 18.968 -11.246 1.00 65.88 771 GLY A O 1
ATOM 6074 N N . LEU A 1 772 ? 36.605 18.499 -12.582 1.00 64.06 772 LEU A N 1
ATOM 6075 C CA . LEU A 1 772 ? 35.873 17.687 -11.610 1.00 64.06 772 LEU A CA 1
ATOM 6076 C C . LEU A 1 772 ? 36.580 16.345 -11.360 1.00 64.06 772 LEU A C 1
ATOM 6078 O O . LEU A 1 772 ? 36.802 15.979 -10.207 1.00 64.06 772 LEU A O 1
ATOM 6082 N N . LEU A 1 773 ? 37.034 15.687 -12.434 1.00 66.50 773 LEU A N 1
ATOM 6083 C CA . LEU A 1 773 ? 37.874 14.483 -12.392 1.00 66.50 773 LEU A CA 1
ATOM 6084 C C . LEU A 1 773 ? 39.233 14.724 -11.712 1.00 66.50 773 LEU A C 1
ATOM 6086 O O . LEU A 1 773 ? 39.784 13.812 -11.111 1.00 66.50 773 LEU A O 1
ATOM 6090 N N . GLN A 1 774 ? 39.781 15.940 -11.799 1.00 65.12 774 GLN A N 1
ATOM 6091 C CA . GLN A 1 774 ? 41.017 16.327 -11.104 1.00 65.12 774 GLN A CA 1
ATOM 6092 C C . GLN A 1 774 ? 40.800 16.614 -9.611 1.00 65.12 774 GLN A C 1
ATOM 6094 O O . GLN A 1 774 ? 41.712 16.421 -8.805 1.00 65.12 774 GLN A O 1
ATOM 6099 N N . ALA A 1 775 ? 39.621 17.118 -9.240 1.00 58.75 775 ALA A N 1
ATOM 6100 C CA . ALA A 1 775 ? 39.284 17.469 -7.863 1.00 58.75 775 ALA A CA 1
ATOM 6101 C C . ALA A 1 775 ? 38.920 16.237 -7.017 1.00 58.75 775 ALA A C 1
ATOM 6103 O O . ALA A 1 775 ? 39.295 16.170 -5.841 1.00 58.75 775 ALA A O 1
ATOM 6104 N N . GLU A 1 776 ? 38.236 15.249 -7.603 1.00 61.03 776 GLU A N 1
ATOM 6105 C CA . GLU A 1 776 ? 38.134 13.913 -7.017 1.00 61.03 776 GLU A CA 1
ATOM 6106 C C . GLU A 1 776 ? 39.509 13.247 -7.101 1.00 61.03 776 GLU A C 1
ATOM 6108 O O . GLU A 1 776 ? 39.918 12.747 -8.143 1.00 61.03 776 GLU A O 1
ATOM 6113 N N . LYS A 1 777 ? 40.254 13.232 -5.993 1.00 54.44 777 LYS A N 1
ATOM 6114 C CA . LYS A 1 777 ? 41.463 12.409 -5.875 1.00 54.44 777 LYS A CA 1
ATOM 6115 C C . LYS A 1 777 ? 41.061 10.931 -5.930 1.00 54.44 777 LYS A C 1
ATOM 6117 O O . LYS A 1 777 ? 40.982 10.314 -4.874 1.00 54.44 777 LYS A O 1
ATOM 6122 N N . ASP A 1 778 ? 40.784 10.375 -7.111 1.00 58.03 778 ASP A N 1
ATOM 6123 C CA . ASP A 1 778 ? 40.618 8.934 -7.315 1.00 58.03 778 ASP A CA 1
ATOM 6124 C C . ASP A 1 778 ? 41.982 8.275 -7.063 1.00 58.03 778 ASP A C 1
ATOM 6126 O O . ASP A 1 778 ? 42.870 8.343 -7.917 1.00 58.03 778 ASP A O 1
ATOM 6130 N N . PRO A 1 779 ? 42.193 7.632 -5.901 1.00 48.53 779 PRO A N 1
ATOM 6131 C CA . PRO A 1 779 ? 43.489 7.057 -5.576 1.00 48.53 779 PRO A CA 1
ATOM 6132 C C . PRO A 1 779 ? 43.782 5.805 -6.418 1.00 48.53 779 PRO A C 1
ATOM 6134 O O . PRO A 1 779 ? 44.884 5.267 -6.337 1.00 48.53 779 PRO A O 1
ATOM 6137 N N . THR A 1 780 ? 42.808 5.313 -7.196 1.00 55.59 780 THR A N 1
ATOM 6138 C CA . THR A 1 780 ? 42.916 4.071 -7.967 1.00 55.59 780 THR A CA 1
ATOM 6139 C C . THR A 1 780 ? 43.178 4.275 -9.456 1.00 55.59 780 THR A C 1
ATOM 6141 O O . THR A 1 780 ? 43.515 3.301 -10.123 1.00 55.59 780 THR A O 1
ATOM 6144 N N . GLY A 1 781 ? 43.016 5.494 -9.985 1.00 57.00 781 GLY A N 1
ATOM 6145 C CA . GLY A 1 781 ? 43.179 5.810 -11.412 1.00 57.00 781 GLY A CA 1
ATOM 6146 C C . GLY A 1 781 ? 42.137 5.174 -12.347 1.00 57.00 781 GLY A C 1
ATOM 6147 O O . GLY A 1 781 ? 42.092 5.500 -13.529 1.00 57.00 781 GLY A O 1
ATOM 6148 N N . LYS A 1 782 ? 41.251 4.309 -11.836 1.00 61.25 782 LYS A N 1
ATOM 6149 C CA . LYS A 1 782 ? 40.282 3.550 -12.640 1.00 61.25 782 LYS A CA 1
ATOM 6150 C C . LYS A 1 782 ? 39.245 4.440 -13.317 1.00 61.25 782 LYS A C 1
ATOM 6152 O O . LYS A 1 782 ? 38.715 4.063 -14.360 1.00 61.25 782 LYS A O 1
ATOM 6157 N N . LEU A 1 783 ? 38.922 5.595 -12.737 1.00 60.94 783 LEU A N 1
ATOM 6158 C CA . LEU A 1 783 ? 37.948 6.521 -13.313 1.00 60.94 783 LEU A CA 1
ATOM 6159 C C . LEU A 1 783 ? 38.485 7.184 -14.585 1.00 60.94 783 LEU A C 1
ATOM 6161 O O . LEU A 1 783 ? 37.766 7.313 -15.579 1.00 60.94 783 LEU A O 1
ATOM 6165 N N . VAL A 1 784 ? 39.770 7.535 -14.559 1.00 62.22 784 VAL A N 1
ATOM 6166 C CA . VAL A 1 784 ? 40.506 8.061 -15.709 1.00 62.22 784 VAL A CA 1
ATOM 6167 C C . VAL A 1 784 ? 40.548 7.004 -16.805 1.00 62.22 784 VAL A C 1
ATOM 6169 O O . VAL A 1 784 ? 40.193 7.306 -17.942 1.00 62.22 784 VAL A O 1
ATOM 6172 N N . ASP A 1 785 ? 40.850 5.752 -16.455 1.00 61.78 785 ASP A N 1
ATOM 6173 C CA . ASP A 1 785 ? 40.883 4.634 -17.403 1.00 61.78 785 ASP A CA 1
ATOM 6174 C C . ASP A 1 785 ? 39.551 4.454 -18.133 1.00 61.78 785 ASP A C 1
ATOM 6176 O O . ASP A 1 785 ? 39.533 4.199 -19.337 1.00 61.78 785 ASP A O 1
ATOM 6180 N N . ILE A 1 786 ? 38.427 4.593 -17.423 1.00 63.69 786 ILE A N 1
ATOM 6181 C CA . ILE A 1 786 ? 37.097 4.438 -18.016 1.00 63.69 786 ILE A CA 1
ATOM 6182 C C . ILE A 1 786 ? 36.738 5.643 -18.892 1.00 63.69 786 ILE A C 1
ATOM 6184 O O . ILE A 1 786 ? 36.252 5.444 -20.003 1.00 63.69 786 ILE A O 1
ATOM 6188 N N . CYS A 1 787 ? 37.014 6.873 -18.448 1.00 64.31 787 CYS A N 1
ATOM 6189 C CA . CYS A 1 787 ? 36.730 8.079 -19.236 1.00 64.31 787 CYS A CA 1
ATOM 6190 C C . CYS A 1 787 ? 37.581 8.142 -20.513 1.00 64.31 787 CYS A C 1
ATOM 6192 O O . CYS A 1 787 ? 37.069 8.470 -21.582 1.00 64.31 787 CYS A O 1
ATOM 6194 N N . VAL A 1 788 ? 38.862 7.768 -20.418 1.00 66.31 788 VAL A N 1
ATOM 6195 C CA . VAL A 1 788 ? 39.773 7.623 -21.561 1.00 66.31 788 VAL A CA 1
ATOM 6196 C C . VAL A 1 788 ? 39.256 6.544 -22.512 1.00 66.31 788 VAL A C 1
ATOM 6198 O O . VAL A 1 788 ? 39.178 6.774 -23.719 1.00 66.31 788 VAL A O 1
ATOM 6201 N N . LEU A 1 789 ? 38.861 5.376 -21.995 1.00 64.25 789 LEU A N 1
ATOM 6202 C CA . LEU A 1 789 ? 38.363 4.274 -22.817 1.00 64.25 789 LEU A CA 1
ATOM 6203 C C . LEU A 1 789 ? 37.045 4.621 -23.526 1.00 64.25 789 LEU A C 1
ATOM 6205 O O . LEU A 1 789 ? 36.911 4.316 -24.704 1.00 64.25 789 LEU A O 1
ATOM 6209 N N . GLU A 1 790 ? 36.104 5.281 -22.852 1.00 64.12 790 GLU A N 1
ATOM 6210 C CA . GLU A 1 790 ? 34.823 5.745 -23.415 1.00 64.12 790 GLU A CA 1
ATOM 6211 C C . GLU A 1 790 ? 35.023 6.840 -24.474 1.00 64.12 790 GLU A C 1
ATOM 6213 O O . GLU A 1 790 ? 34.506 6.722 -25.587 1.00 64.12 790 GLU A O 1
ATOM 6218 N N . ALA A 1 791 ? 35.853 7.854 -24.195 1.00 64.50 791 ALA A N 1
ATOM 6219 C CA . ALA A 1 791 ? 36.218 8.880 -25.178 1.00 64.50 791 ALA A CA 1
ATOM 6220 C C . ALA A 1 791 ? 36.904 8.270 -26.416 1.00 64.50 791 ALA A C 1
ATOM 6222 O O . ALA A 1 791 ? 36.699 8.711 -27.547 1.00 64.50 791 ALA A O 1
ATOM 6223 N N . THR A 1 792 ? 37.666 7.193 -26.220 1.00 62.31 792 THR A N 1
ATOM 6224 C CA . THR A 1 792 ? 38.293 6.449 -27.316 1.00 62.31 792 THR A CA 1
ATOM 6225 C C . THR A 1 792 ? 37.296 5.534 -28.042 1.00 62.31 792 THR A C 1
ATOM 6227 O O . THR A 1 792 ? 37.358 5.387 -29.260 1.00 62.31 792 THR A O 1
ATOM 6230 N N . LEU A 1 793 ? 36.318 4.951 -27.345 1.00 62.03 793 LEU A N 1
ATOM 6231 C CA . LEU A 1 793 ? 35.238 4.168 -27.956 1.00 62.03 793 LEU A CA 1
ATOM 6232 C C . LEU A 1 793 ? 34.311 5.038 -28.817 1.00 62.03 793 LEU A C 1
ATOM 6234 O O . LEU A 1 793 ? 33.863 4.561 -29.860 1.00 62.03 793 LEU A O 1
ATOM 6238 N N . LEU A 1 794 ? 34.093 6.304 -28.445 1.00 61.94 794 LEU A N 1
ATOM 6239 C CA . LEU A 1 794 ? 33.437 7.311 -29.293 1.00 61.94 794 LEU A CA 1
ATOM 6240 C C . LEU A 1 794 ? 34.187 7.549 -30.607 1.00 61.94 794 LEU A C 1
ATOM 6242 O O . LEU A 1 794 ? 33.556 7.677 -31.656 1.00 61.94 794 LEU A O 1
ATOM 6246 N N . LEU A 1 795 ? 35.524 7.576 -30.559 1.00 57.88 795 LEU A N 1
ATOM 6247 C CA . LEU A 1 795 ? 36.378 7.702 -31.744 1.00 57.88 795 LEU A CA 1
ATOM 6248 C C . LEU A 1 795 ? 36.326 6.456 -32.644 1.00 57.88 795 LEU A C 1
ATOM 6250 O O . LEU A 1 795 ? 36.392 6.585 -33.866 1.00 57.88 795 LEU A O 1
ATOM 6254 N N . ILE A 1 796 ? 36.210 5.255 -32.061 1.00 53.44 796 ILE A N 1
ATOM 6255 C CA . ILE A 1 796 ? 36.275 3.979 -32.797 1.00 53.44 796 ILE A CA 1
ATOM 6256 C C . ILE A 1 796 ? 34.913 3.531 -33.347 1.00 53.44 796 ILE A C 1
ATOM 6258 O O . ILE A 1 796 ? 34.836 3.032 -34.471 1.00 53.44 796 ILE A O 1
ATOM 6262 N N . ASN A 1 797 ? 33.837 3.614 -32.558 1.00 55.59 797 ASN A N 1
ATOM 6263 C CA . ASN A 1 797 ? 32.656 2.771 -32.767 1.00 55.59 797 ASN A CA 1
ATOM 6264 C C . ASN A 1 797 ? 31.377 3.582 -33.023 1.00 55.59 797 ASN A C 1
ATOM 6266 O O . ASN A 1 797 ? 30.552 3.805 -32.136 1.00 55.59 797 ASN A O 1
ATOM 6270 N N . ARG A 1 798 ? 31.190 3.968 -34.293 1.00 53.62 798 ARG A N 1
ATOM 6271 C CA . ARG A 1 798 ? 30.088 4.819 -34.792 1.00 53.62 798 ARG A CA 1
ATOM 6272 C C . ARG A 1 798 ? 28.666 4.292 -34.508 1.00 53.62 798 ARG A C 1
ATOM 6274 O O . ARG A 1 798 ? 27.713 5.048 -34.654 1.00 53.62 798 ARG A O 1
ATOM 6281 N N . SER A 1 799 ? 28.494 3.022 -34.127 1.00 40.19 799 SER A N 1
ATOM 6282 C CA . SER A 1 799 ? 27.191 2.337 -34.038 1.00 40.19 799 SER A CA 1
ATOM 6283 C C . SER A 1 799 ? 26.730 1.954 -32.623 1.00 40.19 799 SER A C 1
ATOM 6285 O O . SER A 1 799 ? 25.715 1.273 -32.493 1.00 40.19 799 SER A O 1
ATOM 6287 N N . ARG A 1 800 ? 27.452 2.337 -31.558 1.00 43.69 800 ARG A N 1
ATOM 6288 C CA . ARG A 1 800 ? 27.093 1.982 -30.164 1.00 43.69 800 ARG A CA 1
ATOM 6289 C C . ARG A 1 800 ? 26.417 3.089 -29.349 1.00 43.69 800 ARG A C 1
ATOM 6291 O O . ARG A 1 800 ? 26.095 2.859 -28.188 1.00 43.69 800 ARG A O 1
ATOM 6298 N N . LEU A 1 801 ? 26.141 4.247 -29.944 1.00 48.28 801 LEU A N 1
ATOM 6299 C CA . LEU A 1 801 ? 25.328 5.271 -29.288 1.00 48.28 801 LEU A CA 1
ATOM 6300 C C . LEU A 1 801 ? 23.894 4.748 -29.070 1.00 48.28 801 LEU A C 1
ATOM 6302 O O . LEU A 1 801 ? 23.349 4.096 -29.967 1.00 48.28 801 LEU A O 1
ATOM 6306 N N . PRO A 1 802 ? 23.246 5.037 -27.925 1.00 48.44 802 PRO A N 1
ATOM 6307 C CA . PRO A 1 802 ? 21.827 4.755 -27.741 1.00 48.44 802 PRO A CA 1
ATOM 6308 C C . PRO A 1 802 ? 21.025 5.287 -28.938 1.00 48.44 802 PRO A C 1
ATOM 6310 O O . PRO A 1 802 ? 21.229 6.424 -29.357 1.00 48.44 802 PRO A O 1
ATOM 6313 N N . LEU A 1 803 ? 20.105 4.485 -29.491 1.00 40.56 803 LEU A N 1
ATOM 6314 C CA . LEU A 1 803 ? 19.412 4.762 -30.766 1.00 40.56 803 LEU A CA 1
ATOM 6315 C C . LEU A 1 803 ? 18.767 6.166 -30.829 1.00 40.56 803 LEU A C 1
ATOM 6317 O O . LEU A 1 803 ? 18.712 6.792 -31.885 1.00 40.56 803 LEU A O 1
ATOM 6321 N N . LYS A 1 804 ? 18.317 6.686 -29.678 1.00 41.03 804 LYS A N 1
ATOM 6322 C CA . LYS A 1 804 ? 17.756 8.041 -29.534 1.00 41.03 804 LYS A CA 1
ATOM 6323 C C . LYS A 1 804 ? 18.790 9.154 -29.763 1.00 41.03 804 LYS A C 1
ATOM 6325 O O . LYS A 1 804 ? 18.441 10.201 -30.291 1.00 41.03 804 LYS A O 1
ATOM 6330 N N . PHE A 1 805 ? 20.044 8.918 -29.389 1.00 44.28 805 PHE A N 1
ATOM 6331 C CA . PHE A 1 805 ? 21.159 9.856 -29.513 1.00 44.28 805 PHE A CA 1
ATOM 6332 C C . PHE A 1 805 ? 21.789 9.795 -30.910 1.00 44.28 805 PHE A C 1
ATOM 6334 O O . PHE A 1 805 ? 22.066 10.831 -31.507 1.00 44.28 805 PHE A O 1
ATOM 6341 N N . TYR A 1 806 ? 21.913 8.588 -31.475 1.00 44.97 806 TYR A N 1
ATOM 6342 C CA . TYR A 1 806 ? 22.365 8.379 -32.855 1.00 44.97 806 TYR A CA 1
ATOM 6343 C C . TYR A 1 806 ? 21.524 9.189 -33.855 1.00 44.97 806 TYR A C 1
ATOM 6345 O O . TYR A 1 806 ? 22.080 9.946 -34.647 1.00 44.97 806 TYR A O 1
ATOM 6353 N N . ASN A 1 807 ? 20.191 9.120 -33.735 1.00 44.62 807 ASN A N 1
ATOM 6354 C CA . ASN A 1 807 ? 19.273 9.850 -34.611 1.00 44.62 807 ASN A CA 1
ATOM 6355 C C . ASN A 1 807 ? 19.446 11.376 -34.520 1.00 44.62 807 ASN A C 1
ATOM 6357 O O . ASN A 1 807 ? 19.468 12.032 -35.558 1.00 44.62 807 ASN A O 1
ATOM 6361 N N . HIS A 1 808 ? 19.626 11.931 -33.314 1.00 45.81 808 HIS A N 1
ATOM 6362 C CA . HIS A 1 808 ? 19.782 13.375 -33.106 1.00 45.81 808 HIS A CA 1
ATOM 6363 C C . HIS A 1 808 ? 21.060 13.922 -33.761 1.00 45.81 808 HIS A C 1
ATOM 6365 O O . HIS A 1 808 ? 21.005 14.922 -34.476 1.00 45.81 808 HIS A O 1
ATOM 6371 N N . ILE A 1 809 ? 22.195 13.232 -33.600 1.00 46.31 809 ILE A N 1
ATOM 6372 C CA . ILE A 1 809 ? 23.467 13.683 -34.181 1.00 46.31 809 ILE A CA 1
ATOM 6373 C C . ILE A 1 809 ? 23.487 13.470 -35.711 1.00 46.31 809 ILE A C 1
ATOM 6375 O O . ILE A 1 809 ? 24.069 14.272 -36.442 1.00 46.31 809 ILE A O 1
ATOM 6379 N N . THR A 1 810 ? 22.813 12.439 -36.244 1.00 46.66 810 THR A N 1
ATOM 6380 C CA . THR A 1 810 ? 22.661 12.287 -37.707 1.00 46.66 810 THR A CA 1
ATOM 6381 C C . THR A 1 810 ? 21.775 13.366 -38.331 1.00 46.66 810 THR A C 1
ATOM 6383 O O . THR A 1 810 ? 22.042 13.787 -39.453 1.00 46.66 810 THR A O 1
ATOM 6386 N N . THR A 1 811 ? 20.754 13.854 -37.617 1.00 43.28 811 THR A N 1
ATOM 6387 C CA . THR A 1 811 ? 19.861 14.910 -38.122 1.00 43.28 811 THR A CA 1
ATOM 6388 C C . THR A 1 811 ? 20.474 16.311 -38.096 1.00 43.28 811 THR A C 1
ATOM 6390 O O . THR A 1 811 ? 20.062 17.151 -38.888 1.00 43.28 811 THR A O 1
ATOM 6393 N N . THR A 1 812 ? 21.462 16.575 -37.236 1.00 42.84 812 THR A N 1
ATOM 6394 C CA . THR A 1 812 ? 22.111 17.896 -37.107 1.00 42.84 812 THR A CA 1
ATOM 6395 C C . THR A 1 812 ? 23.342 18.079 -38.003 1.00 42.84 812 THR A C 1
ATOM 6397 O O . THR A 1 812 ? 23.942 19.149 -38.003 1.00 42.84 812 THR A O 1
ATOM 6400 N N . GLY A 1 813 ? 23.741 17.065 -38.781 1.00 41.56 813 GLY A N 1
ATOM 6401 C CA . GLY A 1 813 ? 24.855 17.168 -39.738 1.00 41.56 813 GLY A CA 1
ATOM 6402 C C . GLY A 1 813 ? 26.258 17.245 -39.112 1.00 41.56 813 GLY A C 1
ATOM 6403 O O . GLY A 1 813 ? 27.240 17.404 -39.835 1.00 41.56 813 GLY A O 1
ATOM 6404 N N . LEU A 1 814 ? 26.380 17.076 -37.790 1.00 45.44 814 LEU A N 1
ATOM 6405 C CA . LEU A 1 814 ? 27.632 17.234 -37.032 1.00 45.44 814 LEU A CA 1
ATOM 6406 C C . LEU A 1 814 ? 28.739 16.219 -37.396 1.00 45.44 814 LEU A C 1
ATOM 6408 O O . LEU A 1 814 ? 29.909 16.460 -37.116 1.00 45.44 814 LEU A O 1
ATOM 6412 N N . TRP A 1 815 ? 28.408 15.106 -38.058 1.00 46.94 815 TRP A N 1
ATOM 6413 C CA . TRP A 1 815 ? 29.355 14.021 -38.371 1.00 46.94 815 TRP A CA 1
ATOM 6414 C C . TRP A 1 815 ? 30.258 14.259 -39.594 1.00 46.94 815 TRP A C 1
ATOM 6416 O O . TRP A 1 815 ? 31.143 13.445 -39.857 1.00 46.94 815 TRP A O 1
ATOM 6426 N N . GLY A 1 816 ? 30.045 15.334 -40.360 1.00 43.06 816 GLY A N 1
ATOM 6427 C CA . GLY A 1 816 ? 30.798 15.610 -41.593 1.00 43.06 816 GLY A CA 1
ATOM 6428 C C . GLY A 1 816 ? 32.155 16.302 -41.408 1.00 43.06 816 GLY A C 1
ATOM 6429 O O . GLY A 1 816 ? 32.888 16.441 -42.383 1.00 43.06 816 GLY A O 1
ATOM 6430 N N . ASN A 1 817 ? 32.499 16.744 -40.195 1.00 47.41 817 ASN A N 1
ATOM 6431 C CA . ASN A 1 817 ? 33.680 17.573 -39.946 1.00 47.41 817 ASN A CA 1
ATOM 6432 C C . ASN A 1 817 ? 34.861 16.757 -39.394 1.00 47.41 817 ASN A C 1
ATOM 6434 O O . ASN A 1 817 ? 34.752 16.121 -38.346 1.00 47.41 817 ASN A O 1
ATOM 6438 N N . SER A 1 818 ? 36.023 16.851 -40.051 1.00 50.84 818 SER A N 1
ATOM 6439 C CA . SER A 1 818 ? 37.313 16.323 -39.569 1.00 50.84 818 SER A CA 1
ATOM 6440 C C . SER A 1 818 ? 37.700 16.843 -38.175 1.00 50.84 818 SER A C 1
ATOM 6442 O O . SER A 1 818 ? 38.442 16.180 -37.458 1.00 50.84 818 SER A O 1
ATOM 6444 N N . SER A 1 819 ? 37.122 17.971 -37.746 1.00 58.00 819 SER A N 1
ATOM 6445 C CA . SER A 1 819 ? 37.425 18.618 -36.469 1.00 58.00 819 SER A CA 1
ATOM 6446 C C . SER A 1 819 ? 37.026 17.818 -35.226 1.00 58.00 819 SER A C 1
ATOM 6448 O O . SER A 1 819 ? 37.685 17.962 -34.205 1.00 58.00 819 SER A O 1
ATOM 6450 N N . LEU A 1 820 ? 35.994 16.962 -35.261 1.00 58.00 820 LEU A N 1
ATOM 6451 C CA . LEU A 1 820 ? 35.570 16.233 -34.052 1.00 58.00 820 LEU A CA 1
ATOM 6452 C C . LEU A 1 820 ? 36.614 15.186 -33.628 1.00 58.00 820 LEU A C 1
ATOM 6454 O O . LEU A 1 820 ? 36.881 15.021 -32.442 1.00 58.00 820 LEU A O 1
ATOM 6458 N N . SER A 1 821 ? 37.230 14.517 -34.609 1.00 61.72 821 SER A N 1
ATOM 6459 C CA . SER A 1 821 ? 38.367 13.610 -34.400 1.00 61.72 821 SER A CA 1
ATOM 6460 C C . SER A 1 821 ? 39.521 14.354 -33.737 1.00 61.72 821 SER A C 1
ATOM 6462 O O . SER A 1 821 ? 40.011 13.924 -32.697 1.00 61.72 821 SER A O 1
ATOM 6464 N N . ASP A 1 822 ? 39.896 15.501 -34.301 1.00 65.00 822 ASP A N 1
ATOM 6465 C CA . ASP A 1 822 ? 41.027 16.297 -33.828 1.00 65.00 822 ASP A CA 1
ATOM 6466 C C . ASP A 1 822 ? 40.775 16.869 -32.424 1.00 65.00 822 ASP A C 1
ATOM 6468 O O . ASP A 1 822 ? 41.665 16.829 -31.582 1.00 65.00 822 ASP A O 1
ATOM 6472 N N . ILE A 1 823 ? 39.542 17.293 -32.123 1.00 66.44 823 ILE A N 1
ATOM 6473 C CA . ILE A 1 823 ? 39.128 17.784 -30.797 1.00 66.44 823 ILE A CA 1
ATOM 6474 C C . ILE A 1 823 ? 39.167 16.669 -29.745 1.00 66.44 823 ILE A C 1
ATOM 6476 O O . ILE A 1 823 ? 39.600 16.902 -28.615 1.00 66.44 823 ILE A O 1
ATOM 6480 N N . VAL A 1 824 ? 38.704 15.458 -30.076 1.00 66.06 824 VAL A N 1
ATOM 6481 C CA . VAL A 1 824 ? 38.754 14.333 -29.128 1.00 66.06 824 VAL A CA 1
ATOM 6482 C C . VAL A 1 824 ? 40.200 13.877 -28.925 1.00 66.06 824 VAL A C 1
ATOM 6484 O O . VAL A 1 824 ? 40.578 13.596 -27.792 1.00 66.06 824 VAL A O 1
ATOM 6487 N N . ILE A 1 825 ? 41.026 13.864 -29.978 1.00 67.50 825 ILE A N 1
ATOM 6488 C CA . ILE A 1 825 ? 42.462 13.560 -29.880 1.00 67.50 825 ILE A CA 1
ATOM 6489 C C . ILE A 1 825 ? 43.164 14.598 -29.004 1.00 67.50 825 ILE A C 1
ATOM 6491 O O . ILE A 1 825 ? 43.839 14.212 -28.054 1.00 67.50 825 ILE A O 1
ATOM 6495 N N . GLU A 1 826 ? 42.962 15.895 -29.256 1.00 74.44 826 GLU A N 1
ATOM 6496 C CA . GLU A 1 826 ? 43.517 16.978 -28.437 1.00 74.44 826 GLU A CA 1
ATOM 6497 C C . GLU A 1 826 ? 43.111 16.812 -26.968 1.00 74.44 826 GLU A C 1
ATOM 6499 O O . GLU A 1 826 ? 43.948 16.914 -26.072 1.00 74.44 826 GLU A O 1
ATOM 6504 N N . TRP A 1 827 ? 41.843 16.492 -26.704 1.00 73.19 827 TRP A N 1
ATOM 6505 C CA . TRP A 1 827 ? 41.351 16.320 -25.342 1.00 73.19 827 TRP A CA 1
ATOM 6506 C C . TRP A 1 827 ? 41.913 15.069 -24.657 1.00 73.19 827 TRP A C 1
ATOM 6508 O O . TRP A 1 827 ? 42.309 15.150 -23.497 1.00 73.19 827 TRP A O 1
ATOM 6518 N N . VAL A 1 828 ? 42.019 13.936 -25.359 1.00 70.50 828 VAL A N 1
ATOM 6519 C CA . VAL A 1 828 ? 42.640 12.701 -24.846 1.00 70.50 828 VAL A CA 1
ATOM 6520 C C . VAL A 1 828 ? 44.129 12.918 -24.562 1.00 70.50 828 VAL A C 1
ATOM 6522 O O . VAL A 1 828 ? 44.604 12.520 -23.499 1.00 70.50 828 VAL A O 1
ATOM 6525 N N . VAL A 1 829 ? 44.850 13.615 -25.449 1.00 70.25 829 VAL A N 1
ATOM 6526 C CA . VAL A 1 829 ? 46.251 14.027 -25.242 1.00 70.25 829 VAL A CA 1
ATOM 6527 C C . VAL A 1 829 ? 46.362 14.894 -23.990 1.00 70.25 829 VAL A C 1
ATOM 6529 O O . VAL A 1 829 ? 47.217 14.661 -23.137 1.00 70.25 829 VAL A O 1
ATOM 6532 N N . LYS A 1 830 ? 45.487 15.891 -23.845 1.00 71.75 830 LYS A N 1
ATOM 6533 C CA . LYS A 1 830 ? 45.504 16.838 -22.724 1.00 71.75 830 LYS A CA 1
ATOM 6534 C C . LYS A 1 830 ? 45.139 16.164 -21.400 1.00 71.75 830 LYS A C 1
ATOM 6536 O O . LYS A 1 830 ? 45.795 16.411 -20.395 1.00 71.75 830 LYS A O 1
ATOM 6541 N N . LEU A 1 831 ? 44.157 15.267 -21.400 1.00 69.38 831 LEU A N 1
ATOM 6542 C CA . LEU A 1 831 ? 43.768 14.437 -20.256 1.00 69.38 831 LEU A CA 1
ATOM 6543 C C . LEU A 1 831 ? 44.937 13.543 -19.813 1.00 69.38 831 LEU A C 1
ATOM 6545 O O . LEU A 1 831 ? 45.313 13.562 -18.642 1.00 69.38 831 LEU A O 1
ATOM 6549 N N . ALA A 1 832 ? 45.561 12.827 -20.752 1.00 67.31 832 ALA A N 1
ATOM 6550 C CA . ALA A 1 832 ? 46.683 11.938 -20.470 1.00 67.31 832 ALA A CA 1
ATOM 6551 C C . ALA A 1 832 ? 47.940 12.702 -20.000 1.00 67.31 832 ALA A C 1
ATOM 6553 O O . ALA A 1 832 ? 48.593 12.287 -19.048 1.00 67.31 832 ALA A O 1
ATOM 6554 N N . THR A 1 833 ? 48.260 13.851 -20.602 1.00 68.31 833 THR A N 1
ATOM 6555 C CA . THR A 1 833 ? 49.426 14.671 -20.205 1.00 68.31 833 THR A CA 1
ATOM 6556 C C . THR A 1 833 ? 49.225 15.388 -18.870 1.00 68.31 833 THR A C 1
ATOM 6558 O O . THR A 1 833 ? 50.176 15.531 -18.104 1.00 68.31 833 THR A O 1
ATOM 6561 N N . THR A 1 834 ? 47.998 15.811 -18.555 1.00 66.44 834 THR A N 1
ATOM 6562 C CA . THR A 1 834 ? 47.701 16.526 -17.301 1.00 66.44 834 THR A CA 1
ATOM 6563 C C . THR A 1 834 ? 47.643 15.584 -16.098 1.00 66.44 834 THR A C 1
ATOM 6565 O O . THR A 1 834 ? 48.010 15.979 -14.994 1.00 66.44 834 THR A O 1
ATOM 6568 N N . LEU A 1 835 ? 47.192 14.341 -16.290 1.00 61.53 835 LEU A N 1
ATOM 6569 C CA . LEU A 1 835 ? 47.029 13.365 -15.206 1.00 61.53 835 LEU A CA 1
ATOM 6570 C C . LEU A 1 835 ? 48.287 12.521 -14.948 1.00 61.53 835 LEU A C 1
ATOM 6572 O O . LEU A 1 835 ? 48.455 12.020 -13.837 1.00 61.53 835 LEU A O 1
ATOM 6576 N N . TYR A 1 836 ? 49.202 12.432 -15.920 1.00 67.56 836 TYR A N 1
ATOM 6577 C CA . TYR A 1 836 ? 50.497 11.753 -15.781 1.00 67.56 836 TYR A CA 1
ATOM 6578 C C . TYR A 1 836 ? 51.686 12.696 -16.079 1.00 67.56 836 TYR A C 1
ATOM 6580 O O . TYR A 1 836 ? 52.454 12.451 -17.009 1.00 67.56 836 TYR A O 1
ATOM 6588 N N . PRO A 1 837 ? 51.870 13.788 -15.306 1.00 55.69 837 PRO A N 1
ATOM 6589 C CA . PRO A 1 837 ? 52.867 14.825 -15.600 1.00 55.69 837 PRO A CA 1
ATOM 6590 C C . PRO A 1 837 ? 54.320 14.408 -15.306 1.00 55.69 837 PRO A C 1
ATOM 6592 O O . PRO A 1 837 ? 55.258 15.066 -15.753 1.00 55.69 837 PRO A O 1
ATOM 6595 N N . SER A 1 838 ? 54.534 13.334 -14.542 1.00 51.41 838 SER A N 1
ATOM 6596 C CA . SER A 1 838 ? 55.857 12.820 -14.176 1.00 51.41 838 SER A CA 1
ATOM 6597 C C . SER A 1 838 ? 56.200 11.598 -15.024 1.00 51.41 838 SER A C 1
ATOM 6599 O O . SER A 1 838 ? 55.479 10.606 -14.960 1.00 51.41 838 SER A O 1
ATOM 6601 N N . GLY A 1 839 ? 57.315 11.647 -15.761 1.00 51.97 839 GLY A N 1
ATOM 6602 C CA . GLY A 1 839 ? 57.833 10.592 -16.651 1.00 51.97 839 GLY A CA 1
ATOM 6603 C C . GLY A 1 839 ? 58.213 9.253 -15.996 1.00 51.97 839 GLY A C 1
ATOM 6604 O O . GLY A 1 839 ? 59.056 8.531 -16.520 1.00 51.97 839 GLY A O 1
ATOM 6605 N N . ASP A 1 840 ? 57.599 8.897 -14.870 1.00 51.62 840 ASP A N 1
ATOM 6606 C CA . ASP A 1 840 ? 57.681 7.576 -14.257 1.00 51.62 840 ASP A CA 1
ATOM 6607 C C . ASP A 1 840 ? 56.670 6.653 -14.966 1.00 51.62 840 ASP A C 1
ATOM 6609 O O . ASP A 1 840 ? 55.597 6.322 -14.460 1.00 51.62 840 ASP A O 1
ATOM 6613 N N . GLY A 1 841 ? 56.993 6.280 -16.210 1.00 52.84 841 GLY A N 1
ATOM 6614 C CA . GLY A 1 841 ? 56.109 5.598 -17.172 1.00 52.84 841 GLY A CA 1
ATOM 6615 C C . GLY A 1 841 ? 55.539 4.234 -16.747 1.00 52.84 841 GLY A C 1
ATOM 6616 O O . GLY A 1 841 ? 54.855 3.584 -17.529 1.00 52.84 841 GLY A O 1
ATOM 6617 N N . LYS A 1 842 ? 55.776 3.779 -15.511 1.00 55.06 842 LYS A N 1
ATOM 6618 C CA . LYS A 1 842 ? 55.317 2.478 -15.006 1.00 55.06 842 LYS A CA 1
ATOM 6619 C C . LYS A 1 842 ? 53.857 2.458 -14.540 1.00 55.06 842 LYS A C 1
ATOM 6621 O O . LYS A 1 842 ? 53.259 1.389 -14.591 1.00 55.06 842 LYS A O 1
ATOM 6626 N N . SER A 1 843 ? 53.266 3.580 -14.105 1.00 55.19 843 SER A N 1
ATOM 6627 C CA . SER A 1 843 ? 51.856 3.584 -13.651 1.00 55.19 843 SER A CA 1
ATOM 6628 C C . SER A 1 843 ? 50.842 3.841 -14.776 1.00 55.19 843 SER A C 1
ATOM 6630 O O . SER A 1 843 ? 49.714 3.363 -14.689 1.00 55.19 843 SER A O 1
ATOM 6632 N N . ALA A 1 844 ? 51.248 4.520 -15.857 1.00 60.25 844 ALA A N 1
ATOM 6633 C CA . ALA A 1 844 ? 50.386 4.856 -16.999 1.00 60.25 844 ALA A CA 1
ATOM 6634 C C . ALA A 1 844 ? 50.394 3.806 -18.132 1.00 60.25 844 ALA A C 1
ATOM 6636 O O . ALA A 1 844 ? 49.517 3.815 -19.000 1.00 60.25 844 ALA A O 1
ATOM 6637 N N . ALA A 1 845 ? 51.370 2.887 -18.132 1.00 67.25 845 ALA A N 1
ATOM 6638 C CA . ALA A 1 845 ? 51.610 1.939 -19.223 1.00 67.25 845 ALA A CA 1
ATOM 6639 C C . ALA A 1 845 ? 50.380 1.105 -19.651 1.00 67.25 845 ALA A C 1
ATOM 6641 O O . ALA A 1 845 ? 50.164 0.976 -20.859 1.00 67.25 845 ALA A O 1
ATOM 6642 N N . PRO A 1 846 ? 49.523 0.576 -18.749 1.00 72.19 846 PRO A N 1
ATOM 6643 C CA . PRO A 1 846 ? 48.370 -0.233 -19.164 1.00 72.19 846 PRO A CA 1
ATOM 6644 C C . PRO A 1 846 ? 47.318 0.566 -19.948 1.00 72.19 846 PRO A C 1
ATOM 6646 O O . PRO A 1 846 ? 46.723 0.058 -20.899 1.00 72.19 846 PRO A O 1
ATOM 6649 N N . VAL A 1 847 ? 47.107 1.829 -19.572 1.00 70.69 847 VAL A N 1
ATOM 6650 C CA . VAL A 1 847 ? 46.098 2.720 -20.166 1.00 70.69 847 VAL A CA 1
ATOM 6651 C C . VAL A 1 847 ? 46.547 3.174 -21.542 1.00 70.69 847 VAL A C 1
ATOM 6653 O O . VAL A 1 847 ? 45.797 3.056 -22.509 1.00 70.69 847 VAL A O 1
ATOM 6656 N N . LEU A 1 848 ? 47.802 3.615 -21.640 1.00 77.75 848 LEU A N 1
ATOM 6657 C CA . LEU A 1 848 ? 48.424 4.028 -22.894 1.00 77.75 848 LEU A CA 1
ATOM 6658 C C . LEU A 1 848 ? 48.501 2.863 -23.891 1.00 77.75 848 LEU A C 1
ATOM 6660 O O . LEU A 1 848 ? 48.232 3.049 -25.074 1.00 77.75 848 LEU A O 1
ATOM 6664 N N . SER A 1 849 ? 48.754 1.638 -23.419 1.00 80.69 849 SER A N 1
ATOM 6665 C CA . SER A 1 849 ? 48.739 0.434 -24.269 1.00 80.69 849 SER A CA 1
ATOM 6666 C C . SER A 1 849 ? 47.339 0.085 -24.775 1.00 80.69 849 SER A C 1
ATOM 6668 O O . SER A 1 849 ? 47.157 -0.316 -25.926 1.00 80.69 849 SER A O 1
ATOM 6670 N N . LYS A 1 850 ? 46.309 0.296 -23.949 1.00 79.38 850 LYS A N 1
ATOM 6671 C CA . LYS A 1 850 ? 44.912 0.128 -24.363 1.00 79.38 850 LYS A CA 1
ATOM 6672 C C . LYS A 1 850 ? 44.478 1.213 -25.354 1.00 79.38 850 LYS A C 1
ATOM 6674 O O . LYS A 1 850 ? 43.769 0.901 -26.311 1.00 79.38 850 LYS A O 1
ATOM 6679 N N . LEU A 1 851 ? 44.944 2.452 -25.170 1.00 76.94 851 LEU A N 1
ATOM 6680 C CA . LEU A 1 851 ? 44.772 3.560 -26.117 1.00 76.94 851 LEU A CA 1
ATOM 6681 C C . LEU A 1 851 ? 45.428 3.237 -27.466 1.00 76.94 851 LEU A C 1
ATOM 6683 O O . LEU A 1 851 ? 44.816 3.421 -28.518 1.00 76.94 851 LEU A O 1
ATOM 6687 N N . LEU A 1 852 ? 46.629 2.653 -27.426 1.00 82.75 852 LEU A N 1
ATOM 6688 C CA . LEU A 1 852 ? 47.361 2.204 -28.602 1.00 82.75 852 LEU A CA 1
ATOM 6689 C C . LEU A 1 852 ? 46.581 1.120 -29.359 1.00 82.75 852 LEU A C 1
ATOM 6691 O O . LEU A 1 852 ? 46.318 1.280 -30.549 1.00 82.75 852 LEU A O 1
ATOM 6695 N N . HIS A 1 853 ? 46.095 0.080 -28.677 1.00 81.00 853 HIS A N 1
ATOM 6696 C CA . HIS A 1 853 ? 45.196 -0.917 -29.273 1.00 81.00 853 HIS A CA 1
ATOM 6697 C C . HIS A 1 853 ? 43.965 -0.303 -29.935 1.00 81.00 853 HIS A C 1
ATOM 6699 O O . HIS A 1 853 ? 43.574 -0.685 -31.040 1.00 81.00 853 HIS A O 1
ATOM 6705 N N . CYS A 1 854 ? 43.356 0.659 -29.253 1.00 76.50 854 CYS A N 1
ATOM 6706 C CA . CYS A 1 854 ? 42.173 1.347 -29.726 1.00 76.50 854 CYS A CA 1
ATOM 6707 C C . CYS A 1 854 ? 42.449 2.197 -30.977 1.00 76.50 854 CYS A C 1
ATOM 6709 O O . CYS A 1 854 ? 41.679 2.136 -31.936 1.00 76.50 854 CYS A O 1
ATOM 6711 N N . SER A 1 855 ? 43.566 2.929 -31.015 1.00 77.62 855 SER A N 1
ATOM 6712 C CA . SER A 1 855 ? 43.982 3.714 -32.188 1.00 77.62 855 SER A CA 1
ATOM 6713 C C . SER A 1 855 ? 44.218 2.840 -33.423 1.00 77.62 855 SER A C 1
ATOM 6715 O O . SER A 1 855 ? 43.799 3.199 -34.527 1.00 77.62 855 SER A O 1
ATOM 6717 N N . ILE A 1 856 ? 44.783 1.643 -33.231 1.00 77.88 856 ILE A N 1
ATOM 6718 C CA . ILE A 1 856 ? 44.964 0.641 -34.286 1.00 77.88 856 ILE A CA 1
ATOM 6719 C C . ILE A 1 856 ? 43.602 0.133 -34.764 1.00 77.88 856 ILE A C 1
ATOM 6721 O O . ILE A 1 856 ? 43.338 0.128 -35.966 1.00 77.88 856 ILE A O 1
ATOM 6725 N N . HIS A 1 857 ? 42.693 -0.212 -33.849 1.00 72.75 857 HIS A N 1
ATOM 6726 C CA . HIS A 1 857 ? 41.338 -0.633 -34.211 1.00 72.75 857 HIS A CA 1
ATOM 6727 C C . HIS A 1 857 ? 40.555 0.436 -34.988 1.00 72.75 857 HIS A C 1
ATOM 6729 O O . HIS A 1 857 ? 39.853 0.107 -35.945 1.00 72.75 857 HIS A O 1
ATOM 6735 N N . ALA A 1 858 ? 40.710 1.713 -34.628 1.00 68.56 858 ALA A N 1
ATOM 6736 C CA . ALA A 1 858 ? 40.087 2.843 -35.323 1.00 68.56 858 ALA A CA 1
ATOM 6737 C C . ALA A 1 858 ? 40.769 3.243 -36.640 1.00 68.56 858 ALA A C 1
ATOM 6739 O O . ALA A 1 858 ? 40.201 4.039 -37.384 1.00 68.56 858 ALA A O 1
ATOM 6740 N N . ARG A 1 859 ? 41.980 2.748 -36.926 1.00 76.81 859 ARG A N 1
ATOM 6741 C CA . ARG A 1 859 ? 42.854 3.293 -37.983 1.00 76.81 859 ARG A CA 1
ATOM 6742 C C . ARG A 1 859 ? 43.169 4.788 -37.817 1.00 76.81 859 ARG A C 1
ATOM 6744 O O . ARG A 1 859 ? 43.230 5.527 -38.795 1.00 76.81 859 ARG A O 1
ATOM 6751 N N . ASN A 1 860 ? 43.355 5.234 -36.576 1.00 72.50 860 ASN A N 1
ATOM 6752 C CA . ASN A 1 860 ? 43.589 6.636 -36.231 1.00 72.50 860 ASN A CA 1
ATOM 6753 C C . ASN A 1 860 ? 45.093 6.897 -36.024 1.00 72.50 860 ASN A C 1
ATOM 6755 O O . ASN A 1 860 ? 45.619 6.698 -34.928 1.00 72.50 860 ASN A O 1
ATOM 6759 N N . THR A 1 861 ? 45.786 7.301 -37.095 1.00 77.31 861 THR A N 1
ATOM 6760 C CA . THR A 1 861 ? 47.246 7.513 -37.113 1.00 77.31 861 THR A CA 1
ATOM 6761 C C . THR A 1 861 ? 47.732 8.562 -36.102 1.00 77.31 861 THR A C 1
ATOM 6763 O O . THR A 1 861 ? 48.683 8.256 -35.389 1.00 77.31 861 THR A O 1
ATOM 6766 N N . PRO A 1 862 ? 47.088 9.735 -35.934 1.00 74.50 862 PRO A N 1
ATOM 6767 C CA . PRO A 1 862 ? 47.535 10.698 -34.925 1.00 74.50 862 PRO A CA 1
ATOM 6768 C C . PRO A 1 862 ? 47.420 10.167 -33.488 1.00 74.50 862 PRO A C 1
ATOM 6770 O O . PRO A 1 862 ? 48.336 10.343 -32.689 1.00 74.50 862 PRO A O 1
ATOM 6773 N N . LEU A 1 863 ? 46.332 9.459 -33.152 1.00 71.81 863 LEU A N 1
ATOM 6774 C CA . LEU A 1 863 ? 46.180 8.851 -31.824 1.00 71.81 863 LEU A CA 1
ATOM 6775 C C . LEU A 1 863 ? 47.206 7.729 -31.589 1.00 71.81 863 LEU A C 1
ATOM 6777 O O . LEU A 1 863 ? 47.689 7.558 -30.469 1.00 71.81 863 LEU A O 1
ATOM 6781 N N . PHE A 1 864 ? 47.551 6.985 -32.643 1.00 80.94 864 PHE A N 1
ATOM 6782 C CA . PHE A 1 864 ? 48.610 5.977 -32.622 1.00 80.94 864 PHE A CA 1
ATOM 6783 C C . PHE A 1 864 ? 49.975 6.611 -32.328 1.00 80.94 864 PHE A C 1
ATOM 6785 O O . PHE A 1 864 ? 50.649 6.196 -31.387 1.00 80.94 864 PHE A O 1
ATOM 6792 N N . GLU A 1 865 ? 50.350 7.656 -33.069 1.00 76.31 865 GLU A N 1
ATOM 6793 C CA . GLU A 1 865 ? 51.617 8.376 -32.895 1.00 76.31 865 GLU A CA 1
ATOM 6794 C C . GLU A 1 865 ? 51.744 8.983 -31.494 1.00 76.31 865 GLU A C 1
ATOM 6796 O O . GLU A 1 865 ? 52.765 8.794 -30.834 1.00 76.31 865 GLU A O 1
ATOM 6801 N N . VAL A 1 866 ? 50.687 9.633 -30.998 1.00 73.75 866 VAL A N 1
ATOM 6802 C CA . VAL A 1 866 ? 50.636 10.172 -29.631 1.00 73.75 866 VAL A CA 1
ATOM 6803 C C . VAL A 1 866 ? 50.797 9.059 -28.596 1.00 73.75 866 VAL A C 1
ATOM 6805 O O . VAL A 1 866 ? 51.591 9.201 -27.671 1.00 73.75 866 VAL A O 1
ATOM 6808 N N . SER A 1 867 ? 50.083 7.937 -28.738 1.00 76.06 867 SER A N 1
ATOM 6809 C CA . SER A 1 867 ? 50.164 6.822 -27.779 1.00 76.06 867 SER A CA 1
ATOM 6810 C C . SER A 1 867 ? 51.595 6.283 -27.670 1.00 76.06 867 SER A C 1
ATOM 6812 O O . SER A 1 867 ? 52.080 6.035 -26.566 1.00 76.06 867 SER A O 1
ATOM 6814 N N . ILE A 1 868 ? 52.294 6.155 -28.804 1.00 78.75 868 ILE A N 1
ATOM 6815 C CA . ILE A 1 868 ? 53.707 5.751 -28.855 1.00 78.75 868 ILE A CA 1
ATOM 6816 C C . ILE A 1 868 ? 54.613 6.813 -28.219 1.00 78.75 868 ILE A C 1
ATOM 6818 O O . ILE A 1 868 ? 55.459 6.472 -27.396 1.00 78.75 868 ILE A O 1
ATOM 6822 N N . GLN A 1 869 ? 54.418 8.096 -28.543 1.00 77.44 869 GLN A N 1
ATOM 6823 C CA . GLN A 1 869 ? 55.191 9.207 -27.968 1.00 77.44 869 GLN A CA 1
ATOM 6824 C C . GLN A 1 869 ? 55.038 9.311 -26.444 1.00 77.44 869 GLN A C 1
ATOM 6826 O O . GLN A 1 869 ? 55.976 9.713 -25.759 1.00 77.44 869 GLN A O 1
ATOM 6831 N N . MET A 1 870 ? 53.882 8.914 -25.905 1.00 73.81 870 MET A N 1
ATOM 6832 C CA . MET A 1 870 ? 53.615 8.871 -24.465 1.00 73.81 870 MET A CA 1
ATOM 6833 C C . MET A 1 870 ? 54.159 7.606 -23.775 1.00 73.81 870 MET A C 1
ATOM 6835 O O . MET A 1 870 ? 54.026 7.478 -22.560 1.00 73.81 870 MET A O 1
ATOM 6839 N N . GLY A 1 871 ? 54.792 6.687 -24.513 1.00 77.94 871 GLY A N 1
ATOM 6840 C CA . GLY A 1 871 ? 55.416 5.482 -23.961 1.00 77.94 871 GLY A CA 1
ATOM 6841 C C . GLY A 1 871 ? 54.468 4.293 -23.781 1.00 77.94 871 GLY A C 1
ATOM 6842 O O . GLY A 1 871 ? 54.683 3.482 -22.881 1.00 77.94 871 GLY A O 1
ATOM 6843 N N . ALA A 1 872 ? 53.416 4.174 -24.602 1.00 81.81 872 ALA A N 1
ATOM 6844 C CA . ALA A 1 872 ? 52.586 2.967 -24.644 1.00 81.81 872 ALA A CA 1
ATOM 6845 C C . ALA A 1 872 ? 53.430 1.713 -24.939 1.00 81.81 872 ALA A C 1
ATOM 6847 O O . ALA A 1 872 ? 54.264 1.717 -25.847 1.00 81.81 872 ALA A O 1
ATOM 6848 N N . ASP A 1 873 ? 53.182 0.616 -24.218 1.00 79.81 873 ASP A N 1
ATOM 6849 C CA . ASP A 1 873 ? 53.860 -0.654 -24.471 1.00 79.81 873 ASP A CA 1
ATOM 6850 C C . ASP A 1 873 ? 53.261 -1.320 -25.716 1.00 79.81 873 ASP A C 1
ATOM 6852 O O . ASP A 1 873 ? 52.142 -1.837 -25.714 1.00 79.81 873 ASP A O 1
ATOM 6856 N N . VAL A 1 874 ? 54.039 -1.331 -26.798 1.00 79.69 874 VAL A N 1
ATOM 6857 C CA . VAL A 1 874 ? 53.686 -1.948 -28.087 1.00 79.69 874 VAL A CA 1
ATOM 6858 C C . VAL A 1 874 ? 53.510 -3.469 -28.020 1.00 79.69 874 VAL A C 1
ATOM 6860 O O . VAL A 1 874 ? 53.076 -4.072 -29.007 1.00 79.69 874 VAL A O 1
ATOM 6863 N N . ASN A 1 875 ? 53.834 -4.092 -26.882 1.00 74.69 875 ASN A N 1
ATOM 6864 C CA . ASN A 1 875 ? 53.720 -5.528 -26.645 1.00 74.69 875 ASN A CA 1
ATOM 6865 C C . ASN A 1 875 ? 52.620 -5.910 -25.645 1.00 74.69 875 ASN A C 1
ATOM 6867 O O . ASN A 1 875 ? 52.289 -7.094 -25.556 1.00 74.69 875 ASN A O 1
ATOM 6871 N N . ALA A 1 876 ? 52.042 -4.957 -24.911 1.00 78.19 876 ALA A N 1
ATOM 6872 C CA . ALA A 1 876 ? 51.057 -5.255 -23.873 1.00 78.19 876 ALA A CA 1
ATOM 6873 C C . ALA A 1 876 ? 49.757 -5.803 -24.491 1.00 78.19 876 ALA A C 1
ATOM 6875 O O . ALA A 1 876 ? 49.137 -5.097 -25.273 1.00 78.19 876 ALA A O 1
ATOM 6876 N N . PRO A 1 877 ? 49.327 -7.039 -24.178 1.00 73.06 877 PRO A N 1
ATOM 6877 C CA . PRO A 1 877 ? 48.210 -7.673 -24.871 1.00 73.06 877 PRO A CA 1
ATOM 6878 C C . PRO A 1 877 ? 46.841 -7.080 -24.495 1.00 73.06 877 PRO A C 1
ATOM 6880 O O . PRO A 1 877 ? 46.592 -6.729 -23.341 1.00 73.06 877 PRO A O 1
ATOM 6883 N N . ASP A 1 878 ? 45.918 -7.039 -25.459 1.00 77.50 878 ASP A N 1
ATOM 6884 C CA . ASP A 1 878 ? 44.511 -6.698 -25.248 1.00 77.50 878 ASP A CA 1
ATOM 6885 C C . ASP A 1 878 ? 43.737 -7.824 -24.533 1.00 77.50 878 ASP A C 1
ATOM 6887 O O . ASP A 1 878 ? 44.262 -8.892 -24.212 1.00 77.50 878 ASP A O 1
ATOM 6891 N N . SER A 1 879 ? 42.434 -7.616 -24.307 1.00 72.81 879 SER A N 1
ATOM 6892 C CA . SER A 1 879 ? 41.550 -8.621 -23.694 1.00 72.81 879 SER A CA 1
ATOM 6893 C C . SER A 1 879 ? 41.402 -9.915 -24.510 1.00 72.81 879 SER A C 1
ATOM 6895 O O . SER A 1 879 ? 40.795 -10.866 -24.027 1.00 72.81 879 SER A O 1
ATOM 6897 N N . THR A 1 880 ? 41.909 -9.953 -25.745 1.00 71.31 880 THR A N 1
ATOM 6898 C CA . THR A 1 880 ? 41.961 -11.145 -26.607 1.00 71.31 880 THR A CA 1
ATOM 6899 C C . THR A 1 880 ? 43.350 -11.791 -26.640 1.00 71.31 880 THR A C 1
ATOM 6901 O O . THR A 1 880 ? 43.547 -12.780 -27.346 1.00 71.31 880 THR A O 1
ATOM 6904 N N . GLY A 1 881 ? 44.310 -11.265 -25.872 1.00 77.12 881 GLY A N 1
ATOM 6905 C CA . GLY A 1 881 ? 45.682 -11.761 -25.803 1.00 77.12 881 GLY A CA 1
ATOM 6906 C C . GLY A 1 881 ? 46.579 -11.301 -26.957 1.00 77.12 881 GLY A C 1
ATOM 6907 O O . GLY A 1 881 ? 47.697 -11.799 -27.082 1.00 77.12 881 GLY A O 1
ATOM 6908 N N . LYS A 1 882 ? 46.121 -10.389 -27.821 1.00 74.31 882 LYS A N 1
ATOM 6909 C CA . LYS A 1 882 ? 46.906 -9.886 -28.961 1.00 74.31 882 LYS A CA 1
ATOM 6910 C C . LYS A 1 882 ? 47.620 -8.612 -28.558 1.00 74.31 882 LYS A C 1
ATOM 6912 O O . LYS A 1 882 ? 47.000 -7.782 -27.916 1.00 74.31 882 LYS A O 1
ATOM 6917 N N . SER A 1 883 ? 48.880 -8.427 -28.946 1.00 81.31 883 SER A N 1
ATOM 6918 C CA . SER A 1 883 ? 49.587 -7.156 -28.739 1.00 81.31 883 SER A CA 1
ATOM 6919 C C . SER A 1 883 ? 49.213 -6.110 -29.803 1.00 81.31 883 SER A C 1
ATOM 6921 O O . SER A 1 883 ? 48.668 -6.472 -30.855 1.00 81.31 883 SER A O 1
ATOM 6923 N N . PRO A 1 884 ? 49.489 -4.811 -29.577 1.00 79.94 884 PRO A N 1
ATOM 6924 C CA . PRO A 1 884 ? 49.235 -3.755 -30.552 1.00 79.94 884 PRO A CA 1
ATOM 6925 C C . PRO A 1 884 ? 49.892 -4.075 -31.896 1.00 79.94 884 PRO A C 1
ATOM 6927 O O . PRO A 1 884 ? 49.250 -3.989 -32.941 1.00 79.94 884 PRO A O 1
ATOM 6930 N N . LEU A 1 885 ? 51.130 -4.576 -31.863 1.00 73.62 885 LEU A N 1
ATOM 6931 C CA . LEU A 1 885 ? 51.862 -5.022 -33.047 1.00 73.62 885 LEU A CA 1
ATOM 6932 C C . LEU A 1 885 ? 51.108 -6.110 -33.832 1.00 73.62 885 LEU A C 1
ATOM 6934 O O . LEU A 1 885 ? 50.985 -6.032 -35.055 1.00 73.62 885 LEU A O 1
ATOM 6938 N N . VAL A 1 886 ? 50.547 -7.100 -33.129 1.00 71.25 886 VAL A N 1
ATOM 6939 C CA . VAL A 1 886 ? 49.734 -8.163 -33.740 1.00 71.25 886 VAL A CA 1
ATOM 6940 C C . VAL A 1 886 ? 48.466 -7.575 -34.366 1.00 71.25 886 VAL A C 1
ATOM 6942 O O . VAL A 1 886 ? 48.117 -7.929 -35.493 1.00 71.25 886 VAL A O 1
ATOM 6945 N N . ASN A 1 887 ? 47.799 -6.629 -33.701 1.00 72.38 887 ASN A N 1
ATOM 6946 C CA . ASN A 1 887 ? 46.590 -6.002 -34.240 1.00 72.38 887 ASN A CA 1
ATOM 6947 C C . ASN A 1 887 ? 46.866 -5.119 -35.470 1.00 72.38 887 ASN A C 1
ATOM 6949 O O . ASN A 1 887 ? 46.038 -5.117 -36.382 1.00 72.38 887 ASN A O 1
ATOM 6953 N N . ILE A 1 888 ? 48.019 -4.443 -35.566 1.00 75.19 888 ILE A N 1
ATOM 6954 C CA . ILE A 1 888 ? 48.418 -3.686 -36.773 1.00 75.19 888 ILE A CA 1
ATOM 6955 C C . ILE A 1 888 ? 48.515 -4.628 -37.973 1.00 75.19 888 ILE A C 1
ATOM 6957 O O . ILE A 1 888 ? 47.937 -4.351 -39.026 1.00 75.19 888 ILE A O 1
ATOM 6961 N N . ILE A 1 889 ? 49.183 -5.772 -37.791 1.00 63.06 889 ILE A N 1
ATOM 6962 C CA . ILE A 1 889 ? 49.369 -6.783 -38.839 1.00 63.06 889 ILE A CA 1
ATOM 6963 C C . ILE A 1 889 ? 48.016 -7.331 -39.313 1.00 63.06 889 ILE A C 1
ATOM 6965 O O . ILE A 1 889 ? 47.800 -7.483 -40.512 1.00 63.06 889 ILE A O 1
ATOM 6969 N N . PHE A 1 890 ? 47.081 -7.589 -38.394 1.00 65.38 890 PHE A N 1
ATOM 6970 C CA . PHE A 1 890 ? 45.764 -8.126 -38.748 1.00 65.38 890 PHE A CA 1
ATOM 6971 C C . PHE A 1 890 ? 44.790 -7.094 -39.330 1.00 65.38 890 PHE A C 1
ATOM 6973 O O . PHE A 1 890 ? 43.887 -7.485 -40.069 1.00 65.38 890 PHE A O 1
ATOM 6980 N N . GLN A 1 891 ? 44.904 -5.810 -38.971 1.00 66.06 891 GLN A N 1
ATOM 6981 C CA . GLN A 1 891 ? 43.853 -4.826 -39.258 1.00 66.06 891 GLN A CA 1
ATOM 6982 C C . GLN A 1 891 ? 44.235 -3.710 -40.220 1.00 66.06 891 GLN A C 1
ATOM 6984 O O . GLN A 1 891 ? 43.347 -3.197 -40.906 1.00 66.06 891 GLN A O 1
ATOM 6989 N N . TRP A 1 892 ? 45.501 -3.296 -40.274 1.00 65.69 892 TRP A N 1
ATOM 6990 C CA . TRP A 1 892 ? 45.955 -2.225 -41.171 1.00 65.69 892 TRP A CA 1
ATOM 6991 C C . TRP A 1 892 ? 46.528 -2.746 -42.479 1.00 65.69 892 TRP A C 1
ATOM 6993 O O . TRP A 1 892 ? 46.681 -1.956 -43.402 1.00 65.69 892 TRP A O 1
ATOM 7003 N N . ILE A 1 893 ? 46.770 -4.053 -42.588 1.00 51.78 893 ILE A N 1
ATOM 7004 C CA . ILE A 1 893 ? 47.143 -4.717 -43.837 1.00 51.78 893 ILE A CA 1
ATOM 7005 C C . ILE A 1 893 ? 45.853 -5.262 -44.479 1.00 51.78 893 ILE A C 1
ATOM 7007 O O . ILE A 1 893 ? 45.316 -6.267 -44.008 1.00 51.78 893 ILE A O 1
ATOM 7011 N N . PRO A 1 894 ? 45.283 -4.623 -45.521 1.00 44.50 894 PRO A N 1
ATOM 7012 C CA . PRO A 1 894 ? 44.145 -5.191 -46.235 1.00 44.50 894 PRO A CA 1
ATOM 7013 C C . PRO A 1 894 ? 44.567 -6.477 -46.949 1.00 44.50 894 PRO A C 1
ATOM 7015 O O . PRO A 1 894 ? 45.634 -6.526 -47.560 1.00 44.50 894 PRO A O 1
ATOM 7018 N N . LYS A 1 895 ? 43.690 -7.487 -46.958 1.00 42.25 895 LYS A N 1
ATOM 7019 C CA . LYS A 1 895 ? 43.894 -8.739 -47.710 1.00 42.25 895 LYS A CA 1
ATOM 7020 C C . LYS A 1 895 ? 44.109 -8.491 -49.216 1.00 42.25 895 LYS A C 1
ATOM 7022 O O . LYS A 1 895 ? 44.825 -9.252 -49.850 1.00 42.25 895 LYS A O 1
ATOM 7027 N N . ASP A 1 896 ? 43.573 -7.384 -49.736 1.00 43.03 896 ASP A N 1
ATOM 7028 C CA . ASP A 1 896 ? 43.672 -6.976 -51.145 1.00 43.03 896 ASP A CA 1
ATOM 7029 C C . ASP A 1 896 ? 44.954 -6.174 -51.471 1.00 43.03 896 ASP A C 1
ATOM 7031 O O . ASP A 1 896 ? 45.296 -5.991 -52.638 1.00 43.03 896 ASP A O 1
ATOM 7035 N N . ALA A 1 897 ? 45.685 -5.687 -50.457 1.00 41.56 897 ALA A N 1
ATOM 7036 C CA . ALA A 1 897 ? 46.901 -4.885 -50.646 1.00 41.56 897 ALA A CA 1
ATOM 7037 C C . ALA A 1 897 ? 48.168 -5.731 -50.855 1.00 41.56 897 ALA A C 1
ATOM 7039 O O . ALA A 1 897 ? 49.197 -5.188 -51.253 1.00 41.56 897 ALA A O 1
ATOM 7040 N N . LEU A 1 898 ? 48.101 -7.050 -50.639 1.00 41.16 898 LEU A N 1
ATOM 7041 C CA . LEU A 1 898 ? 49.174 -7.957 -51.056 1.00 41.16 898 LEU A CA 1
ATOM 7042 C C . LEU A 1 898 ? 49.235 -8.144 -52.582 1.00 41.16 898 LEU A C 1
ATOM 7044 O O . LEU A 1 898 ? 50.286 -8.526 -53.087 1.00 41.16 898 LEU A O 1
ATOM 7048 N N . ASP A 1 899 ? 48.166 -7.804 -53.313 1.00 40.69 899 ASP A N 1
ATOM 7049 C CA . ASP A 1 899 ? 48.071 -8.045 -54.759 1.00 40.69 899 ASP A CA 1
ATOM 7050 C C . ASP A 1 899 ? 48.283 -6.794 -55.632 1.00 40.69 899 ASP A C 1
ATOM 7052 O O . ASP A 1 899 ? 48.333 -6.906 -56.858 1.00 40.69 899 ASP A O 1
ATOM 7056 N N . ARG A 1 900 ? 48.435 -5.587 -55.061 1.00 37.41 900 ARG A N 1
ATOM 7057 C CA . ARG A 1 900 ? 48.727 -4.371 -55.849 1.00 37.41 900 ARG A CA 1
ATOM 7058 C C . ARG A 1 900 ? 49.777 -3.487 -55.182 1.00 37.41 900 ARG A C 1
ATOM 7060 O O . ARG A 1 900 ? 49.556 -2.888 -54.135 1.00 37.41 900 ARG A O 1
ATOM 7067 N N . THR A 1 901 ? 50.925 -3.384 -55.845 1.00 44.22 901 THR A N 1
ATOM 7068 C CA . THR A 1 901 ? 52.074 -2.548 -55.487 1.00 44.22 901 THR A CA 1
ATOM 7069 C C . THR A 1 901 ? 51.700 -1.065 -55.466 1.00 44.22 901 THR A C 1
ATOM 7071 O O . THR A 1 901 ? 51.368 -0.496 -56.505 1.00 44.22 901 THR A O 1
ATOM 7074 N N . GLY A 1 902 ? 51.777 -0.442 -54.289 1.00 45.06 902 GLY A N 1
ATOM 7075 C CA . GLY A 1 902 ? 51.595 1.006 -54.129 1.00 45.06 902 GLY A CA 1
ATOM 7076 C C . GLY A 1 902 ? 51.609 1.520 -52.685 1.00 45.06 902 GLY A C 1
ATOM 7077 O O . GLY A 1 902 ? 51.809 2.707 -52.475 1.00 45.06 902 GLY A O 1
ATOM 7078 N N . CYS A 1 903 ? 51.456 0.654 -51.676 1.00 39.59 903 CYS A N 1
ATOM 7079 C CA . CYS A 1 903 ? 51.356 1.072 -50.267 1.00 39.59 903 CYS A CA 1
ATOM 7080 C C . CYS A 1 903 ? 52.648 0.863 -49.442 1.00 39.59 903 CYS A C 1
ATOM 7082 O O . CYS A 1 903 ? 52.603 0.853 -48.213 1.00 39.59 903 CYS A O 1
ATOM 7084 N N . PHE A 1 904 ? 53.795 0.656 -50.101 1.00 42.97 904 PHE A N 1
ATOM 7085 C CA . PHE A 1 904 ? 55.039 0.241 -49.436 1.00 42.97 904 PHE A CA 1
ATOM 7086 C C . PHE A 1 904 ? 55.742 1.396 -48.696 1.00 42.97 904 PHE A C 1
ATOM 7088 O O . PHE A 1 904 ? 56.211 1.195 -47.583 1.00 42.97 904 PHE A O 1
ATOM 7095 N N . GLU A 1 905 ? 55.726 2.622 -49.232 1.00 43.75 905 GLU A N 1
ATOM 7096 C CA . GLU A 1 905 ? 56.421 3.781 -48.633 1.00 43.75 905 GLU A CA 1
ATOM 7097 C C . GLU A 1 905 ? 55.834 4.230 -47.283 1.00 43.75 905 GLU A C 1
ATOM 7099 O O . GLU A 1 905 ? 56.569 4.576 -46.357 1.00 43.75 905 GLU A O 1
ATOM 7104 N N . SER A 1 906 ? 54.506 4.211 -47.130 1.00 45.62 906 SER A N 1
ATOM 7105 C CA . SER A 1 906 ? 53.861 4.564 -45.855 1.00 45.62 906 SER A CA 1
ATOM 7106 C C . SER A 1 906 ? 54.093 3.497 -44.785 1.00 45.62 906 SER A C 1
ATOM 7108 O O . SER A 1 906 ? 54.240 3.829 -43.612 1.00 45.62 906 SER A O 1
ATOM 7110 N N . MET A 1 907 ? 54.171 2.227 -45.192 1.00 42.81 907 MET A N 1
ATOM 7111 C CA . MET A 1 907 ? 54.444 1.089 -44.311 1.00 42.81 907 MET A CA 1
ATOM 7112 C C . MET A 1 907 ? 55.925 1.035 -43.905 1.00 42.81 907 MET A C 1
ATOM 7114 O O . MET A 1 907 ? 56.232 0.728 -42.756 1.00 42.81 907 MET A O 1
ATOM 7118 N N . GLU A 1 908 ? 56.833 1.422 -44.802 1.00 43.97 908 GLU A N 1
ATOM 7119 C CA . GLU A 1 908 ? 58.267 1.567 -44.538 1.00 43.97 908 GLU A CA 1
ATOM 7120 C C . GLU A 1 908 ? 58.557 2.699 -43.542 1.00 43.97 908 GLU A C 1
ATOM 7122 O O . GLU A 1 908 ? 59.319 2.488 -42.600 1.00 43.97 908 GLU A O 1
ATOM 7127 N N . ARG A 1 909 ? 57.878 3.853 -43.651 1.00 49.09 909 ARG A N 1
ATOM 7128 C CA . ARG A 1 909 ? 57.960 4.926 -42.637 1.00 49.09 909 ARG A CA 1
ATOM 7129 C C . ARG A 1 909 ? 57.441 4.488 -41.264 1.00 49.09 909 ARG A C 1
ATOM 7131 O O . ARG A 1 909 ? 58.048 4.829 -40.253 1.00 49.09 909 ARG A O 1
ATOM 7138 N N . LEU A 1 910 ? 56.355 3.714 -41.223 1.00 48.62 910 LEU A N 1
ATOM 7139 C CA . LEU A 1 910 ? 55.750 3.206 -39.982 1.00 48.62 910 LEU A CA 1
ATOM 7140 C C . LEU A 1 910 ? 56.648 2.166 -39.291 1.00 48.62 910 LEU A C 1
ATOM 7142 O O . LEU A 1 910 ? 56.829 2.198 -38.075 1.00 48.62 910 LEU A O 1
ATOM 7146 N N . LEU A 1 911 ? 57.270 1.284 -40.080 1.00 48.47 911 LEU A N 1
ATOM 7147 C CA . LEU A 1 911 ? 58.259 0.315 -39.604 1.00 48.47 911 LEU A CA 1
ATOM 7148 C C . LEU A 1 911 ? 59.572 0.995 -39.182 1.00 48.47 911 LEU A C 1
ATOM 7150 O O . LEU A 1 911 ? 60.150 0.593 -38.177 1.00 48.47 911 LEU A O 1
ATOM 7154 N N . GLN A 1 912 ? 60.010 2.055 -39.872 1.00 52.78 912 GLN A N 1
ATOM 7155 C CA . GLN A 1 912 ? 61.170 2.870 -39.479 1.00 52.78 912 GLN A CA 1
ATOM 7156 C C . GLN A 1 912 ? 60.936 3.647 -38.174 1.00 52.78 912 GLN A C 1
ATOM 7158 O O . GLN A 1 912 ? 61.851 3.745 -37.358 1.00 52.78 912 GLN A O 1
ATOM 7163 N N . GLN A 1 913 ? 59.725 4.159 -37.927 1.00 50.97 913 GLN A N 1
ATOM 7164 C CA . GLN A 1 913 ? 59.393 4.820 -36.658 1.00 50.97 913 GLN A CA 1
ATOM 7165 C C . GLN A 1 913 ? 59.319 3.834 -35.480 1.00 50.97 913 GLN A C 1
ATOM 7167 O O . GLN A 1 913 ? 59.821 4.145 -34.401 1.00 50.97 913 GLN A O 1
ATOM 7172 N N . LEU A 1 914 ? 58.797 2.618 -35.694 1.00 44.97 914 LEU A N 1
ATOM 7173 C CA . LEU A 1 914 ? 58.864 1.525 -34.709 1.00 44.97 914 LEU A CA 1
ATOM 7174 C C . LEU A 1 914 ? 60.312 1.077 -34.433 1.00 44.97 914 LEU A C 1
ATOM 7176 O O . LEU A 1 914 ? 60.636 0.691 -33.312 1.00 44.97 914 LEU A O 1
ATOM 7180 N N . PHE A 1 915 ? 61.196 1.178 -35.430 1.00 45.97 915 PHE A N 1
ATOM 7181 C CA . PHE A 1 915 ? 62.624 0.871 -35.308 1.00 45.97 915 PHE A CA 1
ATOM 7182 C C . PHE A 1 915 ? 63.395 1.935 -34.502 1.00 45.97 915 PHE A C 1
ATOM 7184 O O . PHE A 1 915 ? 64.310 1.602 -33.750 1.00 45.97 915 PHE A O 1
ATOM 7191 N N . LEU A 1 916 ? 63.001 3.210 -34.607 1.00 44.12 916 LEU A N 1
ATOM 7192 C CA . LEU A 1 916 ? 63.586 4.327 -33.849 1.00 44.12 916 LEU A CA 1
ATOM 7193 C C . LEU A 1 916 ? 63.146 4.360 -32.373 1.00 44.12 916 LEU A C 1
ATOM 7195 O O . LEU A 1 916 ? 63.865 4.915 -31.545 1.00 44.12 916 LEU A O 1
ATOM 7199 N N . ALA A 1 917 ? 62.010 3.742 -32.030 1.00 40.62 917 ALA A N 1
ATOM 7200 C CA . ALA A 1 917 ? 61.437 3.737 -30.678 1.00 40.62 917 ALA A CA 1
ATOM 7201 C C . ALA A 1 917 ? 61.985 2.641 -29.730 1.00 40.62 917 ALA A C 1
ATOM 7203 O O . ALA A 1 917 ? 61.527 2.535 -28.595 1.00 40.62 917 ALA A O 1
ATOM 7204 N N . GLY A 1 918 ? 63.004 1.870 -30.136 1.00 45.31 918 GLY A N 1
ATOM 7205 C CA . GLY A 1 918 ? 63.838 1.107 -29.194 1.00 45.31 918 GLY A CA 1
ATOM 7206 C C . GLY A 1 918 ? 63.475 -0.366 -28.970 1.00 45.31 918 GLY A C 1
ATOM 7207 O O . GLY A 1 918 ? 63.262 -0.785 -27.835 1.00 45.31 918 GLY A O 1
ATOM 7208 N N . ALA A 1 919 ? 63.536 -1.194 -30.017 1.00 37.16 919 ALA A N 1
ATOM 7209 C CA . ALA A 1 919 ? 63.629 -2.650 -29.867 1.00 37.16 919 ALA A CA 1
ATOM 7210 C C . ALA A 1 919 ? 64.829 -3.202 -30.655 1.00 37.16 919 ALA A C 1
ATOM 7212 O O . ALA A 1 919 ? 64.896 -3.090 -31.877 1.00 37.16 919 ALA A O 1
ATOM 7213 N N . GLN A 1 920 ? 65.794 -3.796 -29.946 1.00 37.88 920 GLN A N 1
ATOM 7214 C CA . GLN A 1 920 ? 66.933 -4.505 -30.535 1.00 37.88 920 GLN A CA 1
ATOM 7215 C C . GLN A 1 920 ? 66.474 -5.831 -31.160 1.00 37.88 920 GLN A C 1
ATOM 7217 O O . GLN A 1 920 ? 66.539 -6.859 -30.497 1.00 37.88 920 GLN A O 1
ATOM 7222 N N . TYR A 1 921 ? 66.058 -5.835 -32.427 1.00 38.84 921 TYR A N 1
ATOM 7223 C CA . TYR A 1 921 ? 66.002 -7.064 -33.230 1.00 38.84 921 TYR A CA 1
ATOM 7224 C C . TYR A 1 921 ? 66.371 -6.780 -34.685 1.00 38.84 921 TYR A C 1
ATOM 7226 O O . TYR A 1 921 ? 65.978 -5.768 -35.266 1.00 38.84 921 TYR A O 1
ATOM 7234 N N . THR A 1 922 ? 67.163 -7.677 -35.274 1.00 41.28 922 THR A N 1
ATOM 7235 C CA . THR A 1 922 ? 67.589 -7.569 -36.674 1.00 41.28 922 THR A CA 1
ATOM 7236 C C . THR A 1 922 ? 66.509 -8.100 -37.616 1.00 41.28 922 THR A C 1
ATOM 7238 O O . THR A 1 922 ? 65.704 -8.956 -37.255 1.00 41.28 922 THR A O 1
ATOM 7241 N N . GLN A 1 923 ? 66.511 -7.601 -38.853 1.00 37.62 923 GLN A N 1
ATOM 7242 C CA . GLN A 1 923 ? 65.524 -7.849 -39.917 1.00 37.62 923 GLN A CA 1
ATOM 7243 C C . GLN A 1 923 ? 65.224 -9.343 -40.208 1.00 37.62 923 GLN A C 1
ATOM 7245 O O . GLN A 1 923 ? 64.214 -9.659 -40.833 1.00 37.62 923 GLN A O 1
ATOM 7250 N N . ILE A 1 924 ? 66.078 -10.265 -39.747 1.00 36.66 924 ILE A N 1
ATOM 7251 C CA . ILE A 1 924 ? 65.987 -11.716 -39.971 1.00 36.66 924 ILE A CA 1
ATOM 7252 C C . ILE A 1 924 ? 65.057 -12.409 -38.954 1.00 36.66 924 ILE A C 1
ATOM 7254 O O . ILE A 1 924 ? 64.372 -13.370 -39.313 1.00 36.66 924 ILE A O 1
ATOM 7258 N N . ASP A 1 925 ? 64.936 -11.893 -37.727 1.00 38.56 925 ASP A N 1
ATOM 7259 C CA . ASP A 1 925 ? 64.135 -12.531 -36.669 1.00 38.56 925 ASP A CA 1
ATOM 7260 C C . ASP A 1 925 ? 62.620 -12.394 -36.919 1.00 38.56 925 ASP A C 1
ATOM 7262 O O . ASP A 1 925 ? 61.841 -13.315 -36.660 1.00 38.56 925 ASP A O 1
ATOM 7266 N N . LEU A 1 926 ? 62.199 -11.290 -37.545 1.00 36.81 926 LEU A N 1
ATOM 7267 C CA . LEU A 1 926 ? 60.802 -11.023 -37.915 1.00 36.81 926 LEU A CA 1
ATOM 7268 C C . LEU A 1 926 ? 60.299 -11.932 -39.053 1.00 36.81 926 LEU A C 1
ATOM 7270 O O . LEU A 1 926 ? 59.130 -12.320 -39.071 1.00 36.81 926 LEU A O 1
ATOM 7274 N N . MET A 1 927 ? 61.184 -12.346 -39.969 1.00 35.06 927 MET A N 1
ATOM 7275 C CA . MET A 1 927 ? 60.843 -13.297 -41.036 1.00 35.06 927 MET A CA 1
ATOM 7276 C C . MET A 1 927 ? 60.691 -14.737 -40.529 1.00 35.06 927 MET A C 1
ATOM 7278 O O . MET A 1 927 ? 59.945 -15.521 -41.121 1.00 35.06 927 MET A O 1
ATOM 7282 N N . ILE A 1 928 ? 61.364 -15.092 -39.431 1.00 36.25 928 ILE A N 1
ATOM 7283 C CA . ILE A 1 928 ? 61.253 -16.415 -38.803 1.00 36.25 928 ILE A CA 1
ATOM 7284 C C . ILE A 1 928 ? 60.001 -16.487 -37.908 1.00 36.25 928 ILE A C 1
ATOM 7286 O O . ILE A 1 928 ? 59.322 -17.518 -37.890 1.00 36.25 928 ILE A O 1
ATOM 7290 N N . LEU A 1 929 ? 59.621 -15.377 -37.265 1.00 36.19 929 LEU A N 1
ATOM 7291 C CA . LEU A 1 929 ? 58.405 -15.246 -36.447 1.00 36.19 929 LEU A CA 1
ATOM 7292 C C . LEU A 1 929 ? 57.094 -15.337 -37.248 1.00 36.19 929 LEU A C 1
ATOM 7294 O O . LEU A 1 929 ? 56.114 -15.883 -36.750 1.00 36.19 929 LEU A O 1
ATOM 7298 N N . LEU A 1 930 ? 57.072 -14.900 -38.511 1.00 36.41 930 LEU A N 1
ATOM 7299 C CA . LEU A 1 930 ? 55.884 -15.009 -39.376 1.00 36.41 930 LEU A CA 1
ATOM 7300 C C . LEU A 1 930 ? 55.613 -16.432 -39.903 1.00 36.41 930 LEU A C 1
ATOM 7302 O O . LEU A 1 930 ? 54.556 -16.672 -40.487 1.00 36.41 930 LEU A O 1
ATOM 7306 N N . LYS A 1 931 ? 56.535 -17.389 -39.711 1.00 34.59 931 LYS A N 1
ATOM 7307 C CA . LYS A 1 931 ? 56.462 -18.717 -40.351 1.00 34.59 931 LYS A CA 1
ATOM 7308 C C . LYS A 1 931 ? 56.254 -19.902 -39.400 1.00 34.59 931 LYS A C 1
ATOM 7310 O O . LYS A 1 931 ? 56.087 -21.020 -39.887 1.00 34.59 931 LYS A O 1
ATOM 7315 N N . ARG A 1 932 ? 56.234 -19.712 -38.074 1.00 29.11 932 ARG A N 1
ATOM 7316 C CA . ARG A 1 932 ? 55.977 -20.799 -37.108 1.00 29.11 932 ARG A CA 1
ATOM 7317 C C . ARG A 1 932 ? 54.995 -20.392 -36.012 1.00 29.11 932 ARG A C 1
ATOM 7319 O O . ARG A 1 932 ? 55.160 -19.383 -35.345 1.00 29.11 932 ARG A O 1
ATOM 7326 N N . ASN A 1 933 ? 53.983 -21.237 -35.841 1.00 33.06 933 ASN A N 1
ATOM 7327 C CA . ASN A 1 933 ? 52.884 -21.087 -34.900 1.00 33.06 933 ASN A CA 1
ATOM 7328 C C . ASN A 1 933 ? 53.250 -21.717 -33.531 1.00 33.06 933 ASN A C 1
ATOM 7330 O O . ASN A 1 933 ? 53.568 -22.904 -33.493 1.00 33.06 933 ASN A O 1
ATOM 7334 N N . ILE A 1 934 ? 53.069 -20.929 -32.455 1.00 33.22 934 ILE A N 1
ATOM 7335 C CA . ILE A 1 934 ? 52.607 -21.294 -31.089 1.00 33.22 934 ILE A CA 1
ATOM 7336 C C . ILE A 1 934 ? 53.619 -21.382 -29.889 1.00 33.22 934 ILE A C 1
ATOM 7338 O O . ILE A 1 934 ? 54.570 -22.156 -29.904 1.00 33.22 934 ILE A O 1
ATOM 7342 N N . LEU A 1 935 ? 53.207 -20.686 -28.796 1.00 27.38 935 LEU A N 1
ATOM 7343 C CA . LEU A 1 935 ? 53.321 -20.882 -27.315 1.00 27.38 935 LEU A CA 1
ATOM 7344 C C . LEU A 1 935 ? 54.495 -20.353 -26.453 1.00 27.38 935 LEU A C 1
ATOM 7346 O O . LEU A 1 935 ? 55.656 -20.647 -26.713 1.00 27.38 935 LEU A O 1
ATOM 7350 N N . ILE A 1 936 ? 54.080 -19.718 -25.327 1.00 29.98 936 ILE A N 1
ATOM 7351 C CA . ILE A 1 936 ? 54.559 -19.683 -23.904 1.00 29.98 936 ILE A CA 1
ATOM 7352 C C . ILE A 1 936 ? 54.348 -18.239 -23.367 1.00 29.98 936 ILE A C 1
ATOM 7354 O O . ILE A 1 936 ? 54.692 -17.303 -24.071 1.00 29.98 936 ILE A O 1
ATOM 7358 N N . SER A 1 937 ? 53.843 -17.897 -22.170 1.00 27.50 937 SER A N 1
ATOM 7359 C CA . SER A 1 937 ? 53.185 -18.544 -21.012 1.00 27.50 937 SER A CA 1
ATOM 7360 C C . SER A 1 937 ? 52.800 -17.431 -20.009 1.00 27.50 937 SER A C 1
ATOM 7362 O O . SER A 1 937 ? 53.533 -16.446 -19.940 1.00 27.50 937 SER A O 1
ATOM 7364 N N . GLY A 1 938 ? 51.784 -17.606 -19.149 1.00 22.81 938 GLY A N 1
ATOM 7365 C CA . GLY A 1 938 ? 51.666 -16.797 -17.920 1.00 22.81 938 GLY A CA 1
ATOM 7366 C C . GLY A 1 938 ? 50.256 -16.641 -17.340 1.00 22.81 938 GLY A C 1
ATOM 7367 O O . GLY A 1 938 ? 49.395 -16.030 -17.945 1.00 22.81 938 GLY A O 1
ATOM 7368 N N . GLN A 1 939 ? 50.063 -17.215 -16.155 1.00 25.20 939 GLN A N 1
ATOM 7369 C CA . GLN A 1 939 ? 48.862 -17.386 -15.328 1.00 25.20 939 GLN A CA 1
ATOM 7370 C C . GLN A 1 939 ? 47.932 -16.187 -14.985 1.00 25.20 939 GLN A C 1
ATOM 7372 O O . GLN A 1 939 ? 48.378 -15.068 -14.769 1.00 25.20 939 GLN A O 1
ATOM 7377 N N . GLN A 1 940 ? 46.681 -16.598 -14.682 1.00 25.61 940 GLN A N 1
ATOM 7378 C CA . GLN A 1 940 ? 45.694 -16.123 -13.680 1.00 25.61 940 GLN A CA 1
ATOM 7379 C C . GLN A 1 940 ? 44.577 -15.130 -14.076 1.00 25.61 940 GLN A C 1
ATOM 7381 O O . GLN A 1 940 ? 44.809 -13.953 -14.313 1.00 25.61 940 GLN A O 1
ATOM 7386 N N . GLY A 1 941 ? 43.328 -15.618 -13.944 1.00 25.25 941 GLY A N 1
ATOM 7387 C CA . GLY A 1 941 ? 42.154 -14.828 -13.538 1.00 25.25 941 GLY A CA 1
ATOM 7388 C C . GLY A 1 941 ? 41.030 -14.683 -14.573 1.00 25.25 941 GLY A C 1
ATOM 7389 O O . GLY A 1 941 ? 41.082 -13.807 -15.424 1.00 25.25 941 GLY A O 1
ATOM 7390 N N . ALA A 1 942 ? 39.969 -15.492 -14.460 1.00 25.66 942 ALA A N 1
ATOM 7391 C CA . ALA A 1 942 ? 38.681 -15.289 -15.149 1.00 25.66 942 ALA A CA 1
ATOM 7392 C C . ALA A 1 942 ? 37.961 -14.016 -14.620 1.00 25.66 942 ALA A C 1
ATOM 7394 O O . ALA A 1 942 ? 38.167 -13.696 -13.444 1.00 25.66 942 ALA A O 1
ATOM 7395 N N . PRO A 1 943 ? 37.104 -13.301 -15.401 1.00 27.16 943 PRO A N 1
ATOM 7396 C CA . PRO A 1 943 ? 35.736 -13.775 -15.689 1.00 27.16 943 PRO A CA 1
ATOM 7397 C C . PRO A 1 943 ? 35.069 -13.355 -17.036 1.00 27.16 943 PRO A C 1
ATOM 7399 O O . PRO A 1 943 ? 35.271 -12.274 -17.575 1.00 27.16 943 PRO A O 1
ATOM 7402 N N . VAL A 1 944 ? 34.200 -14.262 -17.504 1.00 24.42 944 VAL A N 1
ATOM 7403 C CA . VAL A 1 944 ? 32.918 -14.170 -18.255 1.00 24.42 944 VAL A CA 1
ATOM 7404 C C . VAL A 1 944 ? 32.459 -12.818 -18.851 1.00 24.42 944 VAL A C 1
ATOM 7406 O O . VAL A 1 944 ? 32.155 -11.879 -18.119 1.00 24.42 944 VAL A O 1
ATOM 7409 N N . ILE A 1 945 ? 32.195 -12.796 -20.174 1.00 23.27 945 ILE A N 1
ATOM 7410 C CA . ILE A 1 945 ? 31.402 -11.763 -20.880 1.00 23.27 945 ILE A CA 1
ATOM 7411 C C . ILE A 1 945 ? 30.366 -12.409 -21.830 1.00 23.27 945 ILE A C 1
ATOM 7413 O O . ILE A 1 945 ? 30.704 -13.225 -22.683 1.00 23.27 945 ILE A O 1
ATOM 7417 N N . LYS A 1 946 ? 29.097 -11.990 -21.686 1.00 24.73 946 LYS A N 1
ATOM 7418 C CA . LYS A 1 946 ? 27.951 -12.182 -22.605 1.00 24.73 946 LYS A CA 1
ATOM 7419 C C . LYS A 1 946 ? 28.109 -11.330 -23.869 1.00 24.73 946 LYS A C 1
ATOM 7421 O O . LYS A 1 946 ? 28.318 -10.131 -23.703 1.00 24.73 946 LYS A O 1
ATOM 7426 N N . ILE A 1 947 ? 27.829 -11.849 -25.076 1.00 25.33 947 ILE A N 1
ATOM 7427 C CA . ILE A 1 947 ? 27.445 -10.998 -26.227 1.00 25.33 947 ILE A CA 1
ATOM 7428 C C . ILE A 1 947 ? 26.309 -11.604 -27.073 1.00 25.33 947 ILE A C 1
ATOM 7430 O O . ILE A 1 947 ? 26.267 -12.797 -27.354 1.00 25.33 947 ILE A O 1
ATOM 7434 N N . ASN A 1 948 ? 25.406 -10.686 -27.431 1.00 22.44 948 ASN A N 1
ATOM 7435 C CA . ASN A 1 948 ? 24.181 -10.752 -28.220 1.00 22.44 948 ASN A CA 1
ATOM 7436 C C . ASN A 1 948 ? 24.343 -11.180 -29.690 1.00 22.44 948 ASN A C 1
ATOM 7438 O O . ASN A 1 948 ? 25.311 -10.837 -30.364 1.00 22.44 948 ASN A O 1
ATOM 7442 N N . ASN A 1 949 ? 23.272 -11.803 -30.187 1.00 23.05 949 ASN A N 1
ATOM 7443 C CA . ASN A 1 949 ? 22.955 -12.054 -31.591 1.00 23.05 949 ASN A CA 1
ATOM 7444 C C . ASN A 1 949 ? 22.816 -10.767 -32.423 1.00 23.05 949 ASN A C 1
ATOM 7446 O O . ASN A 1 949 ? 22.249 -9.784 -31.947 1.00 23.05 949 ASN A O 1
ATOM 7450 N N . THR A 1 950 ? 23.209 -10.839 -33.700 1.00 24.02 950 THR A N 1
ATOM 7451 C CA . THR A 1 950 ? 22.375 -10.645 -34.916 1.00 24.02 950 THR A CA 1
ATOM 7452 C C . THR A 1 950 ? 23.198 -10.062 -36.069 1.00 24.02 950 THR A C 1
ATOM 7454 O O . THR A 1 950 ? 23.693 -8.947 -35.977 1.00 24.02 950 THR A O 1
ATOM 7457 N N . ALA A 1 951 ? 23.291 -10.797 -37.183 1.00 22.88 951 ALA A N 1
ATOM 7458 C CA . ALA A 1 951 ? 23.387 -10.235 -38.535 1.00 22.88 951 ALA A CA 1
ATOM 7459 C C . ALA A 1 951 ? 23.214 -11.351 -39.580 1.00 22.88 951 ALA A C 1
ATOM 7461 O O . ALA A 1 951 ? 24.113 -12.141 -39.849 1.00 22.88 951 ALA A O 1
ATOM 7462 N N . THR A 1 952 ? 22.025 -11.403 -40.168 1.00 22.66 952 THR A N 1
ATOM 7463 C CA . THR A 1 952 ? 21.691 -12.113 -41.408 1.00 22.66 952 THR A CA 1
ATOM 7464 C C . THR A 1 952 ? 22.285 -11.388 -42.618 1.00 22.66 952 THR A C 1
ATOM 7466 O O . THR A 1 952 ? 21.972 -10.212 -42.764 1.00 22.66 952 THR A O 1
ATOM 7469 N N . PHE A 1 953 ? 23.007 -12.054 -43.534 1.00 22.48 953 PHE A N 1
ATOM 7470 C CA . PHE A 1 953 ? 23.132 -11.599 -44.934 1.00 22.48 953 PHE A CA 1
ATOM 7471 C C . PHE A 1 953 ? 23.390 -12.739 -45.942 1.00 22.48 953 PHE A C 1
ATOM 7473 O O . PHE A 1 953 ? 24.047 -13.731 -45.646 1.00 22.48 953 PHE A O 1
ATOM 7480 N N . ARG A 1 954 ? 22.804 -12.557 -47.137 1.00 20.23 954 ARG A N 1
ATOM 7481 C CA . ARG A 1 954 ? 22.739 -13.442 -48.318 1.00 20.23 954 ARG A CA 1
ATOM 7482 C C . ARG A 1 954 ? 24.074 -13.550 -49.075 1.00 20.23 954 ARG A C 1
ATOM 7484 O O . ARG A 1 954 ? 24.733 -12.536 -49.273 1.00 20.23 954 ARG A O 1
ATOM 7491 N N . PHE A 1 955 ? 24.366 -14.730 -49.635 1.00 23.12 955 PHE A N 1
ATOM 7492 C CA . PHE A 1 955 ? 25.460 -14.974 -50.590 1.00 23.12 955 PHE A CA 1
ATOM 7493 C C . PHE A 1 955 ? 24.997 -15.008 -52.058 1.00 23.12 955 PHE A C 1
ATOM 7495 O O . PHE A 1 955 ? 23.859 -15.373 -52.361 1.00 23.12 955 PHE A O 1
ATOM 7502 N N . LYS A 1 956 ? 25.916 -14.657 -52.971 1.00 20.52 956 LYS A N 1
ATOM 7503 C CA . LYS A 1 956 ? 25.793 -14.779 -54.434 1.00 20.52 956 LYS A CA 1
ATOM 7504 C C . LYS A 1 956 ? 27.162 -15.202 -55.029 1.00 20.52 956 LYS A C 1
ATOM 7506 O O . LYS A 1 956 ? 28.009 -14.333 -55.146 1.00 20.52 956 LYS A O 1
ATOM 7511 N N . TYR A 1 957 ? 27.312 -16.507 -55.346 1.00 25.91 957 TYR A N 1
ATOM 7512 C CA . TYR A 1 957 ? 28.150 -17.240 -56.355 1.00 25.91 957 TYR A CA 1
ATOM 7513 C C . TYR A 1 957 ? 29.621 -16.831 -56.686 1.00 25.91 957 TYR A C 1
ATOM 7515 O O . TYR A 1 957 ? 29.994 -15.687 -56.461 1.00 25.91 957 TYR A O 1
ATOM 7523 N N . PRO A 1 958 ? 30.413 -17.632 -57.455 1.00 37.69 958 PRO A N 1
ATOM 7524 C CA . PRO A 1 958 ? 30.595 -19.094 -57.534 1.00 37.69 958 PRO A CA 1
ATOM 7525 C C . PRO A 1 958 ? 32.086 -19.546 -57.443 1.00 37.69 958 PRO A C 1
ATOM 7527 O O . PRO A 1 958 ? 33.019 -18.749 -57.410 1.00 37.69 958 PRO A O 1
ATOM 7530 N N . GLU A 1 959 ? 32.269 -20.868 -57.458 1.00 25.88 959 GLU A N 1
ATOM 7531 C CA . GLU A 1 959 ? 33.504 -21.667 -57.427 1.00 25.88 959 GLU A CA 1
ATOM 7532 C C . GLU A 1 959 ? 34.520 -21.428 -58.565 1.00 25.88 959 GLU A C 1
ATOM 7534 O O . GLU A 1 959 ? 34.145 -21.154 -59.706 1.00 25.88 959 GLU A O 1
ATOM 7539 N N . ARG A 1 960 ? 35.803 -21.720 -58.279 1.00 23.17 960 ARG A N 1
ATOM 7540 C CA . ARG A 1 960 ? 36.714 -22.450 -59.187 1.00 23.17 960 ARG A CA 1
ATOM 7541 C C . ARG A 1 960 ? 37.921 -23.041 -58.440 1.00 23.17 960 ARG A C 1
ATOM 7543 O O . ARG A 1 960 ? 38.764 -22.322 -57.916 1.00 23.17 960 ARG A O 1
ATOM 7550 N N . HIS A 1 961 ? 38.002 -24.369 -58.453 1.00 23.33 961 HIS A N 1
ATOM 7551 C CA . HIS A 1 961 ? 39.192 -25.179 -58.178 1.00 23.33 961 HIS A CA 1
ATOM 7552 C C . HIS A 1 961 ? 40.272 -24.973 -59.252 1.00 23.33 961 HIS A C 1
ATOM 7554 O O . HIS A 1 961 ? 39.914 -25.033 -60.422 1.00 23.33 961 HIS A O 1
ATOM 7560 N N . VAL A 1 962 ? 41.560 -24.904 -58.875 1.00 22.91 962 VAL A N 1
ATOM 7561 C CA . VAL A 1 962 ? 42.682 -25.586 -59.567 1.00 22.91 962 VAL A CA 1
ATOM 7562 C C . VAL A 1 962 ? 43.822 -25.861 -58.566 1.00 22.91 962 VAL A C 1
ATOM 7564 O O . VAL A 1 962 ? 44.345 -24.970 -57.909 1.00 22.91 962 VAL A O 1
ATOM 7567 N N . SER A 1 963 ? 44.179 -27.138 -58.478 1.00 24.58 963 SER A N 1
ATOM 7568 C CA . SER A 1 963 ? 45.332 -27.781 -57.833 1.00 24.58 963 SER A CA 1
ATOM 7569 C C . SER A 1 963 ? 46.660 -27.569 -58.576 1.00 24.58 963 SER A C 1
ATOM 7571 O O . SER A 1 963 ? 46.603 -27.469 -59.792 1.00 24.58 963 SER A O 1
ATOM 7573 N N . ILE A 1 964 ? 47.814 -27.644 -57.885 1.00 23.56 964 ILE A N 1
ATOM 7574 C CA . ILE A 1 964 ? 49.163 -28.130 -58.324 1.00 23.56 964 ILE A CA 1
ATOM 7575 C C . ILE A 1 964 ? 50.129 -27.830 -57.147 1.00 23.56 964 ILE A C 1
ATOM 7577 O O . ILE A 1 964 ? 50.314 -26.679 -56.780 1.00 23.56 964 ILE A O 1
ATOM 7581 N N . SER A 1 965 ? 50.475 -28.781 -56.272 1.00 21.45 965 SER A N 1
ATOM 7582 C CA . SER A 1 965 ? 51.486 -29.858 -56.340 1.00 21.45 965 SER A CA 1
ATOM 7583 C C . SER A 1 965 ? 52.935 -29.464 -55.977 1.00 21.45 965 SER A C 1
ATOM 7585 O O . SER A 1 965 ? 53.584 -28.743 -56.720 1.00 21.45 965 SER A O 1
ATOM 7587 N N . ARG A 1 966 ? 53.410 -30.094 -54.885 1.00 24.94 966 ARG A N 1
ATOM 7588 C CA . ARG A 1 966 ? 54.722 -30.741 -54.623 1.00 24.94 966 ARG A CA 1
ATOM 7589 C C . ARG A 1 966 ? 56.043 -30.013 -54.911 1.00 24.94 966 ARG A C 1
ATOM 7591 O O . ARG A 1 966 ? 56.339 -29.714 -56.058 1.00 24.94 966 ARG A O 1
ATOM 7598 N N . ASN A 1 967 ? 56.888 -29.985 -53.866 1.00 23.03 967 ASN A N 1
ATOM 7599 C CA . ASN A 1 967 ? 58.341 -30.298 -53.780 1.00 23.03 967 ASN A CA 1
ATOM 7600 C C . ASN A 1 967 ? 58.912 -29.478 -52.587 1.00 23.03 967 ASN A C 1
ATOM 7602 O O . ASN A 1 967 ? 58.512 -28.336 -52.420 1.00 23.03 967 ASN A O 1
ATOM 7606 N N . ILE A 1 968 ? 59.746 -29.934 -51.640 1.00 24.47 968 ILE A N 1
ATOM 7607 C CA . ILE A 1 968 ? 60.867 -30.892 -51.607 1.00 24.47 968 ILE A CA 1
ATOM 7608 C C . ILE A 1 968 ? 61.020 -31.443 -50.166 1.00 24.47 968 ILE A C 1
ATOM 7610 O O . ILE A 1 968 ? 60.634 -30.798 -49.192 1.00 24.47 968 ILE A O 1
ATOM 7614 N N . LYS A 1 969 ? 61.588 -32.650 -50.061 1.00 24.39 969 LYS A N 1
ATOM 7615 C CA . LYS A 1 969 ? 61.912 -33.436 -48.858 1.00 24.39 969 LYS A CA 1
ATOM 7616 C C . LYS A 1 969 ? 63.369 -33.211 -48.391 1.00 24.39 969 LYS A C 1
ATOM 7618 O O . LYS A 1 969 ? 64.234 -33.085 -49.243 1.00 24.39 969 LYS A O 1
ATOM 7623 N N . MET A 1 970 ? 63.565 -33.323 -47.068 1.00 25.27 970 MET A N 1
ATOM 7624 C CA . MET A 1 970 ? 64.684 -33.942 -46.305 1.00 25.27 970 MET A CA 1
ATOM 7625 C C . MET A 1 970 ? 66.143 -33.453 -46.425 1.00 25.27 970 MET A C 1
ATOM 7627 O O . MET A 1 970 ? 66.742 -33.530 -47.487 1.00 25.27 970 MET A O 1
ATOM 7631 N N . ASP A 1 971 ? 66.704 -33.030 -45.281 1.00 23.88 971 ASP A N 1
ATOM 7632 C CA . ASP A 1 971 ? 67.767 -33.693 -44.467 1.00 23.88 971 ASP A CA 1
ATOM 7633 C C . ASP A 1 971 ? 68.104 -32.718 -43.311 1.00 23.88 971 ASP A C 1
ATOM 7635 O O . ASP A 1 971 ? 68.279 -31.528 -43.554 1.00 23.88 971 ASP A O 1
ATOM 7639 N N . ASP A 1 972 ? 68.022 -32.984 -42.005 1.00 28.52 972 ASP A N 1
ATOM 7640 C CA . ASP A 1 972 ? 68.332 -34.094 -41.086 1.00 28.52 972 ASP A CA 1
ATOM 7641 C C . ASP A 1 972 ? 69.827 -34.274 -40.758 1.00 28.52 972 ASP A C 1
ATOM 7643 O O . ASP A 1 972 ? 70.630 -34.643 -41.609 1.00 28.52 972 ASP A O 1
ATOM 7647 N N . THR A 1 973 ? 70.200 -33.996 -39.498 1.00 25.28 973 THR A N 1
ATOM 7648 C CA . THR A 1 973 ? 71.030 -34.875 -38.645 1.00 25.28 973 THR A CA 1
ATOM 7649 C C . THR A 1 973 ? 71.355 -34.246 -37.282 1.00 25.28 973 THR A C 1
ATOM 7651 O O . THR A 1 973 ? 72.090 -33.264 -37.185 1.00 25.28 973 THR A O 1
ATOM 7654 N N . ARG A 1 974 ? 70.856 -34.914 -36.228 1.00 26.31 974 ARG A N 1
ATOM 7655 C CA . ARG A 1 974 ? 71.469 -35.264 -34.915 1.00 26.31 974 ARG A CA 1
ATOM 7656 C C . ARG A 1 974 ? 70.368 -35.279 -33.845 1.00 26.31 974 ARG A C 1
ATOM 7658 O O . ARG A 1 974 ? 69.943 -34.241 -33.356 1.00 26.31 974 ARG A O 1
ATOM 7665 N N . ALA A 1 975 ? 69.749 -36.437 -33.606 1.00 29.39 975 ALA A N 1
ATOM 7666 C CA . ALA A 1 975 ? 70.187 -37.433 -32.615 1.00 29.39 975 ALA A CA 1
ATOM 7667 C C . ALA A 1 975 ? 70.310 -36.812 -31.209 1.00 29.39 975 ALA A C 1
ATOM 7669 O O . ALA A 1 975 ? 71.263 -36.103 -30.908 1.00 29.39 975 ALA A O 1
ATOM 7670 N N . SER A 1 976 ? 69.262 -36.931 -30.395 1.00 27.02 976 SER A N 1
ATOM 7671 C CA . SER A 1 976 ? 69.029 -38.083 -29.503 1.00 27.02 976 SER A CA 1
ATOM 7672 C C . SER A 1 976 ? 69.932 -38.058 -28.275 1.00 27.02 976 SER A C 1
ATOM 7674 O O . SER A 1 976 ? 71.070 -38.498 -28.345 1.00 27.02 976 SER A O 1
ATOM 7676 N N . GLN A 1 977 ? 69.374 -37.638 -27.136 1.00 24.97 977 GLN A N 1
ATOM 7677 C CA . GLN A 1 977 ? 69.493 -38.387 -25.884 1.00 24.97 977 GLN A CA 1
ATOM 7678 C C . GLN A 1 977 ? 68.414 -37.915 -24.893 1.00 24.97 977 GLN A C 1
ATOM 7680 O O . GLN A 1 977 ? 68.331 -36.733 -24.579 1.00 24.97 977 GLN A O 1
ATOM 7685 N N . ARG A 1 978 ? 67.672 -38.890 -24.349 1.00 25.72 978 ARG A N 1
ATOM 7686 C CA . ARG A 1 978 ? 66.713 -38.822 -23.221 1.00 25.72 978 ARG A CA 1
ATOM 7687 C C . ARG A 1 978 ? 65.256 -38.492 -23.553 1.00 25.72 978 ARG A C 1
ATOM 7689 O O . ARG A 1 978 ? 64.712 -37.455 -23.198 1.00 25.72 978 ARG A O 1
ATOM 7696 N N . ALA A 1 979 ? 64.602 -39.501 -24.122 1.00 28.83 979 ALA A N 1
ATOM 7697 C CA . ALA A 1 979 ? 63.256 -39.869 -23.702 1.00 28.83 979 ALA A CA 1
ATOM 7698 C C . ALA A 1 979 ? 63.274 -40.496 -22.289 1.00 28.83 979 ALA A C 1
ATOM 7700 O O . ALA A 1 979 ? 64.296 -41.056 -21.882 1.00 28.83 979 ALA A O 1
ATOM 7701 N N . ARG A 1 980 ? 62.088 -40.494 -21.662 1.00 30.05 980 ARG A N 1
ATOM 7702 C CA . ARG A 1 980 ? 61.660 -41.105 -20.383 1.00 30.05 980 ARG A CA 1
ATOM 7703 C C . ARG A 1 980 ? 61.694 -40.174 -19.175 1.00 30.05 980 ARG A C 1
ATOM 7705 O O . ARG A 1 980 ? 62.630 -40.180 -18.395 1.00 30.05 980 ARG A O 1
ATOM 7712 N N . ASP A 1 981 ? 60.654 -39.351 -19.088 1.00 31.52 981 ASP A N 1
ATOM 7713 C CA . ASP A 1 981 ? 59.633 -39.479 -18.042 1.00 31.52 981 ASP A CA 1
ATOM 7714 C C . ASP A 1 981 ? 58.444 -38.597 -18.427 1.00 31.52 981 ASP A C 1
ATOM 7716 O O . ASP A 1 981 ? 58.577 -37.376 -18.464 1.00 31.52 981 ASP A O 1
ATOM 7720 N N . ARG A 1 982 ? 57.306 -39.217 -18.775 1.00 32.06 982 ARG A N 1
ATOM 7721 C CA . ARG A 1 982 ? 55.927 -38.699 -18.607 1.00 32.06 982 ARG A CA 1
ATOM 7722 C C . ARG A 1 982 ? 54.927 -39.591 -19.338 1.00 32.06 982 ARG A C 1
ATOM 7724 O O . ARG A 1 982 ? 54.263 -39.198 -20.290 1.00 32.06 982 ARG A O 1
ATOM 7731 N N . GLU A 1 983 ? 54.791 -40.804 -18.828 1.00 34.09 983 GLU A N 1
ATOM 7732 C CA . GLU A 1 983 ? 53.654 -41.684 -19.091 1.00 34.09 983 GLU A CA 1
ATOM 7733 C C . GLU A 1 983 ? 52.524 -41.358 -18.089 1.00 34.09 983 GLU A C 1
ATOM 7735 O O . GLU A 1 983 ? 52.172 -42.154 -17.229 1.00 34.09 983 GLU A O 1
ATOM 7740 N N . GLY A 1 984 ? 52.013 -40.120 -18.129 1.00 41.69 984 GLY A N 1
ATOM 7741 C CA . GLY A 1 984 ? 51.071 -39.616 -17.113 1.00 41.69 984 GLY A CA 1
ATOM 7742 C C . GLY A 1 984 ? 50.059 -38.574 -17.591 1.00 41.69 984 GLY A C 1
ATOM 7743 O O . GLY A 1 984 ? 49.448 -37.904 -16.768 1.00 41.69 984 GLY A O 1
ATOM 7744 N N . LEU A 1 985 ? 49.878 -38.408 -18.905 1.00 32.75 985 LEU A N 1
ATOM 7745 C CA . LEU A 1 985 ? 48.976 -37.397 -19.488 1.00 32.75 985 LEU A CA 1
ATOM 7746 C C . LEU A 1 985 ? 47.989 -37.970 -20.518 1.00 32.75 985 LEU A C 1
ATOM 7748 O O . LEU A 1 985 ? 47.369 -37.221 -21.265 1.00 32.75 985 LEU A O 1
ATOM 7752 N N . LEU A 1 986 ? 47.807 -39.293 -20.532 1.00 30.95 986 LEU A N 1
ATOM 7753 C CA . LEU A 1 986 ? 46.789 -39.969 -21.349 1.00 30.95 986 LEU A CA 1
ATOM 7754 C C . LEU A 1 986 ? 45.478 -40.260 -20.595 1.00 30.95 986 LEU A C 1
ATOM 7756 O O . LEU A 1 986 ? 44.529 -40.727 -21.210 1.00 30.95 986 LEU A O 1
ATOM 7760 N N . ASN A 1 987 ? 45.379 -39.900 -19.309 1.00 36.34 987 ASN A N 1
ATOM 7761 C CA . ASN A 1 987 ? 44.168 -40.114 -18.502 1.00 36.34 987 ASN A CA 1
ATOM 7762 C C . ASN A 1 987 ? 43.313 -38.852 -18.271 1.00 36.34 987 ASN A C 1
ATOM 7764 O O . ASN A 1 987 ? 42.322 -38.939 -17.562 1.00 36.34 987 ASN A O 1
ATOM 7768 N N . TYR A 1 988 ? 43.653 -37.699 -18.864 1.00 38.56 988 TYR A N 1
ATOM 7769 C CA . TYR A 1 988 ? 42.947 -36.426 -18.603 1.00 38.56 988 TYR A CA 1
ATOM 7770 C C . TYR A 1 988 ? 42.406 -35.697 -19.845 1.00 38.56 988 TYR A C 1
ATOM 7772 O O . TYR A 1 988 ? 41.898 -34.585 -19.735 1.00 38.56 988 TYR A O 1
ATOM 7780 N N . LEU A 1 989 ? 42.471 -36.306 -21.033 1.00 32.22 989 LEU A N 1
ATOM 7781 C CA . LEU A 1 989 ? 41.880 -35.720 -22.245 1.00 32.22 989 LEU A CA 1
ATOM 7782 C C . LEU A 1 989 ? 40.356 -35.921 -22.435 1.00 32.22 989 LEU A C 1
ATOM 7784 O O . LEU A 1 989 ? 39.775 -35.114 -23.159 1.00 32.22 989 LEU A O 1
ATOM 7788 N N . PRO A 1 990 ? 39.670 -36.909 -21.819 1.00 37.19 990 PRO A N 1
ATOM 7789 C CA . PRO A 1 990 ? 38.217 -37.040 -21.992 1.00 37.19 990 PRO A CA 1
ATOM 7790 C C . PRO A 1 990 ? 37.385 -35.968 -21.266 1.00 37.19 990 PRO A C 1
ATOM 7792 O O . PRO A 1 990 ? 36.311 -35.611 -21.739 1.00 37.19 990 PRO A O 1
ATOM 7795 N N . GLU A 1 991 ? 37.870 -35.418 -20.148 1.00 38.00 991 GLU A N 1
ATOM 7796 C CA . GLU A 1 991 ? 37.075 -34.500 -19.310 1.00 38.00 991 GLU A CA 1
ATOM 7797 C C . GLU A 1 991 ? 37.052 -33.053 -19.831 1.00 38.00 991 GLU A C 1
ATOM 7799 O O . GLU A 1 991 ? 36.050 -32.365 -19.659 1.00 38.00 991 GLU A O 1
ATOM 7804 N N . LEU A 1 992 ? 38.087 -32.597 -20.550 1.00 35.62 992 LEU A N 1
ATOM 7805 C CA . LEU A 1 992 ? 38.145 -31.216 -21.058 1.00 35.62 992 LEU A CA 1
ATOM 7806 C C . LEU A 1 992 ? 37.404 -31.010 -22.394 1.00 35.62 992 LEU A C 1
ATOM 7808 O O . LEU A 1 992 ? 37.003 -29.892 -22.711 1.00 35.62 992 LEU A O 1
ATOM 7812 N N . LEU A 1 993 ? 37.210 -32.073 -23.187 1.00 36.09 993 LEU A N 1
ATOM 7813 C CA . LEU A 1 993 ? 36.441 -32.002 -24.439 1.00 36.09 993 LEU A CA 1
ATOM 7814 C C . LEU A 1 993 ? 34.923 -32.080 -24.197 1.00 36.09 993 LEU A C 1
ATOM 7816 O O . LEU A 1 993 ? 34.148 -31.523 -24.974 1.00 36.09 993 LEU A O 1
ATOM 7820 N N . ALA A 1 994 ? 34.497 -32.723 -23.105 1.00 38.50 994 ALA A N 1
ATOM 7821 C CA . ALA A 1 994 ? 33.087 -32.877 -22.752 1.00 38.50 994 ALA A CA 1
ATOM 7822 C C . ALA A 1 994 ? 32.426 -31.555 -22.303 1.00 38.50 994 ALA A C 1
ATOM 7824 O O . ALA A 1 994 ? 31.245 -31.340 -22.567 1.00 38.50 994 ALA A O 1
ATOM 7825 N N . GLU A 1 995 ? 33.173 -30.628 -21.692 1.00 37.78 995 GLU A N 1
ATOM 7826 C CA . GLU A 1 995 ? 32.619 -29.346 -21.220 1.00 37.78 995 GLU A CA 1
ATOM 7827 C C . GLU A 1 995 ? 32.368 -28.320 -22.341 1.00 37.78 995 GLU A C 1
ATOM 7829 O O . GLU A 1 995 ? 31.517 -27.439 -22.194 1.00 37.78 995 GLU A O 1
ATOM 7834 N N . MET A 1 996 ? 33.054 -28.434 -23.485 1.00 38.06 996 MET A N 1
ATOM 7835 C CA . MET A 1 996 ? 32.925 -27.480 -24.598 1.00 38.06 996 MET A CA 1
ATOM 7836 C C . MET A 1 996 ? 31.750 -27.789 -25.542 1.00 38.06 996 MET A C 1
ATOM 7838 O O . MET A 1 996 ? 31.247 -26.886 -26.208 1.00 38.06 996 MET A O 1
ATOM 7842 N N . LEU A 1 997 ? 31.278 -29.041 -25.579 1.00 40.59 997 LEU A N 1
ATOM 7843 C CA . LEU A 1 997 ? 30.200 -29.505 -26.471 1.00 40.59 997 LEU A CA 1
ATOM 7844 C C . LEU A 1 997 ? 28.794 -29.458 -25.832 1.00 40.59 997 LEU A C 1
ATOM 7846 O O . LEU A 1 997 ? 27.800 -29.692 -26.515 1.00 40.59 997 LEU A O 1
ATOM 7850 N N . MET A 1 998 ? 28.694 -29.106 -24.544 1.00 38.28 998 MET A N 1
ATOM 7851 C CA . MET A 1 998 ? 27.471 -29.200 -23.723 1.00 38.28 998 MET A CA 1
ATOM 7852 C C . MET A 1 998 ? 26.756 -27.862 -23.450 1.00 38.28 998 MET A C 1
ATOM 7854 O O . MET A 1 998 ? 25.852 -27.798 -22.614 1.00 38.28 998 MET A O 1
ATOM 7858 N N . TRP A 1 999 ? 27.132 -26.765 -24.117 1.00 40.84 999 TRP A N 1
ATOM 7859 C CA . TRP A 1 999 ? 26.542 -25.450 -23.837 1.00 40.84 999 TRP A CA 1
ATOM 7860 C C . TRP A 1 999 ? 25.094 -25.373 -24.342 1.00 40.84 999 TRP A C 1
ATOM 7862 O O . TRP A 1 999 ? 24.831 -25.127 -25.518 1.00 40.84 999 TRP A O 1
ATOM 7872 N N . SER A 1 1000 ? 24.145 -25.571 -23.425 1.00 42.28 1000 SER A N 1
ATOM 7873 C CA . SER A 1 1000 ? 22.723 -25.331 -23.655 1.00 42.28 1000 SER A CA 1
ATOM 7874 C C . SER A 1 1000 ? 22.417 -23.848 -23.429 1.00 42.28 1000 SER A C 1
ATOM 7876 O O . SER A 1 1000 ? 22.651 -23.324 -22.334 1.00 42.28 1000 SER A O 1
ATOM 7878 N N . PHE A 1 1001 ? 21.855 -23.169 -24.429 1.00 48.03 1001 PHE A N 1
ATOM 7879 C CA . PHE A 1 1001 ? 21.151 -21.906 -24.189 1.00 48.03 1001 PHE A CA 1
ATOM 7880 C C . PHE A 1 1001 ? 19.930 -22.205 -23.300 1.00 48.03 1001 PHE A C 1
ATOM 7882 O O . PHE A 1 1001 ? 19.485 -23.347 -23.256 1.00 48.03 1001 PHE A O 1
ATOM 7889 N N . GLY A 1 1002 ? 19.419 -21.236 -22.531 1.00 42.72 1002 GLY A N 1
ATOM 7890 C CA . GLY A 1 1002 ? 18.445 -21.451 -21.436 1.00 42.72 1002 GLY A CA 1
ATOM 7891 C C . GLY A 1 1002 ? 17.117 -22.163 -21.776 1.00 42.72 1002 GLY A C 1
ATOM 7892 O O . GLY A 1 1002 ? 16.260 -22.285 -20.906 1.00 42.72 1002 GLY A O 1
ATOM 7893 N N . ASP A 1 1003 ? 16.944 -22.632 -23.010 1.00 57.62 1003 ASP A N 1
ATOM 7894 C CA . ASP A 1 1003 ? 15.884 -23.491 -23.530 1.00 57.62 1003 ASP A CA 1
ATOM 7895 C C . ASP A 1 1003 ? 16.340 -24.935 -23.867 1.00 57.62 1003 ASP A C 1
ATOM 7897 O O . ASP A 1 1003 ? 15.622 -25.660 -24.550 1.00 57.62 1003 ASP A O 1
ATOM 7901 N N . CYS A 1 1004 ? 17.502 -25.381 -23.370 1.00 69.88 1004 CYS A N 1
ATOM 7902 C CA . CYS A 1 1004 ? 18.078 -26.722 -23.581 1.00 69.88 1004 CYS A CA 1
ATOM 7903 C C . CYS A 1 1004 ? 18.368 -27.089 -25.053 1.00 69.88 1004 CYS A C 1
ATOM 7905 O O . CYS A 1 1004 ? 18.522 -28.266 -25.377 1.00 69.88 1004 CYS A O 1
ATOM 7907 N N . ARG A 1 1005 ? 18.452 -26.108 -25.961 1.00 83.31 1005 ARG A N 1
ATOM 7908 C CA . ARG A 1 1005 ? 18.749 -26.342 -27.385 1.00 83.31 1005 ARG A CA 1
ATOM 7909 C C . ARG A 1 1005 ? 20.250 -26.286 -27.663 1.00 83.31 1005 ARG A C 1
ATOM 7911 O O . ARG A 1 1005 ? 20.942 -25.382 -27.191 1.00 83.31 1005 ARG A O 1
ATOM 7918 N N . THR A 1 1006 ? 20.743 -27.235 -28.458 1.00 87.94 1006 THR A N 1
ATOM 7919 C CA . THR A 1 1006 ? 22.150 -27.316 -28.884 1.00 87.94 1006 THR A CA 1
ATOM 7920 C C . THR A 1 1006 ? 22.431 -26.425 -30.100 1.00 87.94 1006 THR A C 1
ATOM 7922 O O . THR A 1 1006 ? 21.519 -26.040 -30.833 1.00 87.94 1006 THR A O 1
ATOM 7925 N N . ALA A 1 1007 ? 23.704 -26.117 -30.373 1.00 83.56 1007 ALA A N 1
ATOM 7926 C CA . ALA A 1 1007 ? 24.092 -25.406 -31.600 1.00 83.56 1007 ALA A CA 1
ATOM 7927 C C . ALA A 1 1007 ? 23.628 -26.146 -32.873 1.00 83.56 1007 ALA A C 1
ATOM 7929 O O . ALA A 1 1007 ? 23.214 -25.516 -33.849 1.00 83.56 1007 ALA A O 1
ATOM 7930 N N . LEU A 1 1008 ? 23.626 -27.484 -32.829 1.00 89.25 1008 LEU A N 1
ATOM 7931 C CA . LEU A 1 1008 ? 23.150 -28.333 -33.918 1.00 89.25 1008 LEU A CA 1
ATOM 7932 C C . LEU A 1 1008 ? 21.637 -28.182 -34.154 1.00 89.25 1008 LEU A C 1
ATOM 7934 O O . LEU A 1 1008 ? 21.210 -28.113 -35.307 1.00 89.25 1008 LEU A O 1
ATOM 7938 N N . TYR A 1 1009 ? 20.837 -28.045 -33.086 1.00 93.56 1009 TYR A N 1
ATOM 7939 C CA . TYR A 1 1009 ? 19.405 -27.741 -33.197 1.00 93.56 1009 TYR A CA 1
ATOM 7940 C C . TYR A 1 1009 ? 19.169 -26.448 -33.988 1.00 93.56 1009 TYR A C 1
ATOM 7942 O O . TYR A 1 1009 ? 18.358 -26.435 -34.910 1.00 93.56 1009 TYR A O 1
ATOM 7950 N N . TYR A 1 1010 ? 19.893 -25.373 -33.664 1.00 89.38 1010 TYR A N 1
ATOM 7951 C CA . TYR A 1 1010 ? 19.703 -24.079 -34.324 1.00 89.38 1010 TYR A CA 1
ATOM 7952 C C . TYR A 1 1010 ? 20.152 -24.094 -35.786 1.00 89.38 1010 TYR A C 1
ATOM 7954 O O . TYR A 1 1010 ? 19.448 -23.559 -36.640 1.00 89.38 1010 TYR A O 1
ATOM 7962 N N . ALA A 1 1011 ? 21.280 -24.735 -36.106 1.00 87.94 1011 ALA A N 1
ATOM 7963 C CA . ALA A 1 1011 ? 21.706 -24.900 -37.497 1.00 87.94 1011 ALA A CA 1
ATOM 7964 C C . ALA A 1 1011 ? 20.638 -25.643 -38.326 1.00 87.94 1011 ALA A C 1
ATOM 7966 O O . ALA A 1 1011 ? 20.322 -25.237 -39.449 1.00 87.94 1011 ALA A O 1
ATOM 7967 N N . MET A 1 1012 ? 20.027 -26.675 -37.735 1.00 95.75 1012 MET A N 1
ATOM 7968 C CA . MET A 1 1012 ? 18.932 -27.440 -38.331 1.00 95.75 1012 MET A CA 1
ATOM 7969 C C . MET A 1 1012 ? 17.662 -26.610 -38.517 1.00 95.75 1012 MET A C 1
ATOM 7971 O O . MET A 1 1012 ? 17.167 -26.504 -39.645 1.00 95.75 1012 MET A O 1
ATOM 7975 N N . GLU A 1 1013 ? 17.193 -25.939 -37.464 1.00 92.38 1013 GLU A N 1
ATOM 7976 C CA . GLU A 1 1013 ? 16.006 -25.079 -37.504 1.00 92.38 1013 GLU A CA 1
ATOM 7977 C C . GLU A 1 1013 ? 16.142 -23.978 -38.570 1.00 92.38 1013 GLU A C 1
ATOM 7979 O O . GLU A 1 1013 ? 15.198 -23.725 -39.318 1.00 92.38 1013 GLU A O 1
ATOM 7984 N N . GLN A 1 1014 ? 17.335 -23.390 -38.711 1.00 90.38 1014 GLN A N 1
ATOM 7985 C CA . GLN A 1 1014 ? 17.581 -22.252 -39.603 1.00 90.38 1014 GLN A CA 1
ATOM 7986 C C . GLN A 1 1014 ? 17.848 -22.602 -41.072 1.00 90.38 1014 GLN A C 1
ATOM 7988 O O . GLN A 1 1014 ? 17.794 -21.698 -41.902 1.00 90.38 1014 GLN A O 1
ATOM 7993 N N . GLY A 1 1015 ? 18.127 -23.861 -41.435 1.00 92.81 1015 GLY A N 1
ATOM 7994 C CA . GLY A 1 1015 ? 18.466 -24.171 -42.839 1.00 92.81 1015 GLY A CA 1
ATOM 7995 C C . GLY A 1 1015 ? 19.940 -24.415 -43.141 1.00 92.81 1015 GLY A C 1
ATOM 7996 O O . GLY A 1 1015 ? 20.273 -24.716 -44.282 1.00 92.81 1015 GLY A O 1
ATOM 7997 N N . SER A 1 1016 ? 20.831 -24.244 -42.168 1.00 94.06 1016 SER A N 1
ATOM 7998 C CA . SER A 1 1016 ? 22.265 -24.069 -42.422 1.00 94.06 1016 SER A CA 1
ATOM 7999 C C . SER A 1 1016 ? 23.011 -25.401 -42.475 1.00 94.06 1016 SER A C 1
ATOM 8001 O O . SER A 1 1016 ? 23.690 -25.770 -41.514 1.00 94.06 1016 SER A O 1
ATOM 8003 N N . LEU A 1 1017 ? 22.882 -26.124 -43.592 1.00 92.81 1017 LEU A N 1
ATOM 8004 C CA . LEU A 1 1017 ? 23.485 -27.450 -43.764 1.00 92.81 1017 LEU A CA 1
ATOM 8005 C C . LEU A 1 1017 ? 25.013 -27.426 -43.588 1.00 92.81 1017 LEU A C 1
ATOM 8007 O O . LEU A 1 1017 ? 25.532 -28.289 -42.898 1.00 92.81 1017 LEU A O 1
ATOM 8011 N N . ASP A 1 1018 ? 25.718 -26.405 -44.086 1.00 86.75 1018 ASP A N 1
ATOM 8012 C CA . ASP A 1 1018 ? 27.184 -26.291 -43.948 1.00 86.75 1018 ASP A CA 1
ATOM 8013 C C . ASP A 1 1018 ? 27.638 -26.246 -42.480 1.00 86.75 1018 ASP A C 1
ATOM 8015 O O . ASP A 1 1018 ? 28.601 -26.901 -42.082 1.00 86.75 1018 ASP A O 1
ATOM 8019 N N . ILE A 1 1019 ? 26.905 -25.495 -41.650 1.00 84.25 1019 ILE A N 1
ATOM 8020 C CA . ILE A 1 1019 ? 27.179 -25.377 -40.213 1.00 84.25 1019 ILE A CA 1
ATOM 8021 C C . ILE A 1 1019 ? 26.848 -26.695 -39.513 1.00 84.25 1019 ILE A C 1
ATOM 8023 O O . ILE A 1 1019 ? 27.591 -27.135 -38.643 1.00 84.25 1019 ILE A O 1
ATOM 8027 N N . ALA A 1 1020 ? 25.741 -27.333 -39.888 1.00 90.38 1020 ALA A N 1
ATOM 8028 C CA . ALA A 1 1020 ? 25.345 -28.610 -39.314 1.00 90.38 1020 ALA A CA 1
ATOM 8029 C C . ALA A 1 1020 ? 26.327 -29.732 -39.663 1.00 90.38 1020 ALA A C 1
ATOM 8031 O O . ALA A 1 1020 ? 26.696 -30.490 -38.773 1.00 90.38 1020 ALA A O 1
ATOM 8032 N N . THR A 1 1021 ? 26.802 -29.793 -40.909 1.00 90.25 1021 THR A N 1
ATOM 8033 C CA . THR A 1 1021 ? 27.855 -30.714 -41.353 1.00 90.25 1021 THR A CA 1
ATOM 8034 C C . THR A 1 1021 ? 29.114 -30.509 -40.524 1.00 90.25 1021 THR A C 1
ATOM 8036 O O . THR A 1 1021 ? 29.586 -31.457 -39.908 1.00 90.25 1021 THR A O 1
ATOM 8039 N N . TYR A 1 1022 ? 29.584 -29.264 -40.393 1.00 82.94 1022 TYR A N 1
ATOM 8040 C CA . TYR A 1 1022 ? 30.752 -28.945 -39.571 1.00 82.94 1022 TYR A CA 1
ATOM 8041 C C . TYR A 1 1022 ? 30.579 -29.357 -38.097 1.00 82.94 1022 TYR A C 1
ATOM 8043 O O . TYR A 1 1022 ? 31.483 -29.929 -37.492 1.00 82.94 1022 TYR A O 1
ATOM 8051 N N . LEU A 1 1023 ? 29.407 -29.100 -37.504 1.00 78.25 1023 LEU A N 1
ATOM 8052 C CA . LEU A 1 1023 ? 29.119 -29.466 -36.114 1.00 78.25 1023 LEU A CA 1
ATOM 8053 C C . LEU A 1 1023 ? 29.089 -30.985 -35.913 1.00 78.25 1023 LEU A C 1
ATOM 8055 O O . LEU A 1 1023 ? 29.636 -31.477 -34.929 1.00 78.25 1023 LEU A O 1
ATOM 8059 N N . VAL A 1 1024 ? 28.479 -31.725 -36.839 1.00 88.81 1024 VAL A N 1
ATOM 8060 C CA . VAL A 1 1024 ? 28.431 -33.192 -36.796 1.00 88.81 1024 VAL A CA 1
ATOM 8061 C C . VAL A 1 1024 ? 29.827 -33.793 -37.018 1.00 88.81 1024 VAL A C 1
ATOM 8063 O O . VAL A 1 1024 ? 30.202 -34.717 -36.300 1.00 88.81 1024 VAL A O 1
ATOM 8066 N N . GLU A 1 1025 ? 30.641 -33.231 -37.917 1.00 84.12 1025 GLU A N 1
ATOM 8067 C CA . GLU A 1 1025 ? 32.055 -33.609 -38.104 1.00 84.12 1025 GLU A CA 1
ATOM 8068 C C . GLU A 1 1025 ? 32.899 -33.360 -36.845 1.00 84.12 1025 GLU A C 1
ATOM 8070 O O . GLU A 1 1025 ? 33.818 -34.121 -36.545 1.00 84.12 1025 GLU A O 1
ATOM 8075 N N . CYS A 1 1026 ? 32.557 -32.326 -36.073 1.00 80.25 1026 CYS A N 1
ATOM 8076 C CA . CYS A 1 1026 ? 33.148 -32.033 -34.766 1.00 80.25 1026 CYS A CA 1
ATOM 8077 C C . CYS A 1 1026 ? 32.571 -32.884 -33.615 1.00 80.25 1026 CYS A C 1
ATOM 8079 O O . CYS A 1 1026 ? 32.927 -32.656 -32.459 1.00 80.25 1026 CYS A O 1
ATOM 8081 N N . GLY A 1 1027 ? 31.700 -33.857 -33.904 1.00 84.31 1027 GLY A N 1
ATOM 8082 C CA . GLY A 1 1027 ? 31.150 -34.791 -32.919 1.00 84.31 1027 GLY A CA 1
ATOM 8083 C C . GLY A 1 1027 ? 29.939 -34.271 -32.141 1.00 84.31 1027 GLY A C 1
ATOM 8084 O O . GLY A 1 1027 ? 29.695 -34.734 -31.028 1.00 84.31 1027 GLY A O 1
ATOM 8085 N N . ALA A 1 1028 ? 29.180 -33.311 -32.682 1.00 87.31 1028 ALA A N 1
ATOM 8086 C CA . ALA A 1 1028 ? 27.922 -32.886 -32.070 1.00 87.31 1028 ALA A CA 1
ATOM 8087 C C . ALA A 1 1028 ? 26.910 -34.045 -32.000 1.00 87.31 1028 ALA A C 1
ATOM 8089 O O . ALA A 1 1028 ? 26.660 -34.728 -32.994 1.00 87.31 1028 ALA A O 1
ATOM 8090 N N . ASP A 1 1029 ? 26.297 -34.231 -30.829 1.00 90.12 1029 ASP A N 1
ATOM 8091 C CA . ASP A 1 1029 ? 25.342 -35.313 -30.586 1.00 90.12 1029 ASP A CA 1
ATOM 8092 C C . ASP A 1 1029 ? 24.012 -35.085 -31.334 1.00 90.12 1029 ASP A C 1
ATOM 8094 O O . ASP A 1 1029 ? 23.244 -34.168 -31.022 1.00 90.12 1029 ASP A O 1
ATOM 8098 N N . ILE A 1 1030 ? 23.724 -35.945 -32.316 1.00 93.75 1030 ILE A N 1
ATOM 8099 C CA . ILE A 1 1030 ? 22.473 -35.928 -33.094 1.00 93.75 1030 ILE A CA 1
ATOM 8100 C C . ILE A 1 1030 ? 21.260 -36.428 -32.285 1.00 93.75 1030 ILE A C 1
ATOM 8102 O O . ILE A 1 1030 ? 20.112 -36.170 -32.664 1.00 93.75 1030 ILE A O 1
ATOM 8106 N N . HIS A 1 1031 ? 21.504 -37.127 -31.169 1.00 92.56 1031 HIS A N 1
ATOM 8107 C CA . HIS A 1 1031 ? 20.487 -37.661 -30.258 1.00 92.56 1031 HIS A CA 1
ATOM 8108 C C . HIS A 1 1031 ? 20.164 -36.712 -29.108 1.00 92.56 1031 HIS A C 1
ATOM 8110 O O . HIS A 1 1031 ? 19.287 -37.022 -28.299 1.00 92.56 1031 HIS A O 1
ATOM 8116 N N . ALA A 1 1032 ? 20.818 -35.546 -29.052 1.00 91.12 1032 ALA A N 1
ATOM 8117 C CA . ALA A 1 1032 ? 20.610 -34.564 -28.002 1.00 91.12 1032 ALA A CA 1
ATOM 8118 C C . ALA A 1 1032 ? 19.113 -34.261 -27.823 1.00 91.12 1032 ALA A C 1
ATOM 8120 O O . ALA A 1 1032 ? 18.423 -33.818 -28.748 1.00 91.12 1032 ALA A O 1
ATOM 8121 N N . SER A 1 1033 ? 18.614 -34.535 -26.617 1.00 85.50 1033 SER A N 1
ATOM 8122 C CA . SER A 1 1033 ? 17.211 -34.350 -26.260 1.00 85.50 1033 SER A CA 1
ATOM 8123 C C . SER A 1 1033 ? 16.873 -32.867 -26.178 1.00 85.50 1033 SER A C 1
ATOM 8125 O O . SER A 1 1033 ? 17.435 -32.125 -25.374 1.00 85.50 1033 SER A O 1
ATOM 8127 N N . ILE A 1 1034 ? 15.879 -32.455 -26.952 1.00 85.88 1034 ILE A N 1
ATOM 8128 C CA . ILE A 1 1034 ? 15.237 -31.157 -26.844 1.00 85.88 1034 ILE A CA 1
ATOM 8129 C C . ILE A 1 1034 ? 14.159 -31.310 -25.773 1.00 85.88 1034 ILE A C 1
ATOM 8131 O O . ILE A 1 1034 ? 13.143 -31.980 -25.984 1.00 85.88 1034 ILE A O 1
ATOM 8135 N N . TYR A 1 1035 ? 14.371 -30.706 -24.605 1.00 73.00 1035 TYR A N 1
ATOM 8136 C CA . TYR A 1 1035 ? 13.302 -30.618 -23.618 1.00 73.00 1035 TYR A CA 1
ATOM 8137 C C . TYR A 1 1035 ? 12.195 -29.732 -24.188 1.00 73.00 1035 TYR A C 1
ATOM 8139 O O . TYR A 1 1035 ? 12.384 -28.538 -24.425 1.00 73.00 1035 TYR A O 1
ATOM 8147 N N . GLY A 1 1036 ? 11.034 -30.341 -24.433 1.00 58.09 1036 GLY A N 1
ATOM 8148 C CA . GLY A 1 1036 ? 9.812 -29.595 -24.677 1.00 58.09 1036 GLY A CA 1
ATOM 8149 C C . GLY A 1 1036 ? 9.551 -28.648 -23.508 1.00 58.09 1036 GLY A C 1
ATOM 8150 O O . GLY A 1 1036 ? 9.944 -28.904 -22.367 1.00 58.09 1036 GLY A O 1
ATOM 8151 N N . ASN A 1 1037 ? 8.894 -27.531 -23.798 1.00 54.78 1037 ASN A N 1
ATOM 8152 C CA . ASN A 1 1037 ? 8.384 -26.641 -22.768 1.00 54.78 1037 ASN A CA 1
ATOM 8153 C C . ASN A 1 1037 ? 7.622 -27.488 -21.721 1.00 54.78 1037 ASN A C 1
ATOM 8155 O O . ASN A 1 1037 ? 6.785 -28.278 -22.148 1.00 54.78 1037 ASN A O 1
ATOM 8159 N N . PRO A 1 1038 ? 7.835 -27.340 -20.395 1.00 49.47 1038 PRO A N 1
ATOM 8160 C CA . PRO A 1 1038 ? 7.213 -28.195 -19.365 1.00 49.47 1038 PRO A CA 1
ATOM 8161 C C . PRO A 1 1038 ? 5.671 -28.250 -19.358 1.00 49.47 1038 PRO A C 1
ATOM 8163 O O . PRO A 1 1038 ? 5.083 -28.906 -18.504 1.00 49.47 1038 PRO A O 1
ATOM 8166 N N . TRP A 1 1039 ? 5.020 -27.508 -20.254 1.00 48.81 1039 TRP A N 1
ATOM 8167 C CA . TRP A 1 1039 ? 3.574 -27.380 -20.413 1.00 48.81 1039 TRP A CA 1
ATOM 8168 C C . TRP A 1 1039 ? 3.029 -28.180 -21.599 1.00 48.81 1039 TRP A C 1
ATOM 8170 O O . TRP A 1 1039 ? 1.832 -28.447 -21.634 1.00 48.81 1039 TRP A O 1
ATOM 8180 N N . ASP A 1 1040 ? 3.885 -28.581 -22.539 1.00 49.19 1040 ASP A N 1
ATOM 8181 C CA . ASP A 1 1040 ? 3.518 -29.563 -23.547 1.00 49.19 1040 ASP A CA 1
ATOM 8182 C C . ASP A 1 1040 ? 3.846 -30.935 -22.959 1.00 49.19 1040 ASP A C 1
ATOM 8184 O O . ASP A 1 1040 ? 5.012 -31.251 -22.746 1.00 49.19 1040 ASP A O 1
ATOM 8188 N N . ASN A 1 1041 ? 2.840 -31.789 -22.747 1.00 52.47 1041 ASN A N 1
ATOM 8189 C CA . ASN A 1 1041 ? 3.017 -33.225 -22.452 1.00 52.47 1041 ASN A CA 1
ATOM 8190 C C . ASN A 1 1041 ? 3.704 -33.990 -23.615 1.00 52.47 1041 ASN A C 1
ATOM 8192 O O . ASN A 1 1041 ? 3.507 -35.191 -23.791 1.00 52.47 1041 ASN A O 1
ATOM 8196 N N . CYS A 1 1042 ? 4.467 -33.301 -24.462 1.00 57.53 1042 CYS A N 1
ATOM 8197 C CA . CYS A 1 1042 ? 5.237 -33.891 -25.533 1.00 57.53 1042 CYS A CA 1
ATOM 8198 C C . CYS A 1 1042 ? 6.464 -34.571 -24.928 1.00 57.53 1042 CYS A C 1
ATOM 8200 O O . CYS A 1 1042 ? 7.295 -33.924 -24.294 1.00 57.53 1042 CYS A O 1
ATOM 8202 N N . GLU A 1 1043 ? 6.567 -35.878 -25.159 1.00 70.25 1043 GLU A N 1
ATOM 8203 C CA . GLU A 1 1043 ? 7.780 -36.660 -24.928 1.00 70.25 1043 GLU A CA 1
ATOM 8204 C C . GLU A 1 1043 ? 9.009 -35.907 -25.458 1.00 70.25 1043 GLU A C 1
ATOM 8206 O O . GLU A 1 1043 ? 8.942 -35.270 -26.514 1.00 70.25 1043 GLU A O 1
ATOM 8211 N N . SER A 1 1044 ? 10.116 -35.966 -24.713 1.00 82.00 1044 SER A N 1
ATOM 8212 C CA . SER A 1 1044 ? 11.411 -35.420 -25.127 1.00 82.00 1044 SER A CA 1
ATOM 8213 C C . SER A 1 1044 ? 11.762 -35.903 -26.532 1.00 82.00 1044 SER A C 1
ATOM 8215 O O . SER A 1 1044 ? 11.717 -37.109 -26.778 1.00 82.00 1044 SER A O 1
ATOM 8217 N N . ARG A 1 1045 ? 12.111 -34.979 -27.434 1.00 89.75 1045 ARG A N 1
ATOM 8218 C CA . ARG A 1 1045 ? 12.421 -35.306 -28.835 1.00 89.75 1045 ARG A CA 1
ATOM 8219 C C . ARG A 1 1045 ? 13.875 -35.006 -29.149 1.00 89.75 1045 ARG A C 1
ATOM 8221 O O . ARG A 1 1045 ? 14.373 -33.968 -28.721 1.00 89.75 1045 ARG A O 1
ATOM 8228 N N . SER A 1 1046 ? 14.552 -35.860 -29.905 1.00 94.25 1046 SER A N 1
ATOM 8229 C CA . SER A 1 1046 ? 15.924 -35.587 -30.351 1.00 94.25 1046 SER A CA 1
ATOM 8230 C C . SER A 1 1046 ? 15.977 -34.578 -31.506 1.00 94.25 1046 SER A C 1
ATOM 8232 O O . SER A 1 1046 ? 14.973 -34.300 -32.174 1.00 94.25 1046 SER A O 1
ATOM 8234 N N . VAL A 1 1047 ? 17.169 -34.036 -31.785 1.00 94.88 1047 VAL A N 1
ATOM 8235 C CA . VAL A 1 1047 ? 17.412 -33.160 -32.950 1.00 94.88 1047 VAL A CA 1
ATOM 8236 C C . VAL A 1 1047 ? 17.036 -33.855 -34.266 1.00 94.88 1047 VAL A C 1
ATOM 8238 O O . VAL A 1 1047 ? 16.448 -33.221 -35.146 1.00 94.88 1047 VAL A O 1
ATOM 8241 N N . LEU A 1 1048 ? 17.287 -35.163 -34.376 1.00 97.00 1048 LEU A N 1
ATOM 8242 C CA . LEU A 1 1048 ? 16.867 -35.984 -35.514 1.00 97.00 1048 LEU A CA 1
ATOM 8243 C C . LEU A 1 1048 ? 15.341 -36.068 -35.651 1.00 97.00 1048 LEU A C 1
ATOM 8245 O O . LEU A 1 1048 ? 14.812 -35.845 -36.741 1.00 97.00 1048 LEU A O 1
ATOM 8249 N N . GLU A 1 1049 ? 14.613 -36.345 -34.567 1.00 96.06 1049 GLU A N 1
ATOM 8250 C CA . GLU A 1 1049 ? 13.144 -36.401 -34.610 1.00 96.06 1049 GLU A CA 1
ATOM 8251 C C . GLU A 1 1049 ? 12.542 -35.049 -35.010 1.00 96.06 1049 GLU A C 1
ATOM 8253 O O . GLU A 1 1049 ? 11.570 -34.996 -35.769 1.00 96.06 1049 GLU A O 1
ATOM 8258 N N . LYS A 1 1050 ? 13.161 -33.943 -34.576 1.00 96.00 1050 LYS A N 1
ATOM 8259 C CA . LYS A 1 1050 ? 12.746 -32.598 -34.978 1.00 96.00 1050 LYS A CA 1
ATOM 8260 C C . LYS A 1 1050 ? 13.025 -32.303 -36.453 1.00 96.00 1050 LYS A C 1
ATOM 8262 O O . LYS A 1 1050 ? 12.190 -31.674 -37.104 1.00 96.00 1050 LYS A O 1
ATOM 8267 N N . ALA A 1 1051 ? 14.143 -32.772 -37.007 1.00 96.81 1051 ALA A N 1
ATOM 8268 C CA . ALA A 1 1051 ? 14.417 -32.651 -38.441 1.00 96.81 1051 ALA A CA 1
ATOM 8269 C C . ALA A 1 1051 ? 13.357 -33.381 -39.287 1.00 96.81 1051 ALA A C 1
ATOM 8271 O O . ALA A 1 1051 ? 12.906 -32.854 -40.308 1.00 96.81 1051 ALA A O 1
ATOM 8272 N N . VAL A 1 1052 ? 12.896 -34.547 -38.818 1.00 97.06 1052 VAL A N 1
ATOM 8273 C CA . VAL A 1 1052 ? 11.801 -35.305 -39.442 1.00 97.06 1052 VAL A CA 1
ATOM 8274 C C . VAL A 1 1052 ? 10.469 -34.551 -39.352 1.00 97.06 1052 VAL A C 1
ATOM 8276 O O . VAL A 1 1052 ? 9.768 -34.430 -40.355 1.00 97.06 1052 VAL A O 1
ATOM 8279 N N . GLU A 1 1053 ? 10.134 -33.979 -38.195 1.00 95.62 1053 GLU A N 1
ATOM 8280 C CA . GLU A 1 1053 ? 8.936 -33.136 -38.031 1.00 95.62 1053 GLU A CA 1
ATOM 8281 C C . GLU A 1 1053 ? 8.906 -31.928 -38.963 1.00 95.62 1053 GLU A C 1
ATOM 8283 O O . GLU A 1 1053 ? 7.847 -31.552 -39.462 1.00 95.62 1053 GLU A O 1
ATOM 8288 N N . LEU A 1 1054 ? 10.067 -31.311 -39.182 1.00 95.25 1054 LEU A N 1
ATOM 8289 C CA . LEU A 1 1054 ? 10.208 -30.139 -40.040 1.00 95.25 1054 LEU A CA 1
ATOM 8290 C C . LEU A 1 1054 ? 10.299 -30.491 -41.532 1.00 95.25 1054 LEU A C 1
ATOM 8292 O O . LEU A 1 1054 ? 10.342 -29.582 -42.360 1.00 95.25 1054 LEU A O 1
ATOM 8296 N N . GLY A 1 1055 ? 10.331 -31.777 -41.900 1.00 96.44 1055 GLY A N 1
ATOM 8297 C CA . GLY A 1 1055 ? 10.418 -32.189 -43.303 1.00 96.44 1055 GLY A CA 1
ATOM 8298 C C . GLY A 1 1055 ? 11.803 -32.005 -43.936 1.00 96.44 1055 GLY A C 1
ATOM 8299 O O . GLY A 1 1055 ? 11.894 -31.879 -45.156 1.00 96.44 1055 GLY A O 1
ATOM 8300 N N . ARG A 1 1056 ? 12.876 -31.937 -43.138 1.00 97.25 1056 ARG A N 1
ATOM 8301 C CA . ARG A 1 1056 ? 14.237 -31.580 -43.586 1.00 97.25 1056 ARG A CA 1
ATOM 8302 C C . ARG A 1 1056 ? 15.037 -32.817 -43.991 1.00 97.25 1056 ARG A C 1
ATOM 8304 O O . ARG A 1 1056 ? 15.857 -33.328 -43.231 1.00 97.25 1056 ARG A O 1
ATOM 8311 N N . LEU A 1 1057 ? 14.752 -33.320 -45.193 1.00 97.00 1057 LEU A N 1
ATOM 8312 C CA . LEU A 1 1057 ? 15.340 -34.549 -45.744 1.00 97.00 1057 LEU A CA 1
ATOM 8313 C C . LEU A 1 1057 ? 16.875 -34.488 -45.853 1.00 97.00 1057 LEU A C 1
ATOM 8315 O O . LEU A 1 1057 ? 17.544 -35.488 -45.618 1.00 97.00 1057 LEU A O 1
ATOM 8319 N N . ASP A 1 1058 ? 17.423 -33.309 -46.135 1.00 96.38 1058 ASP A N 1
ATOM 8320 C CA . ASP A 1 1058 ? 18.855 -32.987 -46.141 1.00 96.38 1058 ASP A CA 1
ATOM 8321 C C . ASP A 1 1058 ? 19.529 -33.245 -44.781 1.00 96.38 1058 ASP A C 1
ATOM 8323 O O . ASP A 1 1058 ? 20.578 -33.884 -44.710 1.00 96.38 1058 ASP A O 1
ATOM 8327 N N . PHE A 1 1059 ? 18.889 -32.826 -43.689 1.00 97.25 1059 PHE A N 1
ATOM 8328 C CA . PHE A 1 1059 ? 19.393 -33.042 -42.330 1.00 97.25 1059 PHE A CA 1
ATOM 8329 C C . PHE A 1 1059 ? 19.214 -34.484 -41.865 1.00 97.25 1059 PHE A C 1
ATOM 8331 O O . PHE A 1 1059 ? 20.107 -35.037 -41.229 1.00 97.25 1059 PHE A O 1
ATOM 8338 N N . VAL A 1 1060 ? 18.094 -35.122 -42.216 1.00 97.50 1060 VAL A N 1
ATOM 8339 C CA . VAL A 1 1060 ? 17.887 -36.550 -41.934 1.00 97.50 1060 VAL A CA 1
ATOM 8340 C C . VAL A 1 1060 ? 18.940 -37.392 -42.663 1.00 97.50 1060 VAL A C 1
ATOM 8342 O O . VAL A 1 1060 ? 19.501 -38.303 -42.062 1.00 97.50 1060 VAL A O 1
ATOM 8345 N N . ALA A 1 1061 ? 19.276 -37.059 -43.915 1.00 96.50 1061 ALA A N 1
ATOM 8346 C CA . ALA A 1 1061 ? 20.355 -37.713 -44.653 1.00 96.50 1061 ALA A CA 1
ATOM 8347 C C . ALA A 1 1061 ? 21.721 -37.520 -43.978 1.00 96.50 1061 ALA A C 1
ATOM 8349 O O . ALA A 1 1061 ? 22.446 -38.495 -43.793 1.00 96.50 1061 ALA A O 1
ATOM 8350 N N . LEU A 1 1062 ? 22.054 -36.286 -43.574 1.00 96.50 1062 LEU A N 1
ATOM 8351 C CA . LEU A 1 1062 ? 23.294 -35.986 -42.853 1.00 96.50 1062 LEU A CA 1
ATOM 8352 C C . LEU A 1 1062 ? 23.390 -36.801 -41.555 1.00 96.50 1062 LEU A C 1
ATOM 8354 O O . LEU A 1 1062 ? 24.389 -37.478 -41.326 1.00 96.50 1062 LEU A O 1
ATOM 8358 N N . PHE A 1 1063 ? 22.342 -36.796 -40.733 1.00 97.31 1063 PHE A N 1
ATOM 8359 C CA . PHE A 1 1063 ? 22.330 -37.508 -39.456 1.00 97.31 1063 PHE A CA 1
ATOM 8360 C C . PHE A 1 1063 ? 22.432 -39.029 -39.633 1.00 97.31 1063 PHE A C 1
ATOM 8362 O O . PHE A 1 1063 ? 23.236 -39.661 -38.952 1.00 97.31 1063 PHE A O 1
ATOM 8369 N N . LEU A 1 1064 ? 21.709 -39.615 -40.593 1.00 96.12 1064 LEU A N 1
ATOM 8370 C CA . LEU A 1 1064 ? 21.793 -41.054 -40.885 1.00 96.12 1064 LEU A CA 1
ATOM 8371 C C . LEU A 1 1064 ? 23.109 -41.463 -41.561 1.00 96.12 1064 LEU A C 1
ATOM 8373 O O . LEU A 1 1064 ? 23.516 -42.620 -41.451 1.00 96.12 1064 LEU A O 1
ATOM 8377 N N . SER A 1 1065 ? 23.797 -40.532 -42.231 1.00 93.81 1065 SER A N 1
ATOM 8378 C CA . SER A 1 1065 ? 25.132 -40.784 -42.786 1.00 93.81 1065 SER A CA 1
ATOM 8379 C C . SER A 1 1065 ? 26.202 -40.940 -41.703 1.00 93.81 1065 SER A C 1
ATOM 8381 O O . SER A 1 1065 ? 27.188 -41.643 -41.922 1.00 93.81 1065 SER A O 1
ATOM 8383 N N . VAL A 1 1066 ? 25.991 -40.307 -40.544 1.00 93.44 1066 VAL A N 1
ATOM 8384 C CA . VAL A 1 1066 ? 26.914 -40.343 -39.401 1.00 93.44 1066 VAL A CA 1
ATOM 8385 C C . VAL A 1 1066 ? 26.541 -41.448 -38.420 1.00 93.44 1066 VAL A C 1
ATOM 8387 O O . VAL A 1 1066 ? 27.426 -42.142 -37.925 1.00 93.44 1066 VAL A O 1
ATOM 8390 N N . ASP A 1 1067 ? 25.246 -41.674 -38.195 1.00 94.56 1067 ASP A N 1
ATOM 8391 C CA . ASP A 1 1067 ? 24.753 -42.774 -37.373 1.00 94.56 1067 ASP A CA 1
ATOM 8392 C C . ASP A 1 1067 ? 23.543 -43.459 -38.022 1.00 94.56 1067 ASP A C 1
ATOM 8394 O O . ASP A 1 1067 ? 22.382 -43.072 -37.859 1.00 94.56 1067 ASP A O 1
ATOM 8398 N N . ILE A 1 1068 ? 23.830 -44.549 -38.732 1.00 94.81 1068 ILE A N 1
ATOM 8399 C CA . ILE A 1 1068 ? 22.815 -45.380 -39.380 1.00 94.81 1068 ILE A CA 1
ATOM 8400 C C . ILE A 1 1068 ? 21.874 -46.065 -38.377 1.00 94.81 1068 ILE A C 1
ATOM 8402 O O . ILE A 1 1068 ? 20.750 -46.422 -38.734 1.00 94.81 1068 ILE A O 1
ATOM 8406 N N . SER A 1 1069 ? 22.294 -46.248 -37.117 1.00 93.56 1069 SER A N 1
ATOM 8407 C CA . SER A 1 1069 ? 21.467 -46.902 -36.093 1.00 93.56 1069 SER A CA 1
ATOM 8408 C C . SER A 1 1069 ? 20.267 -46.042 -35.685 1.00 93.56 1069 SER A C 1
ATOM 8410 O O . SER A 1 1069 ? 19.227 -46.566 -35.283 1.00 93.56 1069 SER A O 1
ATOM 8412 N N . ALA A 1 1070 ? 20.352 -44.728 -35.911 1.00 95.00 1070 ALA A N 1
ATOM 8413 C CA . ALA A 1 1070 ? 19.271 -43.778 -35.680 1.00 95.00 1070 ALA A CA 1
ATOM 8414 C C . ALA A 1 1070 ? 18.112 -43.901 -36.695 1.00 95.00 1070 ALA A C 1
ATOM 8416 O O . ALA A 1 1070 ? 17.077 -43.244 -36.547 1.00 95.00 1070 ALA A O 1
ATOM 8417 N N . ARG A 1 1071 ? 18.244 -44.764 -37.716 1.00 95.69 1071 ARG A N 1
ATOM 8418 C CA . ARG A 1 1071 ? 17.227 -45.004 -38.753 1.00 95.69 1071 ARG A CA 1
ATOM 8419 C C . ARG A 1 1071 ? 15.856 -45.334 -38.174 1.00 95.69 1071 ARG A C 1
ATOM 8421 O O . ARG A 1 1071 ? 14.862 -44.775 -38.630 1.00 95.69 1071 ARG A O 1
ATOM 8428 N N . ASP A 1 1072 ? 15.786 -46.229 -37.193 1.00 94.81 1072 ASP A N 1
ATOM 8429 C CA . ASP A 1 1072 ? 14.502 -46.655 -36.627 1.00 94.81 1072 ASP A CA 1
ATOM 8430 C C . ASP A 1 1072 ? 13.819 -45.518 -35.859 1.00 94.81 1072 ASP A C 1
ATOM 8432 O O . ASP A 1 1072 ? 12.591 -45.413 -35.870 1.00 94.81 1072 ASP A O 1
ATOM 8436 N N . VAL A 1 1073 ? 14.605 -44.630 -35.240 1.00 95.56 1073 VAL A N 1
ATOM 8437 C CA . VAL A 1 1073 ? 14.110 -43.417 -34.574 1.00 95.56 1073 VAL A CA 1
ATOM 8438 C C . VAL A 1 1073 ? 13.549 -42.444 -35.612 1.00 95.56 1073 VAL A C 1
ATOM 8440 O O . VAL A 1 1073 ? 12.414 -41.988 -35.471 1.00 95.56 1073 VAL A O 1
ATOM 8443 N N . ALA A 1 1074 ? 14.284 -42.199 -36.702 1.00 96.31 1074 ALA A N 1
ATOM 8444 C CA . ALA A 1 1074 ? 13.824 -41.350 -37.800 1.00 96.31 1074 ALA A CA 1
ATOM 8445 C C . ALA A 1 1074 ? 12.556 -41.905 -38.476 1.00 96.31 1074 ALA A C 1
ATOM 8447 O O . ALA A 1 1074 ? 11.616 -41.155 -38.746 1.00 96.31 1074 ALA A O 1
ATOM 8448 N N . LEU A 1 1075 ? 12.494 -43.222 -38.704 1.00 96.44 1075 LEU A N 1
ATOM 8449 C CA . LEU A 1 1075 ? 11.342 -43.890 -39.310 1.00 96.44 1075 LEU A CA 1
ATOM 8450 C C . LEU A 1 1075 ? 10.110 -43.820 -38.399 1.00 96.44 1075 LEU A C 1
ATOM 8452 O O . LEU A 1 1075 ? 9.028 -43.451 -38.857 1.00 96.44 1075 LEU A O 1
ATOM 8456 N N . LYS A 1 1076 ? 10.267 -44.104 -37.098 1.00 96.12 1076 LYS A N 1
ATOM 8457 C CA . LYS A 1 1076 ? 9.189 -43.955 -36.105 1.00 96.12 1076 LYS A CA 1
ATOM 8458 C C . LYS A 1 1076 ? 8.690 -42.514 -36.032 1.00 96.12 1076 LYS A C 1
ATOM 8460 O O . LYS A 1 1076 ? 7.479 -42.299 -36.024 1.00 96.12 1076 LYS A O 1
ATOM 8465 N N . ALA A 1 1077 ? 9.593 -41.534 -36.033 1.00 96.31 1077 ALA A N 1
ATOM 8466 C CA . ALA A 1 1077 ? 9.226 -40.123 -36.052 1.00 96.31 1077 ALA A CA 1
ATOM 8467 C C . ALA A 1 1077 ? 8.463 -39.747 -37.332 1.00 96.31 1077 ALA A C 1
ATOM 8469 O O . ALA A 1 1077 ? 7.452 -39.050 -37.248 1.00 96.31 1077 ALA A O 1
ATOM 8470 N N . ALA A 1 1078 ? 8.878 -40.256 -38.497 1.00 97.06 1078 ALA A N 1
ATOM 8471 C CA . ALA A 1 1078 ? 8.227 -39.969 -39.775 1.00 97.06 1078 ALA A CA 1
ATOM 8472 C C . ALA A 1 1078 ? 6.802 -40.532 -39.811 1.00 97.06 1078 ALA A C 1
ATOM 8474 O O . ALA A 1 1078 ? 5.876 -39.836 -40.229 1.00 97.06 1078 ALA A O 1
ATOM 8475 N N . ILE A 1 1079 ? 6.608 -41.751 -39.296 1.00 94.88 1079 ILE A N 1
ATOM 8476 C CA . ILE A 1 1079 ? 5.287 -42.374 -39.152 1.00 94.88 1079 ILE A CA 1
ATOM 8477 C C . ILE A 1 1079 ? 4.422 -41.578 -38.166 1.00 94.88 1079 ILE A C 1
ATOM 8479 O O . ILE A 1 1079 ? 3.292 -41.224 -38.501 1.00 94.88 1079 ILE A O 1
ATOM 8483 N N . ARG A 1 1080 ? 4.958 -41.227 -36.985 1.00 95.56 1080 ARG A N 1
ATOM 8484 C CA . ARG A 1 1080 ? 4.255 -40.435 -35.956 1.00 95.56 1080 ARG A CA 1
ATOM 8485 C C . ARG A 1 1080 ? 3.789 -39.075 -36.484 1.00 95.56 1080 ARG A C 1
ATOM 8487 O O . ARG A 1 1080 ? 2.706 -38.626 -36.124 1.00 95.56 1080 ARG A O 1
ATOM 8494 N N . CYS A 1 1081 ? 4.578 -38.436 -37.347 1.00 93.19 1081 CYS A N 1
ATOM 8495 C CA . CYS A 1 1081 ? 4.257 -37.130 -37.933 1.00 93.19 1081 CYS A CA 1
ATOM 8496 C C . CYS A 1 1081 ? 3.425 -37.216 -39.224 1.00 93.19 1081 CYS A C 1
ATOM 8498 O O . CYS A 1 1081 ? 3.137 -36.184 -39.828 1.00 93.19 1081 CYS A O 1
ATOM 8500 N N . GLY A 1 1082 ? 3.062 -38.420 -39.684 1.00 95.06 1082 GLY A N 1
ATOM 8501 C CA . GLY A 1 1082 ? 2.330 -38.616 -40.939 1.00 95.06 1082 GLY A CA 1
ATOM 8502 C C . GLY A 1 1082 ? 3.139 -38.293 -42.205 1.00 95.06 1082 GLY A C 1
ATOM 8503 O O . GLY A 1 1082 ? 2.562 -38.082 -43.271 1.00 95.06 1082 GLY A O 1
ATOM 8504 N N . ALA A 1 1083 ? 4.471 -38.258 -42.122 1.00 95.75 1083 ALA A N 1
ATOM 8505 C CA . ALA A 1 1083 ? 5.371 -37.942 -43.230 1.00 95.75 1083 ALA A CA 1
ATOM 8506 C C . ALA A 1 1083 ? 5.667 -39.186 -44.096 1.00 95.75 1083 ALA A C 1
ATOM 8508 O O . ALA A 1 1083 ? 6.811 -39.630 -44.194 1.00 95.75 1083 ALA A O 1
ATOM 8509 N N . SER A 1 1084 ? 4.637 -39.750 -44.743 1.00 95.44 1084 SER A N 1
ATOM 8510 C CA . SER A 1 1084 ? 4.719 -41.025 -45.488 1.00 95.44 1084 SER A CA 1
ATOM 8511 C C . SER A 1 1084 ? 5.827 -41.058 -46.543 1.00 95.44 1084 SER A C 1
ATOM 8513 O O . SER A 1 1084 ? 6.618 -41.990 -46.561 1.00 95.44 1084 SER A O 1
ATOM 8515 N N . LYS A 1 1085 ? 5.977 -39.996 -47.343 1.00 96.44 1085 LYS A N 1
ATOM 8516 C CA . LYS A 1 1085 ? 7.049 -39.901 -48.353 1.00 96.44 1085 LYS A CA 1
ATOM 8517 C C . LYS A 1 1085 ? 8.453 -39.987 -47.754 1.00 96.44 1085 LYS A C 1
ATOM 8519 O O . LYS A 1 1085 ? 9.355 -40.526 -48.383 1.00 96.44 1085 LYS A O 1
ATOM 8524 N N . MET A 1 1086 ? 8.645 -39.428 -46.559 1.00 96.75 1086 MET A N 1
ATOM 8525 C CA . MET A 1 1086 ? 9.933 -39.474 -45.872 1.00 96.75 1086 MET A CA 1
ATOM 8526 C C . MET A 1 1086 ? 10.152 -40.828 -45.202 1.00 96.75 1086 MET A C 1
ATOM 8528 O O . MET A 1 1086 ? 11.268 -41.325 -45.239 1.00 96.75 1086 MET A O 1
ATOM 8532 N N . ALA A 1 1087 ? 9.103 -41.461 -44.669 1.00 96.75 1087 ALA A N 1
ATOM 8533 C CA . ALA A 1 1087 ? 9.176 -42.841 -44.193 1.00 96.75 1087 ALA A CA 1
ATOM 8534 C C . ALA A 1 1087 ? 9.549 -43.808 -45.333 1.00 96.75 1087 ALA A C 1
ATOM 8536 O O . ALA A 1 1087 ? 10.484 -44.591 -45.176 1.00 96.75 1087 ALA A O 1
ATOM 8537 N N . ASP A 1 1088 ? 8.903 -43.680 -46.498 1.00 94.94 1088 ASP A N 1
ATOM 8538 C CA . ASP A 1 1088 ? 9.213 -44.456 -47.703 1.00 94.94 1088 ASP A CA 1
ATOM 8539 C C . ASP A 1 1088 ? 10.649 -44.201 -48.171 1.00 94.94 1088 ASP A C 1
ATOM 8541 O O . ASP A 1 1088 ? 11.368 -45.139 -48.500 1.00 94.94 1088 ASP A O 1
ATOM 8545 N N . TRP A 1 1089 ? 11.103 -42.942 -48.159 1.00 96.75 1089 TRP A N 1
ATOM 8546 C CA . TRP A 1 1089 ? 12.480 -42.583 -48.505 1.00 96.75 1089 TRP A CA 1
ATOM 8547 C C . TRP A 1 1089 ? 13.499 -43.166 -47.515 1.00 96.75 1089 TRP A C 1
ATOM 8549 O O . TRP A 1 1089 ? 14.465 -43.789 -47.948 1.00 96.75 1089 TRP A O 1
ATOM 8559 N N . ILE A 1 1090 ? 13.265 -43.061 -46.199 1.00 96.31 1090 ILE A N 1
ATOM 8560 C CA . ILE A 1 1090 ? 14.117 -43.682 -45.169 1.00 96.31 1090 ILE A CA 1
ATOM 8561 C C . ILE A 1 1090 ? 14.158 -45.202 -45.377 1.00 96.31 1090 ILE A C 1
ATOM 8563 O O . ILE A 1 1090 ? 15.221 -45.816 -45.326 1.00 96.31 1090 ILE A O 1
ATOM 8567 N N . GLN A 1 1091 ? 13.012 -45.828 -45.641 1.00 93.50 1091 GLN A N 1
ATOM 8568 C CA . GLN A 1 1091 ? 12.919 -47.272 -45.831 1.00 93.50 1091 GLN A CA 1
ATOM 8569 C C . GLN A 1 1091 ? 13.483 -47.749 -47.172 1.00 93.50 1091 GLN A C 1
ATOM 8571 O O . GLN A 1 1091 ? 13.927 -48.889 -47.253 1.00 93.50 1091 GLN A O 1
ATOM 8576 N N . LYS A 1 1092 ? 13.485 -46.914 -48.210 1.00 93.31 1092 LYS A N 1
ATOM 8577 C CA . LYS A 1 1092 ? 14.047 -47.239 -49.523 1.00 93.31 1092 LYS A CA 1
ATOM 8578 C C . LYS A 1 1092 ? 15.558 -47.019 -49.555 1.00 93.31 1092 LYS A C 1
ATOM 8580 O O . LYS A 1 1092 ? 16.290 -47.938 -49.899 1.00 93.31 1092 LYS A O 1
ATOM 8585 N N . GLU A 1 1093 ? 16.012 -45.827 -49.177 1.00 92.19 1093 GLU A N 1
ATOM 8586 C CA . GLU A 1 1093 ? 17.413 -45.403 -49.324 1.00 92.19 1093 GLU A CA 1
ATOM 8587 C C . GLU A 1 1093 ? 18.295 -45.896 -48.172 1.00 92.19 1093 GLU A C 1
ATOM 8589 O O . GLU A 1 1093 ? 19.451 -46.253 -48.373 1.00 92.19 1093 GLU A O 1
ATOM 8594 N N . TRP A 1 1094 ? 17.734 -46.004 -46.966 1.00 91.00 1094 TRP A N 1
ATOM 8595 C CA . TRP A 1 1094 ? 18.448 -46.482 -45.774 1.00 91.00 1094 TRP A CA 1
ATOM 8596 C C . TRP A 1 1094 ? 17.969 -47.876 -45.340 1.00 91.00 1094 TRP A C 1
ATOM 8598 O O . TRP A 1 1094 ? 18.403 -48.415 -44.324 1.00 91.00 1094 TRP A O 1
ATOM 8608 N N . GLY A 1 1095 ? 17.092 -48.474 -46.158 1.00 79.25 1095 GLY A N 1
ATOM 8609 C CA . GLY A 1 1095 ? 16.402 -49.758 -46.030 1.00 79.25 1095 GLY A CA 1
ATOM 8610 C C . GLY A 1 1095 ? 17.246 -51.008 -45.872 1.00 79.25 1095 GLY A C 1
ATOM 8611 O O . GLY A 1 1095 ? 16.827 -51.966 -45.213 1.00 79.25 1095 GLY A O 1
ATOM 8612 N N . GLY A 1 1096 ? 18.407 -50.994 -46.519 1.00 76.75 1096 GLY A N 1
ATOM 8613 C CA . GLY A 1 1096 ? 19.211 -52.175 -46.799 1.00 76.75 1096 GLY A CA 1
ATOM 8614 C C . GLY A 1 1096 ? 19.941 -52.744 -45.584 1.00 76.75 1096 GLY A C 1
ATOM 8615 O O . GLY A 1 1096 ? 20.360 -52.028 -44.679 1.00 76.75 1096 GLY A O 1
ATOM 8616 N N . LYS A 1 1097 ? 20.123 -54.069 -45.593 1.00 52.12 1097 LYS A N 1
ATOM 8617 C CA . LYS A 1 1097 ? 21.036 -54.789 -44.696 1.00 52.12 1097 LYS A CA 1
ATOM 8618 C C . LYS A 1 1097 ? 22.460 -54.254 -44.914 1.00 52.12 1097 LYS A C 1
ATOM 8620 O O . LYS A 1 1097 ? 22.945 -54.288 -46.038 1.00 52.12 1097 LYS A O 1
ATOM 8625 N N . ILE A 1 1098 ? 23.073 -53.777 -43.832 1.00 53.75 1098 ILE A N 1
ATOM 8626 C CA . ILE A 1 1098 ? 24.449 -53.271 -43.671 1.00 53.75 1098 ILE A CA 1
ATOM 8627 C C . ILE A 1 1098 ? 25.413 -53.692 -44.804 1.00 53.75 1098 ILE A C 1
ATOM 8629 O O . ILE A 1 1098 ? 25.797 -54.858 -44.887 1.00 53.75 1098 ILE A O 1
ATOM 8633 N N . MET A 1 1099 ? 25.878 -52.727 -45.607 1.00 36.06 1099 MET A N 1
ATOM 8634 C CA . MET A 1 1099 ? 27.191 -52.773 -46.262 1.00 36.06 1099 MET A CA 1
ATOM 8635 C C . MET A 1 1099 ? 27.739 -51.353 -46.479 1.00 36.06 1099 MET A C 1
ATOM 8637 O O . MET A 1 1099 ? 26.977 -50.404 -46.643 1.00 36.06 1099 MET A O 1
ATOM 8641 N N . GLY A 1 1100 ? 29.061 -51.217 -46.365 1.00 40.88 1100 GLY A N 1
ATOM 8642 C CA . GLY A 1 1100 ? 29.756 -49.965 -46.071 1.00 40.88 1100 GLY A CA 1
ATOM 8643 C C . GLY A 1 1100 ? 30.009 -48.989 -47.227 1.00 40.88 1100 GLY A C 1
ATOM 8644 O O . GLY A 1 1100 ? 30.045 -49.348 -48.398 1.00 40.88 1100 GLY A O 1
ATOM 8645 N N . THR A 1 1101 ? 30.279 -47.756 -46.781 1.00 47.00 1101 THR A N 1
ATOM 8646 C CA . THR A 1 1101 ? 31.012 -46.627 -47.393 1.00 47.00 1101 THR A CA 1
ATOM 8647 C C . THR A 1 1101 ? 30.529 -45.999 -48.711 1.00 47.00 1101 THR A C 1
ATOM 8649 O O . THR A 1 1101 ? 30.681 -46.554 -49.790 1.00 47.00 1101 THR A O 1
ATOM 8652 N N . TRP A 1 1102 ? 30.082 -44.740 -48.557 1.00 44.97 1102 TRP A N 1
ATOM 8653 C CA . TRP A 1 1102 ? 30.257 -43.552 -49.415 1.00 44.97 1102 TRP A CA 1
ATOM 8654 C C . TRP A 1 1102 ? 30.083 -43.728 -50.935 1.00 44.97 1102 TRP A C 1
ATOM 8656 O O . TRP A 1 1102 ? 31.051 -43.884 -51.675 1.00 44.97 1102 TRP A O 1
ATOM 8666 N N . SER A 1 1103 ? 28.845 -43.566 -51.422 1.00 40.69 1103 SER A N 1
ATOM 8667 C CA . SER A 1 1103 ? 28.570 -43.170 -52.822 1.00 40.69 1103 SER A CA 1
ATOM 8668 C C . SER A 1 1103 ? 27.234 -42.437 -53.065 1.00 40.69 1103 SER A C 1
ATOM 8670 O O . SER A 1 1103 ? 26.882 -42.196 -54.212 1.00 40.69 1103 SER A O 1
ATOM 8672 N N . ALA A 1 1104 ? 26.490 -42.007 -52.038 1.00 40.44 1104 ALA A N 1
ATOM 8673 C CA . ALA A 1 1104 ? 25.111 -41.524 -52.235 1.00 40.44 1104 ALA A CA 1
ATOM 8674 C C . ALA A 1 1104 ? 24.915 -39.992 -52.338 1.00 40.44 1104 ALA A C 1
ATOM 8676 O O . ALA A 1 1104 ? 23.779 -39.531 -52.376 1.00 40.44 1104 ALA A O 1
ATOM 8677 N N . MET A 1 1105 ? 25.968 -39.167 -52.393 1.00 36.62 1105 MET A N 1
ATOM 8678 C CA . MET A 1 1105 ? 25.804 -37.702 -52.277 1.00 36.62 1105 MET A CA 1
ATOM 8679 C C . MET A 1 1105 ? 25.688 -36.925 -53.604 1.00 36.62 1105 MET A C 1
ATOM 8681 O O . MET A 1 1105 ? 25.703 -35.698 -53.580 1.00 36.62 1105 MET A O 1
ATOM 8685 N N . LYS A 1 1106 ? 25.553 -37.589 -54.765 1.00 37.19 1106 LYS A N 1
ATOM 8686 C CA . LYS A 1 1106 ? 25.590 -36.912 -56.083 1.00 37.19 1106 LYS A CA 1
ATOM 8687 C C . LYS A 1 1106 ? 24.271 -36.852 -56.871 1.00 37.19 1106 LYS A C 1
ATOM 8689 O O . LYS A 1 1106 ? 24.268 -36.265 -57.943 1.00 37.19 1106 LYS A O 1
ATOM 8694 N N . GLU A 1 1107 ? 23.158 -37.386 -56.364 1.00 39.41 1107 GLU A N 1
ATOM 8695 C CA . GLU A 1 1107 ? 21.907 -37.506 -57.151 1.00 39.41 1107 GLU A CA 1
ATOM 8696 C C . GLU A 1 1107 ? 20.664 -36.804 -56.564 1.00 39.41 1107 GLU A C 1
ATOM 8698 O O . GLU A 1 1107 ? 19.544 -37.077 -56.982 1.00 39.41 1107 GLU A O 1
ATOM 8703 N N . ILE A 1 1108 ? 20.815 -35.854 -55.632 1.00 42.75 1108 ILE A N 1
ATOM 8704 C CA . ILE A 1 1108 ? 19.656 -35.172 -55.006 1.00 42.75 1108 ILE A CA 1
ATOM 8705 C C . ILE A 1 1108 ? 19.364 -33.775 -55.608 1.00 42.75 1108 ILE A C 1
ATOM 8707 O O . ILE A 1 1108 ? 18.321 -33.190 -55.321 1.00 42.75 1108 ILE A O 1
ATOM 8711 N N . SER A 1 1109 ? 20.199 -33.237 -56.510 1.00 35.22 1109 SER A N 1
ATOM 8712 C CA . SER A 1 1109 ? 19.976 -31.891 -57.078 1.00 35.22 1109 SER A CA 1
ATOM 8713 C C . SER A 1 1109 ? 18.865 -31.791 -58.136 1.00 35.22 1109 SER A C 1
ATOM 8715 O O . SER A 1 1109 ? 18.436 -30.678 -58.434 1.00 35.22 1109 SER A O 1
ATOM 8717 N N . ASP A 1 1110 ? 18.357 -32.909 -58.666 1.00 35.47 1110 ASP A N 1
ATOM 8718 C CA . ASP A 1 1110 ? 17.588 -32.907 -59.924 1.00 35.47 1110 ASP A CA 1
ATOM 8719 C C . ASP A 1 1110 ? 16.138 -33.426 -59.798 1.00 35.47 1110 ASP A C 1
ATOM 8721 O O . ASP A 1 1110 ? 15.606 -34.043 -60.721 1.00 35.47 1110 ASP A O 1
ATOM 8725 N N . ILE A 1 1111 ? 15.438 -33.157 -58.686 1.00 33.84 1111 ILE A N 1
ATOM 8726 C CA . ILE A 1 1111 ? 13.993 -33.459 -58.583 1.00 33.84 1111 ILE A CA 1
ATOM 8727 C C . ILE A 1 1111 ? 13.150 -32.200 -58.893 1.00 33.84 1111 ILE A C 1
ATOM 8729 O O . ILE A 1 1111 ? 13.188 -31.239 -58.118 1.00 33.84 1111 ILE A O 1
ATOM 8733 N N . PRO A 1 1112 ? 12.338 -32.174 -59.974 1.00 30.77 1112 PRO A N 1
ATOM 8734 C CA . PRO A 1 1112 ? 11.534 -31.008 -60.344 1.00 30.77 1112 PRO A CA 1
ATOM 8735 C C . PRO A 1 1112 ? 10.269 -30.872 -59.480 1.00 30.77 1112 PRO A C 1
ATOM 8737 O O . PRO A 1 1112 ? 9.461 -31.795 -59.375 1.00 30.77 1112 PRO A O 1
ATOM 8740 N N . LEU A 1 1113 ? 10.044 -29.683 -58.914 1.00 30.78 1113 LEU A N 1
ATOM 8741 C CA . LEU A 1 1113 ? 8.786 -29.299 -58.263 1.00 30.78 1113 LEU A CA 1
ATOM 8742 C C . LEU A 1 1113 ? 7.839 -28.649 -59.282 1.00 30.78 1113 LEU A C 1
ATOM 8744 O O . LEU A 1 1113 ? 7.965 -27.463 -59.588 1.00 30.78 1113 LEU A O 1
ATOM 8748 N N . GLU A 1 1114 ? 6.854 -29.405 -59.776 1.00 29.06 1114 GLU A N 1
ATOM 8749 C CA . GLU A 1 1114 ? 5.745 -28.858 -60.568 1.00 29.06 1114 GLU A CA 1
ATOM 8750 C C . GLU A 1 1114 ? 4.484 -28.547 -59.737 1.00 29.06 1114 GLU A C 1
ATOM 8752 O O . GLU A 1 1114 ? 4.136 -29.202 -58.754 1.00 29.06 1114 GLU A O 1
ATOM 8757 N N . LYS A 1 1115 ? 3.819 -27.469 -60.167 1.00 39.12 1115 LYS A N 1
ATOM 8758 C CA . LYS A 1 1115 ? 2.784 -26.655 -59.508 1.00 39.12 1115 LYS A CA 1
ATOM 8759 C C . LYS A 1 1115 ? 1.439 -27.357 -59.273 1.00 39.12 1115 LYS A C 1
ATOM 8761 O O . LYS A 1 1115 ? 0.945 -28.061 -60.147 1.00 39.12 1115 LYS A O 1
ATOM 8766 N N . LYS A 1 1116 ? 0.725 -26.924 -58.216 1.00 28.42 1116 LYS A N 1
ATOM 8767 C CA . LYS A 1 1116 ? -0.721 -26.581 -58.267 1.00 28.42 1116 LYS A CA 1
ATOM 8768 C C . LYS A 1 1116 ? -1.191 -25.834 -57.002 1.00 28.42 1116 LYS A C 1
ATOM 8770 O O . LYS A 1 1116 ? -1.480 -26.441 -55.980 1.00 28.42 1116 LYS A O 1
ATOM 8775 N N . ARG A 1 1117 ? -1.374 -24.512 -57.104 1.00 29.17 1117 ARG A N 1
ATOM 8776 C CA . ARG A 1 1117 ? -2.408 -23.781 -56.346 1.00 29.17 1117 ARG A CA 1
ATOM 8777 C C . ARG A 1 1117 ? -3.420 -23.268 -57.365 1.00 29.17 1117 ARG A C 1
ATOM 8779 O O . ARG A 1 1117 ? -3.128 -22.346 -58.118 1.00 29.17 1117 ARG A O 1
ATOM 8786 N N . LYS A 1 1118 ? -4.576 -23.934 -57.425 1.00 30.09 1118 LYS A N 1
ATOM 8787 C CA . LYS A 1 1118 ? -5.771 -23.435 -58.108 1.00 30.09 1118 LYS A CA 1
ATOM 8788 C C . LYS A 1 1118 ? -6.369 -22.322 -57.250 1.00 30.09 1118 LYS A C 1
ATOM 8790 O O . LYS A 1 1118 ? -6.604 -22.520 -56.061 1.00 30.09 1118 LYS A O 1
ATOM 8795 N N . SER A 1 1119 ? -6.600 -21.174 -57.871 1.00 30.22 1119 SER A N 1
ATOM 8796 C CA . SER A 1 1119 ? -7.501 -20.137 -57.388 1.00 30.22 1119 SER A CA 1
ATOM 8797 C C . SER A 1 1119 ? -8.926 -20.694 -57.338 1.00 30.22 1119 SER A C 1
ATOM 8799 O O . SER A 1 1119 ? -9.428 -21.226 -58.327 1.00 30.22 1119 SER A O 1
ATOM 8801 N N . VAL A 1 1120 ? -9.578 -20.578 -56.183 1.00 28.80 1120 VAL A N 1
ATOM 8802 C CA . VAL A 1 1120 ? -11.032 -20.721 -56.064 1.00 28.80 1120 VAL A CA 1
ATOM 8803 C C . VAL A 1 1120 ? -11.587 -19.329 -55.809 1.00 28.80 1120 VAL A C 1
ATOM 8805 O O . VAL A 1 1120 ? -11.382 -18.730 -54.759 1.00 28.80 1120 VAL A O 1
ATOM 8808 N N . THR A 1 1121 ? -12.248 -18.813 -56.834 1.00 27.98 1121 THR A N 1
ATOM 8809 C CA . THR A 1 1121 ? -13.126 -17.648 -56.820 1.00 27.98 1121 THR A CA 1
ATOM 8810 C C . THR A 1 1121 ? -14.453 -18.007 -56.148 1.00 27.98 1121 THR A C 1
ATOM 8812 O O . THR A 1 1121 ? -15.080 -18.998 -56.524 1.00 27.98 1121 THR A O 1
ATOM 8815 N N . HIS A 1 1122 ? -14.924 -17.175 -55.220 1.00 28.17 1122 HIS A N 1
ATOM 8816 C CA . HIS A 1 1122 ? -16.341 -17.071 -54.860 1.00 28.17 1122 HIS A CA 1
ATOM 8817 C C . HIS A 1 1122 ? -16.765 -15.599 -54.965 1.00 28.17 1122 HIS A C 1
ATOM 8819 O O . HIS A 1 1122 ? -16.518 -14.793 -54.074 1.00 28.17 1122 HIS A O 1
ATOM 8825 N N . ALA A 1 1123 ? -17.387 -15.264 -56.097 1.00 28.31 1123 ALA A N 1
ATOM 8826 C CA . ALA A 1 1123 ? -18.505 -14.324 -56.142 1.00 28.31 1123 ALA A CA 1
ATOM 8827 C C . ALA A 1 1123 ? -19.738 -15.069 -55.591 1.00 28.31 1123 ALA A C 1
ATOM 8829 O O . ALA A 1 1123 ? -19.818 -16.281 -55.748 1.00 28.31 1123 ALA A O 1
ATOM 8830 N N . GLY A 1 1124 ? -20.749 -14.493 -54.960 1.00 28.11 1124 GLY A N 1
ATOM 8831 C CA . GLY A 1 1124 ? -21.111 -13.125 -54.625 1.00 28.11 1124 GLY A CA 1
ATOM 8832 C C . GLY A 1 1124 ? -22.570 -13.184 -54.145 1.00 28.11 1124 GLY A C 1
ATOM 8833 O O . GLY A 1 1124 ? -23.324 -14.041 -54.596 1.00 28.11 1124 GLY A O 1
ATOM 8834 N N . SER A 1 1125 ? -22.990 -12.301 -53.241 1.00 25.62 1125 SER A N 1
ATOM 8835 C CA . SER A 1 1125 ? -24.415 -11.990 -53.068 1.00 25.62 1125 SER A CA 1
ATOM 8836 C C . SER A 1 1125 ? -24.575 -10.629 -52.405 1.00 25.62 1125 SER A C 1
ATOM 8838 O O . SER A 1 1125 ? -24.499 -10.516 -51.188 1.00 25.62 1125 SER A O 1
ATOM 8840 N N . ARG A 1 1126 ? -24.761 -9.594 -53.232 1.00 26.61 1126 ARG A N 1
ATOM 8841 C CA . ARG A 1 1126 ? -25.553 -8.388 -52.940 1.00 26.61 1126 ARG A CA 1
ATOM 8842 C C . ARG A 1 1126 ? -26.014 -7.782 -54.276 1.00 26.61 1126 ARG A C 1
ATOM 8844 O O . ARG A 1 1126 ? -25.281 -7.052 -54.931 1.00 26.61 1126 ARG A O 1
ATOM 8851 N N . ARG A 1 1127 ? -27.239 -8.125 -54.682 1.00 28.77 1127 ARG A N 1
ATOM 8852 C CA . ARG A 1 1127 ? -28.188 -7.234 -55.383 1.00 28.77 1127 ARG A CA 1
ATOM 8853 C C . ARG A 1 1127 ? -29.042 -6.610 -54.268 1.00 28.77 1127 ARG A C 1
ATOM 8855 O O . ARG A 1 1127 ? -29.275 -7.285 -53.275 1.00 28.7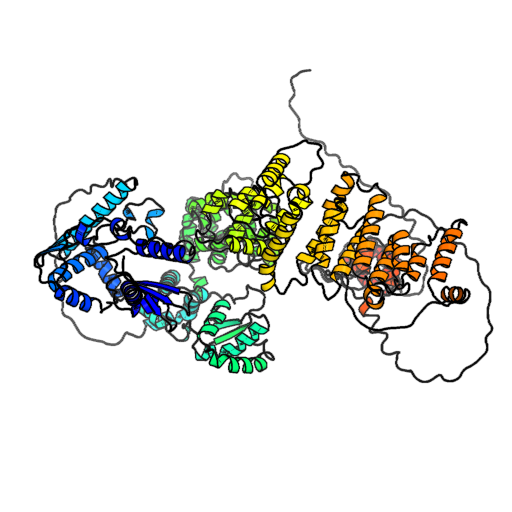7 1127 ARG A O 1
ATOM 8862 N N . SER A 1 1128 ? -29.542 -5.386 -54.301 1.00 27.92 1128 SER A N 1
ATOM 8863 C CA . SER A 1 1128 ? -29.713 -4.369 -55.340 1.00 27.92 1128 SER A CA 1
ATOM 8864 C C . SER A 1 1128 ? -30.299 -3.140 -54.636 1.00 27.92 1128 SER A C 1
ATOM 8866 O O . SER A 1 1128 ? -31.089 -3.337 -53.717 1.00 27.92 1128 SER A O 1
ATOM 8868 N N . LEU A 1 1129 ? -29.981 -1.926 -55.091 1.00 28.77 1129 LEU A N 1
ATOM 8869 C CA . LEU A 1 1129 ? -30.946 -0.859 -55.411 1.00 28.77 1129 LEU A CA 1
ATOM 8870 C C . LEU A 1 1129 ? -30.179 0.365 -55.959 1.00 28.77 1129 LEU A C 1
ATOM 8872 O O . LEU A 1 1129 ? -29.289 0.907 -55.312 1.00 28.77 1129 LEU A O 1
ATOM 8876 N N . LEU A 1 1130 ? -30.505 0.707 -57.207 1.00 29.61 1130 LEU A N 1
ATOM 8877 C CA . LEU A 1 1130 ? -30.195 1.936 -57.955 1.00 29.61 1130 LEU A CA 1
ATOM 8878 C C . LEU A 1 1130 ? -31.124 3.096 -57.474 1.00 29.61 1130 LEU A C 1
ATOM 8880 O O . LEU A 1 1130 ? -32.013 2.827 -56.668 1.00 29.61 1130 LEU A O 1
ATOM 8884 N N . PRO A 1 1131 ? -31.116 4.300 -58.088 1.00 51.47 1131 PRO A N 1
ATOM 8885 C CA . PRO A 1 1131 ? -30.041 5.305 -58.133 1.00 51.47 1131 PRO A CA 1
ATOM 8886 C C . PRO A 1 1131 ? -30.597 6.746 -57.926 1.00 51.47 1131 PRO A C 1
ATOM 8888 O O . PRO A 1 1131 ? -31.803 6.928 -57.813 1.00 51.47 1131 PRO A O 1
ATOM 8891 N N . MET A 1 1132 ? -29.727 7.765 -57.944 1.00 30.31 1132 MET A N 1
ATOM 8892 C CA . MET A 1 1132 ? -29.879 9.105 -58.582 1.00 30.31 1132 MET A CA 1
ATOM 8893 C C . MET A 1 1132 ? -28.659 9.939 -58.147 1.00 30.31 1132 MET A C 1
ATOM 8895 O O . MET A 1 1132 ? -28.430 10.060 -56.949 1.00 30.31 1132 MET A O 1
ATOM 8899 N N . GLY A 1 1133 ? -27.713 10.254 -59.045 1.00 31.61 1133 GLY A N 1
ATOM 8900 C CA . GLY A 1 1133 ? -27.632 11.516 -59.819 1.00 31.61 1133 GLY A CA 1
ATOM 8901 C C . GLY A 1 1133 ? -26.815 12.528 -58.996 1.00 31.61 1133 GLY A C 1
ATOM 8902 O O . GLY A 1 1133 ? -27.044 12.612 -57.799 1.00 31.61 1133 GLY A O 1
ATOM 8903 N N . THR A 1 1134 ? -25.812 13.286 -59.428 1.00 41.09 1134 THR A N 1
ATOM 8904 C CA . THR A 1 1134 ? -25.242 13.868 -60.669 1.00 41.09 1134 THR A CA 1
ATOM 8905 C C . THR A 1 1134 ? -23.937 14.542 -60.156 1.00 41.09 1134 THR A C 1
ATOM 8907 O O . THR A 1 1134 ? -23.885 14.864 -58.970 1.00 41.09 1134 THR A O 1
ATOM 8910 N N . GLU A 1 1135 ? -22.836 14.803 -60.850 1.00 40.09 1135 GLU A N 1
ATOM 8911 C CA . GLU A 1 1135 ? -22.417 14.902 -62.251 1.00 40.09 1135 GLU A CA 1
ATOM 8912 C C . GLU A 1 1135 ? -20.894 14.642 -62.275 1.00 40.09 1135 GLU A C 1
ATOM 8914 O O . GLU A 1 1135 ? -20.240 14.959 -61.249 1.00 40.09 1135 GLU A O 1
#

pLDDT: mean 70.5, std 20.65, range [20.23, 97.5]

Organism: Dactylellina haptotyla (strain CBS 200.50) (NCBI:txid1284197)

Radius of gyration: 44.28 Å; chains: 1; bounding box: 126×99×114 Å

Sequence (1135 aa):
MPTEAELEKWVEETVRIDRPGKGGREVALEAPAPGTARLYFLPLRNGIFVQVHHALIDGVGSMMILNYFLKALRDAKNPQKFGDGPVRLAPSPTRVRNAEIPSQDAMNKGNKLLINMVTFSESDSWTIIKACKAQCLTPTHAVTAAAAQALLEHTGVESGNFTSFFNVNMRPLLPEPYNTYAPATFFTPGFSVIPASTSTDFLDLAERVKHEYNGIGYHVAQSAGWPSRETGRSQPHKSNTESPPPPTASTAGCTSVAKRNTSGAVLAKYDAELKYFYFARRYTRDQVRNAMKAIFKLDAKASEYTYHLNKPEFKKYVKNEEWQAIAPYYHACEELGRQLVIKINGSYVIEPSVVKKEIGRNILLSQKPRIMQQKDTIIQNSTQSLELGRVQACISSNNNNAITRQAIPISILANLPSAQSSELWVDACQDIVPNLGESFAEGHATGIKRLLFLLSNNLFRNAQIDDLLDEIGSSTQSAGVQSISSEPGLSQFLQALLSLKTVAVEHALENILPLLILRGEVDLISHLFKIHGAIPVKWYIAFLEISLEQSHGYFFRTNSDRRVLFYKYRSNKRIIGQFLAKGIEIHQPFAVTCTETAVLLECAIRERLVKLDTLLIGLPPDLKWPEVETCYVKVYGGPVLSYNNCFSLLELLEFGFRKSLHTIAMEAIFRNDFGKAFILLSYSKLNLTKEELELLEYHSSSTGGTETVSVWDIVGVDGFKQLIRHIEQETGNLMENSTEFRGSPIYGWIQELLLVSFALGSSDLRYFLLGLLQAEKDPTGKLVDICVLEATLLLINRSRLPLKFYNHITTTGLWGNSSLSDIVIEWVVKLATTLYPSGDGKSAAPVLSKLLHCSIHARNTPLFEVSIQMGADVNAPDSTGKSPLVNIIFQWIPKDALDRTGCFESMERLLQQLFLAGAQYTQIDLMILLKRNILISGQQGAPVIKINNTATFRFKYPERHVSISRNIKMDDTRASQRARDREGLLNYLPELLAEMLMWSFGDCRTALYYAMEQGSLDIATYLVECGADIHASIYGNPWDNCESRSVLEKAVELGRLDFVALFLSVDISARDVALKAAIRCGASKMADWIQKEWGGKIMGTWSAMKEISDIPLEKKRKSVTHAGSRRSLLPMGTE

Foldseek 3Di:
DDDPVRVVVVCVLAEEEDEPQDDLVRCVVPPPQRPAKHWYQDPNVRDIHIHGDVQQPNPVVVVVVVVVVVVCVVVVPDDDDPDCVVVVDDDGPCVVVVPDDDDPVLVVLVVVVVPDDDDDDPVRVVVLQVVQVVLVFGNVLLVLLVVVLVSCVSSVPFKAWDWDFFFQQLLVFDDPPLSPDPPSRHGQPDTDTQIDGNPDDSSNSSVSSVVSSVVSSVVVCVVVVHDGPPPPDDDDDDDDDDDDDDDDDDDDDDDDDDDDPDLLVVVVVCVLQLLCCCAVVVDDLVRSVVLCCQQVVDPDDSVSSVVNCPPPQNDQDDDLVRLLVCLLLCVLQVVVVWAKWKAFQVRHIDGSVRNVVVNVVSDDPVCVVVSPVSNVVCNVVNQDWDDDPRMIIHTDDVLPQPPPNPPNPVSSVVRPCLVVVLVVLVVLVCVVPVPPDPVNSVPLVVLLVVLLVCQLSVNDQLVVNLVSVVVQVVVVPPPPDPDPDPDDGSVVSNLSVLLDPDSSSLSSCLRCVLVCLLVLVLVSNVSNCVRVPQSLHPSLVSVLCLVLLHDPCRNNVDNVSSVVSSVVRVVCNLSSLQSVLVVCQRNVHADPDLLSLLSLLCSCWPSVSYDVVSNVVRYDPPDDLVSSQVSNCVSVVDGSLPDPTPDDSLVCVVVPRCQCLLVVLVVCQLVLVLLSVLRSLVSLPQPQDPVLSVVSVVVNPDPDDPDPDGNDNSCDLVNVVVSVVSVCVSQVVVVVPDPPDPDRPVLVVLLVQLVSCLLVVPPPSLVSSLVVVVVPPPVPCVSLLVSLVSLLCVLAPLPPPDPVSNVVSVVVVVPPDPVSNVVSLVSSLVSLCVVCVDLPLPVCQVSLQVQCLSCLNRVPVSSNVSSLVSPHDQADADPVRGGSVRSNVVRVDDPCNVPDPDCVVVVVVVVVVVVVSDDDDDPVVVVVVVPDDDDDDDDDDDDDDDDDDDDDDDDDDDDDDDDDDDDDDDDDDDDDDDDDDDPDPPPPVVPVLVVVQLDADPQQDGPLLVCLVPVNLVVNLVCVVVPRDQQRWRDDDPPPPDDTGGSLLVSLLVVPLSVVVSVCVSPVVCLVVNLVSNVVNVVVVSNVVSCPVSVDDDDDDDDPDPPPPDDDDDDDDDDDDDDDDDDDDDDDDDD

Secondary structure (DSSP, 8-state):
---HHHHHHHHHHHEEE--S---HHHHHHHSPPPSS-EEEEEGGGTEEEEE--TTT--HHHHHHHHHHHHHHHHTTTSPPPTT-HHHHSPPPHHHHHTPPPPPHHHHHHHHHHTT--PPPPHHHHHHHHHHHHHTT--HHHHHHHHHHHHHHHHHT-SEEEEEE--EEE-GGGSPTTGGGSGGGEEE----EEEEEETTS-HHHHHHHHHHHHHHHHHHHHHHTT---------PPP-----PPPPPPP-----------SSHHHHHHTTHHHHHIIIIIS---HHHHHHHHHHHH-----HHHHHHHHTSGGG--PPPHHHHHHHHHHHHHHHHTT--EEEEETTTEEEPHHHHHHHHHHHS-GGGHHHHHHHHHHHHTTTTSPEEETTEEEEE--SSTT-S--PPPPHHHHHHSGGGTHHHHHHHHHHTTSTT--HHHHHHHHHHHHHHHHHHHTT---HHHHHHHHHHHHHTTS---------PPPHHHHHHHHHT---HHHHHHHHHHHHHHHHHT-HHHHHHHHHHH-S----HHHHHHHHHTT---SSS-SSHHHHHHHHHHHGGGHHHHHHHHHHHHHHH-----SHHHHHHHHHHHHHH--S-HHHHHHTS-TT--HHHHHHHHHHHHSS-GGGS--SS-HHHHHHTT--TTHHHHHHHHHHTT-HHHHHHHHHHTT----HHHHHHHHHHHH-SS------HHHHHHHHHHHHHHHHHHHHHHHHHTS-TT--S-HHHHHHHHHHHHHHHT--HHHHHHHHHHHHHS--TT-HHHHHHHHHHHHHHH-TT-S-HHHHHHHHHTTGGG-THHHHHHHHHHHHHHHHH--S--TTTTHHHHHHHHHHHHHHT-HHHHHHHHHTT--TT---TTS--HHHHHHHHTS-TTTTSSS--HHHHHHHHHHHHHTS----HHHHHHHTT-------------------------------------------------S---SSSSHHHHHHTTS----TTS--HHHHHHHHT-HHHHHHHHHTT--TT-EE---TTS----EEHHHHHHHTT-HHHHHHHHHH-GGGHHHHHHHHHHTT-HHHHHHHHHHS-S--------SSSSTT-------------------------

InterPro domains:
  IPR002110 Ankyrin repeat [PF00023] (1005-1032)
  IPR002110 Ankyrin repeat [PS50088] (1003-1035)
  IPR002110 Ankyrin repeat [SM00248] (1003-1032)
  IPR002110 Ankyrin repeat [SM00248] (1043-1072)
  IPR023213 Chloramphenicol acetyltransferase-like domain superfamily [G3DSA:3.30.559.10] (1-98)
  IPR036770 Ankyrin repeat-containing domain superfamily [G3DSA:1.25.40.20] (846-1095)
  IPR036770 Ankyrin repeat-containing domain superfamily [SSF48403] (851-1086)